Protein 3NZQ (pdb70)

Sequence (1256 aa):
KMLRTYNIAWWGNNYYDVNELGHISVCPDPDVPEARVDLAQLVKTREAQGQRLPALFCFPQILQHRLRSINAAFKRARESYGYNGDYFLVYPIKVNQHRRVIESLIHSGEPLGLEAGSKAELMAVLAHAGMTRSVIVCNGYKDREYIRLALIGEKMGHKVYLVIEKMSEIAIVLDEAERLNVVPRLGVRARLASQGSGKWQSSGGEKSKFGLAATQVLQLVETLREAGRLDSLQLLHFHLGSQMANIRDIATGVRESARFYVELHKLGVNIQCFDVGGGLGVDYEGTRSQSDCSVNYGLNEYANNIIWAIGDACEENGLPHPTVITESGRAVTAHHTVLVSNIIGVERNEYTVPTAPAEDAPRALQSMWETWQEMHEPGTRRSLREWLHDSQMDLHDIHIGYSSGIFSLQERAWAEQLYLSMCHEVQKQLDPQNRAHRPIIDELQERMADKMYVNFSLFQSMPDAWGIDQLFPVLPLEGLDQVPERRAVLLDITCDSDGAIDHYIDGDGIATTMPMPEYDPENPPMLGFFMVGAYQEILGNMHNLFGDTEAVDVFVFPDGSVEVELSDEGDTVADMLQYVQLDPKTLLTQFRDQVKKTDLDAELQQQFLEEFEAGLYGYTYLEDELEHKMLRTYNIAWWGNNYYDVNELGHISVCPDPDVPEARVDLAQLVKTREAQGQRLPALFCFPQILQHRLRSINAAFKRARESYGYNGDYFLVYPIKVNQHRRVIESLIHSGEPLGLEAGSKAELMAVLAHAGMTRSVIVCNGYKDREYIRLALIGEKMGHKVYLVIEKMSEIAIVLDEAERLNVVPRLGVRARLASQGSGKWQSSGGEKSKFGLAATQVLQLVETLREAGRLDSLQLLHFHLGSQMANIRDIATGVRESARFYVELHKLGVNIQCFDVGGGLGVDYEGTRSQSDCSVNYGLNEYANNIIWAIGDACEENGLPHPTVITESGRAVTAHHTVLVSNIIGVERNEYTVPTAPAEDAPRALQSMWETWQEMHEPGTRRSLREWLHDSQMDLHDIHIGYSSGIFSLQERAWAEQLYLSMCHEVQKQLDPQNRAHRPIIDELQERMADKMYVNFSLFQSMPDAWGIDQLFPVLPLEGLDQVPERRAVLLDITCDSDGAIDHYIDGDGIATTMPMPEYDPENPPMLGFFMVGAYQEILGNMHNLFGDTEAVDVFVFPDGSVEVELSDEGDTVADMLQYVQLDPKTLLTQFRDQVKKTDLDAELQQQFLEEFEAGLYGYTYLEDELEH

Structure (mmCIF, N/CA/C/O backbone):
data_3NZQ
#
_entry.id   3NZQ
#
_cell.length_a   192.522
_cell.length_b   192.522
_cell.length_c   119.895
_cell.angle_alpha   90.000
_cell.angle_beta   90.000
_cell.angle_gamma   90.000
#
_symmetry.space_group_name_H-M   'P 41 21 2'
#
loop_
_entity.id
_entity.type
_entity.pdbx_description
1 polymer 'Biosynthetic arginine decarboxylase'
2 non-polymer 'SULFATE ION'
3 water water
#
loop_
_atom_site.group_PDB
_atom_site.id
_atom_site.type_symbol
_atom_site.label_atom_id
_atom_site.label_alt_id
_atom_site.label_comp_id
_atom_site.label_asym_id
_atom_site.label_entity_id
_atom_site.label_seq_id
_atom_site.pdbx_PDB_ins_code
_atom_site.Cartn_x
_atom_site.Cartn_y
_atom_site.Cartn_z
_atom_site.occupancy
_atom_site.B_iso_or_equiv
_atom_site.auth_seq_id
_atom_site.auth_comp_id
_atom_site.auth_asym_id
_atom_site.auth_atom_id
_atom_site.pdbx_PDB_model_num
ATOM 1 N N . LYS A 1 34 ? 16.716 -54.439 -50.905 1.00 96.82 34 LYS A N 1
ATOM 2 C CA . LYS A 1 34 ? 17.870 -54.652 -49.975 1.00 102.15 34 LYS A CA 1
ATOM 3 C C . LYS A 1 34 ? 18.296 -53.335 -49.296 1.00 105.15 34 LYS A C 1
ATOM 4 O O . LYS A 1 34 ? 19.080 -53.360 -48.338 1.00 108.85 34 LYS A O 1
ATOM 10 N N . MET A 1 35 ? 17.777 -52.197 -49.777 1.00 105.96 35 MET A N 1
ATOM 11 C CA . MET A 1 35 ? 18.120 -50.873 -49.216 1.00 104.00 35 MET A CA 1
ATOM 12 C C . MET A 1 35 ? 17.367 -50.527 -47.922 1.00 102.16 35 MET A C 1
ATOM 13 O O . MET A 1 35 ? 17.835 -49.716 -47.109 1.00 97.90 35 MET A O 1
ATOM 18 N N . LEU A 1 36 ? 16.204 -51.147 -47.736 1.00 100.08 36 LEU A N 1
ATOM 19 C CA . LEU A 1 36 ? 15.407 -50.935 -46.535 1.00 95.75 36 LEU A CA 1
ATOM 20 C C . LEU A 1 36 ? 16.000 -51.821 -45.423 1.00 97.66 36 LEU A C 1
ATOM 21 O O . LEU A 1 36 ? 15.732 -51.618 -44.232 1.00 96.13 36 LEU A O 1
ATOM 26 N N . ARG A 1 37 ? 16.826 -52.787 -45.838 1.00 96.01 37 ARG A N 1
ATOM 27 C CA . ARG A 1 37 ? 17.490 -53.721 -44.926 1.00 96.05 37 ARG A CA 1
ATOM 28 C C . ARG A 1 37 ? 18.854 -53.155 -44.511 1.00 92.00 37 ARG A C 1
ATOM 29 O O . ARG A 1 37 ? 19.318 -53.381 -43.391 1.00 93.36 37 ARG A O 1
ATOM 37 N N . THR A 1 38 ? 19.485 -52.405 -45.410 1.00 88.38 38 THR A N 1
ATOM 38 C CA . THR A 1 38 ? 20.798 -51.823 -45.140 1.00 84.11 38 THR A CA 1
ATOM 39 C C . THR A 1 38 ? 20.688 -50.537 -44.346 1.00 79.16 38 THR A C 1
ATOM 40 O O . THR A 1 38 ? 21.690 -50.000 -43.887 1.00 74.28 38 THR A O 1
ATOM 44 N N . TYR A 1 39 ? 19.459 -50.058 -44.191 1.00 79.69 39 TYR A N 1
ATOM 45 C CA . TYR A 1 39 ? 19.181 -48.836 -43.442 1.00 80.03 39 TYR A CA 1
ATOM 46 C C . TYR A 1 39 ? 18.638 -49.171 -42.062 1.00 78.25 39 TYR A C 1
ATOM 47 O O . TYR A 1 39 ? 18.421 -48.289 -41.238 1.00 74.88 39 TYR A O 1
ATOM 56 N N . ASN A 1 40 ? 18.414 -50.460 -41.830 1.00 78.18 40 ASN A N 1
ATOM 57 C CA . ASN A 1 40 ? 17.924 -50.944 -40.547 1.00 75.30 40 ASN A CA 1
ATOM 58 C C . ASN A 1 40 ? 16.613 -50.304 -40.125 1.00 73.88 40 ASN A C 1
ATOM 59 O O . ASN A 1 40 ? 16.277 -50.324 -38.948 1.00 79.45 40 ASN A O 1
ATOM 64 N N . ILE A 1 41 ? 15.859 -49.753 -41.069 1.00 65.74 41 ILE A N 1
ATOM 65 C CA . ILE A 1 41 ? 14.610 -49.111 -40.707 1.00 57.65 41 ILE A CA 1
ATOM 66 C C . ILE A 1 41 ? 13.780 -49.971 -39.785 1.00 56.79 41 ILE A C 1
ATOM 67 O O . ILE A 1 41 ? 13.233 -49.486 -38.798 1.00 53.78 41 ILE A O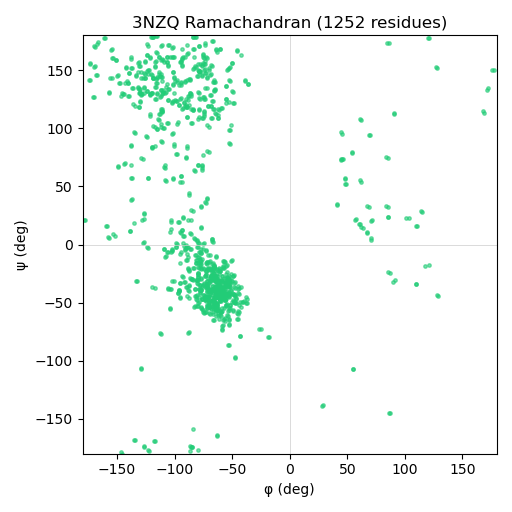 1
ATOM 72 N N . ALA A 1 42 ? 13.702 -51.256 -40.099 1.00 55.11 42 ALA A N 1
ATOM 73 C CA . ALA A 1 42 ? 12.917 -52.166 -39.293 1.00 56.52 42 ALA A CA 1
ATOM 74 C C . ALA A 1 42 ? 13.333 -52.183 -37.826 1.00 59.98 42 ALA A C 1
ATOM 75 O O . ALA A 1 42 ? 12.492 -52.365 -36.948 1.00 58.54 42 ALA A O 1
ATOM 77 N N . TRP A 1 43 ? 14.623 -51.985 -37.560 1.00 67.93 43 TRP A N 1
ATOM 78 C CA . TRP A 1 43 ? 15.142 -52.007 -36.188 1.00 72.53 43 TRP A CA 1
ATOM 79 C C . TRP A 1 43 ? 15.004 -50.726 -35.357 1.00 72.57 43 TRP A C 1
ATOM 80 O O . TRP A 1 43 ? 14.495 -50.771 -34.233 1.00 79.21 43 TRP A O 1
ATOM 91 N N . TRP A 1 44 ? 15.461 -49.591 -35.875 1.00 66.97 44 TRP A N 1
ATOM 92 C CA . TRP A 1 44 ? 15.318 -48.352 -35.120 1.00 64.72 44 TRP A CA 1
ATOM 93 C C . TRP A 1 44 ? 13.973 -47.712 -35.393 1.00 64.48 44 TRP A C 1
ATOM 94 O O . TRP A 1 44 ? 13.642 -46.699 -34.784 1.00 65.06 44 TRP A O 1
ATOM 105 N N . GLY A 1 45 ? 13.204 -48.302 -36.305 1.00 63.29 45 GLY A N 1
ATOM 106 C CA . GLY A 1 45 ? 11.903 -47.754 -36.646 1.00 66.36 45 GLY A CA 1
ATOM 107 C C . GLY A 1 45 ? 10.794 -48.024 -35.648 1.00 68.67 45 GLY A C 1
ATOM 108 O O . GLY A 1 45 ? 9.754 -47.365 -35.681 1.00 64.52 45 GLY A O 1
ATOM 109 N N . ASN A 1 46 ? 11.006 -48.996 -34.767 1.00 71.18 46 ASN A N 1
ATOM 110 C CA . ASN A 1 46 ? 10.017 -49.350 -33.757 1.00 74.91 46 ASN A CA 1
ATOM 111 C C . ASN A 1 46 ? 8.567 -49.360 -34.253 1.00 75.10 46 ASN A C 1
ATOM 112 O O . ASN A 1 46 ? 7.653 -49.021 -33.510 1.00 78.59 46 ASN A O 1
ATOM 117 N N . ASN A 1 47 ? 8.368 -49.756 -35.505 1.00 74.12 47 ASN A N 1
ATOM 118 C CA . ASN A 1 47 ? 7.040 -49.850 -36.108 1.00 72.11 47 ASN A CA 1
ATOM 119 C C . ASN A 1 47 ? 6.372 -48.523 -36.381 1.00 68.75 47 ASN A C 1
ATOM 120 O O . ASN A 1 47 ? 5.215 -48.487 -36.796 1.00 74.04 47 ASN A O 1
ATOM 125 N N . TYR A 1 48 ? 7.079 -47.431 -36.128 1.00 63.98 48 TYR A N 1
ATOM 126 C CA . TYR A 1 48 ? 6.513 -46.127 -36.413 1.00 61.67 48 TYR A CA 1
ATOM 127 C C . TYR A 1 48 ? 6.848 -45.826 -37.862 1.00 60.67 48 TYR A C 1
ATOM 128 O O . TYR A 1 48 ? 5.992 -45.384 -38.625 1.00 54.45 48 TYR A O 1
ATOM 137 N N . TYR A 1 49 ? 8.100 -46.072 -38.244 1.00 61.11 49 TYR A N 1
ATOM 138 C CA . TYR A 1 49 ? 8.501 -45.822 -39.618 1.00 60.19 49 TYR A CA 1
ATOM 139 C C . TYR A 1 49 ? 8.799 -47.116 -40.384 1.00 62.24 49 TYR A C 1
ATOM 140 O O . TYR A 1 49 ? 9.336 -48.089 -39.832 1.00 54.70 49 TYR A O 1
ATOM 149 N N . ASP A 1 50 ? 8.442 -47.114 -41.666 1.00 66.64 50 ASP A N 1
ATOM 150 C CA . ASP A 1 50 ? 8.634 -48.286 -42.511 1.00 73.08 50 ASP A CA 1
ATOM 151 C C . ASP A 1 50 ? 8.387 -47.944 -43.998 1.00 74.12 50 ASP A C 1
ATOM 152 O O . ASP A 1 50 ? 7.649 -47.000 -44.311 1.00 73.27 50 ASP A O 1
ATOM 157 N N . VAL A 1 51 ? 9.013 -48.700 -44.905 1.00 72.05 51 VAL A N 1
ATOM 158 C CA . VAL A 1 51 ? 8.849 -48.469 -46.344 1.00 73.30 51 VAL A CA 1
ATOM 159 C C . VAL A 1 51 ? 7.612 -49.196 -46.846 1.00 77.08 51 VAL A C 1
ATOM 160 O O . VAL A 1 51 ? 7.554 -50.432 -46.818 1.00 78.52 51 VAL A O 1
ATOM 164 N N . ASN A 1 52 ? 6.636 -48.434 -47.331 1.00 77.81 52 ASN A N 1
ATOM 165 C CA . ASN A 1 52 ? 5.408 -49.033 -47.820 1.00 78.30 52 ASN A CA 1
ATOM 166 C C . ASN A 1 52 ? 5.623 -49.858 -49.075 1.00 80.19 52 ASN A C 1
ATOM 167 O O . ASN A 1 52 ? 6.728 -49.933 -49.623 1.00 75.06 52 ASN A O 1
ATOM 172 N N . GLU A 1 53 ? 4.536 -50.495 -49.493 1.00 90.03 53 GLU A N 1
ATOM 173 C CA . GLU A 1 53 ? 4.475 -51.341 -50.679 1.00 93.48 53 GLU A CA 1
ATOM 174 C C . GLU A 1 53 ? 4.543 -50.474 -51.954 1.00 92.30 53 GLU A C 1
ATOM 175 O O . GLU A 1 53 ? 3.853 -50.740 -52.946 1.00 94.60 53 GLU A O 1
ATOM 181 N N . LEU A 1 54 ? 5.386 -49.445 -51.925 1.00 84.07 54 LEU A N 1
ATOM 182 C CA . LEU A 1 54 ? 5.502 -48.541 -53.059 1.00 73.68 54 LEU A CA 1
ATOM 183 C C . LEU A 1 54 ? 6.880 -47.894 -53.115 1.00 76.30 54 LEU A C 1
ATOM 184 O O . LEU A 1 54 ? 7.112 -46.977 -53.908 1.00 73.88 54 LEU A O 1
ATOM 189 N N . GLY A 1 55 ? 7.792 -48.382 -52.274 1.00 79.07 55 GLY A N 1
ATOM 190 C CA . GLY A 1 55 ? 9.144 -47.847 -52.237 1.00 78.49 55 GLY A CA 1
ATOM 191 C C . GLY A 1 55 ? 9.301 -46.623 -51.346 1.00 81.23 55 GLY A C 1
ATOM 192 O O . GLY A 1 55 ? 10.409 -46.330 -50.891 1.00 80.52 55 GLY A O 1
ATOM 193 N N . HIS A 1 56 ? 8.200 -45.902 -51.117 1.00 80.88 56 HIS A N 1
ATOM 194 C CA . HIS A 1 56 ? 8.190 -44.707 -50.275 1.00 73.16 56 HIS A CA 1
ATOM 195 C C . HIS A 1 56 ? 8.185 -45.078 -48.797 1.00 73.54 56 HIS A C 1
ATOM 196 O O . HIS A 1 56 ? 7.757 -46.171 -48.408 1.00 69.13 56 HIS A O 1
ATOM 203 N N . ILE A 1 57 ? 8.679 -44.166 -47.971 1.00 73.98 57 ILE A N 1
ATOM 204 C CA . ILE A 1 57 ? 8.735 -44.402 -46.538 1.00 68.40 57 ILE A CA 1
ATOM 205 C C . ILE A 1 57 ? 7.432 -43.879 -45.922 1.00 63.72 57 ILE A C 1
ATOM 206 O O . ILE A 1 57 ? 7.096 -42.700 -46.048 1.00 59.85 57 ILE A O 1
ATOM 211 N N . SER A 1 58 ? 6.678 -44.779 -45.300 1.00 63.71 58 SER A N 1
ATOM 212 C CA . SER A 1 58 ? 5.422 -44.404 -44.656 1.00 69.83 58 SER A CA 1
ATOM 213 C C . SER A 1 58 ? 5.594 -44.410 -43.135 1.00 71.19 58 SER A C 1
ATOM 214 O O . SER A 1 58 ? 6.481 -45.086 -42.592 1.00 70.00 58 SER A O 1
ATOM 217 N N . VAL A 1 59 ? 4.729 -43.663 -42.457 1.00 69.04 59 VAL A N 1
ATOM 218 C CA . VAL A 1 59 ? 4.761 -43.572 -41.008 1.00 67.43 59 VAL A CA 1
ATOM 219 C C . VAL A 1 59 ? 3.391 -43.899 -40.378 1.00 68.47 59 VAL A C 1
ATOM 220 O O . VAL A 1 59 ? 2.326 -43.452 -40.837 1.00 66.32 59 VAL A O 1
ATOM 224 N N . CYS A 1 60 ? 3.450 -44.718 -39.333 1.00 68.85 60 CYS A N 1
ATOM 225 C CA . CYS A 1 60 ? 2.283 -45.166 -38.583 1.00 63.22 60 CYS A CA 1
ATOM 226 C C . CYS A 1 60 ? 2.459 -44.631 -37.157 1.00 62.11 60 CYS A C 1
ATOM 227 O O . CYS A 1 60 ? 2.958 -45.341 -36.274 1.00 57.97 60 CYS A O 1
ATOM 230 N N . PRO A 1 61 ? 2.047 -43.371 -36.921 1.00 60.13 61 PRO A N 1
ATOM 231 C CA . PRO A 1 61 ? 2.152 -42.703 -35.621 1.00 59.89 61 PRO A CA 1
ATOM 232 C C . PRO A 1 61 ? 1.623 -43.505 -34.453 1.00 64.19 61 PRO A C 1
ATOM 233 O O . PRO A 1 61 ? 2.062 -43.324 -33.318 1.00 71.63 61 PRO A O 1
ATOM 237 N N . ASP A 1 62 ? 0.677 -44.390 -34.722 1.00 63.79 62 ASP A N 1
ATOM 238 C CA . ASP A 1 62 ? 0.139 -45.201 -33.654 1.00 67.08 62 ASP A CA 1
ATOM 239 C C . ASP A 1 62 ? 0.049 -46.625 -34.118 1.00 69.06 62 ASP A C 1
ATOM 240 O O . ASP A 1 62 ? -0.919 -47.011 -34.765 1.00 71.04 62 ASP A O 1
ATOM 245 N N . PRO A 1 63 ? 1.062 -47.431 -33.794 1.00 68.82 63 PRO A N 1
ATOM 246 C CA . PRO A 1 63 ? 1.099 -48.840 -34.186 1.00 70.89 63 PRO A CA 1
ATOM 247 C C . PRO A 1 63 ? 0.038 -49.747 -33.553 1.00 74.65 63 PRO A C 1
ATOM 248 O O . PRO A 1 63 ? 0.026 -50.953 -33.794 1.00 74.43 63 PRO A O 1
ATOM 252 N N . ASP A 1 64 ? -0.852 -49.175 -32.746 1.00 80.36 64 ASP A N 1
ATOM 253 C CA . ASP A 1 64 ? -1.934 -49.949 -32.124 1.00 82.26 64 ASP A CA 1
ATOM 254 C C . ASP A 1 64 ? -2.980 -50.175 -33.217 1.00 79.65 64 ASP A C 1
ATOM 255 O O . ASP A 1 64 ? -3.805 -51.087 -33.134 1.00 79.02 64 ASP A O 1
ATOM 260 N N . VAL A 1 65 ? -2.921 -49.321 -34.238 1.00 76.67 65 VAL A N 1
ATOM 261 C CA . VAL A 1 65 ? -3.814 -49.370 -35.391 1.00 74.58 65 VAL A CA 1
ATOM 262 C C . VAL A 1 65 ? -2.928 -49.376 -36.637 1.00 71.29 65 VAL A C 1
ATOM 263 O O . VAL A 1 65 ? -2.833 -48.377 -37.355 1.00 71.09 65 VAL A O 1
ATOM 267 N N . PRO A 1 66 ? -2.268 -50.518 -36.905 1.00 68.33 66 PRO A N 1
ATOM 268 C CA . PRO A 1 66 ? -1.363 -50.723 -38.043 1.00 69.94 66 PRO A CA 1
ATOM 269 C C . PRO A 1 66 ? -1.859 -50.339 -39.438 1.00 74.11 66 PRO A C 1
ATOM 270 O O . PRO A 1 66 ? -1.066 -50.251 -40.379 1.00 74.18 66 PRO A O 1
ATOM 274 N N . GLU A 1 67 ? -3.159 -50.105 -39.571 1.00 78.40 67 GLU A N 1
ATOM 275 C CA . GLU A 1 67 ? -3.746 -49.742 -40.856 1.00 79.92 67 GLU A CA 1
ATOM 276 C C . GLU A 1 67 ? -3.778 -48.224 -41.031 1.00 76.59 67 GLU A C 1
ATOM 277 O O . GLU A 1 67 ? -4.174 -47.721 -42.083 1.00 73.92 67 GLU A O 1
ATOM 283 N N . ALA A 1 68 ? -3.364 -47.501 -39.994 1.00 73.12 68 ALA A N 1
ATOM 284 C CA . ALA A 1 68 ? -3.344 -46.045 -40.043 1.00 73.25 68 ALA A CA 1
ATOM 285 C C . ALA A 1 68 ? -1.929 -45.574 -40.361 1.00 75.71 68 ALA A C 1
ATOM 286 O O . ALA A 1 68 ? -1.185 -45.144 -39.471 1.00 76.72 68 ALA A O 1
ATOM 288 N N . ARG A 1 69 ? -1.555 -45.670 -41.636 1.00 78.91 69 ARG A N 1
ATOM 289 C CA . ARG A 1 69 ? -0.223 -45.262 -42.082 1.00 75.95 69 ARG A CA 1
ATOM 290 C C . ARG A 1 69 ? -0.339 -44.018 -42.967 1.00 73.22 69 ARG A C 1
ATOM 291 O O . ARG A 1 69 ? -1.446 -43.591 -43.314 1.00 68.80 69 ARG A O 1
ATOM 299 N N . VAL A 1 70 ? 0.808 -43.426 -43.296 1.00 70.97 70 VAL A N 1
ATOM 300 C CA . VAL A 1 70 ? 0.871 -42.252 -44.165 1.00 68.55 70 VAL A CA 1
ATOM 301 C C . VAL A 1 70 ? 2.128 -42.265 -45.021 1.00 73.28 70 VAL A C 1
ATOM 302 O O . VAL A 1 70 ? 3.243 -42.463 -44.523 1.00 70.75 70 VAL A O 1
ATOM 306 N N . ASP A 1 71 ? 1.935 -42.061 -46.319 1.00 74.19 71 ASP A N 1
ATOM 307 C CA . ASP A 1 71 ? 3.050 -42.022 -47.251 1.00 75.13 71 ASP A CA 1
ATOM 308 C C . ASP A 1 71 ? 3.758 -40.703 -46.952 1.00 72.85 71 ASP A C 1
ATOM 309 O O . ASP A 1 71 ? 3.287 -39.637 -47.356 1.00 73.61 71 ASP A O 1
ATOM 314 N N . LEU A 1 72 ? 4.881 -40.767 -46.237 1.00 68.21 72 LEU A N 1
ATOM 315 C CA . LEU A 1 72 ? 5.598 -39.542 -45.874 1.00 65.64 72 LEU A CA 1
ATOM 316 C C . LEU A 1 72 ? 6.063 -38.754 -47.099 1.00 66.02 72 LEU A C 1
ATOM 317 O O . LEU A 1 72 ? 5.973 -37.519 -47.117 1.00 61.63 72 LEU A O 1
ATOM 322 N N . ALA A 1 73 ? 6.542 -39.467 -48.122 1.00 65.06 73 ALA A N 1
ATOM 323 C CA . ALA A 1 73 ? 7.005 -38.833 -49.360 1.00 65.16 73 ALA A CA 1
ATOM 324 C C . ALA A 1 73 ? 5.844 -38.125 -50.072 1.00 66.83 73 ALA A C 1
ATOM 325 O O . ALA A 1 73 ? 5.989 -37.001 -50.556 1.00 65.61 73 ALA A O 1
ATOM 327 N N . GLN A 1 74 ? 4.694 -38.788 -50.135 1.00 67.09 74 GLN A N 1
ATOM 328 C CA . GLN A 1 74 ? 3.530 -38.201 -50.770 1.00 70.82 74 GLN A CA 1
ATOM 329 C C . GLN A 1 74 ? 3.068 -36.951 -50.028 1.00 73.32 74 GLN A C 1
ATOM 330 O O . GLN A 1 74 ? 2.772 -35.919 -50.644 1.00 78.04 74 GLN A O 1
ATOM 336 N N . LEU A 1 75 ? 3.008 -37.047 -48.703 1.00 70.54 75 LEU A N 1
ATOM 337 C CA . LEU A 1 75 ? 2.586 -35.931 -47.865 1.00 66.84 75 LEU A CA 1
ATOM 338 C C . LEU A 1 75 ? 3.486 -34.719 -48.083 1.00 67.09 75 LEU A C 1
ATOM 339 O O . LEU A 1 75 ? 3.005 -33.585 -48.143 1.00 64.97 75 LEU A O 1
ATOM 344 N N . VAL A 1 76 ? 4.791 -34.963 -48.198 1.00 66.69 76 VAL A N 1
ATOM 345 C CA . VAL A 1 76 ? 5.745 -33.880 -48.413 1.00 66.14 76 VAL A CA 1
ATOM 346 C C . VAL A 1 76 ? 5.436 -33.221 -49.762 1.00 70.63 76 VAL A C 1
ATOM 347 O O . VAL A 1 76 ? 5.174 -32.013 -49.806 1.00 72.42 76 VAL A O 1
ATOM 351 N N . LYS A 1 77 ? 5.436 -34.006 -50.848 1.00 72.06 77 LYS A N 1
ATOM 352 C CA . LYS A 1 77 ? 5.156 -33.475 -52.192 1.00 70.71 77 LYS A CA 1
ATOM 353 C C . LYS A 1 77 ? 3.845 -32.693 -52.203 1.00 72.13 77 LYS A C 1
ATOM 354 O O . LYS A 1 77 ? 3.756 -31.591 -52.762 1.00 69.99 77 LYS A O 1
ATOM 360 N N . THR A 1 78 ? 2.831 -33.269 -51.575 1.00 73.08 78 THR A N 1
ATOM 361 C CA . THR A 1 78 ? 1.535 -32.624 -51.480 1.00 79.72 78 THR A CA 1
ATOM 362 C C . THR A 1 78 ? 1.695 -31.209 -50.898 1.00 85.68 78 THR A C 1
ATOM 363 O O . THR A 1 78 ? 1.365 -30.219 -51.565 1.00 87.37 78 THR A O 1
ATOM 367 N N . ARG A 1 79 ? 2.203 -31.122 -49.664 1.00 86.33 79 ARG A N 1
ATOM 368 C CA . ARG A 1 79 ? 2.391 -29.843 -48.988 1.00 83.98 79 ARG A CA 1
ATOM 369 C C . ARG A 1 79 ? 3.380 -28.969 -49.733 1.00 85.79 79 ARG A C 1
ATOM 370 O O . ARG A 1 79 ? 3.277 -27.740 -49.717 1.00 85.19 79 ARG A O 1
ATOM 378 N N . GLU A 1 80 ? 4.339 -29.618 -50.383 1.00 86.65 80 GLU A N 1
ATOM 379 C CA . GLU A 1 80 ? 5.365 -28.925 -51.147 1.00 91.03 80 GLU A CA 1
ATOM 380 C C . GLU A 1 80 ? 4.691 -28.056 -52.219 1.00 93.38 80 GLU A C 1
ATOM 381 O O . GLU A 1 80 ? 4.758 -26.818 -52.172 1.00 96.44 80 GLU A O 1
ATOM 387 N N . ALA A 1 81 ? 4.024 -28.707 -53.172 1.00 89.54 81 ALA A N 1
ATOM 388 C CA . ALA A 1 81 ? 3.336 -27.997 -54.248 1.00 85.46 81 ALA A CA 1
ATOM 389 C C . ALA A 1 81 ? 2.189 -27.111 -53.756 1.00 83.09 81 ALA A C 1
ATOM 390 O O . ALA A 1 81 ? 1.650 -26.304 -54.509 1.00 82.94 81 ALA A O 1
ATOM 392 N N . GLN A 1 82 ? 1.824 -27.255 -52.490 1.00 83.61 82 GLN A N 1
ATOM 393 C CA . GLN A 1 82 ? 0.736 -26.472 -51.925 1.00 85.70 82 GLN A CA 1
ATOM 394 C C . GLN A 1 82 ? 1.266 -25.181 -51.282 1.00 87.17 82 GLN A C 1
ATOM 395 O O . GLN A 1 82 ? 0.495 -24.357 -50.765 1.00 82.37 82 GLN A O 1
ATOM 401 N N . GLY A 1 83 ? 2.592 -25.016 -51.328 1.00 88.56 83 GLY A N 1
ATOM 402 C CA . GLY A 1 83 ? 3.245 -23.837 -50.769 1.00 88.66 83 GLY A CA 1
ATOM 403 C C . GLY A 1 83 ? 3.960 -23.974 -49.422 1.00 88.25 83 GLY A C 1
ATOM 404 O O . GLY A 1 83 ? 4.143 -22.975 -48.726 1.00 89.14 83 GLY A O 1
ATOM 405 N N . GLN A 1 84 ? 4.368 -25.189 -49.049 1.00 86.73 84 GLN A N 1
ATOM 406 C CA . GLN A 1 84 ? 5.059 -25.420 -47.778 1.00 88.41 84 GLN A CA 1
ATOM 407 C C . GLN A 1 84 ? 6.515 -24.971 -47.842 1.00 87.62 84 GLN A C 1
ATOM 408 O O . GLN A 1 84 ? 7.160 -25.101 -48.886 1.00 88.22 84 GLN A O 1
ATOM 414 N N . ARG A 1 85 ? 7.033 -24.453 -46.726 1.00 84.95 85 ARG A N 1
ATOM 415 C CA . ARG A 1 85 ? 8.416 -23.974 -46.679 1.00 82.87 85 ARG A CA 1
ATOM 416 C C . ARG A 1 85 ? 9.422 -25.128 -46.793 1.00 81.81 85 ARG A C 1
ATOM 417 O O . ARG A 1 85 ? 9.180 -26.237 -46.313 1.00 79.05 85 ARG A O 1
ATOM 425 N N . LEU A 1 86 ? 10.554 -24.846 -47.433 1.00 82.35 86 LEU A N 1
ATOM 426 C CA . LEU A 1 86 ? 11.590 -25.839 -47.679 1.00 76.43 86 LEU A CA 1
ATOM 427 C C . LEU A 1 86 ? 11.990 -26.698 -46.465 1.00 69.68 86 LEU A C 1
ATOM 428 O O . LEU A 1 86 ? 11.305 -27.684 -46.200 1.00 69.98 86 LEU A O 1
ATOM 433 N N . PRO A 1 87 ? 13.078 -26.356 -45.714 1.00 64.52 87 PRO A N 1
ATOM 434 C CA . PRO A 1 87 ? 13.401 -27.232 -44.568 1.00 63.04 87 PRO A CA 1
ATOM 435 C C . PRO A 1 87 ? 12.298 -27.215 -43.505 1.00 62.84 87 PRO A C 1
ATOM 436 O O . PRO A 1 87 ? 12.069 -26.207 -42.830 1.00 65.05 87 PRO A O 1
ATOM 440 N N . ALA A 1 88 ? 11.624 -28.352 -43.375 1.00 58.57 88 ALA A N 1
ATOM 441 C CA . ALA A 1 88 ? 10.516 -28.504 -42.453 1.00 56.28 88 ALA A CA 1
ATOM 442 C C . ALA A 1 88 ? 10.685 -29.625 -41.442 1.00 57.97 88 ALA A C 1
ATOM 443 O O . ALA A 1 88 ? 11.310 -30.665 -41.698 1.00 60.11 88 ALA A O 1
ATOM 445 N N . LEU A 1 89 ? 10.076 -29.408 -40.287 1.00 55.19 89 LEU A N 1
ATOM 446 C CA . LEU A 1 89 ? 10.136 -30.365 -39.206 1.00 53.06 89 LEU A CA 1
ATOM 447 C C . LEU A 1 89 ? 8.760 -30.996 -38.981 1.00 52.73 89 LEU A C 1
ATOM 448 O O . LEU A 1 89 ? 7.883 -30.359 -38.409 1.00 50.91 89 LEU A O 1
ATOM 453 N N . PHE A 1 90 ? 8.577 -32.238 -39.439 1.00 54.01 90 PHE A N 1
ATOM 454 C CA . PHE A 1 90 ? 7.304 -32.956 -39.268 1.00 53.93 90 PHE A CA 1
ATOM 455 C C . PHE A 1 90 ? 7.282 -33.740 -37.980 1.00 58.81 90 PHE A C 1
ATOM 456 O O . PHE A 1 90 ? 8.096 -34.649 -37.796 1.00 60.67 90 PHE A O 1
ATOM 464 N N . CYS A 1 91 ? 6.327 -33.418 -37.110 1.00 58.71 91 CYS A N 1
ATOM 465 C CA . CYS A 1 91 ? 6.194 -34.097 -35.824 1.00 59.06 91 CYS A CA 1
ATOM 466 C C . CYS A 1 91 ? 4.884 -34.855 -35.685 1.00 60.50 91 CYS A C 1
ATOM 467 O O . CYS A 1 91 ? 3.822 -34.331 -36.017 1.00 65.33 91 CYS A O 1
ATOM 470 N N . PHE A 1 92 ? 4.949 -36.081 -35.177 1.00 59.20 92 PHE A N 1
ATOM 471 C CA . PHE A 1 92 ? 3.734 -36.873 -34.980 1.00 60.55 92 PHE A CA 1
ATOM 472 C C . PHE A 1 92 ? 3.521 -37.010 -33.489 1.00 59.83 92 PHE A C 1
ATOM 473 O O . PHE A 1 92 ? 4.009 -37.957 -32.867 1.00 57.20 92 PHE A O 1
ATOM 481 N N . PRO A 1 93 ? 2.790 -36.054 -32.890 1.00 60.24 93 PRO A N 1
ATOM 482 C CA . PRO A 1 93 ? 2.558 -36.127 -31.448 1.00 61.39 93 PRO A CA 1
ATOM 483 C C . PRO A 1 93 ? 1.936 -37.439 -30.981 1.00 62.74 93 PRO A C 1
ATOM 484 O O . PRO A 1 93 ? 2.032 -37.795 -29.801 1.00 63.78 93 PRO A O 1
ATOM 488 N N . GLN A 1 94 ? 1.332 -38.174 -31.910 1.00 59.87 94 GLN A N 1
ATOM 489 C CA . GLN A 1 94 ? 0.729 -39.449 -31.567 1.00 59.18 94 GLN A CA 1
ATOM 490 C C . GLN A 1 94 ? 1.791 -40.444 -31.147 1.00 57.90 94 GLN A C 1
ATOM 491 O O . GLN A 1 94 ? 1.534 -41.358 -30.365 1.00 59.54 94 GLN A O 1
ATOM 497 N N . ILE A 1 95 ? 2.992 -40.262 -31.678 1.00 55.72 95 ILE A N 1
ATOM 498 C CA . ILE A 1 95 ? 4.098 -41.142 -31.347 1.00 52.66 95 ILE A CA 1
ATOM 499 C C . ILE A 1 95 ? 4.525 -40.889 -29.908 1.00 55.45 95 ILE A C 1
ATOM 500 O O . ILE A 1 95 ? 4.878 -41.824 -29.192 1.00 56.37 95 ILE A O 1
ATOM 505 N N . LEU A 1 96 ? 4.508 -39.625 -29.486 1.00 53.99 96 LEU A N 1
ATOM 506 C CA . LEU A 1 96 ? 4.891 -39.291 -28.119 1.00 52.03 96 LEU A CA 1
ATOM 507 C C . LEU A 1 96 ? 4.004 -40.061 -27.157 1.00 54.00 96 LEU A C 1
ATOM 508 O O . LEU A 1 96 ? 4.484 -40.671 -26.193 1.00 52.48 96 LEU A O 1
ATOM 513 N N . GLN A 1 97 ? 2.703 -40.035 -27.424 1.00 49.95 97 GLN A N 1
ATOM 514 C CA . GLN A 1 97 ? 1.760 -40.712 -26.566 1.00 44.81 97 GLN A CA 1
ATOM 515 C C . GLN A 1 97 ? 1.935 -42.224 -26.606 1.00 48.03 97 GLN A C 1
ATOM 516 O O . GLN A 1 97 ? 2.009 -42.869 -25.563 1.00 51.31 97 GLN A O 1
ATOM 522 N N . HIS A 1 98 ? 2.035 -42.793 -27.798 1.00 49.21 98 HIS A N 1
ATOM 523 C CA . HIS A 1 98 ? 2.195 -44.221 -27.890 1.00 47.29 98 HIS A CA 1
ATOM 524 C C . HIS A 1 98 ? 3.464 -44.669 -27.176 1.00 48.02 98 HIS A C 1
ATOM 525 O O . HIS A 1 98 ? 3.452 -45.659 -26.452 1.00 50.46 98 HIS A O 1
ATOM 532 N N . ARG A 1 99 ? 4.550 -43.926 -27.365 1.00 47.90 99 ARG A N 1
ATOM 533 C CA . ARG A 1 99 ? 5.832 -44.248 -26.750 1.00 47.89 99 ARG A CA 1
ATOM 534 C C . ARG A 1 99 ? 5.713 -44.261 -25.233 1.00 49.62 99 ARG A C 1
ATOM 535 O O . ARG A 1 99 ? 6.221 -45.158 -24.560 1.00 47.38 99 ARG A O 1
ATOM 543 N N . LEU A 1 100 ? 5.028 -43.259 -24.702 1.00 49.74 100 LEU A N 1
ATOM 544 C CA . LEU A 1 100 ? 4.816 -43.162 -23.268 1.00 52.58 100 LEU A CA 1
ATOM 545 C C . LEU A 1 100 ? 4.025 -44.388 -22.799 1.00 50.22 100 LEU A C 1
ATOM 546 O O . LEU A 1 100 ? 4.386 -45.038 -21.824 1.00 49.51 100 LEU A O 1
ATOM 551 N N . ARG A 1 101 ? 2.944 -44.695 -23.507 1.00 49.74 101 ARG A N 1
ATOM 552 C CA . ARG A 1 101 ? 2.100 -45.834 -23.164 1.00 53.19 101 ARG A CA 1
ATOM 553 C C . ARG A 1 101 ? 2.867 -47.148 -23.193 1.00 53.94 101 ARG A C 1
ATOM 554 O O . ARG A 1 101 ? 2.583 -48.066 -22.422 1.00 51.98 101 ARG A O 1
ATOM 562 N N . SER A 1 102 ? 3.865 -47.208 -24.064 1.00 53.14 102 SER A N 1
ATOM 563 C CA . SER A 1 102 ? 4.688 -48.392 -24.229 1.00 53.55 102 SER A CA 1
ATOM 564 C C . SER A 1 102 ? 5.629 -48.678 -23.080 1.00 54.07 102 SER A C 1
ATOM 565 O O . SER A 1 102 ? 5.766 -49.833 -22.664 1.00 51.07 102 SER A O 1
ATOM 568 N N . ILE A 1 103 ? 6.293 -47.637 -22.577 1.00 53.65 103 ILE A N 1
ATOM 569 C CA . ILE A 1 103 ? 7.221 -47.831 -21.465 1.00 57.22 103 ILE A CA 1
ATOM 570 C C . ILE A 1 103 ? 6.415 -48.130 -20.204 1.00 57.72 103 ILE A C 1
ATOM 571 O O . ILE A 1 103 ? 6.825 -48.943 -19.385 1.00 58.72 103 ILE A O 1
ATOM 576 N N . ASN A 1 104 ? 5.264 -47.480 -20.053 1.00 56.28 104 ASN A N 1
ATOM 577 C CA . ASN A 1 104 ? 4.430 -47.720 -18.881 1.00 56.22 104 ASN A CA 1
ATOM 578 C C . ASN A 1 104 ? 3.993 -49.179 -18.899 1.00 57.51 104 ASN A C 1
ATOM 579 O O . ASN A 1 104 ? 3.966 -49.848 -17.859 1.00 57.36 104 ASN A O 1
ATOM 584 N N . ALA A 1 105 ? 3.674 -49.667 -20.097 1.00 57.49 105 ALA A N 1
ATOM 585 C CA . ALA A 1 105 ? 3.243 -51.049 -20.308 1.00 55.02 105 ALA A CA 1
ATOM 586 C C . ALA A 1 105 ? 4.394 -51.992 -19.998 1.00 58.19 105 ALA A C 1
ATOM 587 O O . ALA A 1 105 ? 4.196 -53.074 -19.440 1.00 60.89 105 ALA A O 1
ATOM 589 N N . ALA A 1 106 ? 5.600 -51.579 -20.374 1.00 56.53 106 ALA A N 1
ATOM 590 C CA . ALA A 1 106 ? 6.774 -52.392 -20.132 1.00 57.65 106 ALA A CA 1
ATOM 591 C C . ALA A 1 106 ? 6.999 -52.537 -18.631 1.00 61.13 106 ALA A C 1
ATOM 592 O O . ALA A 1 106 ? 7.349 -53.619 -18.153 1.00 66.39 106 ALA A O 1
ATOM 594 N N . PHE A 1 107 ? 6.802 -51.453 -17.885 1.00 57.76 107 PHE A N 1
ATOM 595 C CA . PHE A 1 107 ? 6.980 -51.506 -16.440 1.00 56.58 107 PHE A CA 1
ATOM 596 C C . PHE A 1 107 ? 5.835 -52.223 -15.783 1.00 59.73 107 PHE A C 1
ATOM 597 O O . PHE A 1 107 ? 5.954 -52.697 -14.657 1.00 62.32 107 PHE A O 1
ATOM 605 N N . LYS A 1 108 ? 4.707 -52.286 -16.478 1.00 67.07 108 LYS A N 1
ATOM 606 C CA . LYS A 1 108 ? 3.558 -52.994 -15.940 1.00 68.87 108 LYS A CA 1
ATOM 607 C C . LYS A 1 108 ? 3.812 -54.479 -16.179 1.00 71.89 108 LYS A C 1
ATOM 608 O O . LYS A 1 108 ? 3.618 -55.298 -15.283 1.00 70.52 108 LYS A O 1
ATOM 614 N N . ARG A 1 109 ? 4.269 -54.818 -17.384 1.00 75.42 109 ARG A N 1
ATOM 615 C CA . ARG A 1 109 ? 4.551 -56.203 -17.731 1.00 74.44 109 ARG A CA 1
ATOM 616 C C . ARG A 1 109 ? 5.557 -56.810 -16.763 1.00 73.17 109 ARG A C 1
ATOM 617 O O . ARG A 1 109 ? 5.640 -58.028 -16.635 1.00 79.51 109 ARG A O 1
ATOM 625 N N . ALA A 1 110 ? 6.305 -55.955 -16.071 1.00 71.18 110 ALA A N 1
ATOM 626 C CA . ALA A 1 110 ? 7.313 -56.403 -15.120 1.00 69.98 110 ALA A CA 1
ATOM 627 C C . ALA A 1 110 ? 6.848 -56.337 -13.669 1.00 69.21 110 ALA A C 1
ATOM 628 O O . ALA A 1 110 ? 7.280 -57.144 -12.855 1.00 72.35 110 ALA A O 1
ATOM 630 N N . ARG A 1 111 ? 5.987 -55.378 -13.336 1.00 67.02 111 ARG A N 1
ATOM 631 C CA . ARG A 1 111 ? 5.500 -55.267 -11.963 1.00 63.59 111 ARG A CA 1
ATOM 632 C C . ARG A 1 111 ? 4.718 -56.496 -11.559 1.00 65.77 111 ARG A C 1
ATOM 633 O O . ARG A 1 111 ? 4.861 -57.001 -10.454 1.00 67.14 111 ARG A O 1
ATOM 641 N N . GLU A 1 112 ? 3.878 -56.970 -12.464 1.00 68.57 112 GLU A N 1
ATOM 642 C CA . GLU A 1 112 ? 3.061 -58.135 -12.193 1.00 73.00 112 GLU A CA 1
ATOM 643 C C . GLU A 1 112 ? 3.898 -59.382 -12.228 1.00 73.95 112 GLU A C 1
ATOM 644 O O . GLU A 1 112 ? 3.834 -60.208 -11.329 1.00 77.54 112 GLU A O 1
ATOM 650 N N . SER A 1 113 ? 4.696 -59.504 -13.276 1.00 74.36 113 SER A N 1
ATOM 651 C CA . SER A 1 113 ? 5.555 -60.660 -13.444 1.00 72.47 113 SER A CA 1
ATOM 652 C C . SER A 1 113 ? 6.417 -60.922 -12.203 1.00 70.45 113 SER A C 1
ATOM 653 O O . SER A 1 113 ? 6.784 -62.059 -11.921 1.00 67.60 113 SER A O 1
ATOM 656 N N . TYR A 1 114 ? 6.734 -59.878 -11.452 1.00 67.59 114 TYR A N 1
ATOM 657 C CA . TYR A 1 114 ? 7.552 -60.054 -10.256 1.00 69.20 114 TYR A CA 1
ATOM 658 C C . TYR A 1 114 ? 6.681 -60.184 -9.030 1.00 67.89 114 TYR A C 1
ATOM 659 O O . TYR A 1 114 ? 6.903 -61.047 -8.181 1.00 66.33 114 TYR A O 1
ATOM 668 N N . GLY A 1 115 ? 5.693 -59.300 -8.948 1.00 69.43 115 GLY A N 1
ATOM 669 C CA . GLY A 1 115 ? 4.787 -59.273 -7.818 1.00 68.89 115 GLY A CA 1
ATOM 670 C C . GLY A 1 115 ? 4.996 -57.974 -7.061 1.00 70.48 115 GLY A C 1
ATOM 671 O O . GLY A 1 115 ? 4.785 -57.916 -5.847 1.00 70.35 115 GLY A O 1
ATOM 672 N N . TYR A 1 116 ? 5.411 -56.931 -7.783 1.00 67.83 116 TYR A N 1
ATOM 673 C CA . TYR A 1 116 ? 5.677 -55.621 -7.195 1.00 64.11 116 TYR A CA 1
ATOM 674 C C . TYR A 1 116 ? 4.355 -54.895 -6.862 1.00 67.05 116 TYR A C 1
ATOM 675 O O . TYR A 1 116 ? 3.488 -54.733 -7.721 1.00 64.91 116 TYR A O 1
ATOM 684 N N . ASN A 1 117 ? 4.207 -54.483 -5.602 1.00 69.88 117 ASN A N 1
ATOM 685 C CA . ASN A 1 117 ? 3.001 -53.801 -5.122 1.00 71.79 117 ASN A CA 1
ATOM 686 C C . ASN A 1 117 ? 3.072 -52.273 -5.178 1.00 72.13 117 ASN A C 1
ATOM 687 O O . ASN A 1 117 ? 2.234 -51.583 -4.594 1.00 74.41 117 ASN A O 1
ATOM 692 N N . GLY A 1 118 ? 4.071 -51.745 -5.871 1.00 73.15 118 GLY A N 1
ATOM 693 C CA . GLY A 1 118 ? 4.213 -50.305 -5.966 1.00 71.12 118 GLY A CA 1
ATOM 694 C C . GLY A 1 118 ? 3.732 -49.765 -7.293 1.00 71.94 118 GLY A C 1
ATOM 695 O O . GLY A 1 118 ? 3.602 -50.500 -8.267 1.00 72.97 118 GLY A O 1
ATOM 696 N N . ASP A 1 119 ? 3.464 -48.469 -7.333 1.00 73.63 119 ASP A N 1
ATOM 697 C CA . ASP A 1 119 ? 2.990 -47.831 -8.552 1.00 76.94 119 ASP A CA 1
ATOM 698 C C . ASP A 1 119 ? 4.192 -47.384 -9.355 1.00 76.31 119 ASP A C 1
ATOM 699 O O . ASP A 1 119 ? 5.306 -47.315 -8.839 1.00 75.01 119 ASP A O 1
ATOM 704 N N . TYR A 1 120 ? 3.968 -47.078 -10.621 1.00 73.89 120 TYR A N 1
ATOM 705 C CA . TYR A 1 120 ? 5.049 -46.602 -11.460 1.00 69.94 120 TYR A CA 1
ATOM 706 C C . TYR A 1 120 ? 4.591 -45.559 -12.457 1.00 72.56 120 TYR A C 1
ATOM 707 O O . TYR A 1 120 ? 3.615 -45.770 -13.181 1.00 75.64 120 TYR A O 1
ATOM 716 N N . PHE A 1 121 ? 5.303 -44.440 -12.506 1.00 69.37 121 PHE A N 1
ATOM 717 C CA . PHE A 1 121 ? 4.981 -43.413 -13.482 1.00 67.50 121 PHE A CA 1
ATOM 718 C C . PHE A 1 121 ? 6.216 -42.633 -13.897 1.00 62.54 121 PHE A C 1
ATOM 719 O O . PHE A 1 121 ? 7.138 -42.409 -13.113 1.00 54.11 121 PHE A O 1
ATOM 727 N N . LEU A 1 122 ? 6.218 -42.246 -15.165 1.00 62.56 122 LEU A N 1
ATOM 728 C CA . LEU A 1 122 ? 7.319 -41.517 -15.769 1.00 59.75 122 LEU A CA 1
ATOM 729 C C . LEU A 1 122 ? 7.280 -40.038 -15.426 1.00 57.27 122 LEU A C 1
ATOM 730 O O . LEU A 1 122 ? 6.212 -39.442 -15.300 1.00 58.00 122 LEU A O 1
ATOM 735 N N . VAL A 1 123 ? 8.447 -39.439 -15.261 1.00 54.60 123 VAL A N 1
ATOM 736 C CA . VAL A 1 123 ? 8.494 -38.016 -14.963 1.00 57.48 123 VAL A CA 1
ATOM 737 C C . VAL A 1 123 ? 9.368 -37.343 -16.014 1.00 60.16 123 VAL A C 1
ATOM 738 O O . VAL A 1 123 ? 10.582 -37.271 -15.869 1.00 66.57 123 VAL A O 1
ATOM 742 N N . TYR A 1 124 ? 8.737 -36.845 -17.067 1.00 59.43 124 TYR A N 1
ATOM 743 C CA . TYR A 1 124 ? 9.443 -36.215 -18.168 1.00 54.27 124 TYR A CA 1
ATOM 744 C C . TYR A 1 124 ? 10.223 -34.966 -17.810 1.00 55.42 124 TYR A C 1
ATOM 745 O O . TYR A 1 124 ? 9.635 -33.968 -17.405 1.00 56.65 124 TYR A O 1
ATOM 754 N N . PRO A 1 125 ? 11.564 -35.008 -17.962 1.00 57.26 125 PRO A N 1
ATOM 755 C CA . PRO A 1 125 ? 12.450 -33.879 -17.668 1.00 55.21 125 PRO A CA 1
ATOM 756 C C . PRO A 1 125 ? 12.423 -32.894 -18.829 1.00 57.82 125 PRO A C 1
ATOM 757 O O . PRO A 1 125 ? 12.952 -33.174 -19.901 1.00 55.91 125 PRO A O 1
ATOM 761 N N . ILE A 1 126 ? 11.793 -31.750 -18.597 1.00 58.09 126 ILE A N 1
ATOM 762 C CA . ILE A 1 126 ? 11.670 -30.708 -19.596 1.00 56.45 126 ILE A CA 1
ATOM 763 C C . ILE A 1 126 ? 12.979 -30.508 -20.345 1.00 59.17 126 ILE A C 1
ATOM 764 O O . ILE A 1 126 ? 12.967 -30.254 -21.544 1.00 57.17 126 ILE A O 1
ATOM 769 N N . LYS A 1 127 ? 14.103 -30.630 -19.639 1.00 57.58 127 LYS A N 1
ATOM 770 C CA . LYS A 1 127 ? 15.418 -30.431 -20.249 1.00 50.96 127 LYS A CA 1
ATOM 771 C C . LYS A 1 127 ? 15.548 -30.954 -21.687 1.00 48.56 127 LYS A C 1
ATOM 772 O O . LYS A 1 127 ? 16.044 -30.234 -22.543 1.00 45.79 127 LYS A O 1
ATOM 778 N N . VAL A 1 128 ? 15.092 -32.181 -21.959 1.00 48.71 128 VAL A N 1
ATOM 779 C CA . VAL A 1 128 ? 15.227 -32.780 -23.300 1.00 49.93 128 VAL A CA 1
ATOM 780 C C . VAL A 1 128 ? 14.400 -32.176 -24.426 1.00 49.00 128 VAL A C 1
ATOM 781 O O . VAL A 1 128 ? 14.571 -32.537 -25.588 1.00 46.97 128 VAL A O 1
ATOM 785 N N . ASN A 1 129 ? 13.490 -31.282 -24.079 1.00 50.38 129 ASN A N 1
ATOM 786 C CA . ASN A 1 129 ? 12.637 -30.622 -25.059 1.00 48.89 129 ASN A CA 1
ATOM 787 C C . ASN A 1 129 ? 11.557 -29.921 -24.257 1.00 50.01 129 ASN A C 1
ATOM 788 O O . ASN A 1 129 ? 10.741 -30.559 -23.600 1.00 54.01 129 ASN A O 1
ATOM 793 N N . GLN A 1 130 ? 11.566 -28.602 -24.316 1.00 46.23 130 GLN A N 1
ATOM 794 C CA . GLN A 1 130 ? 10.624 -27.806 -23.581 1.00 47.08 130 GLN A CA 1
ATOM 795 C C . GLN A 1 130 ? 9.420 -27.428 -24.435 1.00 53.39 130 GLN A C 1
ATOM 796 O O . GLN A 1 130 ? 8.431 -26.881 -23.940 1.00 59.74 130 GLN A O 1
ATOM 802 N N . HIS A 1 131 ? 9.492 -27.731 -25.724 1.00 55.72 131 HIS A N 1
ATOM 803 C CA . HIS A 1 131 ? 8.413 -27.367 -26.649 1.00 57.54 131 HIS A CA 1
ATOM 804 C C . HIS A 1 131 ? 6.997 -27.721 -26.232 1.00 58.64 131 HIS A C 1
ATOM 805 O O . HIS A 1 131 ? 6.703 -28.856 -25.847 1.00 58.14 131 HIS A O 1
ATOM 812 N N . ARG A 1 132 ? 6.119 -26.732 -26.340 1.00 56.69 132 ARG A N 1
ATOM 813 C CA . ARG A 1 132 ? 4.725 -26.922 -25.991 1.00 57.65 132 ARG A CA 1
ATOM 814 C C . ARG A 1 132 ? 4.188 -28.267 -26.485 1.00 59.39 132 ARG A C 1
ATOM 815 O O . ARG A 1 132 ? 3.574 -29.005 -25.713 1.00 61.06 132 ARG A O 1
ATOM 823 N N . ARG A 1 133 ? 4.420 -28.595 -27.757 1.00 57.94 133 ARG A N 1
ATOM 824 C CA . ARG A 1 133 ? 3.927 -29.854 -28.324 1.00 55.84 133 ARG A CA 1
ATOM 825 C C . ARG A 1 133 ? 4.221 -31.083 -27.472 1.00 55.14 133 ARG A C 1
ATOM 826 O O . ARG A 1 133 ? 3.324 -31.889 -27.212 1.00 49.62 133 ARG A O 1
ATOM 834 N N . VAL A 1 134 ? 5.471 -31.232 -27.047 1.00 50.49 134 VAL A N 1
ATOM 835 C CA . VAL A 1 134 ? 5.846 -32.373 -26.234 1.00 52.91 134 VAL A CA 1
ATOM 836 C C . VAL A 1 134 ? 5.184 -32.331 -24.863 1.00 54.68 134 VAL A C 1
ATOM 837 O O . VAL A 1 134 ? 4.468 -33.260 -24.493 1.00 55.57 134 VAL A O 1
ATOM 841 N N . ILE A 1 135 ? 5.427 -31.258 -24.111 1.00 53.90 135 ILE A N 1
ATOM 842 C CA . ILE A 1 135 ? 4.848 -31.131 -22.779 1.00 50.87 135 ILE A CA 1
ATOM 843 C C . ILE A 1 135 ? 3.359 -31.410 -22.857 1.00 59.10 135 ILE A C 1
ATOM 844 O O . ILE A 1 135 ? 2.834 -32.183 -22.064 1.00 67.04 135 ILE A O 1
ATOM 849 N N . GLU A 1 136 ? 2.668 -30.776 -23.801 1.00 59.00 136 GLU A N 1
ATOM 850 C 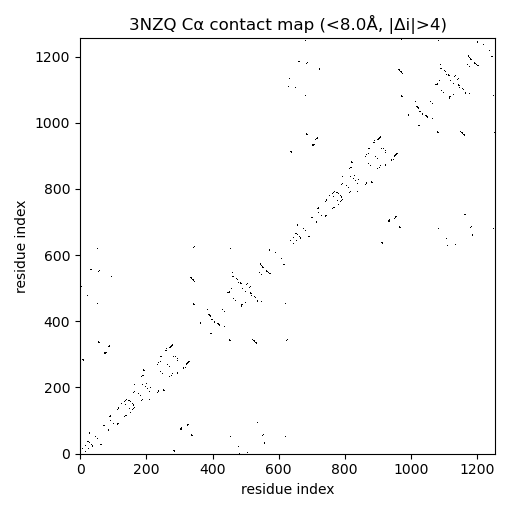CA . GLU A 1 136 ? 1.231 -30.987 -23.924 1.00 60.16 136 GLU A CA 1
ATOM 851 C C . GLU A 1 136 ? 0.835 -32.415 -24.303 1.00 59.84 136 GLU A C 1
ATOM 852 O O . GLU A 1 136 ? 0.055 -33.040 -23.588 1.00 62.32 136 GLU A O 1
ATOM 858 N N . SER A 1 137 ? 1.357 -32.935 -25.414 1.00 56.70 137 SER A N 1
ATOM 859 C CA . SER A 1 137 ? 1.001 -34.289 -25.841 1.00 52.90 137 SER A CA 1
ATOM 860 C C . SER A 1 137 ? 1.087 -35.322 -24.730 1.00 49.84 137 SER A C 1
ATOM 861 O O . SER A 1 137 ? 0.277 -36.243 -24.675 1.00 49.49 137 SER A O 1
ATOM 864 N N . LEU A 1 138 ? 2.074 -35.165 -23.856 1.00 46.59 138 LEU A N 1
ATOM 865 C CA . LEU A 1 138 ? 2.274 -36.080 -22.743 1.00 48.75 138 LEU A CA 1
ATOM 866 C C . LEU A 1 138 ? 1.185 -35.884 -21.687 1.00 55.69 138 LEU A C 1
ATOM 867 O O . LEU A 1 138 ? 0.502 -36.847 -21.309 1.00 53.81 138 LEU A O 1
ATOM 872 N N . ILE A 1 139 ? 1.034 -34.639 -21.221 1.00 56.42 139 ILE A N 1
ATOM 873 C CA . ILE A 1 139 ? 0.022 -34.279 -20.230 1.00 55.76 139 ILE A CA 1
ATOM 874 C C . ILE A 1 139 ? -1.343 -34.765 -20.704 1.00 57.26 139 ILE A C 1
ATOM 875 O O . ILE A 1 139 ? -2.017 -35.497 -19.991 1.00 59.10 139 ILE A O 1
ATOM 880 N N . HIS A 1 140 ? -1.726 -34.356 -21.916 1.00 62.93 140 HIS A N 1
ATOM 881 C CA . HIS A 1 140 ? -3.009 -34.720 -22.518 1.00 65.30 140 HIS A CA 1
ATOM 882 C C . HIS A 1 140 ? -3.091 -36.162 -22.984 1.00 63.84 140 HIS A C 1
ATOM 883 O O . HIS A 1 140 ? -3.703 -36.473 -24.003 1.00 62.23 140 HIS A O 1
ATOM 890 N N . SER A 1 141 ? -2.459 -37.051 -22.238 1.00 66.76 141 SER A N 1
ATOM 891 C CA . SER A 1 141 ? -2.526 -38.455 -22.572 1.00 67.29 141 SER A CA 1
ATOM 892 C C . SER A 1 141 ? -3.253 -39.176 -21.448 1.00 70.83 141 SER A C 1
ATOM 893 O O . SER A 1 141 ? -3.655 -38.566 -20.453 1.00 75.41 141 SER A O 1
ATOM 896 N N . GLY A 1 142 ? -3.409 -40.480 -21.594 1.00 67.54 142 GLY A N 1
ATOM 897 C CA . GLY A 1 142 ? -4.107 -41.224 -20.567 1.00 76.04 142 GLY A CA 1
ATOM 898 C C . GLY A 1 142 ? -3.225 -41.725 -19.440 1.00 80.34 142 GLY A C 1
ATOM 899 O O . GLY A 1 142 ? -3.714 -42.034 -18.344 1.00 78.46 142 GLY A O 1
ATOM 900 N N . GLU A 1 143 ? -1.921 -41.802 -19.712 1.00 81.93 143 GLU A N 1
ATOM 901 C CA . GLU A 1 143 ? -0.944 -42.296 -18.741 1.00 77.39 143 GLU A CA 1
ATOM 902 C C . GLU A 1 143 ? -0.568 -41.248 -17.691 1.00 72.70 143 GLU A C 1
ATOM 903 O O . GLU A 1 143 ? -0.566 -40.042 -17.965 1.00 67.86 143 GLU A O 1
ATOM 909 N N . PRO A 1 144 ? -0.242 -41.702 -16.467 1.00 68.41 144 PRO A N 1
ATOM 910 C CA . PRO A 1 144 ? 0.129 -40.805 -15.374 1.00 65.23 144 PRO A CA 1
ATOM 911 C C . PRO A 1 144 ? 1.559 -40.370 -15.535 1.00 63.27 144 PRO A C 1
ATOM 912 O O . PRO A 1 144 ? 2.420 -41.216 -15.757 1.00 70.83 144 PRO A O 1
ATOM 916 N N . LEU A 1 145 ? 1.824 -39.067 -15.433 1.00 59.00 145 LEU A N 1
ATOM 917 C CA . LEU A 1 145 ? 3.200 -38.573 -15.563 1.00 59.67 145 LEU A CA 1
ATOM 918 C C . LEU A 1 145 ? 3.511 -37.298 -14.786 1.00 57.32 145 LEU A C 1
ATOM 919 O O . LEU A 1 145 ? 2.619 -36.547 -14.409 1.00 54.45 145 LEU A O 1
ATOM 924 N N . GLY A 1 146 ? 4.796 -37.084 -14.534 1.00 55.16 146 GLY A N 1
ATOM 925 C CA . GLY A 1 146 ? 5.224 -35.909 -13.809 1.00 57.52 146 GLY A CA 1
ATOM 926 C C . GLY A 1 146 ? 6.148 -35.050 -14.651 1.00 60.28 146 GLY A C 1
ATOM 927 O O . GLY A 1 146 ? 6.473 -35.401 -15.780 1.00 64.56 146 GLY A O 1
ATOM 928 N N . LEU A 1 147 ? 6.593 -33.926 -14.106 1.00 58.80 147 LEU A N 1
ATOM 929 C CA . LEU A 1 147 ? 7.473 -33.042 -14.853 1.00 57.43 147 LEU A CA 1
ATOM 930 C C . LEU A 1 147 ? 8.691 -32.656 -14.025 1.00 57.28 147 LEU A C 1
ATOM 931 O O . LEU A 1 147 ? 8.563 -32.312 -12.860 1.00 57.70 147 LEU A O 1
ATOM 936 N N . GLU A 1 148 ? 9.875 -32.721 -14.620 1.00 58.09 148 GLU A N 1
ATOM 937 C CA . GLU A 1 148 ? 11.085 -32.366 -13.899 1.00 59.29 148 GLU A CA 1
ATOM 938 C C . GLU A 1 148 ? 11.711 -31.099 -14.445 1.00 59.73 148 GLU A C 1
ATOM 939 O O . GLU A 1 148 ? 11.877 -30.945 -15.656 1.00 62.38 148 GLU A O 1
ATOM 945 N N . ALA A 1 149 ? 12.069 -30.195 -13.540 1.00 56.48 149 ALA A N 1
ATOM 946 C CA . ALA A 1 149 ? 12.675 -28.930 -13.930 1.00 59.21 149 ALA A CA 1
ATOM 947 C C . ALA A 1 149 ? 14.126 -28.865 -13.481 1.00 63.57 149 ALA A C 1
ATOM 948 O O . ALA A 1 149 ? 14.433 -29.081 -12.311 1.00 67.05 149 ALA A O 1
ATOM 950 N N . GLY A 1 150 ? 15.018 -28.559 -14.416 1.00 65.54 150 GLY A N 1
ATOM 951 C CA . GLY A 1 150 ? 16.427 -28.472 -14.083 1.00 63.82 150 GLY A CA 1
ATOM 952 C C . GLY A 1 150 ? 16.918 -27.067 -13.776 1.00 65.05 150 GLY A C 1
ATOM 953 O O . GLY A 1 150 ? 18.123 -26.847 -13.675 1.00 64.97 150 GLY A O 1
ATOM 954 N N . SER A 1 151 ? 16.006 -26.112 -13.625 1.00 62.67 151 SER A N 1
ATOM 955 C CA . SER A 1 151 ? 16.402 -24.738 -13.334 1.00 62.67 151 SER A CA 1
ATOM 956 C C . SER A 1 151 ? 15.170 -23.948 -12.969 1.00 62.07 151 SER A C 1
ATOM 957 O O . SER A 1 151 ? 14.057 -24.437 -13.125 1.00 61.10 151 SER A O 1
ATOM 960 N N . LYS A 1 152 ? 15.352 -22.722 -12.495 1.00 62.43 152 LYS A N 1
ATOM 961 C CA . LYS A 1 152 ? 14.198 -21.926 -12.121 1.00 59.30 152 LYS A CA 1
ATOM 962 C C . LYS A 1 152 ? 13.350 -21.631 -13.346 1.00 61.29 152 LYS A C 1
ATOM 963 O O . LYS A 1 152 ? 12.122 -21.714 -13.289 1.00 65.89 152 LYS A O 1
ATOM 969 N N . ALA A 1 153 ? 14.004 -21.301 -14.458 1.00 60.42 153 ALA A N 1
ATOM 970 C CA . ALA A 1 153 ? 13.300 -21.002 -15.705 1.00 55.46 153 ALA A CA 1
ATOM 971 C C . ALA A 1 153 ? 12.397 -22.161 -16.125 1.00 56.25 153 ALA A C 1
ATOM 972 O O . ALA A 1 153 ? 11.234 -21.945 -16.463 1.00 55.62 153 ALA A O 1
ATOM 974 N N . GLU A 1 154 ? 12.928 -23.382 -16.110 1.00 53.15 154 GLU A N 1
ATOM 975 C CA . GLU A 1 154 ? 12.124 -24.530 -16.485 1.00 51.97 154 GLU A CA 1
ATOM 976 C C . GLU A 1 154 ? 10.965 -24.709 -15.503 1.00 56.92 154 GLU A C 1
ATOM 977 O O . GLU A 1 154 ? 9.854 -25.007 -15.927 1.00 60.58 154 GLU A O 1
ATOM 983 N N . LEU A 1 155 ? 11.208 -24.532 -14.200 1.00 58.98 155 LEU A N 1
ATOM 984 C CA . LEU A 1 155 ? 10.137 -24.685 -13.198 1.00 57.00 155 LEU A CA 1
ATOM 985 C C . LEU A 1 155 ? 8.966 -23.778 -13.556 1.00 57.61 155 LEU A C 1
ATOM 986 O O . LEU A 1 155 ? 7.797 -24.159 -13.422 1.00 55.60 155 LEU A O 1
ATOM 991 N N . MET A 1 156 ? 9.300 -22.577 -14.017 1.00 54.84 156 MET A N 1
ATOM 992 C CA . MET A 1 156 ? 8.318 -21.591 -14.425 1.00 55.31 156 MET A CA 1
ATOM 993 C C . MET A 1 156 ? 7.467 -22.203 -15.548 1.00 59.04 156 MET A C 1
ATOM 994 O O . MET A 1 156 ? 6.242 -22.262 -15.448 1.00 58.07 156 MET A O 1
ATOM 999 N N . ALA A 1 157 ? 8.121 -22.681 -16.604 1.00 61.67 157 ALA A N 1
ATOM 1000 C CA . ALA A 1 157 ? 7.416 -23.299 -17.735 1.00 61.55 157 ALA A CA 1
ATOM 1001 C C . ALA A 1 157 ? 6.572 -24.503 -17.313 1.00 59.23 157 ALA A C 1
ATOM 1002 O O . ALA A 1 157 ? 5.486 -24.724 -17.852 1.00 60.26 157 ALA A O 1
ATOM 1004 N N . VAL A 1 158 ? 7.080 -25.287 -16.361 1.00 56.84 158 VAL A N 1
ATOM 1005 C CA . VAL A 1 158 ? 6.360 -26.460 -15.883 1.00 56.08 158 VAL A CA 1
ATOM 1006 C C . VAL A 1 158 ? 5.093 -25.984 -15.197 1.00 57.84 158 VAL A C 1
ATOM 1007 O O . VAL A 1 158 ? 3.997 -26.439 -15.524 1.00 55.56 158 VAL A O 1
ATOM 1011 N N . LEU A 1 159 ? 5.244 -25.051 -14.262 1.00 58.68 159 LEU A N 1
ATOM 1012 C CA . LEU A 1 159 ? 4.095 -24.519 -13.545 1.00 59.82 159 LEU A CA 1
ATOM 1013 C C . LEU A 1 159 ? 3.093 -23.970 -14.531 1.00 60.51 159 LEU A C 1
ATOM 1014 O O . LEU A 1 159 ? 1.887 -24.047 -14.308 1.00 64.41 159 LEU A O 1
ATOM 1019 N N . ALA A 1 160 ? 3.600 -23.427 -15.630 1.00 61.78 160 ALA A N 1
ATOM 1020 C CA . ALA A 1 160 ? 2.736 -22.875 -16.664 1.00 63.83 160 ALA A CA 1
ATOM 1021 C C . ALA A 1 160 ? 1.888 -23.979 -17.286 1.00 63.45 160 ALA A C 1
ATOM 1022 O O . ALA A 1 160 ? 0.659 -23.942 -17.213 1.00 66.79 160 ALA A O 1
ATOM 1024 N N . HIS A 1 161 ? 2.548 -24.955 -17.900 1.00 59.72 161 HIS A N 1
ATOM 1025 C CA . HIS A 1 161 ? 1.853 -26.065 -18.536 1.00 59.94 161 HIS A CA 1
ATOM 1026 C C . HIS A 1 161 ? 0.937 -26.793 -17.568 1.00 58.92 161 HIS A C 1
ATOM 1027 O O . HIS A 1 161 ? -0.135 -27.257 -17.947 1.00 57.65 161 HIS A O 1
ATOM 1034 N N . ALA A 1 162 ? 1.369 -26.884 -16.315 1.00 65.40 162 ALA A N 1
ATOM 1035 C CA . ALA A 1 162 ? 0.601 -27.556 -15.271 1.00 73.41 162 ALA A CA 1
ATOM 1036 C C . ALA A 1 162 ? -0.820 -27.008 -15.205 1.00 81.86 162 ALA A C 1
ATOM 1037 O O . ALA A 1 162 ? -1.778 -27.720 -15.499 1.00 87.73 162 ALA A O 1
ATOM 1039 N N . GLY A 1 163 ? -0.955 -25.737 -14.837 1.00 88.05 163 GLY A N 1
ATOM 1040 C CA . GLY A 1 163 ? -2.274 -25.133 -14.744 1.00 91.91 163 GLY A CA 1
ATOM 1041 C C . GLY A 1 163 ? -2.909 -25.361 -13.382 1.00 95.07 163 GLY A C 1
ATOM 1042 O O . GLY A 1 163 ? -2.207 -25.374 -12.364 1.00 94.24 163 GLY A O 1
ATOM 1043 N N . MET A 1 164 ? -4.233 -25.535 -13.358 1.00 97.25 164 MET A N 1
ATOM 1044 C CA . MET A 1 164 ? -4.961 -25.769 -12.104 1.00 97.22 164 MET A CA 1
ATOM 1045 C C . MET A 1 164 ? -5.115 -27.260 -11.803 1.00 96.57 164 MET A C 1
ATOM 1046 O O . MET A 1 164 ? -5.810 -27.636 -10.861 1.00 93.22 164 MET A O 1
ATOM 1051 N N . THR A 1 165 ? -4.460 -28.096 -12.608 1.00 97.96 165 THR A N 1
ATOM 1052 C CA . THR A 1 165 ? -4.503 -29.557 -12.456 1.00 96.90 165 THR A CA 1
ATOM 1053 C C . THR A 1 165 ? -3.384 -29.990 -11.506 1.00 94.66 165 THR A C 1
ATOM 1054 O O . THR A 1 165 ? -2.210 -29.928 -11.857 1.00 102.20 165 THR A O 1
ATOM 1058 N N . ARG A 1 166 ? -3.736 -30.435 -10.309 1.00 88.07 166 ARG A N 1
ATOM 1059 C CA . ARG A 1 166 ? -2.724 -30.864 -9.354 1.00 87.70 166 ARG A CA 1
ATOM 1060 C C . ARG A 1 166 ? -1.786 -31.890 -9.993 1.00 86.29 166 ARG A C 1
ATOM 1061 O O . ARG A 1 166 ? -2.133 -33.073 -10.070 1.00 88.43 166 ARG A O 1
ATOM 1069 N N . SER A 1 167 ? -0.610 -31.442 -10.449 1.00 79.02 167 SER A N 1
ATOM 1070 C CA . SER A 1 167 ? 0.373 -32.334 -11.090 1.00 78.54 167 SER A CA 1
ATOM 1071 C C . SER A 1 167 ? 1.626 -32.510 -10.217 1.00 73.10 167 SER A C 1
ATOM 1072 O O . SER A 1 167 ? 1.896 -31.693 -9.337 1.00 66.54 167 SER A O 1
ATOM 1075 N N . VAL A 1 168 ? 2.369 -33.594 -10.453 1.00 70.44 168 VAL A N 1
ATOM 1076 C CA . VAL A 1 168 ? 3.594 -33.904 -9.706 1.00 66.21 168 VAL A CA 1
ATOM 1077 C C . VAL A 1 168 ? 4.791 -33.250 -10.386 1.00 65.30 168 VAL A C 1
ATOM 1078 O O . VAL A 1 168 ? 5.042 -33.475 -11.570 1.00 66.07 168 VAL A O 1
ATOM 1082 N N . ILE A 1 169 ? 5.531 -32.450 -9.628 1.00 60.78 169 ILE A N 1
ATOM 1083 C CA . ILE A 1 169 ? 6.694 -31.746 -10.152 1.00 59.05 169 ILE A CA 1
ATOM 1084 C C . ILE A 1 169 ? 7.934 -32.044 -9.307 1.00 58.84 169 ILE A C 1
ATOM 1085 O O . ILE A 1 169 ? 7.838 -32.173 -8.094 1.00 64.81 169 ILE A O 1
ATOM 1090 N N . VAL A 1 170 ? 9.093 -32.163 -9.946 1.00 57.11 170 VAL A N 1
ATOM 1091 C CA . VAL A 1 170 ? 10.327 -32.428 -9.217 1.00 58.33 170 VAL A CA 1
ATOM 1092 C C . VAL A 1 170 ? 11.401 -31.446 -9.673 1.00 59.10 170 VAL A C 1
ATOM 1093 O O . VAL A 1 170 ? 11.633 -31.263 -10.866 1.00 55.26 170 VAL A O 1
ATOM 1097 N N . CYS A 1 171 ? 12.044 -30.814 -8.698 1.00 58.73 171 CYS A N 1
ATOM 1098 C CA . CYS A 1 171 ? 13.063 -29.822 -8.974 1.00 63.52 171 CYS A CA 1
ATOM 1099 C C . CYS A 1 171 ? 14.495 -30.252 -8.743 1.00 66.44 171 CYS A C 1
ATOM 1100 O O . CYS A 1 171 ? 14.864 -30.678 -7.647 1.00 63.78 171 CYS A O 1
ATOM 1103 N N . ASN A 1 172 ? 15.294 -30.105 -9.799 1.00 68.93 172 ASN A N 1
ATOM 1104 C CA . ASN A 1 172 ? 16.705 -30.450 -9.797 1.00 67.77 172 ASN A CA 1
ATOM 1105 C C . ASN A 1 172 ? 17.536 -29.258 -10.178 1.00 69.02 172 ASN A C 1
ATOM 1106 O O . ASN A 1 172 ? 17.009 -28.169 -10.393 1.00 70.75 172 ASN A O 1
ATOM 1111 N N . GLY A 1 173 ? 18.845 -29.478 -10.266 1.00 68.32 173 GLY A N 1
ATOM 1112 C CA . GLY A 1 173 ? 19.762 -28.411 -10.627 1.00 65.28 173 GLY A CA 1
ATOM 1113 C C . GLY A 1 173 ? 20.197 -27.550 -9.456 1.00 62.77 173 GLY A C 1
ATOM 1114 O O . GLY A 1 173 ? 19.687 -27.694 -8.350 1.00 62.44 173 GLY A O 1
ATOM 1115 N N . TYR A 1 174 ? 21.141 -26.648 -9.699 1.00 61.53 174 TYR A N 1
ATOM 1116 C CA . TYR A 1 174 ? 21.635 -25.772 -8.650 1.00 60.86 174 TYR A CA 1
ATOM 1117 C C . TYR A 1 174 ? 20.492 -24.870 -8.204 1.00 62.77 174 TYR A C 1
ATOM 1118 O O . TYR A 1 174 ? 19.777 -24.312 -9.037 1.00 63.09 174 TYR A O 1
ATOM 1127 N N . LYS A 1 175 ? 20.315 -24.734 -6.891 1.00 62.89 175 LYS A N 1
ATOM 1128 C CA . LYS A 1 175 ? 19.228 -23.919 -6.351 1.00 61.48 175 LYS A CA 1
ATOM 1129 C C . LYS A 1 175 ? 19.677 -22.731 -5.494 1.00 67.68 175 LYS A C 1
ATOM 1130 O O . LYS A 1 175 ? 20.661 -22.827 -4.754 1.00 72.47 175 LYS A O 1
ATOM 1136 N N . ASP A 1 176 ? 18.948 -21.615 -5.612 1.00 68.96 176 ASP A N 1
ATOM 1137 C CA . ASP A 1 176 ? 19.201 -20.388 -4.841 1.00 70.50 176 ASP A CA 1
ATOM 1138 C C . ASP A 1 176 ? 17.896 -19.996 -4.146 1.00 70.49 176 ASP A C 1
ATOM 1139 O O . ASP A 1 176 ? 16.926 -20.751 -4.185 1.00 70.35 176 ASP A O 1
ATOM 1144 N N . ARG A 1 177 ? 17.866 -18.844 -3.490 1.00 70.86 177 ARG A N 1
ATOM 1145 C CA . ARG A 1 177 ? 16.646 -18.419 -2.813 1.00 77.04 177 ARG A CA 1
ATOM 1146 C C . ARG A 1 177 ? 15.446 -18.452 -3.758 1.00 79.89 177 ARG A C 1
ATOM 1147 O O . ARG A 1 177 ? 14.546 -19.277 -3.601 1.00 79.59 177 ARG A O 1
ATOM 1155 N N . GLU A 1 178 ? 15.449 -17.555 -4.741 1.00 80.14 178 GLU A N 1
ATOM 1156 C CA . GLU A 1 178 ? 14.370 -17.449 -5.719 1.00 80.53 178 GLU A CA 1
ATOM 1157 C C . GLU A 1 178 ? 13.783 -18.797 -6.165 1.00 76.35 178 GLU A C 1
ATOM 1158 O O . GLU A 1 178 ? 12.566 -18.979 -6.152 1.00 81.33 178 GLU A O 1
ATOM 1164 N N . TYR A 1 179 ? 14.641 -19.734 -6.557 1.00 68.43 179 TYR A N 1
ATOM 1165 C CA . TYR A 1 179 ? 14.197 -21.048 -7.013 1.00 62.98 179 TYR A CA 1
ATOM 1166 C C . TYR A 1 179 ? 13.541 -21.867 -5.896 1.00 63.67 179 TYR A C 1
ATOM 1167 O O . TYR A 1 179 ? 12.421 -22.356 -6.072 1.00 63.06 179 TYR A O 1
ATOM 1176 N N . ILE A 1 180 ? 14.226 -22.009 -4.756 1.00 62.79 180 ILE A N 1
ATOM 1177 C CA . ILE A 1 180 ? 13.688 -22.758 -3.612 1.00 60.70 180 ILE A CA 1
ATOM 1178 C C . ILE A 1 180 ? 12.313 -22.196 -3.243 1.00 63.90 180 ILE A C 1
ATOM 1179 O O . ILE A 1 180 ? 11.377 -22.951 -2.974 1.00 62.23 180 ILE A O 1
ATOM 1184 N N . ARG A 1 181 ? 12.205 -20.865 -3.226 1.00 64.60 181 ARG A N 1
ATOM 1185 C CA . ARG A 1 181 ? 10.953 -20.180 -2.895 1.00 65.69 181 ARG A CA 1
ATOM 1186 C C . ARG A 1 181 ? 9.842 -20.637 -3.824 1.00 65.00 181 ARG A C 1
ATOM 1187 O O . ARG A 1 181 ? 8.856 -21.225 -3.380 1.00 60.57 181 ARG A O 1
ATOM 1195 N N . LEU A 1 182 ? 10.016 -20.350 -5.114 1.00 63.86 182 LEU A N 1
ATOM 1196 C CA . LEU A 1 182 ? 9.041 -20.717 -6.135 1.00 65.97 182 LEU A CA 1
ATOM 1197 C C . LEU A 1 182 ? 8.616 -22.163 -5.944 1.00 68.02 182 LEU A C 1
ATOM 1198 O O . LEU A 1 182 ? 7.423 -22.485 -5.982 1.00 65.57 182 LEU A O 1
ATOM 1203 N N . ALA A 1 183 ? 9.598 -23.036 -5.743 1.00 63.30 183 ALA A N 1
ATOM 1204 C CA . ALA A 1 183 ? 9.318 -24.448 -5.534 1.00 60.53 183 ALA A CA 1
ATOM 1205 C C . ALA A 1 183 ? 8.358 -24.630 -4.368 1.00 61.04 183 ALA A C 1
ATOM 1206 O O . ALA A 1 183 ? 7.337 -25.299 -4.495 1.00 60.07 183 ALA A O 1
ATOM 1208 N N . LEU A 1 184 ? 8.693 -24.033 -3.231 1.00 60.26 184 LEU A N 1
ATOM 1209 C CA . LEU A 1 184 ? 7.860 -24.131 -2.040 1.00 58.35 184 LEU A CA 1
ATOM 1210 C C . LEU A 1 184 ? 6.476 -23.526 -2.268 1.00 59.73 184 LEU A C 1
ATOM 1211 O O . LEU A 1 184 ? 5.465 -24.044 -1.784 1.00 54.02 184 LEU A O 1
ATOM 1216 N N . ILE A 1 185 ? 6.439 -22.426 -3.011 1.00 61.27 185 ILE A N 1
ATOM 1217 C CA . ILE A 1 185 ? 5.186 -21.749 -3.316 1.00 61.75 185 ILE A CA 1
ATOM 1218 C C . ILE A 1 185 ? 4.324 -22.637 -4.200 1.00 65.30 185 ILE A C 1
ATOM 1219 O O . ILE A 1 185 ? 3.110 -22.496 -4.223 1.00 66.25 185 ILE A O 1
ATOM 1224 N N . GLY A 1 186 ? 4.954 -23.546 -4.937 1.00 65.45 186 GLY A N 1
ATOM 1225 C CA . GLY A 1 186 ? 4.197 -24.435 -5.793 1.00 60.60 186 GLY A CA 1
ATOM 1226 C C . GLY A 1 186 ? 3.557 -25.524 -4.962 1.00 63.42 186 GLY A C 1
ATOM 1227 O O . GLY A 1 186 ? 2.509 -26.044 -5.322 1.00 64.49 186 GLY A O 1
ATOM 1228 N N . GLU A 1 187 ? 4.191 -25.866 -3.842 1.00 67.82 187 GLU A N 1
ATOM 1229 C CA . GLU A 1 187 ? 3.684 -26.910 -2.948 1.00 70.03 187 GLU A CA 1
ATOM 1230 C C . GLU A 1 187 ? 2.461 -26.391 -2.207 1.00 69.54 187 GLU A C 1
ATOM 1231 O O . GLU A 1 187 ? 1.437 -27.068 -2.129 1.00 68.15 187 GLU A O 1
ATOM 1237 N N . LYS A 1 188 ? 2.580 -25.181 -1.670 1.00 70.84 188 LYS A N 1
ATOM 1238 C CA . LYS A 1 188 ? 1.495 -24.539 -0.938 1.00 72.58 188 LYS A CA 1
ATOM 1239 C C . LYS A 1 188 ? 0.314 -24.309 -1.889 1.00 73.31 188 LYS A C 1
ATOM 1240 O O . LYS A 1 188 ? -0.841 -24.271 -1.471 1.00 75.74 188 LYS A O 1
ATOM 1246 N N . MET A 1 189 ? 0.631 -24.176 -3.175 1.00 77.72 189 MET A N 1
ATOM 1247 C CA . MET A 1 189 ? -0.345 -23.960 -4.255 1.00 79.18 189 MET A CA 1
ATOM 1248 C C . MET A 1 189 ? -1.253 -25.181 -4.470 1.00 76.59 189 MET A C 1
ATOM 1249 O O . MET A 1 189 ? -2.343 -25.072 -5.036 1.00 71.92 189 MET A O 1
ATOM 1254 N N . GLY A 1 190 ? -0.783 -26.346 -4.042 1.00 74.36 190 GLY A N 1
ATOM 1255 C CA . GLY A 1 190 ? -1.559 -27.558 -4.213 1.00 75.39 190 GLY A CA 1
ATOM 1256 C C . GLY A 1 190 ? -0.718 -28.637 -4.856 1.00 76.12 190 GLY A C 1
ATOM 1257 O O . GLY A 1 190 ? -0.739 -29.785 -4.425 1.00 80.23 190 GLY A O 1
ATOM 1258 N N . HIS A 1 191 ? 0.034 -28.264 -5.885 1.00 75.35 191 HIS A N 1
ATOM 1259 C CA . HIS A 1 191 ? 0.897 -29.202 -6.592 1.00 71.94 191 HIS A CA 1
ATOM 1260 C C . HIS A 1 191 ? 1.813 -29.970 -5.658 1.00 71.21 191 HIS A C 1
ATOM 1261 O O . HIS A 1 191 ? 2.335 -29.412 -4.697 1.00 71.17 191 HIS A O 1
ATOM 1268 N N . LYS A 1 192 ? 2.006 -31.252 -5.952 1.00 69.75 192 LYS A N 1
ATOM 1269 C CA . LYS A 1 192 ? 2.871 -32.109 -5.151 1.00 64.31 192 LYS A CA 1
ATOM 1270 C C . LYS A 1 192 ? 4.269 -31.984 -5.745 1.00 63.14 192 LYS A C 1
ATOM 1271 O O . LYS A 1 192 ? 4.683 -32.786 -6.577 1.00 64.25 192 LYS A O 1
ATOM 1277 N N . VAL A 1 193 ? 4.988 -30.955 -5.313 1.00 58.81 193 VAL A N 1
ATOM 1278 C CA . VAL A 1 193 ? 6.322 -30.686 -5.819 1.00 56.40 193 VAL A CA 1
ATOM 1279 C C . VAL A 1 193 ? 7.447 -31.126 -4.890 1.00 56.96 193 VAL A C 1
ATOM 1280 O O . VAL A 1 193 ? 7.521 -30.698 -3.741 1.00 56.78 193 VAL A O 1
ATOM 1284 N N . TYR A 1 194 ? 8.325 -31.973 -5.425 1.00 57.49 194 TYR A N 1
ATOM 1285 C CA . TYR A 1 194 ? 9.476 -32.507 -4.706 1.00 57.47 194 TYR A CA 1
ATOM 1286 C C . TYR A 1 194 ? 10.725 -31.683 -4.957 1.00 59.28 194 TYR A C 1
ATOM 1287 O O . TYR A 1 194 ? 11.125 -31.482 -6.101 1.00 65.34 194 TYR A O 1
ATOM 1296 N N . LEU A 1 195 ? 11.362 -31.237 -3.880 1.00 59.62 195 LEU A N 1
ATOM 1297 C CA . LEU A 1 195 ? 12.575 -30.427 -3.982 1.00 59.27 195 LEU A CA 1
ATOM 1298 C C . LEU A 1 195 ? 13.790 -31.303 -3.693 1.00 59.71 195 LEU A C 1
ATOM 1299 O O . LEU A 1 195 ? 14.150 -31.483 -2.537 1.00 63.65 195 LEU A O 1
ATOM 1304 N N . VAL A 1 196 ? 14.425 -31.837 -4.733 1.00 58.18 196 VAL A N 1
ATOM 1305 C CA . VAL A 1 196 ? 15.583 -32.714 -4.535 1.00 56.86 196 VAL A CA 1
ATOM 1306 C C . VAL A 1 196 ? 16.848 -32.044 -3.981 1.00 57.82 196 VAL A C 1
ATOM 1307 O O . VAL A 1 196 ? 17.407 -31.134 -4.582 1.00 53.10 196 VAL A O 1
ATOM 1311 N N . ILE A 1 197 ? 17.281 -32.514 -2.815 1.00 63.25 197 ILE A N 1
ATOM 1312 C CA . ILE A 1 197 ? 18.481 -32.016 -2.154 1.00 65.31 197 ILE A CA 1
ATOM 1313 C C . ILE A 1 197 ? 19.681 -32.651 -2.840 1.00 71.57 197 ILE A C 1
ATOM 1314 O O . ILE A 1 197 ? 19.861 -33.870 -2.781 1.00 73.76 197 ILE A O 1
ATOM 1319 N N . GLU A 1 198 ? 20.507 -31.832 -3.484 1.00 73.87 198 GLU A N 1
ATOM 1320 C CA . GLU A 1 198 ? 21.679 -32.350 -4.188 1.00 74.11 198 GLU A CA 1
ATOM 1321 C C . GLU A 1 198 ? 22.954 -31.646 -3.760 1.00 71.88 198 GLU A C 1
ATOM 1322 O O . GLU A 1 198 ? 23.950 -31.646 -4.475 1.00 68.07 198 GLU A O 1
ATOM 1328 N N . LYS A 1 199 ? 22.915 -31.058 -2.576 1.00 69.76 199 LYS A N 1
ATOM 1329 C CA . LYS A 1 199 ? 24.061 -30.347 -2.055 1.00 67.94 199 LYS A CA 1
ATOM 1330 C C . LYS A 1 199 ? 23.755 -30.006 -0.592 1.00 70.81 199 LYS A C 1
ATOM 1331 O O . LYS A 1 199 ? 22.707 -29.434 -0.313 1.00 73.33 199 LYS A O 1
ATOM 1337 N N . MET A 1 200 ? 24.639 -30.367 0.340 1.00 68.14 200 MET A N 1
ATOM 1338 C CA . MET A 1 200 ? 24.382 -30.087 1.753 1.00 67.99 200 MET A CA 1
ATOM 1339 C C . MET A 1 200 ? 23.916 -28.674 2.054 1.00 73.06 200 MET A C 1
ATOM 1340 O O . MET A 1 200 ? 22.921 -28.481 2.752 1.00 77.89 200 MET A O 1
ATOM 1345 N N . SER A 1 201 ? 24.628 -27.682 1.533 1.00 78.81 201 SER A N 1
ATOM 1346 C CA . SER A 1 201 ? 24.267 -26.284 1.776 1.00 79.99 201 SER A CA 1
ATOM 1347 C C . SER A 1 201 ? 22.832 -25.904 1.382 1.00 78.83 201 SER A C 1
ATOM 1348 O O . SER A 1 201 ? 22.334 -24.863 1.805 1.00 79.09 201 SER A O 1
ATOM 1351 N N . GLU A 1 202 ? 22.174 -26.753 0.590 1.00 79.30 202 GLU A N 1
ATOM 1352 C CA . GLU A 1 202 ? 20.802 -26.504 0.132 1.00 75.10 202 GLU A CA 1
ATOM 1353 C C . GLU A 1 202 ? 19.770 -26.733 1.220 1.00 71.70 202 GLU A C 1
ATOM 1354 O O . GLU A 1 202 ? 18.843 -25.940 1.381 1.00 68.05 202 GLU A O 1
ATOM 1360 N N . ILE A 1 203 ? 19.934 -27.813 1.975 1.00 74.55 203 ILE A N 1
ATOM 1361 C CA . ILE A 1 203 ? 18.986 -28.139 3.040 1.00 74.06 203 ILE A CA 1
ATOM 1362 C C . ILE A 1 203 ? 18.801 -27.010 4.061 1.00 69.28 203 ILE A C 1
ATOM 1363 O O . ILE A 1 203 ? 17.736 -26.867 4.662 1.00 62.47 203 ILE A O 1
ATOM 1368 N N . ALA A 1 204 ? 19.840 -26.204 4.245 1.00 67.33 204 ALA A N 1
ATOM 1369 C CA . ALA A 1 204 ? 19.770 -25.091 5.176 1.00 66.37 204 ALA A CA 1
ATOM 1370 C C . ALA A 1 204 ? 18.743 -24.076 4.683 1.00 69.17 204 ALA A C 1
ATOM 1371 O O . ALA A 1 204 ? 17.874 -23.638 5.435 1.00 70.24 204 ALA A O 1
ATOM 1373 N N . ILE A 1 205 ? 18.853 -23.715 3.409 1.00 70.51 205 ILE A N 1
ATOM 1374 C CA . ILE A 1 205 ? 17.959 -22.750 2.788 1.00 67.63 205 ILE A CA 1
ATOM 1375 C C . ILE A 1 205 ? 16.509 -23.209 2.711 1.00 69.15 205 ILE A C 1
ATOM 1376 O O . ILE A 1 205 ? 15.619 -22.512 3.195 1.00 69.55 205 ILE A O 1
ATOM 1381 N N . VAL A 1 206 ? 16.263 -24.374 2.116 1.00 70.93 206 VAL A N 1
ATOM 1382 C CA . VAL A 1 206 ? 14.890 -24.864 1.972 1.00 72.04 206 VAL A CA 1
ATOM 1383 C C . VAL A 1 206 ? 14.139 -24.844 3.275 1.00 71.34 206 VAL A C 1
ATOM 1384 O O . VAL A 1 206 ? 12.956 -24.509 3.305 1.00 75.47 206 VAL A O 1
ATOM 1388 N N . LEU A 1 207 ? 14.833 -25.204 4.349 1.00 71.95 207 LEU A N 1
ATOM 1389 C CA . LEU A 1 207 ? 14.237 -25.239 5.677 1.00 70.28 207 LEU A CA 1
ATOM 1390 C C . LEU A 1 207 ? 13.836 -23.854 6.160 1.00 72.89 207 LEU A C 1
ATOM 1391 O O . LEU A 1 207 ? 12.700 -23.633 6.600 1.00 70.88 207 LEU A O 1
ATOM 1396 N N . ASP A 1 208 ? 14.779 -22.924 6.074 1.00 72.49 208 ASP A N 1
ATOM 1397 C CA . ASP A 1 208 ? 14.525 -21.559 6.480 1.00 76.50 208 ASP A CA 1
ATOM 1398 C C . ASP A 1 208 ? 13.398 -20.939 5.655 1.00 76.85 208 ASP A C 1
ATOM 1399 O O . ASP A 1 208 ? 12.498 -20.309 6.207 1.00 80.39 208 ASP A O 1
ATOM 1404 N N . GLU A 1 209 ? 13.442 -21.111 4.338 1.00 75.20 209 GLU A N 1
ATOM 1405 C CA . GLU A 1 209 ? 12.408 -20.549 3.471 1.00 74.07 209 GLU A CA 1
ATOM 1406 C C . GLU A 1 209 ? 11.059 -21.232 3.658 1.00 69.09 209 GLU A C 1
ATOM 1407 O O . GLU A 1 209 ? 10.020 -20.671 3.314 1.00 61.34 209 GLU A O 1
ATOM 1413 N N . ALA A 1 210 ? 11.093 -22.446 4.202 1.00 68.82 210 ALA A N 1
ATOM 1414 C CA . ALA A 1 210 ? 9.887 -23.217 4.458 1.00 69.44 210 ALA A CA 1
ATOM 1415 C C . ALA A 1 210 ? 9.149 -22.585 5.623 1.00 73.65 210 ALA A C 1
ATOM 1416 O O . ALA A 1 210 ? 7.925 -22.564 5.646 1.00 75.86 210 ALA A O 1
ATOM 1418 N N . GLU A 1 211 ? 9.896 -22.067 6.592 1.00 76.92 211 GLU A N 1
ATOM 1419 C CA . GLU A 1 211 ? 9.277 -21.433 7.744 1.00 78.72 211 GLU A CA 1
ATOM 1420 C C . GLU A 1 211 ? 8.801 -20.049 7.367 1.00 75.73 211 GLU A C 1
ATOM 1421 O O . GLU A 1 211 ? 7.742 -19.615 7.803 1.00 73.60 211 GLU A O 1
ATOM 1427 N N . ARG A 1 212 ? 9.593 -19.356 6.557 1.00 77.01 212 ARG A N 1
ATOM 1428 C CA . ARG A 1 212 ? 9.231 -18.016 6.122 1.00 76.74 212 ARG A CA 1
ATOM 1429 C C . ARG A 1 212 ? 7.916 -18.062 5.341 1.00 76.19 212 ARG A C 1
ATOM 1430 O O . ARG A 1 212 ? 7.052 -17.218 5.538 1.00 80.44 212 ARG A O 1
ATOM 1438 N N . LEU A 1 213 ? 7.759 -19.043 4.456 1.00 74.15 213 LEU A N 1
ATOM 1439 C CA . LEU A 1 213 ? 6.522 -19.164 3.676 1.00 76.23 213 LEU A CA 1
ATOM 1440 C C . LEU A 1 213 ? 5.508 -20.003 4.416 1.00 77.72 213 LEU A C 1
ATOM 1441 O O . LEU A 1 213 ? 4.380 -20.216 3.960 1.00 76.19 213 LEU A O 1
ATOM 1446 N N . ASN A 1 214 ? 5.936 -20.483 5.572 1.00 81.93 214 ASN A N 1
ATOM 1447 C CA . ASN A 1 214 ? 5.105 -21.327 6.405 1.00 85.19 214 ASN A CA 1
ATOM 1448 C C . ASN A 1 214 ? 4.427 -22.414 5.577 1.00 79.89 214 ASN A C 1
ATOM 1449 O O . ASN A 1 214 ? 3.226 -22.364 5.308 1.00 73.08 214 ASN A O 1
ATOM 1454 N N . VAL A 1 215 ? 5.233 -23.390 5.173 1.00 76.87 215 VAL A N 1
ATOM 1455 C CA . VAL A 1 215 ? 4.773 -24.516 4.384 1.00 75.00 215 VAL A CA 1
ATOM 1456 C C . VAL A 1 215 ? 5.596 -25.741 4.741 1.00 73.62 215 VAL A C 1
ATOM 1457 O O . VAL A 1 215 ? 6.806 -25.655 4.947 1.00 71.78 215 VAL A O 1
ATOM 1461 N N . VAL A 1 216 ? 4.915 -26.876 4.842 1.00 76.28 216 VAL A N 1
ATOM 1462 C CA . VAL A 1 216 ? 5.545 -28.148 5.166 1.00 77.92 216 VAL A CA 1
ATOM 1463 C C . VAL A 1 216 ? 6.257 -28.653 3.912 1.00 74.92 216 VAL A C 1
ATOM 1464 O O . VAL A 1 216 ? 5.620 -29.059 2.944 1.00 76.41 216 VAL A O 1
ATOM 1468 N N . PRO A 1 217 ? 7.599 -28.624 3.917 1.00 72.25 217 PRO A N 1
ATOM 1469 C CA . PRO A 1 217 ? 8.411 -29.072 2.781 1.00 69.33 217 PRO A CA 1
ATOM 1470 C C . PRO A 1 217 ? 8.360 -30.565 2.430 1.00 67.75 217 PRO A C 1
ATOM 1471 O O . PRO A 1 217 ? 8.480 -31.436 3.293 1.00 65.49 217 PRO A O 1
ATOM 1475 N N . ARG A 1 218 ? 8.179 -30.831 1.139 1.00 64.74 218 ARG A N 1
ATOM 1476 C CA . ARG A 1 218 ? 8.120 -32.179 0.585 1.00 64.17 218 ARG A CA 1
ATOM 1477 C C . ARG A 1 218 ? 9.356 -32.208 -0.277 1.00 64.83 218 ARG A C 1
ATOM 1478 O O . ARG A 1 218 ? 9.402 -31.559 -1.323 1.00 65.58 218 ARG A O 1
ATOM 1486 N N . LEU A 1 219 ? 10.366 -32.945 0.167 1.00 62.24 219 LEU A N 1
ATOM 1487 C CA . LEU A 1 219 ? 11.613 -33.003 -0.568 1.00 59.25 219 LEU A CA 1
ATOM 1488 C C . LEU A 1 219 ? 12.218 -34.393 -0.655 1.00 59.71 219 LEU A C 1
ATOM 1489 O O . LEU A 1 219 ? 11.869 -35.283 0.117 1.00 61.37 219 LEU A O 1
ATOM 1494 N N . GLY A 1 220 ? 13.119 -34.559 -1.621 1.00 61.75 220 GLY A N 1
ATOM 1495 C CA . GLY A 1 220 ? 13.806 -35.822 -1.832 1.00 63.65 220 GLY A CA 1
ATOM 1496 C C . GLY A 1 220 ? 15.313 -35.611 -1.788 1.00 64.01 220 GLY A C 1
ATOM 1497 O O . GLY A 1 220 ? 15.774 -34.470 -1.730 1.00 55.69 220 GLY A O 1
ATOM 1498 N N . VAL A 1 221 ? 16.089 -36.694 -1.819 1.00 64.13 221 VAL A N 1
ATOM 1499 C CA . VAL A 1 221 ? 17.544 -36.579 -1.760 1.00 60.14 221 VAL A CA 1
ATOM 1500 C C . VAL A 1 221 ? 18.233 -37.357 -2.875 1.00 61.62 221 VAL A C 1
ATOM 1501 O O . VAL A 1 221 ? 17.790 -38.441 -3.248 1.00 59.81 221 VAL A O 1
ATOM 1505 N N . ARG A 1 222 ? 19.320 -36.797 -3.400 1.00 61.47 222 ARG A N 1
ATOM 1506 C CA . ARG A 1 222 ? 20.077 -37.439 -4.472 1.00 61.96 222 ARG A CA 1
ATOM 1507 C C . ARG A 1 222 ? 21.451 -37.843 -3.933 1.00 58.13 222 ARG A C 1
ATOM 1508 O O . ARG A 1 222 ? 22.282 -36.989 -3.625 1.00 57.24 222 ARG A O 1
ATOM 1516 N N . ALA A 1 223 ? 21.683 -39.150 -3.824 1.00 58.74 223 ALA A N 1
ATOM 1517 C CA . ALA A 1 223 ? 22.939 -39.674 -3.281 1.00 59.21 223 ALA A CA 1
ATOM 1518 C C . ALA A 1 223 ? 23.977 -40.098 -4.301 1.00 55.92 223 ALA A C 1
ATOM 1519 O O . ALA A 1 223 ? 23.666 -40.709 -5.316 1.00 55.91 223 ALA A O 1
ATOM 1521 N N . ARG A 1 224 ? 25.227 -39.791 -4.005 1.00 52.35 224 ARG A N 1
ATOM 1522 C CA . ARG A 1 224 ? 26.294 -40.171 -4.893 1.00 54.37 224 ARG A CA 1
ATOM 1523 C C . ARG A 1 224 ? 26.502 -41.671 -4.819 1.00 55.37 224 ARG A C 1
ATOM 1524 O O . ARG A 1 224 ? 26.372 -42.282 -3.762 1.00 53.71 224 ARG A O 1
ATOM 1532 N N . LEU A 1 225 ? 26.826 -42.262 -5.958 1.00 59.38 225 LEU A N 1
ATOM 1533 C CA . LEU A 1 225 ? 27.040 -43.695 -6.025 1.00 60.30 225 LEU A CA 1
ATOM 1534 C C . LEU A 1 225 ? 28.514 -44.009 -6.304 1.00 63.08 225 LEU A C 1
ATOM 1535 O O . LEU A 1 225 ? 29.190 -43.259 -7.012 1.00 66.45 225 LEU A O 1
ATOM 1540 N N . ALA A 1 226 ? 29.009 -45.115 -5.747 1.00 65.92 226 ALA A N 1
ATOM 1541 C CA . ALA A 1 226 ? 30.395 -45.534 -5.962 1.00 67.85 226 ALA A CA 1
ATOM 1542 C C . ALA A 1 226 ? 30.467 -46.613 -7.047 1.00 70.73 226 ALA A C 1
ATOM 1543 O O . ALA A 1 226 ? 31.542 -47.119 -7.361 1.00 74.32 226 ALA A O 1
ATOM 1545 N N . SER A 1 227 ? 29.309 -46.956 -7.609 1.00 73.32 227 SER A N 1
ATOM 1546 C CA . SER A 1 227 ? 29.191 -47.955 -8.665 1.00 72.97 227 SER A CA 1
ATOM 1547 C C . SER A 1 227 ? 29.978 -47.595 -9.924 1.00 80.69 227 SER A C 1
ATOM 1548 O O . SER A 1 227 ? 30.688 -48.442 -10.460 1.00 78.48 227 SER A O 1
ATOM 1551 N N . GLN A 1 228 ? 29.833 -46.355 -10.402 1.00 87.95 228 GLN A N 1
ATOM 1552 C CA . GLN A 1 228 ? 30.549 -45.895 -11.592 1.00 96.47 228 GLN A CA 1
ATOM 1553 C C . GLN A 1 228 ? 32.034 -46.251 -11.485 1.00 104.48 228 GLN A C 1
ATOM 1554 O O . GLN A 1 228 ? 32.605 -46.800 -12.426 1.00 106.33 228 GLN A O 1
ATOM 1560 N N . GLY A 1 229 ? 32.655 -45.930 -10.348 1.00 110.08 229 GLY A N 1
ATOM 1561 C CA . GLY A 1 229 ? 34.059 -46.270 -10.118 1.00 111.61 229 GLY A CA 1
ATOM 1562 C C . GLY A 1 229 ? 35.133 -45.327 -10.630 1.00 108.89 229 GLY A C 1
ATOM 1563 O O . GLY A 1 229 ? 35.838 -45.629 -11.602 1.00 109.23 229 GLY A O 1
ATOM 1564 N N . SER A 1 230 ? 35.297 -44.203 -9.944 1.00 101.88 230 SER A N 1
ATOM 1565 C CA . SER A 1 230 ? 36.273 -43.218 -10.362 1.00 92.32 230 SER A CA 1
ATOM 1566 C C . SER A 1 230 ? 36.297 -42.038 -9.402 1.00 87.95 230 SER A C 1
ATOM 1567 O O . SER A 1 230 ? 36.744 -40.948 -9.755 1.00 89.66 230 SER A O 1
ATOM 1570 N N . GLY A 1 231 ? 35.818 -42.258 -8.185 1.00 81.86 231 GLY A N 1
ATOM 1571 C CA . GLY A 1 231 ? 35.790 -41.184 -7.210 1.00 77.33 231 GLY A CA 1
ATOM 1572 C C . GLY A 1 231 ? 34.546 -40.330 -7.348 1.00 72.94 231 GLY A C 1
ATOM 1573 O O . GLY A 1 231 ? 34.528 -39.177 -6.937 1.00 70.51 231 GLY A O 1
ATOM 1574 N N . LYS A 1 232 ? 33.504 -40.908 -7.930 1.00 70.38 232 LYS A N 1
ATOM 1575 C CA . LYS A 1 232 ? 32.245 -40.211 -8.130 1.00 69.38 232 LYS A CA 1
ATOM 1576 C C . LYS A 1 232 ? 31.516 -40.192 -6.787 1.00 72.80 232 LYS A C 1
ATOM 1577 O O . LYS A 1 232 ? 30.565 -39.435 -6.593 1.00 72.42 232 LYS A O 1
ATOM 1583 N N . TRP A 1 233 ? 31.983 -41.020 -5.854 1.00 75.32 233 TRP A N 1
ATOM 1584 C CA . TRP A 1 233 ? 31.386 -41.120 -4.516 1.00 73.54 233 TRP A CA 1
ATOM 1585 C C . TRP A 1 233 ? 31.698 -39.907 -3.661 1.00 71.31 233 TRP A C 1
ATOM 1586 O O . TRP A 1 233 ? 30.963 -39.588 -2.731 1.00 72.91 233 TRP A O 1
ATOM 1597 N N . GLN A 1 234 ? 32.807 -39.253 -3.974 1.00 68.67 234 GLN A N 1
ATOM 1598 C CA . GLN A 1 234 ? 33.232 -38.077 -3.243 1.00 70.17 234 GLN A CA 1
ATOM 1599 C C . GLN A 1 234 ? 32.386 -36.890 -3.659 1.00 72.04 234 GLN A C 1
ATOM 1600 O O . GLN A 1 234 ? 31.868 -36.852 -4.767 1.00 75.31 234 GLN A O 1
ATOM 1606 N N . SER A 1 235 ? 32.263 -35.906 -2.783 1.00 73.03 235 SER A N 1
ATOM 1607 C CA . SER A 1 235 ? 31.436 -34.744 -3.081 1.00 72.74 235 SER A CA 1
ATOM 1608 C C . SER A 1 235 ? 32.245 -33.494 -3.344 1.00 72.85 235 SER A C 1
ATOM 1609 O O . SER A 1 235 ? 31.724 -32.478 -3.808 1.00 72.18 235 SER A O 1
ATOM 1612 N N . SER A 1 236 ? 33.529 -33.585 -3.051 1.00 72.96 236 SER A N 1
ATOM 1613 C CA . SER A 1 236 ? 34.406 -32.454 -3.217 1.00 76.21 236 SER A CA 1
ATOM 1614 C C . SER A 1 236 ? 35.624 -32.785 -4.057 1.00 76.49 236 SER A C 1
ATOM 1615 O O . SER A 1 236 ? 36.488 -31.938 -4.259 1.00 81.68 236 SER A O 1
ATOM 1618 N N . GLY A 1 237 ? 35.709 -34.012 -4.549 1.00 75.47 237 GLY A N 1
ATOM 1619 C CA . GLY A 1 237 ? 36.865 -34.367 -5.353 1.00 75.44 237 GLY A CA 1
ATOM 1620 C C . GLY A 1 237 ? 37.020 -33.529 -6.612 1.00 73.26 237 GLY A C 1
ATOM 1621 O O . GLY A 1 237 ? 36.125 -32.775 -6.990 1.00 73.82 237 GLY A O 1
ATOM 1622 N N . GLY A 1 238 ? 38.175 -33.643 -7.256 1.00 69.66 238 GLY A N 1
ATOM 1623 C CA . GLY A 1 238 ? 38.395 -32.924 -8.496 1.00 68.13 238 GLY A CA 1
ATOM 1624 C C . GLY A 1 238 ? 37.641 -33.586 -9.649 1.00 68.74 238 GLY A C 1
ATOM 1625 O O . GLY A 1 238 ? 37.722 -33.148 -10.797 1.00 61.79 238 GLY A O 1
ATOM 1626 N N . GLU A 1 239 ? 36.923 -34.664 -9.339 1.00 72.40 239 GLU A N 1
ATOM 1627 C CA . GLU A 1 239 ? 36.116 -35.383 -10.321 1.00 74.93 239 GLU A CA 1
ATOM 1628 C C . GLU A 1 239 ? 34.983 -34.452 -10.772 1.00 76.76 239 GLU A C 1
ATOM 1629 O O . GLU A 1 239 ? 34.405 -33.752 -9.936 1.00 80.69 239 GLU A O 1
ATOM 1635 N N . LYS A 1 240 ? 34.649 -34.440 -12.065 1.00 74.53 240 LYS A N 1
ATOM 1636 C CA . LYS A 1 240 ? 33.581 -33.555 -12.564 1.00 73.15 240 LYS A CA 1
ATOM 1637 C C . LYS A 1 240 ? 32.164 -34.120 -12.372 1.00 73.03 240 LYS A C 1
ATOM 1638 O O . LYS A 1 240 ? 31.447 -34.361 -13.343 1.00 72.81 240 LYS A O 1
ATOM 1644 N N . SER A 1 241 ? 31.758 -34.305 -11.118 1.00 71.10 241 SER A N 1
ATOM 1645 C CA . SER A 1 241 ? 30.433 -34.830 -10.806 1.00 70.82 241 SER A CA 1
ATOM 1646 C C . SER A 1 241 ? 29.573 -33.709 -10.292 1.00 70.46 241 SER A C 1
ATOM 1647 O O . SER A 1 241 ? 29.712 -33.284 -9.146 1.00 69.97 241 SER A O 1
ATOM 1650 N N . LYS A 1 242 ? 28.671 -33.243 -11.141 1.00 72.85 242 LYS A N 1
ATOM 1651 C CA . LYS A 1 242 ? 27.796 -32.143 -10.797 1.00 75.16 242 LYS A CA 1
ATOM 1652 C C . LYS A 1 242 ? 27.166 -32.137 -9.403 1.00 72.63 242 LYS A C 1
ATOM 1653 O O . LYS A 1 242 ? 27.632 -31.411 -8.527 1.00 67.91 242 LYS A O 1
ATOM 1659 N N . PHE A 1 243 ? 26.111 -32.920 -9.194 1.00 73.44 243 PHE A N 1
ATOM 1660 C CA . PHE A 1 243 ? 25.453 -32.933 -7.895 1.00 71.90 243 PHE A CA 1
ATOM 1661 C C . PHE A 1 243 ? 25.449 -34.292 -7.226 1.00 70.87 243 PHE A C 1
ATOM 1662 O O . PHE A 1 243 ? 25.910 -35.290 -7.781 1.00 68.31 243 PHE A O 1
ATOM 1670 N N . GLY A 1 244 ? 24.887 -34.316 -6.024 1.00 68.31 244 GLY A N 1
ATOM 1671 C CA . GLY A 1 244 ? 24.816 -35.543 -5.267 1.00 63.54 244 GLY A CA 1
ATOM 1672 C C . GLY A 1 244 ? 25.375 -35.359 -3.877 1.00 58.97 244 GLY A C 1
ATOM 1673 O O . GLY A 1 244 ? 26.236 -34.512 -3.656 1.00 58.81 244 GLY A O 1
ATOM 1674 N N . LEU A 1 245 ? 24.871 -36.151 -2.937 1.00 58.39 245 LEU A N 1
ATOM 1675 C CA . LEU A 1 245 ? 25.318 -36.105 -1.552 1.00 55.29 245 LEU A CA 1
ATOM 1676 C C . LEU A 1 245 ? 26.219 -37.306 -1.244 1.00 57.52 245 LEU A C 1
ATOM 1677 O O . LEU A 1 245 ? 25.911 -38.440 -1.618 1.00 59.65 245 LEU A O 1
ATOM 1682 N N . ALA A 1 246 ? 27.342 -37.043 -0.582 1.00 58.08 246 ALA A N 1
ATOM 1683 C CA . ALA A 1 246 ? 28.284 -38.093 -0.211 1.00 57.80 246 ALA A CA 1
ATOM 1684 C C . ALA A 1 246 ? 27.688 -38.872 0.953 1.00 60.72 246 ALA A C 1
ATOM 1685 O O . ALA A 1 246 ? 26.861 -38.339 1.696 1.00 57.84 246 ALA A O 1
ATOM 1687 N N . ALA A 1 247 ? 28.108 -40.126 1.115 1.00 64.23 247 ALA A N 1
ATOM 1688 C CA . ALA A 1 247 ? 27.603 -40.983 2.192 1.00 63.43 247 ALA A CA 1
ATOM 1689 C C . ALA A 1 247 ? 27.432 -40.243 3.521 1.00 61.62 247 ALA A C 1
ATOM 1690 O O . ALA A 1 247 ? 26.381 -40.315 4.154 1.00 61.59 247 ALA A O 1
ATOM 1692 N N . THR A 1 248 ? 28.463 -39.516 3.930 1.00 62.22 248 THR A N 1
ATOM 1693 C CA . THR A 1 248 ? 28.429 -38.775 5.183 1.00 60.55 248 THR A CA 1
ATOM 1694 C C . THR A 1 248 ? 27.384 -37.669 5.200 1.00 61.58 248 THR A C 1
ATOM 1695 O O . THR A 1 248 ? 26.775 -37.412 6.236 1.00 64.19 248 THR A O 1
ATOM 1699 N N . GLN A 1 249 ? 27.189 -37.011 4.058 1.00 62.21 249 GLN A N 1
ATOM 1700 C CA . GLN A 1 249 ? 26.234 -35.903 3.946 1.00 61.98 249 GLN A CA 1
ATOM 1701 C C . GLN A 1 249 ? 24.788 -36.371 3.948 1.00 59.75 249 GLN A C 1
ATOM 1702 O O . GLN A 1 249 ? 23.887 -35.631 4.345 1.00 57.93 249 GLN A O 1
ATOM 1708 N N . VAL A 1 250 ? 24.566 -37.596 3.492 1.00 57.59 250 VAL A N 1
ATOM 1709 C CA . VAL A 1 250 ? 23.221 -38.140 3.475 1.00 57.81 250 VAL A CA 1
ATOM 1710 C C . VAL A 1 250 ? 22.823 -38.360 4.932 1.00 62.82 250 VAL A C 1
ATOM 1711 O O . VAL A 1 250 ? 21.684 -38.104 5.312 1.00 66.48 250 VAL A O 1
ATOM 1715 N N . LEU A 1 251 ? 23.763 -38.827 5.752 1.00 64.50 251 LEU A N 1
ATOM 1716 C CA . LEU A 1 251 ? 23.495 -39.058 7.173 1.00 64.65 251 LEU A CA 1
ATOM 1717 C C . LEU A 1 251 ? 23.244 -37.735 7.904 1.00 69.23 251 LEU A C 1
ATOM 1718 O O . LEU A 1 251 ? 22.384 -37.654 8.786 1.00 64.31 251 LEU A O 1
ATOM 1723 N N . GLN A 1 252 ? 23.999 -36.705 7.530 1.00 71.37 252 GLN A N 1
ATOM 1724 C CA . GLN A 1 252 ? 23.850 -35.390 8.124 1.00 74.98 252 GLN A CA 1
ATOM 1725 C C . GLN A 1 252 ? 22.507 -34.776 7.773 1.00 76.87 252 GLN A C 1
ATOM 1726 O O . GLN A 1 252 ? 21.973 -33.976 8.546 1.00 80.54 252 GLN A O 1
ATOM 1732 N N . LEU A 1 253 ? 21.968 -35.130 6.605 1.00 72.88 253 LEU A N 1
ATOM 1733 C CA . LEU A 1 253 ? 20.676 -34.598 6.180 1.00 65.25 253 LEU A CA 1
ATOM 1734 C C . LEU A 1 253 ? 19.621 -35.283 7.020 1.00 65.17 253 LEU A C 1
ATOM 1735 O O . LEU A 1 253 ? 18.726 -34.634 7.542 1.00 67.04 253 LEU A O 1
ATOM 1740 N N . VAL A 1 254 ? 19.736 -36.597 7.166 1.00 64.98 254 VAL A N 1
ATOM 1741 C CA . VAL A 1 254 ? 18.764 -37.340 7.947 1.00 65.20 254 VAL A CA 1
ATOM 1742 C C . VAL A 1 254 ? 18.795 -36.842 9.384 1.00 72.45 254 VAL A C 1
ATOM 1743 O O . VAL A 1 254 ? 17.757 -36.749 10.042 1.00 75.25 254 VAL A O 1
ATOM 1747 N N . GLU A 1 255 ? 19.990 -36.502 9.860 1.00 76.01 255 GLU A N 1
ATOM 1748 C CA . GLU A 1 255 ? 20.166 -36.011 11.227 1.00 78.51 255 GLU A CA 1
ATOM 1749 C C . GLU A 1 255 ? 19.585 -34.604 11.435 1.00 74.18 255 GLU A C 1
ATOM 1750 O O . GLU A 1 255 ? 18.974 -34.318 12.466 1.00 74.93 255 GLU A O 1
ATOM 1756 N N . THR A 1 256 ? 19.783 -33.729 10.458 1.00 68.03 256 THR A N 1
ATOM 1757 C CA . THR A 1 256 ? 19.259 -32.378 10.538 1.00 62.89 256 THR A CA 1
ATOM 1758 C C . THR A 1 256 ? 17.739 -32.400 10.526 1.00 63.95 256 THR A C 1
ATOM 1759 O O . THR A 1 256 ? 17.102 -31.616 11.214 1.00 69.67 256 THR A O 1
ATOM 1763 N N . LEU A 1 257 ? 17.164 -33.294 9.731 1.00 63.63 257 LEU A N 1
ATOM 1764 C CA . LEU A 1 257 ? 15.720 -33.402 9.642 1.00 65.38 257 LEU A CA 1
ATOM 1765 C C . LEU A 1 257 ? 15.168 -34.022 10.915 1.00 72.35 257 LEU A C 1
ATOM 1766 O O . LEU A 1 257 ? 13.976 -33.931 11.184 1.00 78.08 257 LEU A O 1
ATOM 1771 N N . ARG A 1 258 ? 16.035 -34.655 11.697 1.00 75.01 258 ARG A N 1
ATOM 1772 C CA . ARG A 1 258 ? 15.623 -35.277 12.949 1.00 75.37 258 ARG A CA 1
ATOM 1773 C C . ARG A 1 258 ? 15.450 -34.189 14.010 1.00 78.69 258 ARG A C 1
ATOM 1774 O O . ARG A 1 258 ? 14.526 -34.246 14.820 1.00 75.41 258 ARG A O 1
ATOM 1782 N N . GLU A 1 259 ? 16.351 -33.205 13.983 1.00 80.74 259 GLU A N 1
ATOM 1783 C CA . GLU A 1 259 ? 16.340 -32.075 14.911 1.00 85.78 259 GLU A CA 1
ATOM 1784 C C . GLU A 1 259 ? 15.097 -31.226 14.705 1.00 86.90 259 GLU A C 1
ATOM 1785 O O . GLU A 1 259 ? 14.456 -30.816 15.667 1.00 92.75 259 GLU A O 1
ATOM 1791 N N . ALA A 1 260 ? 14.770 -30.939 13.451 1.00 82.95 260 ALA A N 1
ATOM 1792 C CA . ALA A 1 260 ? 13.597 -30.136 13.168 1.00 78.53 260 ALA A CA 1
ATOM 1793 C C . ALA A 1 260 ? 12.380 -31.041 13.084 1.00 77.06 260 ALA A C 1
ATOM 1794 O O . ALA A 1 260 ? 11.310 -30.604 12.685 1.00 77.14 260 ALA A O 1
ATOM 1796 N N . GLY A 1 261 ? 12.554 -32.303 13.466 1.00 76.53 261 GLY A N 1
ATOM 1797 C CA . GLY A 1 261 ? 11.453 -33.253 13.439 1.00 79.20 261 GLY A CA 1
ATOM 1798 C C . GLY A 1 261 ? 10.675 -33.256 12.136 1.00 79.72 261 GLY A C 1
ATOM 1799 O O . GLY A 1 261 ? 9.462 -33.070 12.134 1.00 80.43 261 GLY A O 1
ATOM 1800 N N . ARG A 1 262 ? 11.367 -33.475 11.022 1.00 80.91 262 ARG A N 1
ATOM 1801 C CA . ARG A 1 262 ? 10.717 -33.494 9.719 1.00 74.39 262 ARG A CA 1
ATOM 1802 C C . ARG A 1 262 ? 11.179 -34.613 8.800 1.00 72.04 262 ARG A C 1
ATOM 1803 O O . ARG A 1 262 ? 11.321 -34.409 7.600 1.00 68.96 262 ARG A O 1
ATOM 1811 N N . LEU A 1 263 ? 11.407 -35.794 9.362 1.00 69.78 263 LEU A N 1
ATOM 1812 C CA . LEU A 1 263 ? 11.834 -36.924 8.557 1.00 70.65 263 LEU A CA 1
ATOM 1813 C C . LEU A 1 263 ? 10.725 -37.327 7.595 1.00 73.59 263 LEU A C 1
ATOM 1814 O O . LEU A 1 263 ? 10.956 -38.005 6.595 1.00 71.66 263 LEU A O 1
ATOM 1819 N N . ASP A 1 264 ? 9.510 -36.903 7.907 1.00 77.64 264 ASP A N 1
ATOM 1820 C CA . ASP A 1 264 ? 8.363 -37.232 7.078 1.00 80.43 264 ASP A CA 1
ATOM 1821 C C . ASP A 1 264 ? 8.435 -36.444 5.781 1.00 77.78 264 ASP A C 1
ATOM 1822 O O . ASP A 1 264 ? 7.839 -36.825 4.781 1.00 77.62 264 ASP A O 1
ATOM 1827 N N . SER A 1 265 ? 9.185 -35.351 5.805 1.00 74.87 265 SER A N 1
ATOM 1828 C CA . SER A 1 265 ? 9.344 -34.519 4.629 1.00 72.05 265 SER A CA 1
ATOM 1829 C C . SER A 1 265 ? 10.176 -35.218 3.572 1.00 70.84 265 SER A C 1
ATOM 1830 O O . SER A 1 265 ? 9.796 -35.281 2.408 1.00 74.27 265 SER A O 1
ATOM 1833 N N . LEU A 1 266 ? 11.319 -35.748 3.973 1.00 67.05 266 LEU A N 1
ATOM 1834 C CA . LEU A 1 266 ? 12.171 -36.447 3.025 1.00 64.88 266 LEU A CA 1
ATOM 1835 C C . LEU A 1 266 ? 11.466 -37.732 2.609 1.00 62.35 266 LEU A C 1
ATOM 1836 O O . LEU A 1 266 ? 11.345 -38.673 3.396 1.00 64.02 266 LEU A O 1
ATOM 1841 N N . GLN A 1 267 ? 10.997 -37.770 1.372 1.00 55.21 267 GLN A N 1
ATOM 1842 C CA . GLN A 1 267 ? 10.300 -38.946 0.927 1.00 60.62 267 GLN A CA 1
ATOM 1843 C C . GLN A 1 267 ? 10.633 -39.393 -0.494 1.00 62.96 267 GLN A C 1
ATOM 1844 O O . GLN A 1 267 ? 9.962 -40.262 -1.052 1.00 64.19 267 GLN A O 1
ATOM 1850 N N . LEU A 1 268 ? 11.680 -38.829 -1.084 1.00 61.67 268 LEU A N 1
ATOM 1851 C CA . LEU A 1 268 ? 12.066 -39.238 -2.429 1.00 57.18 268 LEU A CA 1
ATOM 1852 C C . LEU A 1 268 ? 13.564 -39.532 -2.530 1.00 60.56 268 LEU A C 1
ATOM 1853 O O . LEU A 1 268 ? 14.388 -38.774 -2.023 1.00 58.36 268 LEU A O 1
ATOM 1858 N N . LEU A 1 269 ? 13.904 -40.648 -3.177 1.00 59.07 269 LEU A N 1
ATOM 1859 C CA . LEU A 1 269 ? 15.299 -41.046 -3.376 1.00 57.13 269 LEU A CA 1
ATOM 1860 C C . LEU A 1 269 ? 15.622 -40.892 -4.863 1.00 58.13 269 LEU A C 1
ATOM 1861 O O . LEU A 1 269 ? 14.891 -41.381 -5.718 1.00 56.74 269 LEU A O 1
ATOM 1866 N N . HIS A 1 270 ? 16.727 -40.226 -5.172 1.00 61.52 270 HIS A N 1
ATOM 1867 C CA . HIS A 1 270 ? 17.084 -39.971 -6.561 1.00 65.50 270 HIS A CA 1
ATOM 1868 C C . HIS A 1 270 ? 18.537 -40.273 -6.913 1.00 68.32 270 HIS A C 1
ATOM 1869 O O . HIS A 1 270 ? 19.440 -40.099 -6.097 1.00 71.29 270 HIS A O 1
ATOM 1876 N N . PHE A 1 271 ? 18.751 -40.742 -8.135 1.00 68.48 271 PHE A N 1
ATOM 1877 C CA . PHE A 1 271 ? 20.097 -41.003 -8.621 1.00 69.48 271 PHE A CA 1
ATOM 1878 C C . PHE A 1 271 ? 20.065 -40.941 -10.150 1.00 69.82 271 PHE A C 1
ATOM 1879 O O . PHE A 1 271 ? 19.083 -41.334 -10.771 1.00 68.03 271 PHE A O 1
ATOM 1887 N N . HIS A 1 272 ? 21.118 -40.411 -10.755 1.00 71.56 272 HIS A N 1
ATOM 1888 C CA . HIS A 1 272 ? 21.171 -40.308 -12.205 1.00 73.27 272 HIS A CA 1
ATOM 1889 C C . HIS A 1 272 ? 22.500 -40.888 -12.675 1.00 74.50 272 HIS A C 1
ATOM 1890 O O . HIS A 1 272 ? 23.569 -40.459 -12.218 1.00 71.97 272 HIS A O 1
ATOM 1897 N N . LEU A 1 273 ? 22.441 -41.880 -13.563 1.00 72.42 273 LEU A N 1
ATOM 1898 C CA . LEU A 1 273 ? 23.661 -42.497 -14.093 1.00 69.90 273 LEU A CA 1
ATOM 1899 C C . LEU A 1 273 ? 24.127 -41.768 -15.360 1.00 71.64 273 LEU A C 1
ATOM 1900 O O . LEU A 1 273 ? 25.249 -41.987 -15.814 1.00 72.89 273 LEU A O 1
ATOM 1905 N N . GLY A 1 274 ? 23.255 -40.922 -15.926 1.00 68.02 274 GLY A N 1
ATOM 1906 C CA . GLY A 1 274 ? 23.579 -40.159 -17.130 1.00 69.00 274 GLY A CA 1
ATOM 1907 C C . GLY A 1 274 ? 22.629 -40.435 -18.285 1.00 68.39 274 GLY A C 1
ATOM 1908 O O . GLY A 1 274 ? 21.741 -41.261 -18.142 1.00 73.23 274 GLY A O 1
ATOM 1909 N N . SER A 1 275 ? 22.787 -39.760 -19.423 1.00 66.86 275 SER A N 1
ATOM 1910 C CA . SER A 1 275 ? 21.899 -40.024 -20.557 1.00 65.06 275 SER A CA 1
ATOM 1911 C C . SER A 1 275 ? 22.487 -41.102 -21.443 1.00 65.46 275 SER A C 1
ATOM 1912 O O . SER A 1 275 ? 23.679 -41.386 -21.372 1.00 71.63 275 SER A O 1
ATOM 1915 N N . GLN A 1 276 ? 21.649 -41.708 -22.277 1.00 64.67 276 GLN A N 1
ATOM 1916 C CA . GLN A 1 276 ? 22.109 -42.753 -23.187 1.00 63.33 276 GLN A CA 1
ATOM 1917 C C . GLN A 1 276 ? 23.047 -43.772 -22.552 1.00 61.58 276 GLN A C 1
ATOM 1918 O O . GLN A 1 276 ? 24.247 -43.769 -22.817 1.00 56.34 276 GLN A O 1
ATOM 1924 N N . MET A 1 277 ? 22.500 -44.645 -21.717 1.00 61.92 277 MET A N 1
ATOM 1925 C CA . MET A 1 277 ? 23.299 -45.675 -21.072 1.00 60.39 277 MET A CA 1
ATOM 1926 C C . MET A 1 277 ? 23.373 -46.850 -22.050 1.00 61.42 277 MET A C 1
ATOM 1927 O O . MET A 1 277 ? 22.407 -47.597 -22.231 1.00 52.94 277 MET A O 1
ATOM 1932 N N . ALA A 1 278 ? 24.528 -46.987 -22.692 1.00 67.15 278 ALA A N 1
ATOM 1933 C CA . ALA A 1 278 ? 24.770 -48.034 -23.683 1.00 65.07 278 ALA A CA 1
ATOM 1934 C C . ALA A 1 278 ? 24.617 -49.452 -23.151 1.00 61.95 278 ALA A C 1
ATOM 1935 O O . ALA A 1 278 ? 23.828 -50.234 -23.668 1.00 52.96 278 ALA A O 1
ATOM 1937 N N . ASN A 1 279 ? 25.397 -49.766 -22.119 1.00 66.22 279 ASN A N 1
ATOM 1938 C CA . ASN A 1 279 ? 25.414 -51.083 -21.498 1.00 64.64 279 ASN A CA 1
ATOM 1939 C C . ASN A 1 279 ? 24.385 -51.268 -20.385 1.00 59.97 279 ASN A C 1
ATOM 1940 O O . ASN A 1 279 ? 24.312 -50.471 -19.449 1.00 57.02 279 ASN A O 1
ATOM 1945 N N . ILE A 1 280 ? 23.600 -52.334 -20.490 1.00 54.84 280 ILE A N 1
ATOM 1946 C CA . ILE A 1 280 ? 22.574 -52.620 -19.500 1.00 58.63 280 ILE A CA 1
ATOM 1947 C C . ILE A 1 280 ? 23.131 -52.906 -18.110 1.00 60.37 280 ILE A C 1
ATOM 1948 O O . ILE A 1 280 ? 22.471 -52.624 -17.115 1.00 61.56 280 ILE A O 1
ATOM 1953 N N . ARG A 1 281 ? 24.336 -53.459 -18.037 1.00 62.97 281 ARG A N 1
ATOM 1954 C CA . ARG A 1 281 ? 24.948 -53.778 -16.751 1.00 67.01 281 ARG A CA 1
ATOM 1955 C C . ARG A 1 281 ? 25.241 -52.553 -15.902 1.00 68.01 281 ARG A C 1
ATOM 1956 O O . ARG A 1 281 ? 25.222 -52.614 -14.673 1.00 69.93 281 ARG A O 1
ATOM 1964 N N . ASP A 1 282 ? 25.538 -51.447 -16.569 1.00 68.70 282 ASP A N 1
ATOM 1965 C CA . ASP A 1 282 ? 25.851 -50.196 -15.894 1.00 68.74 282 ASP A CA 1
ATOM 1966 C C . ASP A 1 282 ? 24.651 -49.758 -15.065 1.00 63.40 282 ASP A C 1
ATOM 1967 O O . ASP A 1 282 ? 24.795 -49.190 -13.986 1.00 63.06 282 ASP A O 1
ATOM 1972 N N . ILE A 1 283 ? 23.470 -50.040 -15.598 1.00 56.40 283 ILE A N 1
ATOM 1973 C CA . ILE A 1 283 ? 22.202 -49.693 -14.977 1.00 54.62 283 ILE A CA 1
ATOM 1974 C C . ILE A 1 283 ? 21.920 -50.595 -13.789 1.00 54.86 283 ILE A C 1
ATOM 1975 O O . ILE A 1 283 ? 21.521 -50.138 -12.719 1.00 51.17 283 ILE A O 1
ATOM 1980 N N . ALA A 1 284 ? 22.113 -51.892 -14.003 1.00 56.58 284 ALA A N 1
ATOM 1981 C CA . ALA A 1 284 ? 21.862 -52.895 -12.972 1.00 59.44 284 ALA A CA 1
ATOM 1982 C C . ALA A 1 284 ? 22.726 -52.587 -11.763 1.00 62.48 284 ALA A C 1
ATOM 1983 O O . ALA A 1 284 ? 22.285 -52.651 -10.615 1.00 62.63 284 ALA A O 1
ATOM 1985 N N . THR A 1 285 ? 23.969 -52.239 -12.048 1.00 66.16 285 THR A N 1
ATOM 1986 C CA . THR A 1 285 ? 24.928 -51.921 -11.021 1.00 66.63 285 THR A CA 1
ATOM 1987 C C . THR A 1 285 ? 24.568 -50.576 -10.360 1.00 64.18 285 THR A C 1
ATOM 1988 O O . THR A 1 285 ? 24.970 -50.295 -9.230 1.00 63.97 285 THR A O 1
ATOM 1992 N N . GLY A 1 286 ? 23.782 -49.768 -11.064 1.00 64.66 286 GLY A N 1
ATOM 1993 C CA . GLY A 1 286 ? 23.379 -48.474 -10.543 1.00 62.72 286 GLY A CA 1
ATOM 1994 C C . GLY A 1 286 ? 22.195 -48.548 -9.591 1.00 60.92 286 GLY A C 1
ATOM 1995 O O . GLY A 1 286 ? 22.194 -47.882 -8.553 1.00 55.81 286 GLY A O 1
ATOM 1996 N N . VAL A 1 287 ? 21.175 -49.332 -9.947 1.00 61.32 287 VAL A N 1
ATOM 1997 C CA . VAL A 1 287 ? 20.002 -49.501 -9.087 1.00 61.71 287 VAL A CA 1
ATOM 1998 C C . VAL A 1 287 ? 20.378 -50.385 -7.908 1.00 63.38 287 VAL A C 1
ATOM 1999 O O . VAL A 1 287 ? 20.029 -50.093 -6.771 1.00 64.39 287 VAL A O 1
ATOM 2003 N N . ARG A 1 288 ? 21.090 -51.471 -8.185 1.00 63.92 288 ARG A N 1
ATOM 2004 C CA . ARG A 1 288 ? 21.506 -52.367 -7.125 1.00 67.62 288 ARG A CA 1
ATOM 2005 C C . ARG A 1 288 ? 22.025 -51.548 -5.948 1.00 69.59 288 ARG A C 1
ATOM 2006 O O . ARG A 1 288 ? 21.562 -51.728 -4.824 1.00 73.04 288 ARG A O 1
ATOM 2014 N N . GLU A 1 289 ? 22.964 -50.639 -6.208 1.00 69.98 289 GLU A N 1
ATOM 2015 C CA . GLU A 1 289 ? 23.541 -49.817 -5.152 1.00 67.24 289 GLU A CA 1
ATOM 2016 C C . GLU A 1 289 ? 22.571 -48.786 -4.587 1.00 65.22 289 GLU A C 1
ATOM 2017 O O . GLU A 1 289 ? 22.294 -48.768 -3.392 1.00 67.08 289 GLU A O 1
ATOM 2023 N N . SER A 1 290 ? 22.071 -47.912 -5.438 1.00 66.30 290 SER A N 1
ATOM 2024 C CA . SER A 1 290 ? 21.119 -46.898 -5.005 1.00 69.53 290 SER A CA 1
ATOM 2025 C C . SER A 1 290 ? 19.968 -47.526 -4.224 1.00 65.60 290 SER A C 1
ATOM 2026 O O . SER A 1 290 ? 19.286 -46.840 -3.491 1.00 62.33 290 SER A O 1
ATOM 2029 N N . ALA A 1 291 ? 19.680 -48.790 -4.469 1.00 67.50 291 ALA A N 1
ATOM 2030 C CA . ALA A 1 291 ? 18.570 -49.478 -3.791 1.00 65.09 291 ALA A CA 1
ATOM 2031 C C . ALA A 1 291 ? 18.869 -49.727 -2.334 1.00 63.79 291 ALA A C 1
ATOM 2032 O O . ALA A 1 291 ? 17.966 -49.795 -1.508 1.00 64.55 291 ALA A O 1
ATOM 2034 N N . ARG A 1 292 ? 20.147 -49.880 -2.025 1.00 64.80 292 ARG A N 1
ATOM 2035 C CA . ARG A 1 292 ? 20.548 -50.091 -0.660 1.00 63.53 292 ARG A CA 1
ATOM 2036 C C . ARG A 1 292 ? 20.405 -48.800 0.126 1.00 64.43 292 ARG A C 1
ATOM 2037 O O . ARG A 1 292 ? 20.284 -48.819 1.349 1.00 68.47 292 ARG A O 1
ATOM 2045 N N . PHE A 1 293 ? 20.426 -47.674 -0.571 1.00 64.56 293 PHE A N 1
ATOM 2046 C CA . PHE A 1 293 ? 20.252 -46.402 0.112 1.00 66.45 293 PHE A CA 1
ATOM 2047 C C . PHE A 1 293 ? 18.809 -46.359 0.600 1.00 67.13 293 PHE A C 1
ATOM 2048 O O . PHE A 1 293 ? 18.501 -45.752 1.618 1.00 69.90 293 PHE A O 1
ATOM 2056 N N . TYR A 1 294 ? 17.921 -47.007 -0.141 1.00 67.44 294 TYR A N 1
ATOM 2057 C CA . TYR A 1 294 ? 16.520 -47.049 0.240 1.00 67.84 294 TYR A CA 1
ATOM 2058 C C . TYR A 1 294 ? 16.407 -47.786 1.574 1.00 69.59 294 TYR A C 1
ATOM 2059 O O . TYR A 1 294 ? 15.900 -47.240 2.551 1.00 71.78 294 TYR A O 1
ATOM 2068 N N . VAL A 1 295 ? 16.902 -49.018 1.625 1.00 67.44 295 VAL A N 1
ATOM 2069 C CA . VAL A 1 295 ? 16.844 -49.793 2.860 1.00 65.92 295 VAL A CA 1
ATOM 2070 C C . VAL A 1 295 ? 17.655 -49.169 3.999 1.00 65.33 295 VAL A C 1
ATOM 2071 O O . VAL A 1 295 ? 17.176 -49.073 5.123 1.00 67.90 295 VAL A O 1
ATOM 2075 N N . GLU A 1 296 ? 18.872 -48.735 3.710 1.00 64.10 296 GLU A N 1
ATOM 2076 C CA . GLU A 1 296 ? 19.710 -48.130 4.732 1.00 63.43 296 GLU A CA 1
ATOM 2077 C C . GLU A 1 296 ? 19.101 -46.867 5.303 1.00 58.51 296 GLU A C 1
ATOM 2078 O O . GLU A 1 296 ? 19.324 -46.520 6.457 1.00 60.37 296 GLU A O 1
ATOM 2084 N N . LEU A 1 297 ? 18.328 -46.180 4.484 1.00 55.79 297 LEU A N 1
ATOM 2085 C CA . LEU A 1 297 ? 17.712 -44.939 4.907 1.00 60.20 297 LEU A CA 1
ATOM 2086 C C . LEU A 1 297 ? 16.485 -45.248 5.723 1.00 66.48 297 LEU A C 1
ATOM 2087 O O . LEU A 1 297 ? 16.120 -44.495 6.616 1.00 72.33 297 LEU A O 1
ATOM 2092 N N . HIS A 1 298 ? 15.839 -46.362 5.417 1.00 71.70 298 HIS A N 1
ATOM 2093 C CA . HIS A 1 298 ? 14.650 -46.753 6.163 1.00 75.61 298 HIS A CA 1
ATOM 2094 C C . HIS A 1 298 ? 15.062 -47.108 7.590 1.00 75.89 298 HIS A C 1
ATOM 2095 O O . HIS A 1 298 ? 14.405 -46.706 8.555 1.00 76.17 298 HIS A O 1
ATOM 2102 N N . LYS A 1 299 ? 16.160 -47.855 7.705 1.00 72.66 299 LYS A N 1
ATOM 2103 C CA . LYS A 1 299 ? 16.693 -48.258 8.998 1.00 69.82 299 LYS A CA 1
ATOM 2104 C C . LYS A 1 299 ? 16.936 -47.046 9.891 1.00 67.58 299 LYS A C 1
ATOM 2105 O O . LYS A 1 299 ? 16.975 -47.169 11.112 1.00 72.10 299 LYS A O 1
ATOM 2111 N N . LEU A 1 300 ? 17.117 -45.877 9.295 1.00 63.34 300 LEU A N 1
ATOM 2112 C CA . LEU A 1 300 ? 17.343 -44.688 10.101 1.00 66.55 300 LEU A CA 1
ATOM 2113 C C . LEU A 1 300 ? 16.030 -44.019 10.421 1.00 70.38 300 LEU A C 1
ATOM 2114 O O . LEU A 1 300 ? 16.004 -43.006 11.112 1.00 71.58 300 LEU A O 1
ATOM 2119 N N . GLY A 1 301 ? 14.941 -44.566 9.895 1.00 70.29 301 GLY A N 1
ATOM 2120 C CA . GLY A 1 301 ? 13.645 -43.986 10.176 1.00 71.15 301 GLY A CA 1
ATOM 2121 C C . GLY A 1 301 ? 12.937 -43.282 9.042 1.00 71.93 301 GLY A C 1
ATOM 2122 O O . GLY A 1 301 ? 11.717 -43.321 8.983 1.00 76.94 301 GLY A O 1
ATOM 2123 N N . VAL A 1 302 ? 13.673 -42.638 8.146 1.00 72.49 302 VAL A N 1
ATOM 2124 C CA . VAL A 1 302 ? 13.043 -41.941 7.028 1.00 71.82 302 VAL A CA 1
ATOM 2125 C C . VAL A 1 302 ? 12.120 -42.898 6.264 1.00 70.33 302 VAL A C 1
ATOM 2126 O O . VAL A 1 302 ? 12.364 -44.103 6.245 1.00 67.50 302 VAL A O 1
ATOM 2130 N N . ASN A 1 303 ? 11.066 -42.364 5.643 1.00 69.24 303 ASN A N 1
ATOM 2131 C CA . ASN A 1 303 ? 10.119 -43.200 4.896 1.00 75.76 303 ASN A CA 1
ATOM 2132 C C . ASN A 1 303 ? 10.509 -43.425 3.428 1.00 80.26 303 ASN A C 1
ATOM 2133 O O . ASN A 1 303 ? 10.963 -44.515 3.056 1.00 89.16 303 ASN A O 1
ATOM 2138 N N . ILE A 1 304 ? 10.310 -42.416 2.586 1.00 74.78 304 ILE A N 1
ATOM 2139 C CA . ILE A 1 304 ? 10.681 -42.532 1.177 1.00 73.22 304 ILE A CA 1
ATOM 2140 C C . ILE A 1 304 ? 9.785 -43.493 0.407 1.00 71.01 304 ILE A C 1
ATOM 2141 O O . ILE A 1 304 ? 10.032 -44.702 0.369 1.00 71.36 304 ILE A O 1
ATOM 2146 N N . GLN A 1 305 ? 8.753 -42.941 -0.220 1.00 68.16 305 GLN A N 1
ATOM 2147 C CA . GLN A 1 305 ? 7.819 -43.731 -1.014 1.00 73.08 305 GLN A CA 1
ATOM 2148 C C . GLN A 1 305 ? 8.174 -43.643 -2.491 1.00 72.90 305 GLN A C 1
ATOM 2149 O O . GLN A 1 305 ? 7.529 -44.257 -3.341 1.00 73.74 305 GLN A O 1
ATOM 2155 N N . CYS A 1 306 ? 9.197 -42.858 -2.793 1.00 70.02 306 CYS A N 1
ATOM 2156 C CA . CYS A 1 306 ? 9.611 -42.696 -4.166 1.00 65.61 306 CYS A CA 1
ATOM 2157 C C . CYS A 1 306 ? 11.032 -43.107 -4.437 1.00 62.12 306 CYS A C 1
ATOM 2158 O O . CYS A 1 306 ? 11.958 -42.702 -3.737 1.00 60.50 306 CYS A O 1
ATOM 2161 N N . PHE A 1 307 ? 11.181 -43.921 -5.474 1.00 58.18 307 PHE A N 1
ATOM 2162 C CA . PHE A 1 307 ? 12.466 -44.415 -5.925 1.00 54.59 307 PHE A CA 1
ATOM 2163 C C . PHE A 1 307 ? 12.596 -43.875 -7.353 1.00 55.87 307 PHE A C 1
ATOM 2164 O O . PHE A 1 307 ? 11.984 -44.393 -8.276 1.00 58.99 307 PHE A O 1
ATOM 2172 N N . ASP A 1 308 ? 13.377 -42.816 -7.522 1.00 56.26 308 ASP A N 1
ATOM 2173 C CA . ASP A 1 308 ? 13.577 -42.194 -8.827 1.00 57.43 308 ASP A CA 1
ATOM 2174 C C . ASP A 1 308 ? 14.881 -42.679 -9.461 1.00 56.69 308 ASP A C 1
ATOM 2175 O O . ASP A 1 308 ? 15.954 -42.240 -9.056 1.00 58.06 308 ASP A O 1
ATOM 2180 N N . VAL A 1 309 ? 14.790 -43.577 -10.446 1.00 58.75 309 VAL A N 1
ATOM 2181 C CA . VAL A 1 309 ? 15.983 -44.111 -11.140 1.00 61.62 309 VAL A CA 1
ATOM 2182 C C . VAL A 1 309 ? 16.578 -43.108 -12.132 1.00 65.61 309 VAL A C 1
ATOM 2183 O O . VAL A 1 309 ? 17.614 -43.365 -12.755 1.00 64.12 309 VAL A O 1
ATOM 2187 N N . GLY A 1 310 ? 15.891 -41.975 -12.271 1.00 69.68 310 GLY A N 1
ATOM 2188 C CA . GLY A 1 310 ? 16.306 -40.894 -13.149 1.00 76.92 310 GLY A CA 1
ATOM 2189 C C . GLY A 1 310 ? 16.796 -41.214 -14.551 1.00 81.31 310 GLY A C 1
ATOM 2190 O O . GLY A 1 310 ? 17.972 -41.536 -14.762 1.00 85.94 310 GLY A O 1
ATOM 2191 N N . GLY A 1 311 ? 15.895 -41.103 -15.522 1.00 80.54 311 GLY A N 1
ATOM 2192 C CA . GLY A 1 311 ? 16.263 -41.360 -16.906 1.00 80.65 311 GLY A CA 1
ATOM 2193 C C . GLY A 1 311 ? 17.405 -42.338 -17.134 1.00 76.98 311 GLY A C 1
ATOM 2194 O O . GLY A 1 311 ? 17.504 -43.362 -16.460 1.00 80.58 311 GLY A O 1
ATOM 2195 N N . GLY A 1 312 ? 18.279 -42.011 -18.080 1.00 66.68 312 GLY A N 1
ATOM 2196 C CA . GLY A 1 312 ? 19.384 -42.895 -18.394 1.00 63.05 312 GLY A CA 1
ATOM 2197 C C . GLY A 1 312 ? 19.048 -43.892 -19.499 1.00 62.53 312 GLY A C 1
ATOM 2198 O O . GLY A 1 312 ? 19.924 -44.294 -20.268 1.00 60.46 312 GLY A O 1
ATOM 2199 N N . LEU A 1 313 ? 17.779 -44.288 -19.588 1.00 62.47 313 LEU A N 1
ATOM 2200 C CA . LEU A 1 313 ? 17.334 -45.254 -20.593 1.00 53.71 313 LEU A CA 1
ATOM 2201 C C . LEU A 1 313 ? 17.694 -44.797 -21.993 1.00 53.66 313 LEU A C 1
ATOM 2202 O O . LEU A 1 313 ? 17.279 -43.728 -22.448 1.00 52.84 313 LEU A O 1
ATOM 2207 N N . GLY A 1 314 ? 18.462 -45.637 -22.671 1.00 51.66 314 GLY A N 1
ATOM 2208 C CA . GLY A 1 314 ? 18.918 -45.319 -24.007 1.00 52.31 314 GLY A CA 1
ATOM 2209 C C . GLY A 1 314 ? 17.979 -45.614 -25.154 1.00 48.95 314 GLY A C 1
ATOM 2210 O O . GLY A 1 314 ? 16.975 -46.301 -25.013 1.00 55.70 314 GLY A O 1
ATOM 2211 N N . VAL A 1 315 ? 18.346 -45.092 -26.313 1.00 51.04 315 VAL A N 1
ATOM 2212 C CA . VAL A 1 315 ? 17.575 -45.240 -27.534 1.00 50.59 315 VAL A CA 1
ATOM 2213 C C . VAL A 1 315 ? 18.513 -45.723 -28.630 1.00 54.68 315 VAL A C 1
ATOM 2214 O O . VAL A 1 315 ? 19.571 -45.137 -28.853 1.00 60.93 315 VAL A O 1
ATOM 2218 N N . ASP A 1 316 ? 18.130 -46.782 -29.321 1.00 56.33 316 ASP A N 1
ATOM 2219 C CA . ASP A 1 316 ? 18.962 -47.284 -30.394 1.00 59.30 316 ASP A CA 1
ATOM 2220 C C . ASP A 1 316 ? 18.853 -46.349 -31.599 1.00 60.11 316 ASP A C 1
ATOM 2221 O O . ASP A 1 316 ? 17.787 -46.211 -32.201 1.00 58.17 316 ASP A O 1
ATOM 2226 N N . TYR A 1 317 ? 19.960 -45.691 -31.934 1.00 62.35 317 TYR A N 1
ATOM 2227 C CA . TYR A 1 317 ? 19.984 -44.769 -33.063 1.00 64.57 317 TYR A CA 1
ATOM 2228 C C . TYR A 1 317 ? 20.521 -45.418 -34.331 1.00 71.50 317 TYR A C 1
ATOM 2229 O O . TYR A 1 317 ? 19.987 -45.186 -35.416 1.00 74.54 317 TYR A O 1
ATOM 2238 N N . GLU A 1 318 ? 21.586 -46.210 -34.201 1.00 77.17 318 GLU A N 1
ATOM 2239 C CA . GLU A 1 318 ? 22.194 -46.865 -35.357 1.00 79.09 318 GLU A CA 1
ATOM 2240 C C . GLU A 1 318 ? 21.240 -47.869 -35.972 1.00 80.15 318 GLU A C 1
ATOM 2241 O O . GLU A 1 318 ? 21.002 -47.851 -37.176 1.00 82.42 318 GLU A O 1
ATOM 2247 N N . GLY A 1 319 ? 20.689 -48.742 -35.141 1.00 80.20 319 GLY A N 1
ATOM 2248 C CA . GLY A 1 319 ? 19.773 -49.742 -35.648 1.00 83.76 319 GLY A CA 1
ATOM 2249 C C . GLY A 1 319 ? 20.384 -51.128 -35.590 1.00 86.81 319 GLY A C 1
ATOM 2250 O O . GLY A 1 319 ? 19.887 -52.053 -36.221 1.00 90.24 319 GLY A O 1
ATOM 2251 N N . THR A 1 320 ? 21.460 -51.281 -34.828 1.00 88.34 320 THR A N 1
ATOM 2252 C CA . THR A 1 320 ? 22.104 -52.576 -34.702 1.00 86.40 320 THR A CA 1
ATOM 2253 C C . THR A 1 320 ? 21.889 -53.185 -33.313 1.00 88.80 320 THR A C 1
ATOM 2254 O O . THR A 1 320 ? 22.301 -54.312 -33.057 1.00 86.26 320 THR A O 1
ATOM 2258 N N . ARG A 1 321 ? 21.231 -52.430 -32.433 1.00 92.95 321 ARG A N 1
ATOM 2259 C CA . ARG A 1 321 ? 20.926 -52.846 -31.055 1.00 100.47 321 ARG A CA 1
ATOM 2260 C C . ARG A 1 321 ? 22.140 -53.429 -30.310 1.00 102.29 321 ARG A C 1
ATOM 2261 O O . ARG A 1 321 ? 22.068 -54.516 -29.731 1.00 99.81 321 ARG A O 1
ATOM 2269 N N . SER A 1 322 ? 23.248 -52.691 -30.315 1.00 104.93 322 SER A N 1
ATOM 2270 C CA . SER A 1 322 ? 24.470 -53.131 -29.645 1.00 105.25 322 SER A CA 1
ATOM 2271 C C . SER A 1 322 ? 24.897 -52.207 -28.503 1.00 106.27 322 SER A C 1
ATOM 2272 O O . SER A 1 322 ? 24.150 -51.319 -28.085 1.00 103.55 322 SER A O 1
ATOM 2275 N N . GLN A 1 323 ? 26.112 -52.418 -28.008 1.00 108.20 323 GLN A N 1
ATOM 2276 C CA . GLN A 1 323 ? 26.636 -51.618 -26.907 1.00 109.07 323 GLN A CA 1
ATOM 2277 C C . GLN A 1 323 ? 27.515 -50.463 -27.392 1.00 109.94 323 GLN A C 1
ATOM 2278 O O . GLN A 1 323 ? 28.313 -49.916 -26.626 1.00 111.16 323 GLN A O 1
ATOM 2284 N N . SER A 1 324 ? 27.363 -50.091 -28.661 1.00 108.84 324 SER A N 1
ATOM 2285 C CA . SER A 1 324 ? 28.149 -49.002 -29.233 1.00 106.42 324 SER A CA 1
ATOM 2286 C C . SER A 1 324 ? 27.861 -47.673 -28.555 1.00 109.24 324 SER A C 1
ATOM 2287 O O . SER A 1 324 ? 27.273 -47.629 -27.476 1.00 112.04 324 SER A O 1
ATOM 2290 N N . ASP A 1 325 ? 28.275 -46.588 -29.203 1.00 112.87 325 ASP A N 1
ATOM 2291 C CA . ASP A 1 325 ? 28.096 -45.239 -28.669 1.00 111.20 325 ASP A CA 1
ATOM 2292 C C . ASP A 1 325 ? 26.641 -44.767 -28.747 1.00 108.18 325 ASP A C 1
ATOM 2293 O O . ASP A 1 325 ? 26.037 -44.428 -27.725 1.00 107.51 325 ASP A O 1
ATOM 2298 N N . CYS A 1 326 ? 26.089 -44.754 -29.960 1.00 105.81 326 CYS A N 1
ATOM 2299 C CA . CYS A 1 326 ? 24.709 -44.325 -30.202 1.00 100.52 326 CYS A CA 1
ATOM 2300 C C . CYS A 1 326 ? 23.800 -45.539 -30.378 1.00 96.10 326 CYS A C 1
ATOM 2301 O O . CYS A 1 326 ? 23.106 -45.675 -31.388 1.00 89.73 326 CYS A O 1
ATOM 2304 N N . SER A 1 327 ? 23.797 -46.407 -29.374 1.00 93.75 327 SER A N 1
ATOM 2305 C CA . SER A 1 327 ? 23.006 -47.618 -29.422 1.00 89.87 327 SER A CA 1
ATOM 2306 C C . SER A 1 327 ? 23.057 -48.352 -28.092 1.00 90.11 327 SER A C 1
ATOM 2307 O O . SER A 1 327 ? 24.102 -48.413 -27.444 1.00 91.80 327 SER A O 1
ATOM 2310 N N . VAL A 1 328 ? 21.928 -48.927 -27.695 1.00 85.87 328 VAL A N 1
ATOM 2311 C CA . VAL A 1 328 ? 21.858 -49.666 -26.446 1.00 79.95 328 VAL A CA 1
ATOM 2312 C C . VAL A 1 328 ? 21.819 -51.174 -26.691 1.00 77.44 328 VAL A C 1
ATOM 2313 O O . VAL A 1 328 ? 21.394 -51.625 -27.753 1.00 78.77 328 VAL A O 1
ATOM 2317 N N . ASN A 1 329 ? 22.280 -51.947 -25.712 1.00 74.10 329 ASN A N 1
ATOM 2318 C CA . ASN A 1 329 ? 22.280 -53.401 -25.820 1.00 67.78 329 ASN A CA 1
ATOM 2319 C C . ASN A 1 329 ? 21.145 -54.010 -24.988 1.00 70.08 329 ASN A C 1
ATOM 2320 O O . ASN A 1 329 ? 21.186 -55.190 -24.634 1.00 70.87 329 ASN A O 1
ATOM 2325 N N . TYR A 1 330 ? 20.128 -53.209 -24.685 1.00 67.78 330 TYR A N 1
ATOM 2326 C CA . TYR A 1 330 ? 19.007 -53.683 -23.888 1.00 63.44 330 TYR A CA 1
ATOM 2327 C C . TYR A 1 330 ? 17.676 -53.094 -24.343 1.00 66.02 330 TYR A C 1
ATOM 2328 O O . TYR A 1 330 ? 17.581 -51.909 -24.671 1.00 62.31 330 TYR A O 1
ATOM 2337 N N . GLY A 1 331 ? 16.649 -53.945 -24.358 1.00 70.10 331 GLY A N 1
ATOM 2338 C CA . GLY A 1 331 ? 15.320 -53.524 -24.766 1.00 68.43 331 GLY A CA 1
ATOM 2339 C C . GLY A 1 331 ? 14.533 -52.814 -23.678 1.00 66.90 331 GLY A C 1
ATOM 2340 O O . GLY A 1 331 ? 15.014 -52.634 -22.558 1.00 65.71 331 GLY A O 1
ATOM 2341 N N . LEU A 1 332 ? 13.321 -52.388 -24.020 1.00 66.97 332 LEU A N 1
ATOM 2342 C CA . LEU A 1 332 ? 12.437 -51.702 -23.084 1.00 61.28 332 LEU A CA 1
ATOM 2343 C C . LEU A 1 332 ? 12.089 -52.543 -21.877 1.00 63.77 332 LEU A C 1
ATOM 2344 O O . LEU A 1 332 ? 12.107 -52.065 -20.746 1.00 61.31 332 LEU A O 1
ATOM 2349 N N . ASN A 1 333 ? 11.745 -53.798 -22.118 1.00 64.50 333 ASN A N 1
ATOM 2350 C CA . ASN A 1 333 ? 11.371 -54.649 -21.021 1.00 61.18 333 ASN A CA 1
ATOM 2351 C C . ASN A 1 333 ? 12.556 -54.953 -20.168 1.00 60.66 333 ASN A C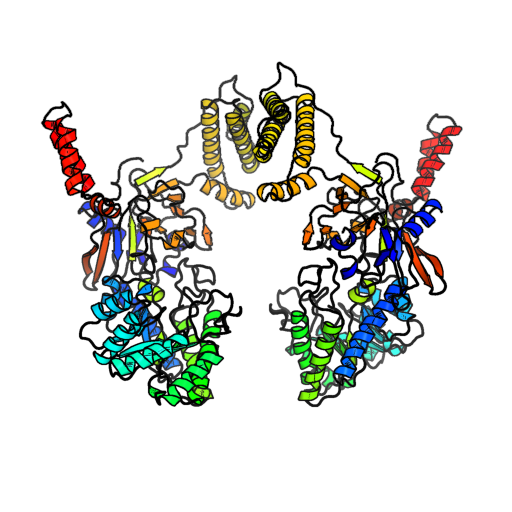 1
ATOM 2352 O O . ASN A 1 333 ? 12.479 -54.834 -18.949 1.00 58.60 333 ASN A O 1
ATOM 2357 N N . GLU A 1 334 ? 13.660 -55.333 -20.804 1.00 61.48 334 GLU A N 1
ATOM 2358 C CA . GLU A 1 334 ? 14.859 -55.662 -20.052 1.00 60.86 334 GLU A CA 1
ATOM 2359 C C . GLU A 1 334 ? 15.193 -54.575 -19.041 1.00 61.64 334 GLU A C 1
ATOM 2360 O O . GLU A 1 334 ? 15.556 -54.870 -17.901 1.00 63.61 334 GLU A O 1
ATOM 2366 N N . TYR A 1 335 ? 15.067 -53.321 -19.460 1.00 59.69 335 TYR A N 1
ATOM 2367 C CA . TYR A 1 335 ? 15.336 -52.202 -18.579 1.00 57.44 335 TYR A CA 1
ATOM 2368 C C . TYR A 1 335 ? 14.344 -52.227 -17.415 1.00 58.53 335 TYR A C 1
ATOM 2369 O O . TYR A 1 335 ? 14.734 -52.197 -16.248 1.00 59.87 335 TYR A O 1
ATOM 2378 N N . ALA A 1 336 ? 13.061 -52.317 -17.737 1.00 58.10 336 ALA A N 1
ATOM 2379 C CA . ALA A 1 336 ? 12.028 -52.346 -16.708 1.00 60.24 336 ALA A CA 1
ATOM 2380 C C . ALA A 1 336 ? 12.297 -53.450 -15.697 1.00 57.49 336 ALA A C 1
ATOM 2381 O O . ALA A 1 336 ? 12.304 -53.212 -14.489 1.00 56.00 336 ALA A O 1
ATOM 2383 N N . ASN A 1 337 ? 12.525 -54.660 -16.194 1.00 57.73 337 ASN A N 1
ATOM 2384 C CA . ASN A 1 337 ? 12.783 -55.784 -15.306 1.00 59.08 337 ASN A CA 1
ATOM 2385 C C . ASN A 1 337 ? 13.918 -55.469 -14.364 1.00 59.67 337 ASN A C 1
ATOM 2386 O O . ASN A 1 337 ? 13.765 -55.524 -13.143 1.00 59.57 337 ASN A O 1
ATOM 2391 N N . ASN A 1 338 ? 15.062 -55.131 -14.939 1.00 55.22 338 ASN A N 1
ATOM 2392 C CA . ASN A 1 338 ? 16.225 -54.817 -14.139 1.00 55.89 338 ASN A CA 1
ATOM 2393 C C . ASN A 1 338 ? 15.919 -53.846 -13.015 1.00 54.72 338 ASN A C 1
ATOM 2394 O O . ASN A 1 338 ? 16.385 -54.031 -11.895 1.00 51.97 338 ASN A O 1
ATOM 2399 N N . ILE A 1 339 ? 15.127 -52.821 -13.313 1.00 53.40 339 ILE A N 1
ATOM 2400 C CA . ILE A 1 339 ? 14.785 -51.807 -12.322 1.00 51.68 339 ILE A CA 1
ATOM 2401 C C . ILE A 1 339 ? 13.938 -52.396 -11.215 1.00 52.05 339 ILE A C 1
ATOM 2402 O O . ILE A 1 339 ? 14.354 -52.454 -10.065 1.00 52.97 339 ILE A O 1
ATOM 2407 N N . ILE A 1 340 ? 12.741 -52.838 -11.568 1.00 55.13 340 ILE A N 1
ATOM 2408 C CA . ILE A 1 340 ? 11.831 -53.408 -10.587 1.00 59.73 340 ILE A CA 1
ATOM 2409 C C . ILE A 1 340 ? 12.462 -54.515 -9.749 1.00 60.59 340 ILE A C 1
ATOM 2410 O O . ILE A 1 340 ? 12.418 -54.474 -8.518 1.00 62.34 340 ILE A O 1
ATOM 2415 N N . TRP A 1 341 ? 13.064 -55.495 -10.402 1.00 56.47 341 TRP A N 1
ATOM 2416 C CA . TRP A 1 341 ? 13.689 -56.581 -9.668 1.00 57.95 341 TRP A CA 1
ATOM 2417 C C . TRP A 1 341 ? 14.675 -56.097 -8.612 1.00 59.21 341 TRP A C 1
ATOM 2418 O O . TRP A 1 341 ? 14.715 -56.633 -7.509 1.00 59.71 341 TRP A O 1
ATOM 2429 N N . ALA A 1 342 ? 15.467 -55.082 -8.951 1.00 60.11 342 ALA A N 1
ATOM 2430 C CA . ALA A 1 342 ? 16.463 -54.544 -8.029 1.00 57.63 342 ALA A CA 1
ATOM 2431 C C . ALA A 1 342 ? 15.799 -54.018 -6.772 1.00 58.08 342 ALA A C 1
ATOM 2432 O O . ALA A 1 342 ? 16.074 -54.486 -5.664 1.00 60.64 342 ALA A O 1
ATOM 2434 N N . ILE A 1 343 ? 14.924 -53.037 -6.946 1.00 54.01 343 ILE A N 1
ATOM 2435 C CA . ILE A 1 343 ? 14.236 -52.465 -5.809 1.00 54.35 343 ILE A CA 1
ATOM 2436 C C . ILE A 1 343 ? 13.363 -53.555 -5.209 1.00 57.57 343 ILE A C 1
ATOM 2437 O O . ILE A 1 343 ? 13.144 -53.590 -4.005 1.00 61.72 343 ILE A O 1
ATOM 2442 N N . GLY A 1 344 ? 12.885 -54.458 -6.052 1.00 56.27 344 GLY A N 1
ATOM 2443 C CA . GLY A 1 344 ? 12.056 -55.536 -5.559 1.00 59.14 344 GLY A CA 1
ATOM 2444 C C . GLY A 1 344 ? 12.769 -56.383 -4.520 1.00 62.78 344 GLY A C 1
ATOM 2445 O O . GLY A 1 344 ? 12.468 -56.301 -3.329 1.00 62.14 344 GLY A O 1
ATOM 2446 N N . ASP A 1 345 ? 13.721 -57.198 -4.962 1.00 63.16 345 ASP A N 1
ATOM 2447 C CA . ASP A 1 345 ? 14.456 -58.049 -4.043 1.00 65.80 345 ASP A CA 1
ATOM 2448 C C . ASP A 1 345 ? 15.029 -57.247 -2.889 1.00 65.69 345 ASP A C 1
ATOM 2449 O O . ASP A 1 345 ? 15.156 -57.755 -1.777 1.00 62.46 345 ASP A O 1
ATOM 2454 N N . ALA A 1 346 ? 15.386 -55.996 -3.147 1.00 66.47 346 ALA A N 1
ATOM 2455 C CA . ALA A 1 346 ? 15.946 -55.168 -2.093 1.00 65.44 346 ALA A CA 1
ATOM 2456 C C . ALA A 1 346 ? 14.959 -55.081 -0.936 1.00 67.38 346 ALA A C 1
ATOM 2457 O O . ALA A 1 346 ? 15.344 -55.230 0.217 1.00 67.43 346 ALA A O 1
ATOM 2459 N N . CYS A 1 347 ? 13.685 -54.861 -1.246 1.00 68.76 347 CYS A N 1
ATOM 2460 C CA . CYS A 1 347 ? 12.674 -54.750 -0.211 1.00 71.36 347 CYS A CA 1
ATOM 2461 C C . CYS A 1 347 ? 12.388 -56.061 0.476 1.00 73.91 347 CYS A C 1
ATOM 2462 O O . CYS A 1 347 ? 12.424 -56.143 1.699 1.00 74.81 347 CYS A O 1
ATOM 2465 N N . GLU A 1 348 ? 12.099 -57.087 -0.313 1.00 79.29 348 GLU A N 1
ATOM 2466 C CA . GLU A 1 348 ? 11.790 -58.402 0.234 1.00 86.41 348 GLU A CA 1
ATOM 2467 C C . GLU A 1 348 ? 12.765 -58.793 1.332 1.00 88.52 348 GLU A C 1
ATOM 2468 O O . GLU A 1 348 ? 12.358 -59.064 2.457 1.00 90.53 348 GLU A O 1
ATOM 2474 N N . GLU A 1 349 ? 14.051 -58.810 1.001 1.00 90.99 349 GLU A N 1
ATOM 2475 C CA . GLU A 1 349 ? 15.082 -59.184 1.956 1.00 92.56 349 GLU A CA 1
ATOM 2476 C C . GLU A 1 349 ? 14.917 -58.529 3.321 1.00 92.75 349 GLU A C 1
ATOM 2477 O O . GLU A 1 349 ? 14.783 -59.226 4.330 1.00 94.14 349 GLU A O 1
ATOM 2483 N N . ASN A 1 350 ? 14.920 -57.195 3.352 1.00 90.57 350 ASN A N 1
ATOM 2484 C CA . ASN A 1 350 ? 14.800 -56.452 4.611 1.00 84.97 350 ASN A CA 1
ATOM 2485 C C . ASN A 1 350 ? 13.368 -56.266 5.100 1.00 83.38 350 ASN A C 1
ATOM 2486 O O . ASN A 1 350 ? 13.140 -55.585 6.100 1.00 80.20 350 ASN A O 1
ATOM 2491 N N . GLY A 1 351 ? 12.412 -56.881 4.408 1.00 83.54 351 GLY A N 1
ATOM 2492 C CA . GLY A 1 351 ? 11.016 -56.767 4.799 1.00 81.92 351 GLY A CA 1
ATOM 2493 C C . GLY A 1 351 ? 10.481 -55.345 4.762 1.00 81.13 351 GLY A C 1
ATOM 2494 O O . GLY A 1 351 ? 9.943 -54.843 5.752 1.00 79.20 351 GLY A O 1
ATOM 2495 N N . LEU A 1 352 ? 10.629 -54.688 3.617 1.00 77.78 352 LEU A N 1
ATOM 2496 C CA . LEU A 1 352 ? 10.141 -53.329 3.463 1.00 72.30 352 LEU A CA 1
ATOM 2497 C C . LEU A 1 352 ? 9.046 -53.260 2.414 1.00 74.59 352 LEU A C 1
ATOM 2498 O O . LEU A 1 352 ? 8.926 -54.132 1.547 1.00 74.10 352 LEU A O 1
ATOM 2503 N N . PRO A 1 353 ? 8.213 -52.217 2.493 1.00 72.88 353 PRO A N 1
ATOM 2504 C CA . PRO A 1 353 ? 7.113 -52.022 1.543 1.00 73.44 353 PRO A CA 1
ATOM 2505 C C . PRO A 1 353 ? 7.648 -51.555 0.179 1.00 75.17 353 PRO A C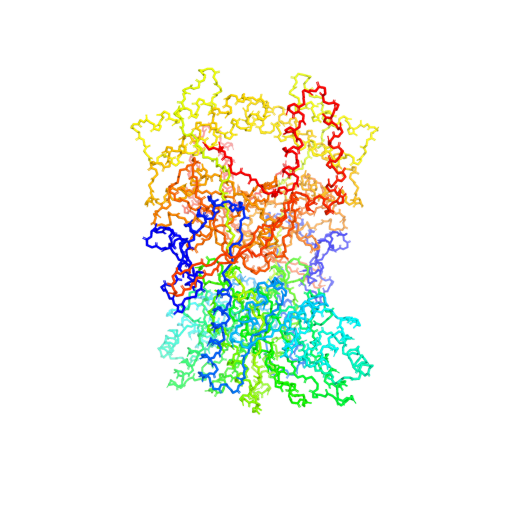 1
ATOM 2506 O O . PRO A 1 353 ? 8.658 -50.850 0.119 1.00 77.86 353 PRO A O 1
ATOM 2510 N N . HIS A 1 354 ? 6.979 -51.952 -0.904 1.00 73.41 354 HIS A N 1
ATOM 2511 C CA . HIS A 1 354 ? 7.395 -51.580 -2.261 1.00 68.15 354 HIS A CA 1
ATOM 2512 C C . HIS A 1 354 ? 7.064 -50.122 -2.583 1.00 66.29 354 HIS A C 1
ATOM 2513 O O . HIS A 1 354 ? 5.892 -49.762 -2.712 1.00 69.20 354 HIS A O 1
ATOM 2520 N N . PRO A 1 355 ? 8.098 -49.269 -2.737 1.00 64.17 355 PRO A N 1
ATOM 2521 C CA . PRO A 1 355 ? 7.927 -47.846 -3.041 1.00 58.40 355 PRO A CA 1
ATOM 2522 C C . PRO A 1 355 ? 7.538 -47.563 -4.477 1.00 56.45 355 PRO A C 1
ATOM 2523 O O . PRO A 1 355 ? 7.721 -48.393 -5.361 1.00 53.42 355 PRO A O 1
ATOM 2527 N N . THR A 1 356 ? 7.001 -46.374 -4.698 1.00 55.74 356 THR A N 1
ATOM 2528 C CA . THR A 1 356 ? 6.587 -45.976 -6.027 1.00 57.07 356 THR A CA 1
ATOM 2529 C C . THR A 1 356 ? 7.828 -45.787 -6.874 1.00 57.90 356 THR A C 1
ATOM 2530 O O . THR A 1 356 ? 8.743 -45.075 -6.477 1.00 59.05 356 THR A O 1
ATOM 2534 N N . VAL A 1 357 ? 7.861 -46.424 -8.039 1.00 56.33 357 VAL A N 1
ATOM 2535 C CA . VAL A 1 357 ? 9.015 -46.316 -8.921 1.00 51.94 357 VAL A CA 1
ATOM 2536 C C . VAL A 1 357 ? 8.826 -45.245 -9.990 1.00 53.00 357 VAL A C 1
ATOM 2537 O O . VAL A 1 357 ? 7.894 -45.308 -10.799 1.00 50.67 357 VAL A O 1
ATOM 2541 N N . ILE A 1 358 ? 9.729 -44.263 -9.973 1.00 55.87 358 ILE A N 1
ATOM 2542 C CA . ILE A 1 358 ? 9.720 -43.132 -10.903 1.00 58.08 358 ILE A CA 1
ATOM 2543 C C . ILE A 1 358 ? 10.929 -43.162 -11.832 1.00 58.91 358 ILE A C 1
ATOM 2544 O O . ILE A 1 358 ? 12.021 -43.573 -11.448 1.00 50.63 358 ILE A O 1
ATOM 2549 N N . THR A 1 359 ? 10.734 -42.695 -13.053 1.00 63.50 359 THR A N 1
ATOM 2550 C CA . THR A 1 359 ? 11.825 -42.649 -13.994 1.00 66.49 359 THR A CA 1
ATOM 2551 C C . THR A 1 359 ? 11.714 -41.372 -14.821 1.00 67.32 359 THR A C 1
ATOM 2552 O O . THR A 1 359 ? 10.619 -40.839 -15.005 1.00 70.32 359 THR A O 1
ATOM 2556 N N . GLU A 1 360 ? 12.844 -40.868 -15.306 1.00 62.93 360 GLU A N 1
ATOM 2557 C CA . GLU A 1 360 ? 12.832 -39.646 -16.094 1.00 63.77 360 GLU A CA 1
ATOM 2558 C C . GLU A 1 360 ? 13.461 -39.884 -17.455 1.00 65.25 360 GLU A C 1
ATOM 2559 O O . GLU A 1 360 ? 14.424 -39.210 -17.836 1.00 66.73 360 GLU A O 1
ATOM 2565 N N . SER A 1 361 ? 12.902 -40.843 -18.188 1.00 63.05 361 SER A N 1
ATOM 2566 C CA . SER A 1 361 ? 13.398 -41.201 -19.511 1.00 61.54 361 SER A CA 1
ATOM 2567 C C . SER A 1 361 ? 12.920 -40.248 -20.585 1.00 58.30 361 SER A C 1
ATOM 2568 O O . SER A 1 361 ? 12.131 -40.627 -21.445 1.00 58.23 361 SER A O 1
ATOM 2571 N N . GLY A 1 362 ? 13.408 -39.014 -20.533 1.00 54.39 362 GLY A N 1
ATOM 2572 C CA . GLY A 1 362 ? 13.011 -38.021 -21.512 1.00 56.04 362 GLY A CA 1
ATOM 2573 C C . GLY A 1 362 ? 13.323 -38.450 -22.932 1.00 61.65 362 GLY A C 1
ATOM 2574 O O . GLY A 1 362 ? 12.412 -38.719 -23.719 1.00 64.08 362 GLY A O 1
ATOM 2575 N N . ARG A 1 363 ? 14.609 -38.510 -23.264 1.00 59.63 363 ARG A N 1
ATOM 2576 C CA . ARG A 1 363 ? 15.022 -38.917 -24.596 1.00 55.42 363 ARG A CA 1
ATOM 2577 C C . ARG A 1 363 ? 14.231 -40.137 -25.038 1.00 54.24 363 ARG A C 1
ATOM 2578 O O . ARG A 1 363 ? 13.845 -40.242 -26.190 1.00 57.62 363 ARG A O 1
ATOM 2586 N N . ALA A 1 364 ? 13.978 -41.052 -24.114 1.00 54.04 364 ALA A N 1
ATOM 2587 C CA . ALA A 1 364 ? 13.257 -42.266 -24.448 1.00 52.41 364 ALA A CA 1
ATOM 2588 C C . ALA A 1 364 ? 11.904 -42.038 -25.121 1.00 53.16 364 ALA A C 1
ATOM 2589 O O . ALA A 1 364 ? 11.572 -42.726 -26.091 1.00 60.23 364 ALA A O 1
ATOM 2591 N N . VAL A 1 365 ? 11.128 -41.072 -24.641 1.00 49.21 365 VAL A N 1
ATOM 2592 C CA . VAL A 1 365 ? 9.807 -40.812 -25.218 1.00 52.73 365 VAL A CA 1
ATOM 2593 C C . VAL A 1 365 ? 9.762 -39.843 -26.408 1.00 56.82 365 VAL A C 1
ATOM 2594 O O . VAL A 1 365 ? 8.962 -40.011 -27.325 1.00 54.95 365 VAL A O 1
ATOM 2598 N N . THR A 1 366 ? 10.637 -38.842 -26.383 1.00 60.89 366 THR A N 1
ATOM 2599 C CA . THR A 1 366 ? 10.695 -37.824 -27.425 1.00 63.44 366 THR A CA 1
ATOM 2600 C C . THR A 1 366 ? 11.474 -38.267 -28.657 1.00 67.24 366 THR A C 1
ATOM 2601 O O . THR A 1 366 ? 11.194 -37.830 -29.777 1.00 71.59 366 THR A O 1
ATOM 2605 N N . ALA A 1 367 ? 12.463 -39.119 -28.425 1.00 67.05 367 ALA A N 1
ATOM 2606 C CA . ALA A 1 367 ? 13.336 -39.657 -29.463 1.00 65.59 367 ALA A CA 1
ATOM 2607 C C . ALA A 1 367 ? 12.842 -39.555 -30.897 1.00 65.70 367 ALA A C 1
ATOM 2608 O O . ALA A 1 367 ? 13.257 -38.674 -31.653 1.00 63.09 367 ALA A O 1
ATOM 2610 N N . HIS A 1 368 ? 11.950 -40.471 -31.265 1.00 66.66 368 HIS A N 1
ATOM 2611 C CA . HIS A 1 368 ? 11.427 -40.519 -32.629 1.00 66.96 368 HIS A CA 1
ATOM 2612 C C . HIS A 1 368 ? 10.003 -40.099 -32.859 1.00 63.22 368 HIS A C 1
ATOM 2613 O O . HIS A 1 368 ? 9.178 -40.912 -33.244 1.00 64.60 368 HIS A O 1
ATOM 2620 N N . HIS A 1 369 ? 9.720 -38.826 -32.645 1.00 61.37 369 HIS A N 1
ATOM 2621 C CA . HIS A 1 369 ? 8.382 -38.334 -32.877 1.00 63.63 369 HIS A CA 1
ATOM 2622 C C . HIS A 1 369 ? 8.470 -37.181 -33.893 1.00 65.00 369 HIS A C 1
ATOM 2623 O O . HIS A 1 369 ? 7.456 -36.613 -34.325 1.00 66.74 369 HIS A O 1
ATOM 2630 N N . THR A 1 370 ? 9.696 -36.851 -34.281 1.00 61.40 370 THR A N 1
ATOM 2631 C CA . THR A 1 370 ? 9.932 -35.772 -35.230 1.00 57.40 370 THR A CA 1
ATOM 2632 C C . THR A 1 370 ? 10.979 -36.115 -36.302 1.00 57.43 370 THR A C 1
ATOM 2633 O O . THR A 1 370 ? 12.037 -36.690 -36.017 1.00 57.15 370 THR A O 1
ATOM 2637 N N . VAL A 1 371 ? 10.651 -35.778 -37.548 1.00 56.69 371 VAL A N 1
ATOM 2638 C CA . VAL A 1 371 ? 11.528 -36.047 -38.684 1.00 54.01 371 VAL A CA 1
ATOM 2639 C C . VAL A 1 371 ? 11.860 -34.744 -39.380 1.00 54.05 371 VAL A C 1
ATOM 2640 O O . VAL A 1 371 ? 10.965 -33.944 -39.690 1.00 51.02 371 VAL A O 1
ATOM 2644 N N . LEU A 1 372 ? 13.150 -34.522 -39.609 1.00 53.28 372 LEU A N 1
ATOM 2645 C CA . LEU A 1 372 ? 13.582 -33.321 -40.303 1.00 53.02 372 LEU A CA 1
ATOM 2646 C C . LEU A 1 372 ? 13.500 -33.675 -41.788 1.00 54.96 372 LEU A C 1
ATOM 2647 O O . LEU A 1 372 ? 13.988 -34.726 -42.213 1.00 55.65 372 LEU A O 1
ATOM 2652 N N . VAL A 1 373 ? 12.860 -32.826 -42.579 1.00 51.09 373 VAL A N 1
ATOM 2653 C CA . VAL A 1 373 ? 12.754 -33.125 -43.994 1.00 48.52 373 VAL A CA 1
ATOM 2654 C C . VAL A 1 373 ? 13.179 -31.943 -44.818 1.00 52.67 373 VAL A C 1
ATOM 2655 O O . VAL A 1 373 ? 12.755 -30.824 -44.553 1.00 57.43 373 VAL A O 1
ATOM 2659 N N . SER A 1 374 ? 14.048 -32.174 -45.795 1.00 58.50 374 SER A N 1
ATOM 2660 C CA . SER A 1 374 ? 14.457 -31.097 -46.695 1.00 60.09 374 SER A CA 1
ATOM 2661 C C . SER A 1 374 ? 14.721 -31.615 -48.106 1.00 60.62 374 SER A C 1
ATOM 2662 O O . SER A 1 374 ? 14.537 -32.805 -48.386 1.00 63.67 374 SER A O 1
ATOM 2665 N N . ASN A 1 375 ? 15.128 -30.717 -48.996 1.00 58.36 375 ASN A N 1
ATOM 2666 C CA . ASN A 1 375 ? 15.392 -31.059 -50.387 1.00 58.12 375 ASN A CA 1
ATOM 2667 C C . ASN A 1 375 ? 16.855 -30.884 -50.804 1.00 57.38 375 ASN A C 1
ATOM 2668 O O . ASN A 1 375 ? 17.652 -30.258 -50.097 1.00 57.28 375 ASN A O 1
ATOM 2673 N N . ILE A 1 376 ? 17.211 -31.462 -51.949 1.00 57.24 376 ILE A N 1
ATOM 2674 C CA . ILE A 1 376 ? 18.576 -31.355 -52.472 1.00 57.32 376 ILE A CA 1
ATOM 2675 C C . ILE A 1 376 ? 18.615 -30.102 -53.352 1.00 58.78 376 ILE A C 1
ATOM 2676 O O . ILE A 1 376 ? 17.902 -30.008 -54.359 1.00 51.45 376 ILE A O 1
ATOM 2681 N N . ILE A 1 377 ? 19.452 -29.144 -52.977 1.00 58.34 377 ILE A N 1
ATOM 2682 C CA . ILE A 1 377 ? 19.527 -27.911 -53.734 1.00 61.88 377 ILE A CA 1
ATOM 2683 C C . ILE A 1 377 ? 20.519 -27.959 -54.883 1.00 63.14 377 ILE A C 1
ATOM 2684 O O . ILE A 1 377 ? 20.540 -27.071 -55.736 1.00 68.81 377 ILE A O 1
ATOM 2689 N N . GLY A 1 378 ? 21.335 -29.001 -54.917 1.00 58.60 378 GLY A N 1
ATOM 2690 C CA . GLY A 1 378 ? 22.294 -29.121 -55.989 1.00 57.00 378 GLY A CA 1
ATOM 2691 C C . GLY A 1 378 ? 23.110 -30.349 -55.729 1.00 61.01 378 GLY A C 1
ATOM 2692 O O . GLY A 1 378 ? 23.269 -30.732 -54.572 1.00 59.09 378 GLY A O 1
ATOM 2693 N N . VAL A 1 379 ? 23.596 -30.986 -56.791 1.00 68.28 379 VAL A N 1
ATOM 2694 C CA . VAL A 1 379 ? 24.440 -32.182 -56.652 1.00 70.24 379 VAL A CA 1
ATOM 2695 C C . VAL A 1 379 ? 25.727 -32.058 -57.485 1.00 70.86 379 VAL A C 1
ATOM 2696 O O . VAL A 1 379 ? 25.773 -31.344 -58.485 1.00 70.93 379 VAL A O 1
ATOM 2700 N N . GLU A 1 380 ? 26.773 -32.757 -57.064 1.00 70.26 380 GLU A N 1
ATOM 2701 C CA . GLU A 1 380 ? 28.022 -32.750 -57.808 1.00 71.74 380 GLU A CA 1
ATOM 2702 C C . GLU A 1 380 ? 28.397 -34.162 -58.262 1.00 77.74 380 GLU A C 1
ATOM 2703 O O . GLU A 1 380 ? 29.169 -34.862 -57.607 1.00 75.00 380 GLU A O 1
ATOM 2709 N N . ARG A 1 381 ? 27.822 -34.570 -59.389 1.00 84.96 381 ARG A N 1
ATOM 2710 C CA . ARG A 1 381 ? 28.053 -35.880 -59.992 1.00 90.35 381 ARG A CA 1
ATOM 2711 C C . ARG A 1 381 ? 29.236 -35.714 -60.967 1.00 89.95 381 ARG A C 1
ATOM 2712 O O . ARG A 1 381 ? 29.341 -34.673 -61.623 1.00 87.87 381 ARG A O 1
ATOM 2720 N N . ASN A 1 382 ? 30.145 -36.696 -61.031 1.00 90.13 382 ASN A N 1
ATOM 2721 C CA . ASN A 1 382 ? 31.288 -36.607 -61.957 1.00 94.08 382 ASN A CA 1
ATOM 2722 C C . ASN A 1 382 ? 30.804 -36.841 -63.386 1.00 96.48 382 ASN A C 1
ATOM 2723 O O . ASN A 1 382 ? 29.823 -37.550 -63.618 1.00 94.12 382 ASN A O 1
ATOM 2728 N N . GLU A 1 383 ? 31.501 -36.242 -64.343 1.00 100.69 383 GLU A N 1
ATOM 2729 C CA . GLU A 1 383 ? 31.143 -36.374 -65.749 1.00 105.03 383 GLU A CA 1
ATOM 2730 C C . GLU A 1 383 ? 32.156 -37.205 -66.536 1.00 105.06 383 GLU A C 1
ATOM 2731 O O . GLU A 1 383 ? 33.219 -36.708 -66.917 1.00 106.74 383 GLU A O 1
ATOM 2737 N N . TYR A 1 384 ? 31.821 -38.473 -66.777 1.00 99.78 384 TYR A N 1
ATOM 2738 C CA . TYR A 1 384 ? 32.705 -39.365 -67.519 1.00 97.48 384 TYR A CA 1
ATOM 2739 C C . TYR A 1 384 ? 32.829 -38.939 -68.980 1.00 95.21 384 TYR A C 1
ATOM 2740 O O . TYR A 1 384 ? 31.830 -38.830 -69.691 1.00 90.25 384 TYR A O 1
ATOM 2749 N N . THR A 1 385 ? 34.062 -38.701 -69.418 1.00 93.53 385 THR A N 1
ATOM 2750 C CA . THR A 1 385 ? 34.335 -38.292 -70.789 1.00 90.91 385 THR A CA 1
ATOM 2751 C C . THR A 1 385 ? 35.577 -38.979 -71.302 1.00 90.85 385 THR A C 1
ATOM 2752 O O . THR A 1 385 ? 36.629 -38.929 -70.670 1.00 91.60 385 THR A O 1
ATOM 2756 N N . VAL A 1 386 ? 35.444 -39.616 -72.457 1.00 91.21 386 VAL A N 1
ATOM 2757 C CA . VAL A 1 386 ? 36.555 -40.307 -73.076 1.00 90.91 386 VAL A CA 1
ATOM 2758 C C . VAL A 1 386 ? 37.677 -39.325 -73.343 1.00 87.33 386 VAL A C 1
ATOM 2759 O O . VAL A 1 386 ? 37.525 -38.374 -74.107 1.00 83.24 386 VAL A O 1
ATOM 2763 N N . PRO A 1 387 ? 38.828 -39.549 -72.695 1.00 88.35 387 PRO A N 1
ATOM 2764 C CA . PRO A 1 387 ? 40.009 -38.696 -72.833 1.00 88.00 387 PRO A CA 1
ATOM 2765 C C . PRO A 1 387 ? 40.642 -38.752 -74.225 1.00 87.74 387 PRO A C 1
ATOM 2766 O O . PRO A 1 387 ? 40.506 -39.740 -74.952 1.00 88.40 387 PRO A O 1
ATOM 2770 N N . THR A 1 388 ? 41.324 -37.675 -74.592 1.00 88.60 388 THR A N 1
ATOM 2771 C CA . THR A 1 388 ? 41.982 -37.576 -75.888 1.00 87.51 388 THR A CA 1
ATOM 2772 C C . THR A 1 388 ? 43.484 -37.479 -75.677 1.00 85.40 388 THR A C 1
ATOM 2773 O O . THR A 1 388 ? 43.943 -36.782 -74.775 1.00 83.99 388 THR A O 1
ATOM 2777 N N . ALA A 1 389 ? 44.249 -38.177 -76.509 1.00 85.37 389 ALA A N 1
ATOM 2778 C CA . ALA A 1 389 ? 45.704 -38.159 -76.402 1.00 81.79 389 ALA A CA 1
ATOM 2779 C C . ALA A 1 389 ? 46.210 -36.756 -76.054 1.00 80.25 389 ALA A C 1
ATOM 2780 O O . ALA A 1 389 ? 45.680 -35.749 -76.531 1.00 78.23 389 ALA A O 1
ATOM 2782 N N . PRO A 1 390 ? 47.235 -36.676 -75.195 1.00 79.21 390 PRO A N 1
ATOM 2783 C CA . PRO A 1 390 ? 47.837 -35.413 -74.760 1.00 82.40 390 PRO A CA 1
ATOM 2784 C C . PRO A 1 390 ? 48.800 -34.847 -75.810 1.00 89.26 390 PRO A C 1
ATOM 2785 O O . PRO A 1 390 ? 49.123 -35.524 -76.791 1.00 91.12 390 PRO A O 1
ATOM 2789 N N . ALA A 1 391 ? 49.255 -33.611 -75.606 1.00 92.01 391 ALA A N 1
ATOM 2790 C CA . ALA A 1 391 ? 50.191 -32.967 -76.534 1.00 96.66 391 ALA A CA 1
ATOM 2791 C C . ALA A 1 391 ? 51.439 -33.825 -76.741 1.00 100.76 391 ALA A C 1
ATOM 2792 O O . ALA A 1 391 ? 52.110 -34.187 -75.774 1.00 101.59 391 ALA A O 1
ATOM 2794 N N . GLU A 1 392 ? 51.755 -34.146 -77.995 1.00 105.68 392 GLU A N 1
ATOM 2795 C CA . GLU A 1 392 ? 52.929 -34.971 -78.295 1.00 110.52 392 GLU A CA 1
ATOM 2796 C C . GLU A 1 392 ? 54.183 -34.485 -77.560 1.00 110.86 392 GLU A C 1
ATOM 2797 O O . GLU A 1 392 ? 55.056 -35.278 -77.199 1.00 108.85 392 GLU A O 1
ATOM 2803 N N . ASP A 1 393 ? 54.263 -33.174 -77.350 1.00 111.98 393 ASP A N 1
ATOM 2804 C CA . ASP A 1 393 ? 55.393 -32.585 -76.643 1.00 114.54 393 ASP A CA 1
ATOM 2805 C C . ASP A 1 393 ? 54.944 -32.118 -75.250 1.00 111.58 393 ASP A C 1
ATOM 2806 O O . ASP A 1 393 ? 55.103 -30.949 -74.880 1.00 112.04 393 ASP A O 1
ATOM 2811 N N . ALA A 1 394 ? 54.368 -33.048 -74.489 1.00 105.31 394 ALA A N 1
ATOM 2812 C CA . ALA A 1 394 ? 53.907 -32.781 -73.131 1.00 94.98 394 ALA A CA 1
ATOM 2813 C C . ALA A 1 394 ? 54.782 -33.609 -72.219 1.00 89.01 394 ALA A C 1
ATOM 2814 O O . ALA A 1 394 ? 55.414 -34.565 -72.661 1.00 86.80 394 ALA A O 1
ATOM 2816 N N . PRO A 1 395 ? 54.826 -33.259 -70.929 1.00 87.01 395 PRO A N 1
ATOM 2817 C CA . PRO A 1 395 ? 55.643 -33.980 -69.947 1.00 87.50 395 PRO A CA 1
ATOM 2818 C C . PRO A 1 395 ? 55.446 -35.500 -69.975 1.00 87.85 395 PRO A C 1
ATOM 2819 O O . PRO A 1 395 ? 54.408 -35.989 -70.427 1.00 85.48 395 PRO A O 1
ATOM 2823 N N . ARG A 1 396 ? 56.453 -36.240 -69.508 1.00 85.76 396 ARG A N 1
ATOM 2824 C CA . ARG A 1 396 ? 56.394 -37.698 -69.501 1.00 83.45 396 ARG A CA 1
ATOM 2825 C C . ARG A 1 396 ? 55.296 -38.208 -68.576 1.00 82.20 396 ARG A C 1
ATOM 2826 O O . ARG A 1 396 ? 54.633 -39.196 -68.880 1.00 84.23 396 ARG A O 1
ATOM 2834 N N . ALA A 1 397 ? 55.089 -37.521 -67.457 1.00 81.86 397 ALA A N 1
ATOM 2835 C CA . ALA A 1 397 ? 54.067 -37.925 -66.499 1.00 76.83 397 ALA A CA 1
ATOM 2836 C C . ALA A 1 397 ? 52.701 -38.103 -67.162 1.00 76.40 397 ALA A C 1
ATOM 2837 O O . ALA A 1 397 ? 52.002 -39.077 -66.872 1.00 77.31 397 ALA A O 1
ATOM 2839 N N . LEU A 1 398 ? 52.328 -37.177 -68.054 1.00 76.24 398 LEU A N 1
ATOM 2840 C CA . LEU A 1 398 ? 51.032 -37.237 -68.762 1.00 74.26 398 LEU A CA 1
ATOM 2841 C C . LEU A 1 398 ? 51.037 -38.307 -69.852 1.00 73.88 398 LEU A C 1
ATOM 2842 O O . LEU A 1 398 ? 50.008 -38.930 -70.138 1.00 68.92 398 LEU A O 1
ATOM 2847 N N . GLN A 1 399 ? 52.205 -38.501 -70.458 1.00 75.36 399 GLN A N 1
ATOM 2848 C CA . GLN A 1 399 ? 52.376 -39.504 -71.497 1.00 77.80 399 GLN A CA 1
ATOM 2849 C C . GLN A 1 399 ? 52.177 -40.857 -70.823 1.00 78.77 399 GLN A C 1
ATOM 2850 O O . GLN A 1 399 ? 51.584 -41.776 -71.390 1.00 78.66 399 GLN A O 1
ATOM 2856 N N . SER A 1 400 ? 52.686 -40.950 -69.598 1.00 78.33 400 SER A N 1
ATOM 2857 C CA . SER A 1 400 ? 52.596 -42.154 -68.786 1.00 76.28 400 SER A CA 1
ATOM 2858 C C . SER A 1 400 ? 51.135 -42.490 -68.457 1.00 77.32 400 SER A C 1
ATOM 2859 O O . SER A 1 400 ? 50.718 -43.647 -68.555 1.00 78.27 400 SER A O 1
ATOM 2862 N N . MET A 1 401 ? 50.348 -41.490 -68.070 1.00 77.98 401 MET A N 1
ATOM 2863 C CA . MET A 1 401 ? 48.937 -41.740 -67.764 1.00 77.37 401 MET A CA 1
ATOM 2864 C C . MET A 1 401 ? 48.165 -42.204 -69.004 1.00 78.37 401 MET A C 1
ATOM 2865 O O . MET A 1 401 ? 47.282 -43.062 -68.903 1.00 74.33 401 MET A O 1
ATOM 2870 N N . TRP A 1 402 ? 48.489 -41.625 -70.163 1.00 78.65 402 TRP A N 1
ATOM 2871 C CA . TRP A 1 402 ? 47.821 -41.990 -71.412 1.00 79.93 402 TRP A CA 1
ATOM 2872 C C . TRP A 1 402 ? 48.292 -43.372 -71.847 1.00 80.33 402 TRP A C 1
ATOM 2873 O O . TRP A 1 402 ? 47.509 -44.178 -72.353 1.00 82.51 402 TRP A O 1
ATOM 2884 N N . GLU A 1 403 ? 49.569 -43.657 -71.621 1.00 79.42 403 GLU A N 1
ATOM 2885 C CA . GLU A 1 403 ? 50.127 -44.948 -71.987 1.00 80.89 403 GLU A CA 1
ATOM 2886 C C . GLU A 1 403 ? 49.345 -46.056 -71.283 1.00 77.69 403 GLU A C 1
ATOM 2887 O O . GLU A 1 403 ? 49.039 -47.085 -71.881 1.00 75.42 403 GLU A O 1
ATOM 2893 N N . THR A 1 404 ? 49.003 -45.813 -70.017 1.00 78.61 404 THR A N 1
ATOM 2894 C CA . THR A 1 404 ? 48.249 -46.761 -69.190 1.00 79.72 404 THR A CA 1
ATOM 2895 C C . THR A 1 404 ? 46.800 -46.900 -69.643 1.00 82.49 404 THR A C 1
ATOM 2896 O O . THR A 1 404 ? 46.200 -47.962 -69.498 1.00 82.80 404 THR A O 1
ATOM 2900 N N . TRP A 1 405 ? 46.236 -45.816 -70.167 1.00 86.57 405 TRP A N 1
ATOM 2901 C CA . TRP A 1 405 ? 44.852 -45.809 -70.634 1.00 86.04 405 TRP A CA 1
ATOM 2902 C C . TRP A 1 405 ? 44.688 -46.686 -71.859 1.00 85.62 405 TRP A C 1
ATOM 2903 O O . TRP A 1 405 ? 43.769 -47.503 -71.938 1.00 86.23 405 TRP A O 1
ATOM 2914 N N . GLN A 1 406 ? 45.584 -46.502 -72.819 1.00 84.99 406 GLN A N 1
ATOM 2915 C CA . GLN A 1 406 ? 45.531 -47.269 -74.047 1.00 86.43 406 GLN A CA 1
ATOM 2916 C C . GLN A 1 406 ? 45.713 -48.743 -73.744 1.00 84.81 406 GLN A C 1
ATOM 2917 O O . GLN A 1 406 ? 45.093 -49.606 -74.370 1.00 85.60 406 GLN A O 1
ATOM 2923 N N . GLU A 1 407 ? 46.552 -49.020 -72.757 1.00 82.32 407 GLU A N 1
ATOM 2924 C CA . GLU A 1 407 ? 46.815 -50.386 -72.341 1.00 83.47 407 GLU A CA 1
ATOM 2925 C C . GLU A 1 407 ? 45.582 -51.074 -71.740 1.00 83.37 407 GLU A C 1
ATOM 2926 O O . GLU A 1 407 ? 45.465 -52.296 -71.799 1.00 81.19 407 GLU A O 1
ATOM 2932 N N . MET A 1 408 ? 44.666 -50.300 -71.163 1.00 85.67 408 MET A N 1
ATOM 2933 C CA . MET A 1 408 ? 43.452 -50.880 -70.591 1.00 88.26 408 MET A CA 1
ATOM 2934 C C . MET A 1 408 ? 42.532 -51.347 -71.703 1.00 91.39 408 MET A C 1
ATOM 2935 O O . MET A 1 408 ? 41.913 -52.400 -71.593 1.00 91.35 408 MET A O 1
ATOM 2940 N N . HIS A 1 409 ? 42.443 -50.547 -72.765 1.00 96.56 409 HIS A N 1
ATOM 2941 C CA . HIS A 1 409 ? 41.585 -50.838 -73.915 1.00 101.19 409 HIS A CA 1
ATOM 2942 C C . HIS A 1 409 ? 42.291 -51.637 -74.996 1.00 104.56 409 HIS A C 1
ATOM 2943 O O . HIS A 1 409 ? 42.640 -51.103 -76.050 1.00 103.04 409 HIS A O 1
ATOM 2950 N N . GLU A 1 410 ? 42.471 -52.925 -74.726 1.00 111.37 410 GLU A N 1
ATOM 2951 C CA . GLU A 1 410 ? 43.147 -53.827 -75.642 1.00 118.14 410 GLU A CA 1
ATOM 2952 C C . GLU A 1 410 ? 43.391 -55.173 -74.958 1.00 124.82 410 GLU A C 1
ATOM 2953 O O . GLU A 1 410 ? 43.871 -55.220 -73.819 1.00 130.33 410 GLU A O 1
ATOM 2959 N N . PRO A 1 411 ? 43.078 -56.284 -75.651 1.00 127.10 411 PRO A N 1
ATOM 2960 C CA . PRO A 1 411 ? 43.263 -57.638 -75.103 1.00 128.49 411 PRO A CA 1
ATOM 2961 C C . PRO A 1 411 ? 44.660 -57.979 -74.528 1.00 130.21 411 PRO A C 1
ATOM 2962 O O . PRO A 1 411 ? 45.523 -58.522 -75.229 1.00 130.03 411 PRO A O 1
ATOM 2966 N N . GLY A 1 412 ? 44.863 -57.661 -73.248 1.00 127.95 412 GLY A N 1
ATOM 2967 C CA . GLY A 1 412 ? 46.124 -57.941 -72.577 1.00 123.55 412 GLY A CA 1
ATOM 2968 C C . GLY A 1 412 ? 45.828 -58.669 -71.275 1.00 123.92 412 GLY A C 1
ATOM 2969 O O . GLY A 1 412 ? 45.453 -59.842 -71.292 1.00 121.08 412 GLY A O 1
ATOM 2970 N N . THR A 1 413 ? 45.987 -57.979 -70.146 1.00 124.77 413 THR A N 1
ATOM 2971 C CA . THR A 1 413 ? 45.715 -58.569 -68.829 1.00 124.87 413 THR A CA 1
ATOM 2972 C C . THR A 1 413 ? 44.625 -57.793 -68.099 1.00 125.90 413 THR A C 1
ATOM 2973 O O . THR A 1 413 ? 44.702 -56.576 -67.973 1.00 124.58 413 THR A O 1
ATOM 2977 N N . ARG A 1 414 ? 43.627 -58.503 -67.585 1.00 130.05 414 ARG A N 1
ATOM 2978 C CA . ARG A 1 414 ? 42.524 -57.851 -66.888 1.00 134.52 414 ARG A CA 1
ATOM 2979 C C . ARG A 1 414 ? 42.668 -57.723 -65.352 1.00 136.08 414 ARG A C 1
ATOM 2980 O O . ARG A 1 414 ? 42.103 -56.797 -64.766 1.00 140.43 414 ARG A O 1
ATOM 2988 N N . ARG A 1 415 ? 43.424 -58.620 -64.704 1.00 135.55 415 ARG A N 1
ATOM 2989 C CA . ARG A 1 415 ? 43.619 -58.592 -63.228 1.00 129.29 415 ARG A CA 1
ATOM 2990 C C . ARG A 1 415 ? 44.698 -57.574 -62.810 1.00 121.46 415 ARG A C 1
ATOM 2991 O O . ARG A 1 415 ? 44.844 -57.220 -61.620 1.00 110.53 415 ARG A O 1
ATOM 2999 N N . SER A 1 416 ? 45.436 -57.128 -63.831 1.00 113.67 416 SER A N 1
ATOM 3000 C CA . SER A 1 416 ? 46.522 -56.154 -63.733 1.00 100.92 416 SER A CA 1
ATOM 3001 C C . SER A 1 416 ? 45.932 -54.756 -63.581 1.00 94.07 416 SER A C 1
ATOM 3002 O O . SER A 1 416 ? 46.622 -53.753 -63.763 1.00 90.67 416 SER A O 1
ATOM 3005 N N . LEU A 1 417 ? 44.644 -54.707 -63.255 1.00 85.89 417 LEU A N 1
ATOM 3006 C CA . LEU A 1 417 ? 43.952 -53.448 -63.066 1.00 74.52 417 LEU A CA 1
ATOM 3007 C C . LEU A 1 417 ? 44.357 -52.876 -61.707 1.00 76.70 417 LEU A C 1
ATOM 3008 O O . LEU A 1 417 ? 44.503 -51.659 -61.550 1.00 73.22 417 LEU A O 1
ATOM 3013 N N . ARG A 1 418 ? 44.557 -53.750 -60.725 1.00 80.59 418 ARG A N 1
ATOM 3014 C CA . ARG A 1 418 ? 44.976 -53.293 -59.405 1.00 80.97 418 ARG A CA 1
ATOM 3015 C C . ARG A 1 418 ? 46.246 -52.457 -59.572 1.00 80.35 418 ARG A C 1
ATOM 3016 O O . ARG A 1 418 ? 46.441 -51.482 -58.854 1.00 78.18 418 ARG A O 1
ATOM 3024 N N . GLU A 1 419 ? 47.091 -52.848 -60.532 1.00 81.48 419 GLU A N 1
ATOM 3025 C CA . GLU A 1 419 ? 48.349 -52.160 -60.834 1.00 78.18 419 GLU A CA 1
ATOM 3026 C C . GLU A 1 419 ? 48.118 -50.856 -61.608 1.00 79.75 419 GLU A C 1
ATOM 3027 O O . GLU A 1 419 ? 48.700 -49.821 -61.275 1.00 83.47 419 GLU A O 1
ATOM 3033 N N . TRP A 1 420 ? 47.283 -50.911 -62.647 1.00 77.62 420 TRP A N 1
ATOM 3034 C CA . TRP A 1 420 ? 46.982 -49.731 -63.451 1.00 71.67 420 TRP A CA 1
ATOM 3035 C C . TRP A 1 420 ? 46.494 -48.607 -62.569 1.00 68.45 420 TRP A C 1
ATOM 3036 O O . TRP A 1 420 ? 46.749 -47.436 -62.842 1.00 67.25 420 TRP A O 1
ATOM 3047 N N . LEU A 1 421 ? 45.772 -48.973 -61.518 1.00 67.38 421 LEU A N 1
ATOM 3048 C CA . LEU A 1 421 ? 45.228 -47.992 -60.591 1.00 68.45 421 LEU A CA 1
ATOM 3049 C C . LEU A 1 421 ? 46.383 -47.291 -59.886 1.00 68.36 421 LEU A C 1
ATOM 3050 O O . LEU A 1 421 ? 46.485 -46.070 -59.911 1.00 70.89 421 LEU A O 1
ATOM 3055 N N . HIS A 1 422 ? 47.258 -48.077 -59.273 1.00 65.76 422 HIS A N 1
ATOM 3056 C CA . HIS A 1 422 ? 48.412 -47.541 -58.583 1.00 67.35 422 HIS A CA 1
ATOM 3057 C C . HIS A 1 422 ? 49.234 -46.658 -59.504 1.00 71.82 422 HIS A C 1
ATOM 3058 O O . HIS A 1 422 ? 49.878 -45.703 -59.059 1.00 75.26 422 HIS A O 1
ATOM 3065 N N . ASP A 1 423 ? 49.220 -46.978 -60.794 1.00 75.88 423 ASP A N 1
ATOM 3066 C CA . ASP A 1 423 ? 49.981 -46.204 -61.775 1.00 76.10 423 ASP A CA 1
ATOM 3067 C C . ASP A 1 423 ? 49.384 -44.816 -61.966 1.00 73.14 423 ASP A C 1
ATOM 3068 O O . ASP A 1 423 ? 50.093 -43.822 -61.848 1.00 71.63 423 ASP A O 1
ATOM 3073 N N . SER A 1 424 ? 48.088 -44.756 -62.271 1.00 69.95 424 SER A N 1
ATOM 3074 C CA . SER A 1 424 ? 47.417 -43.482 -62.481 1.00 70.58 424 SER A CA 1
ATOM 3075 C C . SER A 1 424 ? 47.458 -42.611 -61.229 1.00 70.46 424 SER A C 1
ATOM 3076 O O . SER A 1 424 ? 47.610 -41.388 -61.319 1.00 69.33 424 SER A O 1
ATOM 3079 N N . GLN A 1 425 ? 47.330 -43.238 -60.063 1.00 65.86 425 GLN A N 1
ATOM 3080 C CA . GLN A 1 425 ? 47.362 -42.511 -58.803 1.00 62.04 425 GLN A CA 1
ATOM 3081 C C . GLN A 1 425 ? 48.665 -41.771 -58.616 1.00 62.49 425 GLN A C 1
ATOM 3082 O O . GLN A 1 425 ? 48.671 -40.599 -58.255 1.00 65.35 425 GLN A O 1
ATOM 3088 N N . MET A 1 426 ? 49.771 -42.461 -58.865 1.00 65.55 426 MET A N 1
ATOM 3089 C CA . MET A 1 426 ? 51.093 -41.864 -58.700 1.00 70.21 426 MET A CA 1
ATOM 3090 C C . MET A 1 426 ? 51.406 -40.800 -59.760 1.00 69.79 426 MET A C 1
ATOM 3091 O O . MET A 1 426 ? 52.003 -39.775 -59.450 1.00 69.45 426 MET A O 1
ATOM 3096 N N . ASP A 1 427 ? 51.004 -41.033 -61.004 1.00 69.87 427 ASP A N 1
ATOM 3097 C CA . ASP A 1 427 ? 51.264 -40.041 -62.029 1.00 69.98 427 ASP A CA 1
ATOM 3098 C C . ASP A 1 427 ? 50.465 -38.790 -61.687 1.00 70.83 427 ASP A C 1
ATOM 3099 O O . ASP A 1 427 ? 50.985 -37.674 -61.743 1.00 73.03 427 ASP A O 1
ATOM 3104 N N . LEU A 1 428 ? 49.201 -38.967 -61.319 1.00 66.72 428 LEU A N 1
ATOM 3105 C CA . LEU A 1 428 ? 48.368 -37.811 -60.983 1.00 66.22 428 LEU A CA 1
ATOM 3106 C C . LEU A 1 428 ? 48.966 -37.011 -59.823 1.00 67.35 428 LEU A C 1
ATOM 3107 O O . LEU A 1 428 ? 48.888 -35.780 -59.796 1.00 66.71 428 LEU A O 1
ATOM 3112 N N . HIS A 1 429 ? 49.570 -37.722 -58.877 1.00 66.37 429 HIS A N 1
ATOM 3113 C CA . HIS A 1 429 ? 50.192 -37.100 -57.722 1.00 67.45 429 HIS A CA 1
ATOM 3114 C C . HIS A 1 429 ? 51.424 -36.289 -58.126 1.00 66.86 429 HIS A C 1
ATOM 3115 O O . HIS A 1 429 ? 51.685 -35.220 -57.577 1.00 69.19 429 HIS A O 1
ATOM 3122 N N . ASP A 1 430 ? 52.183 -36.813 -59.082 1.00 68.00 430 ASP A N 1
ATOM 3123 C CA . ASP A 1 430 ? 53.389 -36.148 -59.582 1.00 68.31 430 ASP A CA 1
ATOM 3124 C C . ASP A 1 430 ? 53.040 -34.846 -60.292 1.00 64.38 430 ASP A C 1
ATOM 3125 O O . ASP A 1 430 ? 53.647 -33.800 -60.043 1.00 63.89 430 ASP A O 1
ATOM 3130 N N . ILE A 1 431 ? 52.068 -34.910 -61.193 1.00 60.31 431 ILE A N 1
ATOM 3131 C CA . ILE A 1 431 ? 51.710 -33.713 -61.911 1.00 59.70 431 ILE A CA 1
ATOM 3132 C C . ILE A 1 431 ? 51.064 -32.735 -60.922 1.00 58.83 431 ILE A C 1
ATOM 3133 O O . ILE A 1 431 ? 51.143 -31.527 -61.110 1.00 62.19 431 ILE A O 1
ATOM 3138 N N . HIS A 1 432 ? 50.461 -33.252 -59.850 1.00 60.73 432 HIS A N 1
ATOM 3139 C CA . HIS A 1 432 ? 49.812 -32.404 -58.828 1.00 61.33 432 HIS A CA 1
ATOM 3140 C C . HIS A 1 432 ? 50.807 -31.586 -58.015 1.00 59.34 432 HIS A C 1
ATOM 3141 O O . HIS A 1 432 ? 50.683 -30.366 -57.893 1.00 58.21 432 HIS A O 1
ATOM 3148 N N . ILE A 1 433 ? 51.769 -32.293 -57.431 1.00 58.50 433 ILE A N 1
ATOM 3149 C CA . ILE A 1 433 ? 52.810 -31.683 -56.625 1.00 61.42 433 ILE A CA 1
ATOM 3150 C C . ILE A 1 433 ? 53.656 -30.856 -57.594 1.00 58.87 433 ILE A C 1
ATOM 3151 O O . ILE A 1 433 ? 54.122 -29.762 -57.258 1.00 51.64 433 ILE A O 1
ATOM 3156 N N . GLY A 1 434 ? 53.806 -31.374 -58.812 1.00 56.70 434 GLY A N 1
ATOM 3157 C CA . GLY A 1 434 ? 54.581 -30.695 -59.831 1.00 58.09 434 GLY A CA 1
ATOM 3158 C C . GLY A 1 434 ? 53.930 -29.414 -60.301 1.00 58.57 434 GLY A C 1
ATOM 3159 O O . GLY A 1 434 ? 54.608 -28.490 -60.753 1.00 54.06 434 GLY A O 1
ATOM 3160 N N . TYR A 1 435 ? 52.609 -29.366 -60.197 1.00 60.38 435 TYR A N 1
ATOM 3161 C CA . TYR A 1 435 ? 51.850 -28.196 -60.602 1.00 55.97 435 TYR A CA 1
ATOM 3162 C C . TYR A 1 435 ? 52.152 -27.039 -59.671 1.00 59.26 435 TYR A C 1
ATOM 3163 O O . TYR A 1 435 ? 52.263 -25.896 -60.106 1.00 59.63 435 TYR A O 1
ATOM 3172 N N . SER A 1 436 ? 52.278 -27.341 -58.383 1.00 63.18 436 SER A N 1
ATOM 3173 C CA . SER A 1 436 ? 52.572 -26.317 -57.400 1.00 66.57 436 SER A CA 1
ATOM 3174 C C . SER A 1 436 ? 54.004 -25.855 -57.556 1.00 69.72 436 SER A C 1
ATOM 3175 O O . SER A 1 436 ? 54.327 -24.697 -57.293 1.00 74.32 436 SER A O 1
ATOM 3178 N N . SER A 1 437 ? 54.864 -26.762 -57.993 1.00 72.59 437 SER A N 1
ATOM 3179 C CA . SER A 1 437 ? 56.270 -26.422 -58.191 1.00 74.81 437 SER A CA 1
ATOM 3180 C C . SER A 1 437 ? 56.434 -25.484 -59.383 1.00 75.15 437 SER A C 1
ATOM 3181 O O . SER A 1 437 ? 57.487 -24.862 -59.564 1.00 74.54 437 SER A O 1
ATOM 3184 N N . GLY A 1 438 ? 55.384 -25.387 -60.194 1.00 75.41 438 GLY A N 1
ATOM 3185 C CA . GLY A 1 438 ? 55.426 -24.531 -61.365 1.00 73.72 438 GLY A CA 1
ATOM 3186 C C . GLY A 1 438 ? 56.045 -25.212 -62.574 1.00 73.14 438 GLY A C 1
ATOM 3187 O O . GLY A 1 438 ? 56.688 -24.544 -63.382 1.00 74.91 438 GLY A O 1
ATOM 3188 N N . ILE A 1 439 ? 55.872 -26.528 -62.700 1.00 68.41 439 ILE A N 1
ATOM 3189 C CA . ILE A 1 439 ? 56.428 -27.250 -63.838 1.00 66.92 439 ILE A CA 1
ATOM 3190 C C . ILE A 1 439 ? 55.340 -28.054 -64.543 1.00 70.29 439 ILE A C 1
ATOM 3191 O O . ILE A 1 439 ? 55.623 -29.076 -65.177 1.00 70.52 439 ILE A O 1
ATOM 3196 N N . PHE A 1 440 ? 54.096 -27.574 -64.420 1.00 69.69 440 PHE A N 1
ATOM 3197 C CA . PHE A 1 440 ? 52.896 -28.190 -65.016 1.00 66.03 440 PHE A CA 1
ATOM 3198 C C . PHE A 1 440 ? 51.802 -27.131 -65.170 1.00 67.78 440 PHE A C 1
ATOM 3199 O O . PHE A 1 440 ? 51.490 -26.409 -64.224 1.00 71.57 440 PHE A O 1
ATOM 3207 N N . SER A 1 441 ? 51.204 -27.046 -66.352 1.00 66.95 441 SER A N 1
ATOM 3208 C CA . SER A 1 441 ? 50.159 -26.055 -66.585 1.00 64.86 441 SER A CA 1
ATOM 3209 C C . SER A 1 441 ? 48.796 -26.517 -66.104 1.00 62.55 441 SER A C 1
ATOM 3210 O O . SER A 1 441 ? 48.500 -27.709 -66.069 1.00 60.74 441 SER A O 1
ATOM 3213 N N . LEU A 1 442 ? 47.967 -25.553 -65.735 1.00 60.38 442 LEU A N 1
ATOM 3214 C CA . LEU A 1 442 ? 46.628 -25.838 -65.278 1.00 60.64 442 LEU A CA 1
ATOM 3215 C C . LEU A 1 442 ? 45.906 -26.711 -66.298 1.00 66.14 442 LEU A C 1
ATOM 3216 O O . LEU A 1 442 ? 45.120 -27.571 -65.915 1.00 67.25 442 LEU A O 1
ATOM 3221 N N . GLN A 1 443 ? 46.160 -26.487 -67.591 1.00 72.01 443 GLN A N 1
ATOM 3222 C CA . GLN A 1 443 ? 45.523 -27.284 -68.648 1.00 73.65 443 GLN A CA 1
ATOM 3223 C C . GLN A 1 443 ? 45.944 -28.739 -68.507 1.00 72.93 443 GLN A C 1
ATOM 3224 O O . GLN A 1 443 ? 45.162 -29.662 -68.737 1.00 70.03 443 GLN A O 1
ATOM 3230 N N . GLU A 1 444 ? 47.203 -28.931 -68.140 1.00 70.92 444 GLU A N 1
ATOM 3231 C CA . GLU A 1 444 ? 47.749 -30.262 -67.965 1.00 68.89 444 GLU A CA 1
ATOM 3232 C C . GLU A 1 444 ? 47.156 -30.910 -66.723 1.00 68.64 444 GLU A C 1
ATOM 3233 O O . GLU A 1 444 ? 46.761 -32.072 -66.763 1.00 72.67 444 GLU A O 1
ATOM 3239 N N . ARG A 1 445 ? 47.084 -30.160 -65.626 1.00 66.32 445 ARG A N 1
ATOM 3240 C CA . ARG A 1 445 ? 46.518 -30.685 -64.391 1.00 60.22 445 ARG A CA 1
ATOM 3241 C C . ARG A 1 445 ? 45.060 -31.064 -64.592 1.00 59.27 445 ARG A C 1
ATOM 3242 O O . ARG A 1 445 ? 44.623 -32.121 -64.151 1.00 62.28 445 ARG A O 1
ATOM 3250 N N . ALA A 1 446 ? 44.309 -30.198 -65.262 1.00 58.74 446 ALA A N 1
ATOM 3251 C CA . ALA A 1 446 ? 42.898 -30.459 -65.513 1.00 61.91 446 ALA A CA 1
ATOM 3252 C C . ALA A 1 446 ? 42.743 -31.692 -66.374 1.00 61.75 446 ALA A C 1
ATOM 3253 O O . ALA A 1 446 ? 41.772 -32.433 -66.246 1.00 60.70 446 ALA A O 1
ATOM 3255 N N . TRP A 1 447 ? 43.706 -31.902 -67.261 1.00 63.52 447 TRP A N 1
ATOM 3256 C CA . TRP A 1 447 ? 43.661 -33.046 -68.152 1.00 63.92 447 TRP A CA 1
ATOM 3257 C C . TRP A 1 447 ? 43.892 -34.328 -67.373 1.00 60.38 447 TRP A C 1
ATOM 3258 O O . TRP A 1 447 ? 43.092 -35.257 -67.441 1.00 61.72 447 TRP A O 1
ATOM 3269 N N . ALA A 1 448 ? 44.991 -34.363 -66.627 1.00 61.99 448 ALA A N 1
ATOM 3270 C CA . ALA A 1 448 ? 45.352 -35.530 -65.829 1.00 62.67 448 ALA A CA 1
ATOM 3271 C C . ALA A 1 448 ? 44.229 -35.910 -64.871 1.00 64.99 448 ALA A C 1
ATOM 3272 O O . ALA A 1 448 ? 43.851 -37.083 -64.776 1.00 65.16 448 ALA A O 1
ATOM 3274 N N . GLU A 1 449 ? 43.694 -34.919 -64.163 1.00 61.80 449 GLU A N 1
ATOM 3275 C CA . GLU A 1 449 ? 42.612 -35.172 -63.228 1.00 58.88 449 GLU A CA 1
ATOM 3276 C C . GLU A 1 449 ? 41.461 -35.890 -63.911 1.00 60.58 449 GLU A C 1
ATOM 3277 O O . GLU A 1 449 ? 40.908 -36.839 -63.357 1.00 62.02 449 GLU A O 1
ATOM 3283 N N . GLN A 1 450 ? 41.101 -35.453 -65.115 1.00 64.05 450 GLN A N 1
ATOM 3284 C CA . GLN A 1 450 ? 39.994 -36.090 -65.824 1.00 67.72 450 GLN A CA 1
ATOM 3285 C C . GLN A 1 450 ? 40.315 -37.488 -66.321 1.00 68.23 450 GLN A C 1
ATOM 3286 O O . GLN A 1 450 ? 39.473 -38.392 -66.263 1.00 67.20 450 GLN A O 1
ATOM 3292 N N . LEU A 1 451 ? 41.529 -37.679 -66.811 1.00 68.39 451 LEU A N 1
ATOM 3293 C CA . LEU A 1 451 ? 41.907 -38.999 -67.276 1.00 66.98 451 LEU A CA 1
ATOM 3294 C C . LEU A 1 451 ? 41.829 -39.964 -66.096 1.00 66.50 451 LEU A C 1
ATOM 3295 O O . LEU A 1 451 ? 41.362 -41.089 -66.251 1.00 63.53 451 LEU A O 1
ATOM 3300 N N . TYR A 1 452 ? 42.278 -39.521 -64.920 1.00 66.11 452 TYR A N 1
ATOM 3301 C CA . TYR A 1 452 ? 42.232 -40.371 -63.736 1.00 64.16 452 TYR A CA 1
ATOM 3302 C C . TYR A 1 452 ? 40.803 -40.698 -63.357 1.00 62.74 452 TYR A C 1
ATOM 3303 O O . TYR A 1 452 ? 40.510 -41.823 -62.976 1.00 63.73 452 TYR A O 1
ATOM 3312 N N . LEU A 1 453 ? 39.918 -39.710 -63.428 1.00 63.88 453 LEU A N 1
ATOM 3313 C CA . LEU A 1 453 ? 38.519 -39.949 -63.094 1.00 69.57 453 LEU A CA 1
ATOM 3314 C C . LEU A 1 453 ? 37.872 -40.904 -64.099 1.00 72.53 453 LEU A C 1
ATOM 3315 O O . LEU A 1 453 ? 36.927 -41.627 -63.770 1.00 74.01 453 LEU A O 1
ATOM 3320 N N . SER A 1 454 ? 38.380 -40.904 -65.327 1.00 73.28 454 SER A N 1
ATOM 3321 C CA . SER A 1 454 ? 37.869 -41.804 -66.350 1.00 70.65 454 SER A CA 1
ATOM 3322 C C . SER A 1 454 ? 38.442 -43.200 -66.063 1.00 69.22 454 SER A C 1
ATOM 3323 O O . SER A 1 454 ? 37.755 -44.210 -66.227 1.00 68.00 454 SER A O 1
ATOM 3326 N N . MET A 1 455 ? 39.703 -43.235 -65.630 1.00 67.25 455 MET A N 1
ATOM 3327 C CA . MET A 1 455 ? 40.392 -44.476 -65.289 1.00 66.93 455 MET A CA 1
ATOM 3328 C C . MET A 1 455 ? 39.615 -45.224 -64.226 1.00 68.49 455 MET A C 1
ATOM 3329 O O . MET A 1 455 ? 39.548 -46.446 -64.242 1.00 74.98 455 MET A O 1
ATOM 3334 N N . CYS A 1 456 ? 39.042 -44.481 -63.289 1.00 69.17 456 CYS A N 1
ATOM 3335 C CA . CYS A 1 456 ? 38.275 -45.082 -62.213 1.00 69.18 456 CYS A CA 1
ATOM 3336 C C . CYS A 1 456 ? 36.971 -45.625 -62.752 1.00 73.11 456 CYS A C 1
ATOM 3337 O O . CYS A 1 456 ? 36.649 -46.796 -62.548 1.00 75.37 456 CYS A O 1
ATOM 3340 N N . HIS A 1 457 ? 36.225 -44.770 -63.445 1.00 75.18 457 HIS A N 1
ATOM 3341 C CA . HIS A 1 457 ? 34.954 -45.177 -64.006 1.00 76.51 457 HIS A CA 1
ATOM 3342 C C . HIS A 1 457 ? 35.104 -46.470 -64.799 1.00 76.66 457 HIS A C 1
ATOM 3343 O O . HIS A 1 457 ? 34.177 -47.272 -64.859 1.00 77.22 457 HIS A O 1
ATOM 3350 N N . GLU A 1 458 ? 36.275 -46.674 -65.395 1.00 75.64 458 GLU A N 1
ATOM 3351 C CA . GLU A 1 458 ? 36.529 -47.870 -66.187 1.00 76.01 458 GLU A CA 1
ATOM 3352 C C . GLU A 1 458 ? 36.871 -49.070 -65.333 1.00 76.39 458 GLU A C 1
ATOM 3353 O O . GLU A 1 458 ? 36.333 -50.159 -65.528 1.00 79.51 458 GLU A O 1
ATOM 3359 N N . VAL A 1 459 ? 37.780 -48.866 -64.392 1.00 77.61 459 VAL A N 1
ATOM 3360 C CA . VAL A 1 459 ? 38.212 -49.932 -63.503 1.00 76.02 459 VAL A CA 1
ATOM 3361 C C . VAL A 1 459 ? 37.060 -50.369 -62.597 1.00 78.97 459 VAL A C 1
ATOM 3362 O O . VAL A 1 459 ? 36.968 -51.534 -62.207 1.00 74.87 459 VAL A O 1
ATOM 3366 N N . GLN A 1 460 ? 36.163 -49.439 -62.286 1.00 83.48 460 GLN A N 1
ATOM 3367 C CA . GLN A 1 460 ? 35.018 -49.746 -61.436 1.00 87.90 460 GLN A CA 1
ATOM 3368 C C . GLN A 1 460 ? 34.060 -50.746 -62.118 1.00 89.95 460 GLN A C 1
ATOM 3369 O O . GLN A 1 460 ? 33.325 -51.464 -61.432 1.00 90.60 460 GLN A O 1
ATOM 3375 N N . LYS A 1 461 ? 34.086 -50.799 -63.455 1.00 89.65 461 LYS A N 1
ATOM 3376 C CA . LYS A 1 461 ? 33.239 -51.710 -64.236 1.00 84.47 461 LYS A CA 1
ATOM 3377 C C . LYS A 1 461 ? 33.821 -53.111 -64.266 1.00 86.56 461 LYS A C 1
ATOM 3378 O O . LYS A 1 461 ? 33.144 -54.083 -63.948 1.00 85.67 461 LYS A O 1
ATOM 3384 N N . GLN A 1 462 ? 35.084 -53.203 -64.667 1.00 90.13 462 GLN A N 1
ATOM 3385 C CA . GLN A 1 462 ? 35.777 -54.483 -64.761 1.00 92.87 462 GLN A CA 1
ATOM 3386 C C . GLN A 1 462 ? 35.866 -55.205 -63.420 1.00 98.05 462 GLN A C 1
ATOM 3387 O O . GLN A 1 462 ? 35.768 -56.431 -63.360 1.00 100.31 462 GLN A O 1
ATOM 3393 N N . LEU A 1 463 ? 36.049 -54.436 -62.352 1.00 102.93 463 LEU A N 1
ATOM 3394 C CA . LEU A 1 463 ? 36.154 -54.963 -60.990 1.00 103.39 463 LEU A CA 1
ATOM 3395 C C . LEU A 1 463 ? 35.243 -56.167 -60.723 1.00 106.91 463 LEU A C 1
ATOM 3396 O O . LEU A 1 463 ? 34.086 -56.180 -61.143 1.00 107.91 463 LEU A O 1
ATOM 3401 N N . ASP A 1 464 ? 35.766 -57.172 -60.020 1.00 108.98 464 ASP A N 1
ATOM 3402 C CA . ASP A 1 464 ? 34.984 -58.375 -59.693 1.00 111.92 464 ASP A CA 1
ATOM 3403 C C . ASP A 1 464 ? 34.672 -58.444 -58.185 1.00 109.79 464 ASP A C 1
ATOM 3404 O O . ASP A 1 464 ? 35.588 -58.598 -57.374 1.00 108.76 464 ASP A O 1
ATOM 3409 N N . PRO A 1 465 ? 33.374 -58.357 -57.800 1.00 106.74 465 PRO A N 1
ATOM 3410 C CA . PRO A 1 465 ? 32.949 -58.397 -56.389 1.00 105.25 465 PRO A CA 1
ATOM 3411 C C . PRO A 1 465 ? 33.282 -59.666 -55.591 1.00 107.10 465 PRO A C 1
ATOM 3412 O O . PRO A 1 465 ? 33.352 -59.639 -54.354 1.00 103.29 465 PRO A O 1
ATOM 3416 N N . GLN A 1 466 ? 33.488 -60.768 -56.308 1.00 111.71 466 GLN A N 1
ATOM 3417 C CA . GLN A 1 466 ? 33.811 -62.060 -55.701 1.00 114.77 466 GLN A CA 1
ATOM 3418 C C . GLN A 1 466 ? 35.320 -62.236 -55.482 1.00 113.96 466 GLN A C 1
ATOM 3419 O O . GLN A 1 466 ? 35.747 -63.041 -54.654 1.00 115.04 466 GLN A O 1
ATOM 3425 N N . ASN A 1 467 ? 36.124 -61.492 -56.231 1.00 111.54 467 ASN A N 1
ATOM 3426 C CA . ASN A 1 467 ? 37.572 -61.581 -56.095 1.00 108.43 467 ASN A CA 1
ATOM 3427 C C . ASN A 1 467 ? 37.981 -60.850 -54.811 1.00 110.12 467 ASN A C 1
ATOM 3428 O O . ASN A 1 467 ? 37.611 -59.694 -54.603 1.00 111.89 467 ASN A O 1
ATOM 3433 N N . ARG A 1 468 ? 38.732 -61.534 -53.947 1.00 111.61 468 ARG A N 1
ATOM 3434 C CA . ARG A 1 468 ? 39.175 -60.961 -52.669 1.00 111.89 468 ARG A CA 1
ATOM 3435 C C . ARG A 1 468 ? 40.054 -59.718 -52.818 1.00 111.90 468 ARG A C 1
ATOM 3436 O O . ARG A 1 468 ? 39.973 -58.784 -52.012 1.00 113.22 468 ARG A O 1
ATOM 3444 N N . ALA A 1 469 ? 40.885 -59.705 -53.854 1.00 108.98 469 ALA A N 1
ATOM 3445 C CA . ALA A 1 469 ? 41.768 -58.576 -54.096 1.00 105.58 469 ALA A CA 1
ATOM 3446 C C . ALA A 1 469 ? 41.051 -57.406 -54.780 1.00 103.33 469 ALA A C 1
ATOM 3447 O O . ALA A 1 469 ? 41.654 -56.364 -55.005 1.00 103.82 469 ALA A O 1
ATOM 3449 N N . HIS A 1 470 ? 39.766 -57.576 -55.090 1.00 101.26 470 HIS A N 1
ATOM 3450 C CA . HIS A 1 470 ? 38.985 -56.536 -55.764 1.00 99.93 470 HIS A CA 1
ATOM 3451 C C . HIS A 1 470 ? 37.984 -55.824 -54.849 1.00 103.07 470 HIS A C 1
ATOM 3452 O O . HIS A 1 470 ? 37.336 -54.848 -55.254 1.00 102.74 470 HIS A O 1
ATOM 3459 N N . ARG A 1 471 ? 37.854 -56.318 -53.619 1.00 105.15 471 ARG A N 1
ATOM 3460 C CA . ARG A 1 471 ? 36.934 -55.736 -52.639 1.00 106.40 471 ARG A CA 1
ATOM 3461 C C . ARG A 1 471 ? 37.523 -54.518 -51.904 1.00 104.84 471 ARG A C 1
ATOM 3462 O O . ARG A 1 471 ? 36.822 -53.544 -51.646 1.00 106.25 471 ARG A O 1
ATOM 3470 N N . PRO A 1 472 ? 38.823 -54.550 -51.570 1.00 102.45 472 PRO A N 1
ATOM 3471 C CA . PRO A 1 472 ? 39.410 -53.398 -50.879 1.00 99.99 472 PRO A CA 1
ATOM 3472 C C . PRO A 1 472 ? 39.425 -52.160 -51.786 1.00 99.07 472 PRO A C 1
ATOM 3473 O O . PRO A 1 472 ? 39.559 -51.029 -51.315 1.00 102.94 472 PRO A O 1
ATOM 3477 N N . ILE A 1 473 ? 39.284 -52.387 -53.089 1.00 95.02 473 ILE A N 1
ATOM 3478 C CA . ILE A 1 473 ? 39.275 -51.305 -54.067 1.00 87.06 473 ILE A CA 1
ATOM 3479 C C . ILE A 1 473 ? 37.865 -50.891 -54.422 1.00 85.39 473 ILE A C 1
ATOM 3480 O O . ILE A 1 473 ? 37.576 -49.709 -54.573 1.00 81.71 473 ILE A O 1
ATOM 3485 N N . ILE A 1 474 ? 36.991 -51.875 -54.560 1.00 86.46 474 ILE A N 1
ATOM 3486 C CA . ILE A 1 474 ? 35.610 -51.591 -54.895 1.00 94.05 474 ILE A CA 1
ATOM 3487 C C . ILE A 1 474 ? 35.054 -50.573 -53.887 1.00 95.29 474 ILE A C 1
ATOM 3488 O O . ILE A 1 474 ? 34.164 -49.779 -54.218 1.00 92.77 474 ILE A O 1
ATOM 3493 N N . ASP A 1 475 ? 35.596 -50.586 -52.665 1.00 96.90 475 ASP A N 1
ATOM 3494 C CA . ASP A 1 475 ? 35.160 -49.660 -51.612 1.00 97.49 475 ASP A CA 1
ATOM 3495 C C . ASP A 1 475 ? 35.878 -48.326 -51.725 1.00 92.17 475 ASP A C 1
ATOM 3496 O O . ASP A 1 475 ? 35.339 -47.275 -51.372 1.00 86.44 475 ASP A O 1
ATOM 3501 N N . GLU A 1 476 ? 37.098 -48.381 -52.233 1.00 90.96 476 GLU A N 1
ATOM 3502 C CA . GLU A 1 476 ? 37.879 -47.181 -52.431 1.00 91.97 476 GLU A CA 1
ATOM 3503 C C . GLU A 1 476 ? 37.295 -46.376 -53.601 1.00 86.68 476 GLU A C 1
ATOM 3504 O O . GLU A 1 476 ? 37.309 -45.147 -53.595 1.00 87.30 476 GLU A O 1
ATOM 3510 N N . LEU A 1 477 ? 36.765 -47.062 -54.603 1.00 81.84 477 LEU A N 1
ATOM 3511 C CA . LEU A 1 477 ? 36.194 -46.354 -55.738 1.00 76.80 477 LEU A CA 1
ATOM 3512 C C . LEU A 1 477 ? 34.818 -45.793 -55.453 1.00 78.27 477 LEU A C 1
ATOM 3513 O O . LEU A 1 477 ? 34.464 -44.730 -55.955 1.00 75.61 477 LEU A O 1
ATOM 3518 N N . GLN A 1 478 ? 34.029 -46.500 -54.655 1.00 82.15 478 GLN A N 1
ATOM 3519 C CA . GLN A 1 478 ? 32.698 -46.003 -54.345 1.00 83.79 478 GLN A CA 1
ATOM 3520 C C . GLN A 1 478 ? 32.801 -44.636 -53.684 1.00 83.90 478 GLN A C 1
ATOM 3521 O O . GLN A 1 478 ? 31.888 -43.824 -53.787 1.00 86.32 478 GLN A O 1
ATOM 3527 N N . GLU A 1 479 ? 33.922 -44.389 -53.014 1.00 84.07 479 GLU A N 1
ATOM 3528 C CA . GLU A 1 479 ? 34.173 -43.120 -52.338 1.00 81.09 479 GLU A CA 1
ATOM 3529 C C . GLU A 1 479 ? 34.493 -42.048 -53.368 1.00 79.98 479 GLU A C 1
ATOM 3530 O O . GLU A 1 479 ? 33.816 -41.024 -53.468 1.00 81.11 479 GLU A O 1
ATOM 3536 N N . ARG A 1 480 ? 35.542 -42.304 -54.135 1.00 79.00 480 ARG A N 1
ATOM 3537 C CA . ARG A 1 480 ? 36.004 -41.383 -55.157 1.00 76.70 480 ARG A CA 1
ATOM 3538 C C . ARG A 1 480 ? 35.127 -41.436 -56.412 1.00 70.25 480 ARG A C 1
ATOM 3539 O O . ARG A 1 480 ? 35.607 -41.247 -57.526 1.00 69.44 480 ARG A O 1
ATOM 3547 N N . MET A 1 481 ? 33.838 -41.690 -56.232 1.00 64.52 481 MET A N 1
ATOM 3548 C CA . MET A 1 481 ? 32.925 -41.757 -57.368 1.00 68.18 481 MET A CA 1
ATOM 3549 C C . MET A 1 481 ? 31.497 -41.507 -56.882 1.00 69.21 481 MET A C 1
ATOM 3550 O O . MET A 1 481 ? 30.521 -41.639 -57.634 1.00 69.65 481 MET A O 1
ATOM 3555 N N . ALA A 1 482 ? 31.386 -41.148 -55.610 1.00 66.58 482 ALA A N 1
ATOM 3556 C CA . ALA A 1 482 ? 30.094 -40.884 -54.996 1.00 66.59 482 ALA A CA 1
ATOM 3557 C C . ALA A 1 482 ? 29.643 -39.469 -55.312 1.00 66.35 482 ALA A C 1
ATOM 3558 O O . ALA A 1 482 ? 30.470 -38.597 -55.552 1.00 66.67 482 ALA A O 1
ATOM 3560 N N . ASP A 1 483 ? 28.331 -39.251 -55.312 1.00 67.45 483 ASP A N 1
ATOM 3561 C CA . ASP A 1 483 ? 27.766 -37.939 -55.582 1.00 65.68 483 ASP A CA 1
ATOM 3562 C C . ASP A 1 483 ? 27.899 -37.082 -54.334 1.00 64.03 483 ASP A C 1
ATOM 3563 O O . ASP A 1 483 ? 27.872 -37.586 -53.216 1.00 68.25 483 ASP A O 1
ATOM 3568 N N . LYS A 1 484 ? 28.059 -35.784 -54.526 1.00 62.40 484 LYS A N 1
ATOM 3569 C CA . LYS A 1 484 ? 28.171 -34.866 -53.404 1.00 59.93 484 LYS A CA 1
ATOM 3570 C C . LYS A 1 484 ? 26.938 -33.975 -53.489 1.00 61.21 484 LYS A C 1
ATOM 3571 O O . LYS A 1 484 ? 26.899 -33.032 -54.276 1.00 61.60 484 LYS A O 1
ATOM 3577 N N . MET A 1 485 ? 25.921 -34.289 -52.695 1.00 60.89 485 MET A N 1
ATOM 3578 C CA . MET A 1 485 ? 24.699 -33.502 -52.732 1.00 62.89 485 MET A CA 1
ATOM 3579 C C . MET A 1 485 ? 24.597 -32.510 -51.582 1.00 60.57 485 MET A C 1
ATOM 3580 O O . MET A 1 485 ? 25.124 -32.757 -50.496 1.00 56.39 485 MET A O 1
ATOM 3585 N N . TYR A 1 486 ? 23.936 -31.378 -51.843 1.00 58.90 486 TYR A N 1
ATOM 3586 C CA . TYR A 1 486 ? 23.763 -30.318 -50.849 1.00 55.52 486 TYR A CA 1
ATOM 3587 C C . TYR A 1 486 ? 22.314 -30.186 -50.416 1.00 54.56 486 TYR A C 1
ATOM 3588 O O . TYR A 1 486 ? 21.443 -29.809 -51.217 1.00 51.58 486 TYR A O 1
ATOM 3597 N N . VAL A 1 487 ? 22.076 -30.474 -49.138 1.00 51.66 487 VAL A N 1
ATOM 3598 C CA . VAL A 1 487 ? 20.739 -30.422 -48.570 1.00 55.28 487 VAL A CA 1
ATOM 3599 C C . VAL A 1 487 ? 20.445 -29.038 -48.037 1.00 53.97 487 VAL A C 1
ATOM 3600 O O . VAL A 1 487 ? 21.316 -28.392 -47.463 1.00 51.90 487 VAL A O 1
ATOM 3604 N N . ASN A 1 488 ? 19.205 -28.607 -48.241 1.00 52.02 488 ASN A N 1
ATOM 3605 C CA . ASN A 1 488 ? 18.729 -27.295 -47.840 1.00 54.14 488 ASN A CA 1
ATOM 3606 C C . ASN A 1 488 ? 18.449 -27.161 -46.341 1.00 56.96 488 ASN A C 1
ATOM 3607 O O . ASN A 1 488 ? 17.296 -27.029 -45.929 1.00 56.68 488 ASN A O 1
ATOM 3612 N N . PHE A 1 489 ? 19.493 -27.202 -45.519 1.00 59.37 489 PHE A N 1
ATOM 3613 C CA . PHE A 1 489 ? 19.306 -27.063 -44.076 1.00 57.72 489 PHE A CA 1
ATOM 3614 C C . PHE A 1 489 ? 20.609 -26.679 -43.385 1.00 56.80 489 PHE A C 1
ATOM 3615 O O . PHE A 1 489 ? 21.643 -26.538 -44.034 1.00 48.50 489 PHE A O 1
ATOM 3623 N N . SER A 1 490 ? 20.538 -26.484 -42.070 1.00 59.48 490 SER A N 1
ATOM 3624 C CA . SER A 1 490 ? 21.712 -26.139 -41.275 1.00 60.86 490 SER A CA 1
ATOM 3625 C C . SER A 1 490 ? 21.924 -27.169 -40.196 1.00 61.53 490 SER A C 1
ATOM 3626 O O . SER A 1 490 ? 21.135 -27.266 -39.263 1.00 63.69 490 SER A O 1
ATOM 3629 N N . LEU A 1 491 ? 23.002 -27.923 -40.306 1.00 61.77 491 LEU A N 1
ATOM 3630 C CA . LEU A 1 491 ? 23.295 -28.947 -39.324 1.00 62.45 491 LEU A CA 1
ATOM 3631 C C . LEU A 1 491 ? 23.346 -28.379 -37.899 1.00 62.87 491 LEU A C 1
ATOM 3632 O O . LEU A 1 491 ? 22.922 -29.037 -36.948 1.00 59.21 491 LEU A O 1
ATOM 3637 N N . PHE A 1 492 ? 23.843 -27.151 -37.761 1.00 64.58 492 PHE A N 1
ATOM 3638 C CA . PHE A 1 492 ? 23.974 -26.519 -36.453 1.00 62.59 492 PHE A CA 1
ATOM 3639 C C . PHE A 1 492 ? 22.680 -26.009 -35.875 1.00 62.44 492 PHE A C 1
ATOM 3640 O O . PHE A 1 492 ? 22.610 -25.661 -34.700 1.00 65.73 492 PHE A O 1
ATOM 3648 N N . GLN A 1 493 ? 21.657 -25.955 -36.705 1.00 61.70 493 GLN A N 1
ATOM 3649 C CA . GLN A 1 493 ? 20.376 -25.452 -36.276 1.00 58.38 493 GLN A CA 1
ATOM 3650 C C . GLN A 1 493 ? 19.383 -26.562 -36.028 1.00 60.05 493 GLN A C 1
ATOM 3651 O O . GLN A 1 493 ? 18.601 -26.517 -35.081 1.00 63.93 493 GLN A O 1
ATOM 3657 N N . SER A 1 494 ? 19.434 -27.574 -36.881 1.00 59.51 494 SER A N 1
ATOM 3658 C CA . SER A 1 494 ? 18.497 -28.680 -36.815 1.00 56.23 494 SER A CA 1
ATOM 3659 C C . SER A 1 494 ? 19.000 -29.899 -36.046 1.00 56.82 494 SER A C 1
ATOM 3660 O O . SER A 1 494 ? 18.206 -30.577 -35.408 1.00 58.46 494 SER A O 1
ATOM 3663 N N . MET A 1 495 ? 20.304 -30.179 -36.089 1.00 56.91 495 MET A N 1
ATOM 3664 C CA . MET A 1 495 ? 20.867 -31.342 -35.377 1.00 55.13 495 MET A CA 1
ATOM 3665 C C . MET A 1 495 ? 22.178 -31.003 -34.668 1.00 54.70 495 MET A C 1
ATOM 3666 O O . MET A 1 495 ? 23.196 -31.663 -34.881 1.00 50.56 495 MET A O 1
ATOM 3671 N N . PRO A 1 496 ? 22.155 -29.997 -33.780 1.00 54.85 496 PRO A N 1
ATOM 3672 C CA . PRO A 1 496 ? 23.362 -29.594 -33.068 1.00 53.37 496 PRO A CA 1
ATOM 3673 C C . PRO A 1 496 ? 24.048 -30.738 -32.356 1.00 55.11 496 PRO A C 1
ATOM 3674 O O . PRO A 1 496 ? 25.273 -30.782 -32.296 1.00 58.36 496 PRO A O 1
ATOM 3678 N N . ASP A 1 497 ? 23.284 -31.675 -31.819 1.00 54.29 497 ASP A N 1
ATOM 3679 C CA . ASP A 1 497 ? 23.939 -32.765 -31.129 1.00 57.92 497 ASP A CA 1
ATOM 3680 C C . ASP A 1 497 ? 24.912 -33.509 -32.039 1.00 60.45 497 ASP A C 1
ATOM 3681 O O . ASP A 1 497 ? 25.813 -34.183 -31.552 1.00 62.25 497 ASP A O 1
ATOM 3686 N N . ALA A 1 498 ? 24.743 -33.369 -33.355 1.00 63.43 498 ALA A N 1
ATOM 3687 C CA . ALA A 1 498 ? 25.604 -34.041 -34.343 1.00 62.05 498 ALA A CA 1
ATOM 3688 C C . ALA A 1 498 ? 26.956 -33.351 -34.511 1.00 63.49 498 ALA A C 1
ATOM 3689 O O . ALA A 1 498 ? 27.850 -33.855 -35.202 1.00 62.57 498 ALA A O 1
ATOM 3691 N N . TRP A 1 499 ? 27.088 -32.200 -33.864 1.00 64.44 499 TRP A N 1
ATOM 3692 C CA . TRP A 1 499 ? 28.290 -31.392 -33.909 1.00 63.27 499 TRP A CA 1
ATOM 3693 C C . TRP A 1 499 ? 29.094 -31.526 -32.619 1.00 66.81 499 TRP A C 1
ATOM 3694 O O . TRP A 1 499 ? 30.283 -31.839 -32.661 1.00 68.29 499 TRP A O 1
ATOM 3705 N N . GLY A 1 500 ? 28.438 -31.266 -31.484 1.00 70.57 500 GLY A N 1
ATOM 3706 C CA . GLY A 1 500 ? 29.078 -31.348 -30.175 1.00 70.53 500 GLY A CA 1
ATOM 3707 C C . GLY A 1 500 ? 29.478 -32.766 -29.811 1.00 72.06 500 GLY A C 1
ATOM 3708 O O . GLY A 1 500 ? 30.430 -32.999 -29.050 1.00 74.70 500 GLY A O 1
ATOM 3709 N N . ILE A 1 501 ? 28.718 -33.717 -30.345 1.00 68.17 501 ILE A N 1
ATOM 3710 C CA . ILE A 1 501 ? 28.967 -35.144 -30.147 1.00 69.71 501 ILE A CA 1
ATOM 3711 C C . ILE A 1 501 ? 28.758 -35.767 -31.519 1.00 76.10 501 ILE A C 1
ATOM 3712 O O . ILE A 1 501 ? 27.979 -35.254 -32.319 1.00 82.48 501 ILE A O 1
ATOM 3717 N N . ASP A 1 502 ? 29.423 -36.871 -31.813 1.00 77.46 502 ASP A N 1
ATOM 3718 C CA . ASP A 1 502 ? 29.184 -37.482 -33.110 1.00 81.11 502 ASP A CA 1
ATOM 3719 C C . ASP A 1 502 ? 27.842 -38.212 -33.063 1.00 75.62 502 ASP A C 1
ATOM 3720 O O . ASP A 1 502 ? 27.785 -39.437 -33.176 1.00 78.92 502 ASP A O 1
ATOM 3725 N N . GLN A 1 503 ? 26.763 -37.455 -32.887 1.00 69.63 503 GLN A N 1
ATOM 3726 C CA . GLN A 1 503 ? 25.434 -38.048 -32.821 1.00 66.39 503 GLN A CA 1
ATOM 3727 C C . GLN A 1 503 ? 25.007 -38.556 -34.183 1.00 66.24 503 GLN A C 1
ATOM 3728 O O . GLN A 1 503 ? 24.894 -37.798 -35.152 1.00 63.70 503 GLN A O 1
ATOM 3734 N N . LEU A 1 504 ? 24.767 -39.856 -34.240 1.00 66.04 504 LEU A N 1
ATOM 3735 C CA . LEU A 1 504 ? 24.365 -40.506 -35.467 1.00 65.56 504 LEU A CA 1
ATOM 3736 C C . LEU A 1 504 ? 22.867 -40.396 -35.624 1.00 64.32 504 LEU A C 1
ATOM 3737 O O . LEU A 1 504 ? 22.108 -40.702 -34.711 1.00 71.33 504 LEU A O 1
ATOM 3742 N N . PHE A 1 505 ? 22.441 -39.950 -36.789 1.00 64.14 505 PHE A N 1
ATOM 3743 C CA . PHE A 1 505 ? 21.027 -39.829 -37.069 1.00 62.18 505 PHE A CA 1
ATOM 3744 C C . PHE A 1 505 ? 20.770 -40.554 -38.376 1.00 64.75 505 PHE A C 1
ATOM 3745 O O . PHE A 1 505 ? 21.485 -40.346 -39.362 1.00 72.35 505 PHE A O 1
ATOM 3753 N N . PRO A 1 506 ? 19.769 -41.443 -38.397 1.00 63.23 506 PRO A N 1
ATOM 3754 C CA . PRO A 1 506 ? 19.479 -42.160 -39.643 1.00 62.54 506 PRO A CA 1
ATOM 3755 C C . PRO A 1 506 ? 18.968 -41.194 -40.727 1.00 61.23 506 PRO A C 1
ATOM 3756 O O . PRO A 1 506 ? 17.922 -40.563 -40.565 1.00 60.45 506 PRO A O 1
ATOM 3760 N N . VAL A 1 507 ? 19.726 -41.070 -41.817 1.00 61.19 507 VAL A N 1
ATOM 3761 C CA . VAL A 1 507 ? 19.376 -40.185 -42.928 1.00 61.96 507 VAL A CA 1
ATOM 3762 C C . VAL A 1 507 ? 19.147 -41.021 -44.180 1.00 62.03 507 VAL A C 1
ATOM 3763 O O . VAL A 1 507 ? 20.013 -41.793 -44.579 1.00 65.64 507 VAL A O 1
ATOM 3767 N N . LEU A 1 508 ? 17.984 -40.874 -44.801 1.00 61.35 508 LEU A N 1
ATOM 3768 C CA . LEU A 1 508 ? 17.697 -41.632 -46.010 1.00 62.07 508 LEU A CA 1
ATOM 3769 C C . LEU A 1 508 ? 16.687 -40.941 -46.908 1.00 64.02 508 LEU A C 1
ATOM 3770 O O . LEU A 1 508 ? 15.962 -40.051 -46.468 1.00 68.26 508 LEU A O 1
ATOM 3775 N N . PRO A 1 509 ? 16.644 -41.325 -48.196 1.00 65.34 509 PRO A N 1
ATOM 3776 C CA . PRO A 1 509 ? 15.684 -40.702 -49.111 1.00 63.90 509 PRO A CA 1
ATOM 3777 C C . PRO A 1 509 ? 14.267 -41.154 -48.766 1.00 64.65 509 PRO A C 1
ATOM 3778 O O . PRO A 1 509 ? 14.063 -42.261 -48.264 1.00 62.82 509 PRO A O 1
ATOM 3782 N N . LEU A 1 510 ? 13.290 -40.296 -49.037 1.00 66.96 510 LEU A N 1
ATOM 3783 C CA . LEU A 1 510 ? 11.912 -40.628 -48.740 1.00 67.13 510 LEU A CA 1
ATOM 3784 C C . LEU A 1 510 ? 11.270 -41.559 -49.770 1.00 74.04 510 LEU A C 1
ATOM 3785 O O . LEU A 1 510 ? 10.093 -41.906 -49.639 1.00 78.26 510 LEU A O 1
ATOM 3790 N N . GLU A 1 511 ? 12.032 -41.979 -50.780 1.00 75.82 511 GLU A N 1
ATOM 3791 C CA . GLU A 1 511 ? 11.497 -42.879 -51.805 1.00 77.90 511 GLU A CA 1
ATOM 3792 C C . GLU A 1 511 ? 12.581 -43.696 -52.496 1.00 77.04 511 GLU A C 1
ATOM 3793 O O . GLU A 1 511 ? 13.765 -43.409 -52.348 1.00 79.58 511 GLU A O 1
ATOM 3799 N N . GLY A 1 512 ? 12.169 -44.715 -53.245 1.00 75.27 512 GLY A N 1
ATOM 3800 C CA . GLY A 1 512 ? 13.124 -45.552 -53.944 1.00 72.52 512 GLY A CA 1
ATOM 3801 C C . GLY A 1 512 ? 13.895 -46.438 -52.991 1.00 72.99 512 GLY A C 1
ATOM 3802 O O . GLY A 1 512 ? 14.972 -46.917 -53.315 1.00 73.68 512 GLY A O 1
ATOM 3803 N N . LEU A 1 513 ? 13.334 -46.658 -51.810 1.00 76.90 513 LEU A N 1
ATOM 3804 C CA . LEU A 1 513 ? 13.973 -47.482 -50.784 1.00 82.11 513 LEU A CA 1
ATOM 3805 C C . LEU A 1 513 ? 13.823 -48.976 -51.092 1.00 83.54 513 LEU A C 1
ATOM 3806 O O . LEU A 1 513 ? 14.412 -49.829 -50.419 1.00 79.98 513 LEU A O 1
ATOM 3811 N N . ASP A 1 514 ? 13.024 -49.269 -52.115 1.00 87.02 514 ASP A N 1
ATOM 3812 C CA . ASP A 1 514 ? 12.731 -50.634 -52.553 1.00 88.97 514 ASP A CA 1
ATOM 3813 C C . ASP A 1 514 ? 13.828 -51.269 -53.403 1.00 90.97 514 ASP A C 1
ATOM 3814 O O . ASP A 1 514 ? 14.050 -52.481 -53.348 1.00 90.85 514 ASP A O 1
ATOM 3819 N N . GLN A 1 515 ? 14.499 -50.441 -54.197 1.00 94.81 515 GLN A N 1
ATOM 3820 C CA . GLN A 1 515 ? 15.575 -50.891 -55.080 1.00 94.99 515 GLN A CA 1
ATOM 3821 C C . GLN A 1 515 ? 16.926 -50.985 -54.370 1.00 95.22 515 GLN A C 1
ATOM 3822 O O . GLN A 1 515 ? 17.047 -50.665 -53.185 1.00 92.76 515 GLN A O 1
ATOM 3828 N N . VAL A 1 516 ? 17.937 -51.426 -55.115 1.00 96.76 516 VAL A N 1
ATOM 3829 C CA . VAL A 1 516 ? 19.293 -51.605 -54.597 1.00 99.22 516 VAL A CA 1
ATOM 3830 C C . VAL A 1 516 ? 20.178 -50.374 -54.854 1.00 101.41 516 VAL A C 1
ATOM 3831 O O . VAL A 1 516 ? 20.109 -49.768 -55.930 1.00 100.91 516 VAL A O 1
ATOM 3835 N N . PRO A 1 517 ? 21.018 -49.988 -53.866 1.00 102.34 517 PRO A N 1
ATOM 3836 C CA . PRO A 1 517 ? 21.886 -48.821 -54.062 1.00 101.31 517 PRO A CA 1
ATOM 3837 C C . PRO A 1 517 ? 22.660 -48.860 -55.381 1.00 99.32 517 PRO A C 1
ATOM 3838 O O . PRO A 1 517 ? 23.407 -49.804 -55.655 1.00 95.64 517 PRO A O 1
ATOM 3842 N N . GLU A 1 518 ? 22.460 -47.828 -56.197 1.00 100.92 518 GLU A N 1
ATOM 3843 C CA . GLU A 1 518 ? 23.126 -47.729 -57.489 1.00 102.26 518 GLU A CA 1
ATOM 3844 C C . GLU A 1 518 ? 24.294 -46.758 -57.436 1.00 97.05 518 GLU A C 1
ATOM 3845 O O . GLU A 1 518 ? 25.029 -46.613 -58.412 1.00 96.70 518 GLU A O 1
ATOM 3851 N N . ARG A 1 519 ? 24.471 -46.098 -56.296 1.00 91.89 519 ARG A N 1
ATOM 3852 C CA . ARG A 1 519 ? 25.557 -45.137 -56.144 1.00 85.20 519 ARG A CA 1
ATOM 3853 C C . ARG A 1 519 ? 25.639 -44.647 -54.705 1.00 78.80 519 ARG A C 1
ATOM 3854 O O . ARG A 1 519 ? 24.657 -44.693 -53.969 1.00 77.18 519 ARG A O 1
ATOM 3862 N N . ARG A 1 520 ? 26.817 -44.190 -54.301 1.00 75.61 520 ARG A N 1
ATOM 3863 C CA . ARG A 1 520 ? 26.996 -43.680 -52.947 1.00 71.90 520 ARG A CA 1
ATOM 3864 C C . ARG A 1 520 ? 26.971 -42.151 -53.042 1.00 68.48 520 ARG A C 1
ATOM 3865 O O . ARG A 1 520 ? 26.979 -41.604 -54.147 1.00 66.82 520 ARG A O 1
ATOM 3873 N N . ALA A 1 521 ? 26.920 -41.467 -51.898 1.00 64.38 521 ALA A N 1
ATOM 3874 C CA . ALA A 1 521 ? 26.908 -40.001 -51.864 1.00 60.08 521 ALA A CA 1
ATOM 3875 C C . ALA A 1 521 ? 27.140 -39.466 -50.456 1.00 57.30 521 ALA A C 1
ATOM 3876 O O . ALA A 1 521 ? 26.734 -40.077 -49.470 1.00 57.10 521 ALA A O 1
ATOM 3878 N N . VAL A 1 522 ? 27.813 -38.325 -50.379 1.00 57.14 522 VAL A N 1
ATOM 3879 C CA . VAL A 1 522 ? 28.096 -37.662 -49.112 1.00 55.99 522 VAL A CA 1
ATOM 3880 C C . VAL A 1 522 ? 27.226 -36.409 -49.114 1.00 57.20 522 VAL A C 1
ATOM 3881 O O . VAL A 1 522 ? 27.195 -35.671 -50.103 1.00 61.47 522 VAL A O 1
ATOM 3885 N N . LEU A 1 523 ? 26.502 -36.161 -48.030 1.00 53.61 523 LEU A N 1
ATOM 3886 C CA . LEU A 1 523 ? 25.639 -34.989 -48.028 1.00 59.16 523 LEU A CA 1
ATOM 3887 C C . LEU A 1 523 ? 26.033 -33.923 -47.010 1.00 57.18 523 LEU A C 1
ATOM 3888 O O . LEU A 1 523 ? 26.277 -34.224 -45.846 1.00 57.98 523 LEU A O 1
ATOM 3893 N N . LEU A 1 524 ? 26.118 -32.676 -47.472 1.00 52.16 524 LEU A N 1
ATOM 3894 C CA . LEU A 1 524 ? 26.489 -31.547 -46.622 1.00 49.15 524 LEU A CA 1
ATOM 3895 C C . LEU A 1 524 ? 25.468 -30.398 -46.697 1.00 53.10 524 LEU A C 1
ATOM 3896 O O . LEU A 1 524 ? 24.835 -30.193 -47.731 1.00 52.40 524 LEU A O 1
ATOM 3901 N N . ASP A 1 525 ? 25.296 -29.675 -45.586 1.00 57.75 525 ASP A N 1
ATOM 3902 C CA . ASP A 1 525 ? 24.336 -28.559 -45.496 1.00 63.57 525 ASP A CA 1
ATOM 3903 C C . ASP A 1 525 ? 24.802 -27.312 -46.249 1.00 61.54 525 ASP A C 1
ATOM 3904 O O . ASP A 1 525 ? 25.929 -27.267 -46.726 1.00 63.06 525 ASP A O 1
ATOM 3909 N N . ILE A 1 526 ? 23.938 -26.303 -46.342 1.00 54.22 526 ILE A N 1
ATOM 3910 C CA . ILE A 1 526 ? 24.264 -25.067 -47.053 1.00 53.67 526 ILE A CA 1
ATOM 3911 C C . ILE A 1 526 ? 25.008 -24.004 -46.227 1.00 56.68 526 ILE A C 1
ATOM 3912 O O . ILE A 1 526 ? 24.879 -22.797 -46.459 1.00 56.89 526 ILE A O 1
ATOM 3917 N N . THR A 1 527 ? 25.787 -24.469 -45.264 1.00 54.77 527 THR A N 1
ATOM 3918 C CA . THR A 1 527 ? 26.558 -23.587 -44.411 1.00 58.52 527 THR A CA 1
ATOM 3919 C C . THR A 1 527 ? 27.851 -23.381 -45.147 1.00 67.10 527 THR A C 1
ATOM 3920 O O . THR A 1 527 ? 28.347 -24.322 -45.761 1.00 71.28 527 THR A O 1
ATOM 3924 N N . CYS A 1 528 ? 28.412 -22.175 -45.095 1.00 72.78 528 CYS A N 1
ATOM 3925 C CA . CYS A 1 528 ? 29.672 -21.914 -45.796 1.00 78.36 528 CYS A CA 1
ATOM 3926 C C . CYS A 1 528 ? 30.862 -22.581 -45.110 1.00 79.50 528 CYS A C 1
ATOM 3927 O O . CYS A 1 528 ? 31.983 -22.564 -45.615 1.00 76.31 528 CYS A O 1
ATOM 3930 N N . ASP A 1 529 ? 30.591 -23.179 -43.957 1.00 87.98 529 ASP A N 1
ATOM 3931 C CA . ASP A 1 529 ? 31.603 -23.877 -43.181 1.00 96.26 529 ASP A CA 1
ATOM 3932 C C . ASP A 1 529 ? 31.646 -25.355 -43.565 1.00 96.33 529 ASP A C 1
ATOM 3933 O O . ASP A 1 529 ? 30.638 -26.064 -43.468 1.00 94.95 529 ASP A O 1
ATOM 3938 N N . SER A 1 530 ? 32.820 -25.808 -44.004 1.00 96.90 530 SER A N 1
ATOM 3939 C CA . SER A 1 530 ? 33.026 -27.193 -44.413 1.00 91.46 530 SER A CA 1
ATOM 3940 C C . SER A 1 530 ? 32.691 -28.199 -43.307 1.00 86.95 530 SER A C 1
ATOM 3941 O O . SER A 1 530 ? 32.544 -29.383 -43.579 1.00 83.91 530 SER A O 1
ATOM 3944 N N . ASP A 1 531 ? 32.546 -27.720 -42.072 1.00 84.59 531 ASP A N 1
ATOM 3945 C CA . ASP A 1 531 ? 32.221 -28.589 -40.933 1.00 82.14 531 ASP A CA 1
ATOM 3946 C C . ASP A 1 531 ? 30.725 -28.887 -40.899 1.00 74.97 531 ASP A C 1
ATOM 3947 O O . ASP A 1 531 ? 30.234 -29.532 -39.972 1.00 70.00 531 ASP A O 1
ATOM 3952 N N . GLY A 1 532 ? 30.001 -28.398 -41.899 1.00 73.79 532 GLY A N 1
ATOM 3953 C CA . GLY A 1 532 ? 28.569 -28.636 -41.960 1.00 65.77 532 GLY A CA 1
ATOM 3954 C C . GLY A 1 532 ? 28.228 -29.752 -42.934 1.00 61.94 532 GLY A C 1
ATOM 3955 O O . GLY A 1 532 ? 27.913 -29.505 -44.099 1.00 58.61 532 GLY A O 1
ATOM 3956 N N . ALA A 1 533 ? 28.288 -30.986 -42.457 1.00 57.76 533 ALA A N 1
ATOM 3957 C CA . ALA A 1 533 ? 27.987 -32.128 -43.293 1.00 55.86 533 ALA A CA 1
ATOM 3958 C C . ALA A 1 533 ? 27.811 -33.327 -42.377 1.00 60.63 533 ALA A C 1
ATOM 3959 O O . ALA A 1 533 ? 28.023 -33.224 -41.166 1.00 68.02 533 ALA A O 1
ATOM 3961 N N . ILE A 1 534 ? 27.408 -34.460 -42.943 1.00 61.87 534 ILE A N 1
ATOM 3962 C CA . ILE A 1 534 ? 27.232 -35.672 -42.156 1.00 62.92 534 ILE A CA 1
ATOM 3963 C C . ILE A 1 534 ? 28.482 -36.543 -42.319 1.00 68.27 534 ILE A C 1
ATOM 3964 O O . ILE A 1 534 ? 28.881 -36.898 -43.431 1.00 68.52 534 ILE A O 1
ATOM 3969 N N . ASP A 1 535 ? 29.100 -36.880 -41.195 1.00 73.82 535 ASP A N 1
ATOM 3970 C CA . ASP A 1 535 ? 30.317 -37.675 -41.206 1.00 79.41 535 ASP A CA 1
ATOM 3971 C C . ASP A 1 535 ? 30.065 -39.168 -41.460 1.00 78.41 535 ASP A C 1
ATOM 3972 O O . ASP A 1 535 ? 30.644 -39.753 -42.380 1.00 75.11 535 ASP A O 1
ATOM 3977 N N . HIS A 1 536 ? 29.199 -39.779 -40.654 1.00 75.79 536 HIS A N 1
ATOM 3978 C CA . HIS A 1 536 ? 28.901 -41.196 -40.802 1.00 69.99 536 HIS A CA 1
ATOM 3979 C C . HIS A 1 536 ? 27.449 -41.450 -41.149 1.00 68.65 536 HIS A C 1
ATOM 3980 O O . HIS A 1 536 ? 26.568 -40.664 -40.798 1.00 67.08 536 HIS A O 1
ATOM 3987 N N . TYR A 1 537 ? 27.207 -42.565 -41.834 1.00 65.63 537 TYR A N 1
ATOM 3988 C CA . TYR A 1 537 ? 25.855 -42.952 -42.228 1.00 63.91 537 TYR A CA 1
ATOM 3989 C C . TYR A 1 537 ? 25.584 -44.405 -41.858 1.00 63.79 537 TYR A C 1
ATOM 3990 O O . TYR A 1 537 ? 26.517 -45.182 -41.699 1.00 62.22 537 TYR A O 1
ATOM 3999 N N . ILE A 1 538 ? 24.306 -44.764 -41.719 1.00 69.15 538 ILE A N 1
ATOM 4000 C CA . ILE A 1 538 ? 23.906 -46.130 -41.356 1.00 68.66 538 ILE A CA 1
ATOM 4001 C C . ILE A 1 538 ? 24.125 -47.042 -42.571 1.00 72.36 538 ILE A C 1
ATOM 4002 O O . ILE A 1 538 ? 23.754 -46.688 -43.694 1.00 70.43 538 ILE A O 1
ATOM 4007 N N . ASP A 1 539 ? 24.723 -48.211 -42.347 1.00 76.35 539 ASP A N 1
ATOM 4008 C CA . ASP A 1 539 ? 24.967 -49.163 -43.434 1.00 82.07 539 ASP A CA 1
ATOM 4009 C C . ASP A 1 539 ? 24.922 -50.601 -42.915 1.00 82.57 539 ASP A C 1
ATOM 4010 O O . ASP A 1 539 ? 25.940 -51.300 -42.904 1.00 79.72 539 ASP A O 1
ATOM 4015 N N . GLY A 1 540 ? 23.731 -51.028 -42.493 1.00 83.83 540 GLY A N 1
ATOM 4016 C CA . GLY A 1 540 ? 23.547 -52.372 -41.970 1.00 86.83 540 GLY A CA 1
ATOM 4017 C C . GLY A 1 540 ? 24.477 -52.727 -40.818 1.00 88.81 540 GLY A C 1
ATOM 4018 O O . GLY A 1 540 ? 24.306 -52.244 -39.695 1.00 86.58 540 GLY A O 1
ATOM 4019 N N . ASP A 1 541 ? 25.455 -53.585 -41.113 1.00 92.35 541 ASP A N 1
ATOM 4020 C CA . ASP A 1 541 ? 26.457 -54.051 -40.148 1.00 96.11 541 ASP A CA 1
ATOM 4021 C C . ASP A 1 541 ? 27.002 -52.883 -39.311 1.00 94.45 541 ASP A C 1
ATOM 4022 O O . ASP A 1 541 ? 26.821 -52.839 -38.090 1.00 91.87 541 ASP A O 1
ATOM 4027 N N . GLY A 1 542 ? 27.674 -51.948 -39.983 1.00 94.96 542 GLY A N 1
ATOM 4028 C CA . GLY A 1 542 ? 28.248 -50.795 -39.310 1.00 89.70 542 GLY A CA 1
ATOM 4029 C C . GLY A 1 542 ? 27.994 -49.485 -40.038 1.00 86.80 542 GLY A C 1
ATOM 4030 O O . GLY A 1 542 ? 27.182 -49.422 -40.967 1.00 85.90 542 GLY A O 1
ATOM 4031 N N . ILE A 1 543 ? 28.695 -48.437 -39.611 1.00 83.17 543 ILE A N 1
ATOM 4032 C CA . ILE A 1 543 ? 28.557 -47.112 -40.204 1.00 79.21 543 ILE A CA 1
ATOM 4033 C C . ILE A 1 543 ? 29.642 -46.863 -41.273 1.00 80.33 543 ILE A C 1
ATOM 4034 O O . ILE A 1 543 ? 30.811 -47.222 -41.087 1.00 78.21 543 ILE A O 1
ATOM 4039 N N . ALA A 1 544 ? 29.220 -46.275 -42.399 1.00 77.30 544 ALA A N 1
ATOM 4040 C CA . ALA A 1 544 ? 30.087 -45.957 -43.534 1.00 71.89 544 ALA A CA 1
ATOM 4041 C C . ALA A 1 544 ? 30.261 -44.453 -43.617 1.00 73.63 544 ALA A C 1
ATOM 4042 O O . ALA A 1 544 ? 29.436 -43.688 -43.107 1.00 72.08 544 ALA A O 1
ATOM 4044 N N . THR A 1 545 ? 31.348 -44.036 -44.254 1.00 75.59 545 THR A N 1
ATOM 4045 C CA . THR A 1 545 ? 31.651 -42.622 -44.428 1.00 72.43 545 THR A CA 1
ATOM 4046 C C . THR A 1 545 ? 30.823 -42.038 -45.576 1.00 73.12 545 THR A C 1
ATOM 4047 O O . THR A 1 545 ? 30.763 -40.821 -45.764 1.00 74.80 545 THR A O 1
ATOM 4051 N N . THR A 1 546 ? 30.176 -42.916 -46.335 1.00 71.95 546 THR A N 1
ATOM 4052 C CA . THR A 1 546 ? 29.352 -42.495 -47.451 1.00 67.26 546 THR A CA 1
ATOM 4053 C C . THR A 1 546 ? 27.946 -43.075 -47.294 1.00 65.69 546 THR A C 1
ATOM 4054 O O . THR A 1 546 ? 27.757 -44.081 -46.616 1.00 64.23 546 THR A O 1
ATOM 4058 N N . MET A 1 547 ? 26.972 -42.431 -47.927 1.00 64.26 547 MET A N 1
ATOM 4059 C CA . MET A 1 547 ? 25.577 -42.849 -47.863 1.00 62.10 547 MET A CA 1
ATOM 4060 C C . MET A 1 547 ? 25.117 -43.477 -49.182 1.00 66.21 547 MET A C 1
ATOM 4061 O O . MET A 1 547 ? 25.349 -42.923 -50.247 1.00 71.55 547 MET A O 1
ATOM 4066 N N . PRO A 1 548 ? 24.467 -44.652 -49.126 1.00 68.66 548 PRO A N 1
ATOM 4067 C CA . PRO A 1 548 ? 23.987 -45.322 -50.343 1.00 66.63 548 PRO A CA 1
ATOM 4068 C C . PRO A 1 548 ? 22.695 -44.698 -50.871 1.00 67.23 548 PRO A C 1
ATOM 4069 O O . PRO A 1 548 ? 21.724 -44.582 -50.130 1.00 71.36 548 PRO A O 1
ATOM 4073 N N . MET A 1 549 ? 22.671 -44.298 -52.138 1.00 66.23 549 MET A N 1
ATOM 4074 C CA . MET A 1 549 ? 21.458 -43.699 -52.697 1.00 71.37 549 MET A CA 1
ATOM 4075 C C . MET A 1 549 ? 20.899 -44.479 -53.891 1.00 77.06 549 MET A C 1
ATOM 4076 O O . MET A 1 549 ? 21.642 -45.094 -54.655 1.00 78.63 549 MET A O 1
ATOM 4081 N N . PRO A 1 550 ? 19.567 -44.486 -54.047 1.00 81.51 550 PRO A N 1
ATOM 4082 C CA . PRO A 1 550 ? 18.910 -45.186 -55.153 1.00 85.71 550 PRO A CA 1
ATOM 4083 C C . PRO A 1 550 ? 19.146 -44.424 -56.457 1.00 87.46 550 PRO A C 1
ATOM 4084 O O . PRO A 1 550 ? 19.497 -43.247 -56.430 1.00 85.53 550 PRO A O 1
ATOM 4088 N N . GLU A 1 551 ? 18.951 -45.092 -57.593 1.00 90.76 551 GLU A N 1
ATOM 4089 C CA . GLU A 1 551 ? 19.131 -44.449 -58.893 1.00 92.85 551 GLU A CA 1
ATOM 4090 C C . GLU A 1 551 ? 18.119 -43.314 -58.999 1.00 90.01 551 GLU A C 1
ATOM 4091 O O . GLU A 1 551 ? 16.918 -43.551 -59.133 1.00 89.78 551 GLU A O 1
ATOM 4097 N N . TYR A 1 552 ? 18.603 -42.079 -58.929 1.00 86.87 552 TYR A N 1
ATOM 4098 C CA . TYR A 1 552 ? 17.718 -40.928 -59.002 1.00 87.48 552 TYR A CA 1
ATOM 4099 C C . TYR A 1 552 ? 18.122 -39.991 -60.124 1.00 87.57 552 TYR A C 1
ATOM 4100 O O . TYR A 1 552 ? 19.235 -40.067 -60.632 1.00 82.96 552 TYR A O 1
ATOM 4109 N N . ASP A 1 553 ? 17.204 -39.112 -60.504 1.00 89.85 553 ASP A N 1
ATOM 4110 C CA . ASP A 1 553 ? 17.450 -38.141 -61.559 1.00 97.66 553 ASP A CA 1
ATOM 4111 C C . ASP A 1 553 ? 18.161 -36.938 -60.934 1.00 104.34 553 ASP A C 1
ATOM 4112 O O . ASP A 1 553 ? 17.591 -36.258 -60.084 1.00 105.75 553 ASP A O 1
ATOM 4117 N N . PRO A 1 554 ? 19.420 -36.664 -61.335 1.00 110.17 554 PRO A N 1
ATOM 4118 C CA . PRO A 1 554 ? 20.138 -35.517 -60.757 1.00 110.88 554 PRO A CA 1
ATOM 4119 C C . PRO A 1 554 ? 19.452 -34.173 -61.025 1.00 111.87 554 PRO A C 1
ATOM 4120 O O . PRO A 1 554 ? 19.688 -33.193 -60.319 1.00 111.02 554 PRO A O 1
ATOM 4124 N N . GLU A 1 555 ? 18.594 -34.145 -62.041 1.00 113.43 555 GLU A N 1
ATOM 4125 C CA . GLU A 1 555 ? 17.858 -32.939 -62.425 1.00 113.36 555 GLU A CA 1
ATOM 4126 C C . GLU A 1 555 ? 16.656 -32.737 -61.505 1.00 106.96 555 GLU A C 1
ATOM 4127 O O . GLU A 1 555 ? 16.183 -31.614 -61.299 1.00 106.87 555 GLU A O 1
ATOM 4133 N N . ASN A 1 556 ? 16.173 -33.839 -60.943 1.00 99.69 556 ASN A N 1
ATOM 4134 C CA . ASN A 1 556 ? 15.017 -33.802 -60.055 1.00 92.28 556 ASN A CA 1
ATOM 4135 C C . ASN A 1 556 ? 15.123 -34.795 -58.888 1.00 87.87 556 ASN A C 1
ATOM 4136 O O . ASN A 1 556 ? 14.375 -35.771 -58.816 1.00 82.36 556 ASN A O 1
ATOM 4141 N N . PRO A 1 557 ? 16.034 -34.529 -57.933 1.00 85.19 557 PRO A N 1
ATOM 4142 C CA . PRO A 1 557 ? 16.234 -35.411 -56.779 1.00 79.39 557 PRO A CA 1
ATOM 4143 C C . PRO A 1 557 ? 15.036 -35.534 -55.828 1.00 74.50 557 PRO A C 1
ATOM 4144 O O . PRO A 1 557 ? 14.045 -34.783 -55.932 1.00 66.98 557 PRO A O 1
ATOM 4148 N N . PRO A 1 558 ? 15.099 -36.525 -54.916 1.00 70.18 558 PRO A N 1
ATOM 4149 C CA . PRO A 1 558 ? 14.039 -36.759 -53.935 1.00 65.95 558 PRO A CA 1
ATOM 4150 C C . PRO A 1 558 ? 14.204 -35.893 -52.674 1.00 66.40 558 PRO A C 1
ATOM 4151 O O . PRO A 1 558 ? 15.073 -35.014 -52.605 1.00 63.56 558 PRO A O 1
ATOM 4155 N N . MET A 1 559 ? 13.344 -36.136 -51.687 1.00 67.23 559 MET A N 1
ATOM 4156 C CA . MET A 1 559 ? 13.410 -35.419 -50.423 1.00 64.03 559 MET A CA 1
ATOM 4157 C C . MET A 1 559 ? 14.232 -36.260 -49.457 1.00 63.24 559 MET A C 1
ATOM 4158 O O . MET A 1 559 ? 14.351 -37.478 -49.613 1.00 62.79 559 MET A O 1
ATOM 4163 N N . LEU A 1 560 ? 14.799 -35.609 -48.457 1.00 59.40 560 LEU A N 1
ATOM 4164 C CA . LEU A 1 560 ? 15.614 -36.310 -47.493 1.00 59.65 560 LEU A CA 1
ATOM 4165 C C . LEU A 1 560 ? 14.957 -36.253 -46.124 1.00 64.12 560 LEU A C 1
ATOM 4166 O O . LEU A 1 560 ? 14.331 -35.254 -45.759 1.00 65.18 560 LEU A O 1
ATOM 4171 N N . GLY A 1 561 ? 15.088 -37.342 -45.377 1.00 64.29 561 GLY A N 1
ATOM 4172 C CA . GLY A 1 561 ? 14.507 -37.403 -44.053 1.00 61.61 561 GLY A CA 1
ATOM 4173 C C . GLY A 1 561 ? 15.533 -37.719 -42.979 1.00 63.74 561 GLY A C 1
ATOM 4174 O O . GLY A 1 561 ? 16.331 -38.646 -43.119 1.00 65.70 561 GLY A O 1
ATOM 4175 N N . PHE A 1 562 ? 15.510 -36.942 -41.902 1.00 63.16 562 PHE A N 1
ATOM 4176 C CA . PHE A 1 562 ? 16.418 -37.130 -40.780 1.00 59.50 562 PHE A CA 1
ATOM 4177 C C . PHE A 1 562 ? 15.534 -37.610 -39.635 1.00 54.46 562 PHE A C 1
ATOM 4178 O O . PHE A 1 562 ? 14.648 -36.883 -39.203 1.00 51.18 562 PHE A O 1
ATOM 4186 N N . PHE A 1 563 ? 15.766 -38.828 -39.150 1.00 55.36 563 PHE A N 1
ATOM 4187 C CA . PHE A 1 563 ? 14.933 -39.389 -38.082 1.00 61.42 563 PHE A CA 1
ATOM 4188 C C . PHE A 1 563 ? 15.580 -39.423 -36.697 1.00 61.14 563 PHE A C 1
ATOM 4189 O O . PHE A 1 563 ? 16.762 -39.134 -36.564 1.00 63.49 563 PHE A O 1
ATOM 4197 N N . MET A 1 564 ? 14.801 -39.773 -35.671 1.00 58.98 564 MET A N 1
ATOM 4198 C CA . MET A 1 564 ? 15.336 -39.862 -34.314 1.00 58.64 564 MET A CA 1
ATOM 4199 C C . MET A 1 564 ? 15.845 -38.509 -33.839 1.00 58.20 564 MET A C 1
ATOM 4200 O O . MET A 1 564 ? 16.576 -38.395 -32.845 1.00 55.18 564 MET A O 1
ATOM 4205 N N . VAL A 1 565 ? 15.453 -37.473 -34.552 1.00 53.82 565 VAL A N 1
ATOM 4206 C CA . VAL A 1 565 ? 15.898 -36.148 -34.211 1.00 54.05 565 VAL A CA 1
ATOM 4207 C C . VAL A 1 565 ? 14.865 -35.439 -33.339 1.00 51.79 565 VAL A C 1
ATOM 4208 O O . VAL A 1 565 ? 14.436 -34.327 -33.632 1.00 54.00 565 VAL A O 1
ATOM 4212 N N . GLY A 1 566 ? 14.496 -36.084 -32.243 1.00 49.93 566 GLY A N 1
ATOM 4213 C CA . GLY A 1 566 ? 13.498 -35.518 -31.363 1.00 53.15 566 GLY A CA 1
ATOM 4214 C C . GLY A 1 566 ? 13.965 -34.925 -30.053 1.00 55.24 566 GLY A C 1
ATOM 4215 O O . GLY A 1 566 ? 13.439 -33.905 -29.628 1.00 59.93 566 GLY A O 1
ATOM 4216 N N . ALA A 1 567 ? 14.943 -35.546 -29.404 1.00 58.56 567 ALA A N 1
ATOM 4217 C CA . ALA A 1 567 ? 15.426 -35.046 -28.120 1.00 59.35 567 ALA A CA 1
ATOM 4218 C C . ALA A 1 567 ? 16.724 -34.240 -28.212 1.00 59.69 567 ALA A C 1
ATOM 4219 O O . ALA A 1 567 ? 17.613 -34.547 -29.005 1.00 51.16 567 ALA A O 1
ATOM 4221 N N . TYR A 1 568 ? 16.817 -33.199 -27.390 1.00 63.46 568 TYR A N 1
ATOM 4222 C CA . TYR A 1 568 ? 17.998 -32.348 -27.346 1.00 64.10 568 TYR A CA 1
ATOM 4223 C C . TYR A 1 568 ? 18.268 -31.657 -28.675 1.00 63.76 568 TYR A C 1
ATOM 4224 O O . TYR A 1 568 ? 19.365 -31.160 -28.893 1.00 65.38 568 TYR A O 1
ATOM 4233 N N . GLN A 1 569 ? 17.269 -31.601 -29.552 1.00 66.16 569 GLN A N 1
ATOM 4234 C CA . GLN A 1 569 ? 17.465 -30.979 -30.859 1.00 63.32 569 GLN A CA 1
ATOM 4235 C C . GLN A 1 569 ? 16.717 -29.676 -31.111 1.00 64.08 569 GLN A C 1
ATOM 4236 O O . GLN A 1 569 ? 17.314 -28.605 -31.056 1.00 66.67 569 GLN A O 1
ATOM 4242 N N . GLU A 1 570 ? 15.420 -29.767 -31.391 1.00 62.38 570 GLU A N 1
ATOM 4243 C CA . GLU A 1 570 ? 14.609 -28.588 -31.675 1.00 60.38 570 GLU A CA 1
ATOM 4244 C C . GLU A 1 570 ? 15.062 -27.271 -31.104 1.00 60.10 570 GLU A C 1
ATOM 4245 O O . GLU A 1 570 ? 15.516 -26.398 -31.828 1.00 64.37 570 GLU A O 1
ATOM 4251 N N . ILE A 1 571 ? 14.912 -27.116 -29.801 1.00 62.15 571 ILE A N 1
ATOM 4252 C CA . ILE A 1 571 ? 15.297 -25.872 -29.177 1.00 68.52 571 ILE A CA 1
ATOM 4253 C C . ILE A 1 571 ? 16.715 -25.881 -28.596 1.00 68.96 571 ILE A C 1
ATOM 4254 O O . ILE A 1 571 ? 16.909 -25.662 -27.408 1.00 75.78 571 ILE A O 1
ATOM 4259 N N . LEU A 1 572 ? 17.715 -26.128 -29.432 1.00 65.29 572 LEU A N 1
ATOM 4260 C CA . LEU A 1 572 ? 19.092 -26.157 -28.943 1.00 62.92 572 LEU A CA 1
ATOM 4261 C C . LEU A 1 572 ? 20.100 -25.948 -30.058 1.00 63.39 572 LEU A C 1
ATOM 4262 O O . LEU A 1 572 ? 21.290 -26.240 -29.910 1.00 61.25 572 LEU A O 1
ATOM 4267 N N . GLY A 1 573 ? 19.609 -25.451 -31.184 1.00 64.79 573 GLY A N 1
ATOM 4268 C CA . GLY A 1 573 ? 20.484 -25.177 -32.302 1.00 67.80 573 GLY A CA 1
ATOM 4269 C C . GLY A 1 573 ? 20.896 -23.715 -32.239 1.00 69.07 573 GLY A C 1
ATOM 4270 O O . GLY A 1 573 ? 20.225 -22.905 -31.595 1.00 66.35 573 GLY A O 1
ATOM 4271 N N . ASN A 1 574 ? 22.011 -23.380 -32.883 1.00 71.84 574 ASN A N 1
ATOM 4272 C CA . ASN A 1 574 ? 22.492 -22.006 -32.915 1.00 72.13 574 ASN A CA 1
ATOM 4273 C C . ASN A 1 574 ? 22.471 -21.492 -34.345 1.00 74.16 574 ASN A C 1
ATOM 4274 O O . ASN A 1 574 ? 22.751 -22.238 -35.286 1.00 76.13 574 ASN A O 1
ATOM 4279 N N . MET A 1 575 ? 22.118 -20.219 -34.508 1.00 74.27 575 MET A N 1
ATOM 4280 C CA . MET A 1 575 ? 22.047 -19.595 -35.833 1.00 73.06 575 MET A CA 1
ATOM 4281 C C . MET A 1 575 ? 23.447 -19.390 -36.456 1.00 69.20 575 MET A C 1
ATOM 4282 O O . MET A 1 575 ? 23.973 -18.288 -36.422 1.00 65.19 575 MET A O 1
ATOM 4287 N N . HIS A 1 576 ? 24.039 -20.441 -37.033 1.00 66.59 576 HIS A N 1
ATOM 4288 C CA . HIS A 1 576 ? 25.376 -20.317 -37.613 1.00 66.00 576 HIS A CA 1
ATOM 4289 C C . HIS A 1 576 ? 25.475 -19.160 -38.590 1.00 68.14 576 HIS A C 1
ATOM 4290 O O . HIS A 1 576 ? 25.864 -18.075 -38.204 1.00 76.64 576 HIS A O 1
ATOM 4297 N N . ASN A 1 577 ? 25.137 -19.358 -39.855 1.00 63.76 577 ASN A N 1
ATOM 4298 C CA . ASN A 1 577 ? 25.240 -18.228 -40.757 1.00 60.04 577 ASN A CA 1
ATOM 4299 C C . ASN A 1 577 ? 23.967 -17.414 -40.744 1.00 61.86 577 ASN A C 1
ATOM 4300 O O . ASN A 1 577 ? 23.489 -16.973 -41.783 1.00 70.48 577 ASN A O 1
ATOM 4305 N N . LEU A 1 578 ? 23.431 -17.200 -39.549 1.00 58.68 578 LEU A N 1
ATOM 4306 C CA . LEU A 1 578 ? 22.189 -16.453 -39.369 1.00 60.05 578 LEU A CA 1
ATOM 4307 C C . LEU A 1 578 ? 20.999 -17.218 -39.921 1.00 62.65 578 LEU A C 1
ATOM 4308 O O . LEU A 1 578 ? 20.046 -16.611 -40.412 1.00 59.09 578 LEU A O 1
ATOM 4313 N N . PHE A 1 579 ? 21.071 -18.549 -39.845 1.00 61.58 579 PHE A N 1
ATOM 4314 C CA . PHE A 1 579 ? 19.985 -19.408 -40.291 1.00 60.22 579 PHE A CA 1
ATOM 4315 C C . PHE A 1 579 ? 19.111 -19.674 -39.075 1.00 60.27 579 PHE A C 1
ATOM 4316 O O . PHE A 1 579 ? 19.563 -20.248 -38.089 1.00 57.01 579 PHE A O 1
ATOM 4324 N N . GLY A 1 580 ? 17.860 -19.237 -39.148 1.00 66.54 580 GLY A N 1
ATOM 4325 C CA . GLY A 1 580 ? 16.952 -19.411 -38.031 1.00 68.55 580 GLY A CA 1
ATOM 4326 C C . GLY A 1 580 ? 16.235 -20.741 -37.944 1.00 67.63 580 GLY A C 1
ATOM 4327 O O . GLY A 1 580 ? 16.485 -21.665 -38.715 1.00 63.83 580 GLY A O 1
ATOM 4328 N N . ASP A 1 581 ? 15.324 -20.821 -36.982 1.00 70.56 581 ASP A N 1
ATOM 4329 C CA . ASP A 1 581 ? 14.546 -22.025 -36.760 1.00 75.03 581 ASP A CA 1
ATOM 4330 C C . ASP A 1 581 ? 13.803 -22.475 -37.993 1.00 72.74 581 ASP A C 1
ATOM 4331 O O . ASP A 1 581 ? 13.198 -21.672 -38.706 1.00 73.38 581 ASP A O 1
ATOM 4336 N N . THR A 1 582 ? 13.845 -23.776 -38.233 1.00 70.52 582 THR A N 1
ATOM 4337 C CA . THR A 1 582 ? 13.130 -24.338 -39.356 1.00 68.55 582 THR A CA 1
ATOM 4338 C C . THR A 1 582 ? 11.665 -24.344 -38.964 1.00 67.10 582 THR A C 1
ATOM 4339 O O . THR A 1 582 ? 11.320 -24.200 -37.790 1.00 65.70 582 THR A O 1
ATOM 4343 N N . GLU A 1 583 ? 10.804 -24.499 -39.954 1.00 67.50 583 GLU A N 1
ATOM 4344 C CA . GLU A 1 583 ? 9.377 -24.534 -39.703 1.00 65.49 583 GLU A CA 1
ATOM 4345 C C . GLU A 1 583 ? 9.024 -25.923 -39.195 1.00 63.94 583 GLU A C 1
ATOM 4346 O O . GLU A 1 583 ? 9.690 -26.905 -39.526 1.00 63.61 583 GLU A O 1
ATOM 4352 N N . ALA A 1 584 ? 7.988 -26.006 -38.375 1.00 62.86 584 ALA A N 1
ATOM 4353 C CA . ALA A 1 584 ? 7.570 -27.291 -37.845 1.00 61.56 584 ALA A CA 1
ATOM 4354 C C . ALA A 1 584 ? 6.066 -27.452 -38.016 1.00 61.93 584 ALA A C 1
ATOM 4355 O O . ALA A 1 584 ? 5.318 -26.470 -37.994 1.00 64.60 584 ALA A O 1
ATOM 4357 N N . VAL A 1 585 ? 5.634 -28.695 -38.213 1.00 58.76 585 VAL A N 1
ATOM 4358 C CA . VAL A 1 585 ? 4.222 -29.011 -38.380 1.00 51.99 585 VAL A CA 1
ATOM 4359 C C . VAL A 1 585 ? 3.913 -30.286 -37.625 1.00 56.75 585 VAL A C 1
ATOM 4360 O O . VAL A 1 585 ? 4.759 -31.178 -37.500 1.00 52.75 585 VAL A O 1
ATOM 4364 N N . ASP A 1 586 ? 2.692 -30.358 -37.111 1.00 63.14 586 ASP A N 1
ATOM 4365 C CA . ASP A 1 586 ? 2.236 -31.527 -36.374 1.00 66.05 586 ASP A CA 1
ATOM 4366 C C . ASP A 1 586 ? 1.345 -32.313 -37.313 1.00 61.32 586 ASP A C 1
ATOM 4367 O O . ASP A 1 586 ? 0.360 -31.795 -37.830 1.00 62.43 586 ASP A O 1
ATOM 4372 N N . VAL A 1 587 ? 1.700 -33.567 -37.534 1.00 58.51 587 VAL A N 1
ATOM 4373 C CA . VAL A 1 587 ? 0.927 -34.409 -38.421 1.00 57.15 587 VAL A CA 1
ATOM 4374 C C . VAL A 1 587 ? 0.162 -35.442 -37.621 1.00 58.45 587 VAL A C 1
ATOM 4375 O O . VAL A 1 587 ? 0.715 -36.052 -36.694 1.00 58.42 587 VAL A O 1
ATOM 4379 N N . PHE A 1 588 ? -1.110 -35.630 -37.977 1.00 58.66 588 PHE A N 1
ATOM 4380 C CA . PHE A 1 588 ? -1.969 -36.611 -37.307 1.00 59.71 588 PHE A CA 1
ATOM 4381 C C . PHE A 1 588 ? -2.530 -37.612 -38.289 1.00 58.53 588 PHE A C 1
ATOM 4382 O O . PHE A 1 588 ? -2.805 -37.284 -39.434 1.00 62.70 588 PHE A O 1
ATOM 4390 N N . VAL A 1 589 ? -2.714 -38.838 -37.831 1.00 55.74 589 VAL A N 1
ATOM 4391 C CA . VAL A 1 589 ? -3.239 -39.888 -38.685 1.00 56.16 589 VAL A CA 1
ATOM 4392 C C . VAL A 1 589 ? -4.302 -40.623 -37.892 1.00 60.40 589 VAL A C 1
ATOM 4393 O O . VAL A 1 589 ? -4.010 -41.178 -36.837 1.00 62.35 589 VAL A O 1
ATOM 4397 N N . PHE A 1 590 ? -5.538 -40.623 -38.379 1.00 62.79 590 PHE A N 1
ATOM 4398 C CA . PHE A 1 590 ? -6.603 -41.311 -37.657 1.00 64.42 590 PHE A CA 1
ATOM 4399 C C . PHE A 1 590 ? -6.925 -42.671 -38.252 1.00 68.65 590 PHE A C 1
ATOM 4400 O O . PHE A 1 590 ? -6.562 -42.954 -39.401 1.00 70.29 590 PHE A O 1
ATOM 4408 N N . PRO A 1 591 ? -7.589 -43.546 -37.464 1.00 71.23 591 PRO A N 1
ATOM 4409 C CA . PRO A 1 591 ? -7.948 -44.886 -37.959 1.00 71.10 591 PRO A CA 1
ATOM 4410 C C . PRO A 1 591 ? -8.953 -44.689 -39.090 1.00 74.81 591 PRO A C 1
ATOM 4411 O O . PRO A 1 591 ? -9.161 -45.555 -39.939 1.00 66.71 591 PRO A O 1
ATOM 4415 N N . ASP A 1 592 ? -9.546 -43.497 -39.073 1.00 81.00 592 ASP A N 1
ATOM 4416 C CA . ASP A 1 592 ? -10.518 -43.036 -40.046 1.00 84.55 592 ASP A CA 1
ATOM 4417 C C . ASP A 1 592 ? -9.898 -43.117 -41.450 1.00 86.22 592 ASP A C 1
ATOM 4418 O O . ASP A 1 592 ? -10.543 -43.544 -42.414 1.00 86.16 592 ASP A O 1
ATOM 4423 N N . GLY A 1 593 ? -8.632 -42.719 -41.547 1.00 85.37 593 GLY A N 1
ATOM 4424 C CA . GLY A 1 593 ? -7.943 -42.716 -42.822 1.00 79.40 593 GLY A CA 1
ATOM 4425 C C . GLY A 1 593 ? -7.553 -41.285 -43.154 1.00 80.31 593 GLY A C 1
ATOM 4426 O O . GLY A 1 593 ? -6.692 -41.054 -43.998 1.00 78.83 593 GLY A O 1
ATOM 4427 N N . SER A 1 594 ? -8.193 -40.321 -42.492 1.00 77.67 594 SER A N 1
ATOM 4428 C CA . SER A 1 594 ? -7.906 -38.908 -42.718 1.00 74.34 594 SER A CA 1
ATOM 4429 C C . SER A 1 594 ? -6.562 -38.526 -42.087 1.00 71.49 594 SER A C 1
ATOM 4430 O O . SER A 1 594 ? -6.068 -39.207 -41.184 1.00 68.83 594 SER A O 1
ATOM 4433 N N . VAL A 1 595 ? -5.972 -37.443 -42.587 1.00 70.77 595 VAL A N 1
ATOM 4434 C CA . VAL A 1 595 ? -4.688 -36.934 -42.098 1.00 67.34 595 VAL A CA 1
ATOM 4435 C C . VAL A 1 595 ? -4.756 -35.418 -41.818 1.00 69.07 595 VAL A C 1
ATOM 4436 O O . VAL A 1 595 ? -5.019 -34.621 -42.719 1.00 70.21 595 VAL A O 1
ATOM 4440 N N . GLU A 1 596 ? -4.544 -35.028 -40.565 1.00 71.79 596 GLU A N 1
ATOM 4441 C CA . GLU A 1 596 ? -4.549 -33.616 -40.208 1.00 71.92 596 GLU A CA 1
ATOM 4442 C C . GLU A 1 596 ? -3.103 -33.180 -40.081 1.00 67.29 596 GLU A C 1
ATOM 4443 O O . GLU A 1 596 ? -2.263 -33.906 -39.537 1.00 60.73 596 GLU A O 1
ATOM 4449 N N . VAL A 1 597 ? -2.822 -31.995 -40.602 1.00 63.57 597 VAL A N 1
ATOM 4450 C CA . VAL A 1 597 ? -1.481 -31.443 -40.561 1.00 67.70 597 VAL A CA 1
ATOM 4451 C C . VAL A 1 597 ? -1.563 -29.970 -40.209 1.00 68.29 597 VAL A C 1
ATOM 4452 O O . VAL A 1 597 ? -1.595 -29.135 -41.103 1.00 72.28 597 VAL A O 1
ATOM 4456 N N . GLU A 1 598 ? -1.602 -29.645 -38.922 1.00 68.59 598 GLU A N 1
ATOM 4457 C CA . GLU A 1 598 ? -1.668 -28.248 -38.529 1.00 73.60 598 GLU A CA 1
ATOM 4458 C C . GLU A 1 598 ? -0.276 -27.669 -38.256 1.00 73.11 598 GLU A C 1
ATOM 4459 O O . GLU A 1 598 ? 0.665 -28.403 -37.943 1.00 73.82 598 GLU A O 1
ATOM 4465 N N . LEU A 1 599 ? -0.152 -26.350 -38.414 1.00 71.25 599 LEU A N 1
ATOM 4466 C CA . LEU A 1 599 ? 1.108 -25.642 -38.191 1.00 68.98 599 LEU A CA 1
ATOM 4467 C C . LEU A 1 599 ? 1.529 -25.725 -36.720 1.00 69.24 599 LEU A C 1
ATOM 4468 O O . LEU A 1 599 ? 0.695 -25.626 -35.810 1.00 66.99 599 LEU A O 1
ATOM 4473 N N . SER A 1 600 ? 2.823 -25.911 -36.486 1.00 68.84 600 SER A N 1
ATOM 4474 C CA . SER A 1 600 ? 3.325 -26.003 -35.126 1.00 64.38 600 SER A CA 1
ATOM 4475 C C . SER A 1 600 ? 4.296 -24.876 -34.794 1.00 66.66 600 SER A C 1
ATOM 4476 O O . SER A 1 600 ? 4.289 -24.359 -33.676 1.00 68.52 600 SER A O 1
ATOM 4479 N N . ASP A 1 601 ? 5.123 -24.497 -35.768 1.00 69.41 601 ASP A N 1
ATOM 4480 C CA . ASP A 1 601 ? 6.100 -23.434 -35.574 1.00 71.37 601 ASP A CA 1
ATOM 4481 C C . ASP A 1 601 ? 6.235 -22.540 -36.784 1.00 71.38 601 ASP A C 1
ATOM 4482 O O . ASP A 1 601 ? 6.256 -23.013 -37.917 1.00 73.17 601 ASP A O 1
ATOM 4487 N N . GLU A 1 602 ? 6.340 -21.243 -36.513 1.00 75.01 602 GLU A N 1
ATOM 4488 C CA . GLU A 1 602 ? 6.459 -20.206 -37.531 1.00 77.33 602 GLU A CA 1
ATOM 4489 C C . GLU A 1 602 ? 7.713 -20.273 -38.393 1.00 73.33 602 GLU A C 1
ATOM 4490 O O . GLU A 1 602 ? 7.633 -20.241 -39.618 1.00 75.53 602 GLU A O 1
ATOM 4496 N N . GLY A 1 603 ? 8.878 -20.351 -37.771 1.00 67.91 603 GLY A N 1
ATOM 4497 C CA . GLY A 1 603 ? 10.087 -20.393 -38.573 1.00 73.47 603 GLY A CA 1
ATOM 4498 C C . GLY A 1 603 ? 10.625 -18.992 -38.830 1.00 72.77 603 GLY A C 1
ATOM 4499 O O . GLY A 1 603 ? 10.006 -18.189 -39.534 1.00 71.90 603 GLY A O 1
ATOM 4500 N N . ASP A 1 604 ? 11.791 -18.710 -38.256 1.00 72.12 604 ASP A N 1
ATOM 4501 C CA . ASP A 1 604 ? 12.447 -17.416 -38.369 1.00 67.75 604 ASP A CA 1
ATOM 4502 C C . ASP A 1 604 ? 12.627 -16.948 -39.791 1.00 61.93 604 ASP A C 1
ATOM 4503 O O . ASP A 1 604 ? 12.747 -17.756 -40.710 1.00 59.86 604 ASP A O 1
ATOM 4508 N N . THR A 1 605 ? 12.660 -15.626 -39.943 1.00 58.10 605 THR A N 1
ATOM 4509 C CA . THR A 1 605 ? 12.858 -14.965 -41.226 1.00 56.87 605 THR A CA 1
ATOM 4510 C C . THR A 1 605 ? 14.102 -14.086 -41.103 1.00 58.33 605 THR A C 1
ATOM 4511 O O . THR A 1 605 ? 14.531 -13.747 -39.998 1.00 59.52 605 THR A O 1
ATOM 4515 N N . VAL A 1 606 ? 14.680 -13.727 -42.241 1.00 58.78 606 VAL A N 1
ATOM 4516 C CA . VAL A 1 606 ? 15.863 -12.883 -42.271 1.00 57.36 606 VAL A CA 1
ATOM 4517 C C . VAL A 1 606 ? 15.688 -11.734 -41.294 1.00 56.86 606 VAL A C 1
ATOM 4518 O O . VAL A 1 606 ? 16.610 -11.376 -40.568 1.00 52.51 606 VAL A O 1
ATOM 4522 N N . ALA A 1 607 ? 14.494 -11.154 -41.290 1.00 57.89 607 ALA A N 1
ATOM 4523 C CA . ALA A 1 607 ? 14.199 -10.021 -40.424 1.00 59.20 607 ALA A CA 1
ATOM 4524 C C . ALA A 1 607 ? 14.402 -10.363 -38.946 1.00 61.87 607 ALA A C 1
ATOM 4525 O O . ALA A 1 607 ? 14.990 -9.579 -38.195 1.00 59.41 607 ALA A O 1
ATOM 4527 N N . ASP A 1 608 ? 13.925 -11.538 -38.536 1.00 67.22 608 ASP A N 1
ATOM 4528 C CA . ASP A 1 608 ? 14.048 -12.002 -37.144 1.00 69.81 608 ASP A CA 1
ATOM 4529 C C . ASP A 1 608 ? 15.510 -12.074 -36.736 1.00 69.12 608 ASP A C 1
ATOM 4530 O O . ASP A 1 608 ? 15.896 -11.628 -35.649 1.00 65.05 608 ASP A O 1
ATOM 4535 N N . MET A 1 609 ? 16.312 -12.655 -37.622 1.00 66.45 609 MET A N 1
ATOM 4536 C CA . MET A 1 609 ? 17.728 -12.800 -37.382 1.00 61.67 609 MET A CA 1
ATOM 4537 C C . MET A 1 609 ? 18.407 -11.430 -37.226 1.00 61.93 609 MET A C 1
ATOM 4538 O O . MET A 1 609 ? 19.180 -11.224 -36.291 1.00 61.55 609 MET A O 1
ATOM 4543 N N . LEU A 1 610 ? 18.107 -10.486 -38.116 1.00 64.68 610 LEU A N 1
ATOM 4544 C CA . LEU A 1 610 ? 18.734 -9.160 -38.055 1.00 64.49 610 LEU A CA 1
ATOM 4545 C C . LEU A 1 610 ? 18.399 -8.421 -36.752 1.00 68.13 610 LEU A C 1
ATOM 4546 O O . LEU A 1 610 ? 19.141 -7.529 -36.318 1.00 68.93 610 LEU A O 1
ATOM 4551 N N . GLN A 1 611 ? 17.290 -8.815 -36.126 1.00 72.67 611 GLN A N 1
ATOM 4552 C CA . GLN A 1 611 ? 16.837 -8.228 -34.861 1.00 74.24 611 GLN A CA 1
ATOM 4553 C C . GLN A 1 611 ? 17.787 -8.648 -33.743 1.00 71.61 611 GLN A C 1
ATOM 4554 O O . GLN A 1 611 ? 18.118 -7.863 -32.859 1.00 67.73 611 GLN A O 1
ATOM 4560 N N . TYR A 1 612 ? 18.210 -9.904 -33.809 1.00 70.78 612 TYR A N 1
ATOM 4561 C CA . TYR A 1 612 ? 19.110 -10.483 -32.831 1.00 70.52 612 TYR A CA 1
ATOM 4562 C C . TYR A 1 612 ? 20.454 -9.759 -32.810 1.00 70.80 612 TYR A C 1
ATOM 4563 O O . TYR A 1 612 ? 21.009 -9.469 -31.751 1.00 71.15 612 TYR A O 1
ATOM 4572 N N . VAL A 1 613 ? 20.992 -9.473 -33.983 1.00 72.60 613 VAL A N 1
ATOM 4573 C CA . VAL A 1 613 ? 22.271 -8.778 -34.049 1.00 76.62 613 VAL A CA 1
ATOM 4574 C C . VAL A 1 613 ? 22.066 -7.259 -33.984 1.00 81.25 613 VAL A C 1
ATOM 4575 O O . VAL A 1 613 ? 22.922 -6.470 -34.415 1.00 84.50 613 VAL A O 1
ATOM 4579 N N . GLN A 1 614 ? 20.905 -6.880 -33.454 1.00 79.68 614 GLN A N 1
ATOM 4580 C CA . GLN A 1 614 ? 20.486 -5.492 -33.276 1.00 76.24 614 GLN A CA 1
ATOM 4581 C C . GLN A 1 614 ? 20.544 -4.659 -34.537 1.00 75.77 614 GLN A C 1
ATOM 4582 O O . GLN A 1 614 ? 21.473 -3.886 -34.735 1.00 79.27 614 GLN A O 1
ATOM 4588 N N . LEU A 1 615 ? 19.546 -4.802 -35.394 1.00 73.02 615 LEU A N 1
ATOM 4589 C CA . LEU A 1 615 ? 19.557 -4.022 -36.607 1.00 70.95 615 LEU A CA 1
ATOM 4590 C C . LEU A 1 615 ? 18.220 -3.365 -36.900 1.00 76.58 615 LEU A C 1
ATOM 4591 O O . LEU A 1 615 ? 18.169 -2.271 -37.466 1.00 80.21 615 LEU A O 1
ATOM 4596 N N . ASP A 1 616 ? 17.136 -4.014 -36.490 1.00 81.01 616 ASP A N 1
ATOM 4597 C CA . ASP A 1 616 ? 15.789 -3.483 -36.728 1.00 87.80 616 ASP A CA 1
ATOM 4598 C C . ASP A 1 616 ? 15.523 -3.366 -38.236 1.00 85.83 616 ASP A C 1
ATOM 4599 O O . ASP A 1 616 ? 16.050 -2.474 -38.917 1.00 78.73 616 ASP A O 1
ATOM 4604 N N . PRO A 1 617 ? 14.676 -4.262 -38.769 1.00 86.48 617 PRO A N 1
ATOM 4605 C CA . PRO A 1 617 ? 14.343 -4.268 -40.198 1.00 88.43 617 PRO A CA 1
ATOM 4606 C C . PRO A 1 617 ? 13.649 -3.001 -40.710 1.00 89.09 617 PRO A C 1
ATOM 4607 O O . PRO A 1 617 ? 13.997 -2.499 -41.779 1.00 87.67 617 PRO A O 1
ATOM 4611 N N . LYS A 1 618 ? 12.684 -2.494 -39.940 1.00 88.09 618 LYS A N 1
ATOM 4612 C CA . LYS A 1 618 ? 11.928 -1.293 -40.294 1.00 87.26 618 LYS A CA 1
ATOM 4613 C C . LYS A 1 618 ? 12.848 -0.135 -40.713 1.00 87.30 618 LYS A C 1
ATOM 4614 O O . LYS A 1 618 ? 12.726 0.403 -41.822 1.00 85.01 618 LYS A O 1
ATOM 4620 N N . THR A 1 619 ? 13.772 0.235 -39.829 1.00 86.96 619 THR A N 1
ATOM 4621 C CA . THR A 1 619 ? 14.714 1.322 -40.109 1.00 89.28 619 THR A CA 1
ATOM 4622 C C . THR A 1 619 ? 15.701 0.948 -41.243 1.00 89.14 619 THR A C 1
ATOM 4623 O O . THR A 1 619 ? 16.344 1.818 -41.846 1.00 87.14 619 THR A O 1
ATOM 4627 N N . LEU A 1 620 ? 15.803 -0.344 -41.548 1.00 88.68 620 LEU A N 1
ATOM 4628 C CA . LEU A 1 620 ? 16.704 -0.807 -42.604 1.00 85.38 620 LEU A CA 1
ATOM 4629 C C . LEU A 1 620 ? 16.026 -0.703 -43.976 1.00 83.63 620 LEU A C 1
ATOM 4630 O O . LEU A 1 620 ? 16.678 -0.498 -45.006 1.00 76.85 620 LEU A O 1
ATOM 4635 N N . LEU A 1 621 ? 14.706 -0.863 -43.971 1.00 86.95 621 LEU A N 1
ATOM 4636 C CA . LEU A 1 621 ? 13.882 -0.775 -45.179 1.00 85.60 621 LEU A CA 1
ATOM 4637 C C . LEU A 1 621 ? 13.975 0.633 -45.764 1.00 86.87 621 LEU A C 1
ATOM 4638 O O . LEU A 1 621 ? 14.270 0.809 -46.953 1.00 79.83 621 LEU A O 1
ATOM 4643 N N . THR A 1 622 ? 13.702 1.626 -44.913 1.00 88.97 622 THR A N 1
ATOM 4644 C CA . THR A 1 622 ? 13.754 3.020 -45.311 1.00 89.59 622 THR A CA 1
ATOM 4645 C C . THR A 1 622 ? 15.154 3.404 -45.783 1.00 91.32 622 THR A C 1
ATOM 4646 O O . THR A 1 622 ? 15.287 4.171 -46.727 1.00 93.64 622 THR A O 1
ATOM 4650 N N . GLN A 1 623 ? 16.201 2.868 -45.160 1.00 92.97 623 GLN A N 1
ATOM 4651 C CA . GLN A 1 623 ? 17.555 3.208 -45.606 1.00 95.38 623 GLN A CA 1
ATOM 4652 C C . GLN A 1 623 ? 17.822 2.739 -47.038 1.00 92.68 623 GLN A C 1
ATOM 4653 O O . GLN A 1 623 ? 18.710 3.260 -47.719 1.00 86.78 623 GLN A O 1
ATOM 4659 N N . PHE A 1 624 ? 17.046 1.751 -47.479 1.00 92.11 624 PHE A N 1
ATOM 4660 C CA . PHE A 1 624 ? 17.168 1.196 -48.823 1.00 92.36 624 PHE A CA 1
ATOM 4661 C C . PHE A 1 624 ? 16.302 2.044 -49.734 1.00 94.61 624 PHE A C 1
ATOM 4662 O O . PHE A 1 624 ? 16.665 2.343 -50.870 1.00 94.17 624 PHE A O 1
ATOM 4670 N N . ARG A 1 625 ? 15.140 2.418 -49.217 1.00 102.40 625 ARG A N 1
ATOM 4671 C CA . ARG A 1 625 ? 14.195 3.255 -49.947 1.00 111.00 625 ARG A CA 1
ATOM 4672 C C . ARG A 1 625 ? 14.924 4.517 -50.465 1.00 111.86 625 ARG A C 1
ATOM 4673 O O . ARG A 1 625 ? 14.632 5.006 -51.556 1.00 112.33 625 ARG A O 1
ATOM 4681 N N . ASP A 1 626 ? 15.894 5.016 -49.697 1.00 112.43 626 ASP A N 1
ATOM 4682 C CA . ASP A 1 626 ? 16.649 6.211 -50.084 1.00 112.51 626 ASP A CA 1
ATOM 4683 C C . ASP A 1 626 ? 17.739 5.933 -51.118 1.00 113.06 626 ASP A C 1
ATOM 4684 O O . ASP A 1 626 ? 17.836 6.635 -52.128 1.00 113.37 626 ASP A O 1
ATOM 4689 N N . GLN A 1 627 ? 18.563 4.920 -50.860 1.00 112.27 627 GLN A N 1
ATOM 4690 C CA . GLN A 1 627 ? 19.645 4.567 -51.774 1.00 109.61 627 GLN A CA 1
ATOM 4691 C C . GLN A 1 627 ? 19.087 4.219 -53.148 1.00 105.04 627 GLN A C 1
ATOM 4692 O O . GLN A 1 627 ? 19.746 4.439 -54.158 1.00 103.87 627 GLN A O 1
ATOM 4698 N N . VAL A 1 628 ? 17.870 3.689 -53.193 1.00 103.97 628 VAL A N 1
ATOM 4699 C CA . VAL A 1 628 ? 17.282 3.332 -54.475 1.00 106.28 628 VAL A CA 1
ATOM 4700 C C . VAL A 1 628 ? 16.708 4.528 -55.224 1.00 112.98 628 VAL A C 1
ATOM 4701 O O . VAL A 1 628 ? 16.436 4.433 -56.421 1.00 114.64 628 VAL A O 1
ATOM 4705 N N . LYS A 1 629 ? 16.511 5.649 -54.528 1.00 120.26 629 LYS A N 1
ATOM 4706 C CA . LYS A 1 629 ? 15.988 6.864 -55.173 1.00 125.97 629 LYS A CA 1
ATOM 4707 C C . LYS A 1 629 ? 17.122 7.578 -55.919 1.00 127.30 629 LYS A C 1
ATOM 4708 O O . LYS A 1 629 ? 16.896 8.264 -56.922 1.00 125.83 629 LYS A O 1
ATOM 4714 N N . LYS A 1 630 ? 18.341 7.391 -55.420 1.00 127.52 630 LYS A N 1
ATOM 4715 C CA . LYS A 1 630 ? 19.534 7.979 -56.013 1.00 126.06 630 LYS A CA 1
ATOM 4716 C C . LYS A 1 630 ? 20.141 6.970 -56.997 1.00 128.72 630 LYS A C 1
ATOM 4717 O O . LYS A 1 630 ? 21.341 7.015 -57.280 1.00 129.31 630 LYS A O 1
ATOM 4723 N N . THR A 1 631 ? 19.311 6.056 -57.502 1.00 131.18 631 THR A N 1
ATOM 4724 C CA . THR A 1 631 ? 19.772 5.036 -58.448 1.00 135.52 631 THR A CA 1
ATOM 4725 C C . THR A 1 631 ? 19.893 5.612 -59.850 1.00 140.95 631 THR A C 1
ATOM 4726 O O . THR A 1 631 ? 20.578 5.048 -60.711 1.00 142.98 631 THR A O 1
ATOM 4730 N N . ASP A 1 632 ? 19.216 6.732 -60.088 1.00 143.14 632 ASP A N 1
ATOM 4731 C CA . ASP A 1 632 ? 19.291 7.386 -61.394 1.00 143.91 632 ASP A CA 1
ATOM 4732 C C . ASP A 1 632 ? 18.633 6.500 -62.450 1.00 141.20 632 ASP A C 1
ATOM 4733 O O . ASP A 1 632 ? 18.753 6.757 -63.647 1.00 139.45 632 ASP A O 1
ATOM 4738 N N . LEU A 1 633 ? 17.959 5.445 -62.002 1.00 138.59 633 LEU A N 1
ATOM 4739 C CA . LEU A 1 633 ? 17.302 4.533 -62.923 1.00 135.82 633 LEU A CA 1
ATOM 4740 C C . LEU A 1 633 ? 15.789 4.726 -62.898 1.00 136.18 633 LEU A C 1
ATOM 4741 O O . LEU A 1 633 ? 15.240 5.298 -61.953 1.00 133.27 633 LEU A O 1
ATOM 4746 N N . ASP A 1 634 ? 15.124 4.244 -63.946 1.00 138.36 634 ASP A N 1
ATOM 4747 C CA . ASP A 1 634 ? 13.673 4.360 -64.085 1.00 139.21 634 ASP A CA 1
ATOM 4748 C C . ASP A 1 634 ? 12.895 4.005 -62.819 1.00 138.31 634 ASP A C 1
ATOM 4749 O O . ASP A 1 634 ? 13.454 3.457 -61.873 1.00 141.23 634 ASP A O 1
ATOM 4754 N N . ALA A 1 635 ? 11.605 4.332 -62.804 1.00 135.75 635 ALA A N 1
ATOM 4755 C CA . ALA A 1 635 ? 10.749 4.043 -61.653 1.00 133.02 635 ALA A CA 1
ATOM 4756 C C . ALA A 1 635 ? 10.212 2.608 -61.718 1.00 131.65 635 ALA A C 1
ATOM 4757 O O . ALA A 1 635 ? 9.793 2.040 -60.705 1.00 126.21 635 ALA A O 1
ATOM 4759 N N . GLU A 1 636 ? 10.236 2.036 -62.923 1.00 132.80 636 GLU A N 1
ATOM 4760 C CA . GLU A 1 636 ? 9.776 0.667 -63.184 1.00 132.27 636 GLU A CA 1
ATOM 4761 C C . GLU A 1 636 ? 10.626 -0.331 -62.398 1.00 129.43 636 GLU A C 1
ATOM 4762 O O . GLU A 1 636 ? 10.113 -1.152 -61.632 1.00 125.11 636 GLU A O 1
ATOM 4768 N N . LEU A 1 637 ? 11.935 -0.252 -62.624 1.00 128.74 637 LEU A N 1
ATOM 4769 C CA . LEU A 1 637 ? 12.900 -1.127 -61.976 1.00 125.96 637 LEU A CA 1
ATOM 4770 C C . LEU A 1 637 ? 13.148 -0.662 -60.533 1.00 123.23 637 LEU A C 1
ATOM 4771 O O . LEU A 1 637 ? 13.227 -1.487 -59.628 1.00 124.75 637 LEU A O 1
ATOM 4776 N N . GLN A 1 638 ? 13.245 0.649 -60.311 1.00 119.54 638 GLN A N 1
ATOM 4777 C CA . GLN A 1 638 ? 13.494 1.177 -58.967 1.00 117.24 638 GLN A CA 1
ATOM 4778 C C . GLN A 1 638 ? 12.516 0.667 -57.908 1.00 116.97 638 GLN A C 1
ATOM 4779 O O . GLN A 1 638 ? 12.875 0.536 -56.731 1.00 115.72 638 GLN A O 1
ATOM 4785 N N . GLN A 1 639 ? 11.281 0.380 -58.308 1.00 117.19 639 GLN A N 1
ATOM 4786 C CA . GLN A 1 639 ? 10.297 -0.105 -57.345 1.00 116.48 639 GLN A CA 1
ATOM 4787 C C . GLN A 1 639 ? 10.297 -1.625 -57.226 1.00 114.95 639 GLN A C 1
ATOM 4788 O O . GLN A 1 639 ? 10.107 -2.148 -56.130 1.00 118.79 639 GLN A O 1
ATOM 4794 N N . GLN A 1 640 ? 10.507 -2.337 -58.333 1.00 109.48 640 GLN A N 1
ATOM 4795 C CA . GLN A 1 640 ? 10.543 -3.795 -58.270 1.00 104.96 640 GLN A CA 1
ATOM 4796 C C . GLN A 1 640 ? 11.775 -4.256 -57.474 1.00 101.47 640 GLN A C 1
ATOM 4797 O O . GLN A 1 640 ? 12.046 -5.448 -57.384 1.00 97.19 640 GLN A O 1
ATOM 4803 N N . PHE A 1 641 ? 12.523 -3.304 -56.916 1.00 100.56 641 PHE A N 1
ATOM 4804 C CA . PHE A 1 641 ? 13.717 -3.602 -56.120 1.00 98.17 641 PHE A CA 1
ATOM 4805 C C . PHE A 1 641 ? 13.372 -3.613 -54.639 1.00 96.48 641 PHE A C 1
ATOM 4806 O O . PHE A 1 641 ? 13.888 -4.441 -53.895 1.00 98.21 641 PHE A O 1
ATOM 4814 N N . LEU A 1 642 ? 12.521 -2.686 -54.204 1.00 95.16 642 LEU A N 1
ATOM 4815 C CA . LEU A 1 642 ? 12.114 -2.668 -52.806 1.00 94.76 642 LEU A CA 1
ATOM 4816 C C . LEU A 1 642 ? 11.194 -3.856 -52.608 1.00 95.06 642 LEU A C 1
ATOM 4817 O O . LEU A 1 642 ? 10.903 -4.258 -51.481 1.00 95.14 642 LEU A O 1
ATOM 4822 N N . GLU A 1 643 ? 10.724 -4.410 -53.718 1.00 95.64 643 GLU A N 1
ATOM 4823 C CA . GLU A 1 643 ? 9.853 -5.578 -53.667 1.00 97.22 643 GLU A CA 1
ATOM 4824 C C . GLU A 1 643 ? 10.763 -6.771 -53.366 1.00 95.93 643 GLU A C 1
ATOM 4825 O O . GLU A 1 643 ? 10.556 -7.504 -52.398 1.00 92.44 643 GLU A O 1
ATOM 4831 N N . GLU A 1 644 ? 11.773 -6.941 -54.220 1.00 96.95 644 GLU A N 1
ATOM 4832 C CA . GLU A 1 644 ? 12.764 -8.012 -54.106 1.00 94.36 644 GLU A CA 1
ATOM 4833 C C . GLU A 1 644 ? 13.426 -7.950 -52.740 1.00 89.63 644 GLU A C 1
ATOM 4834 O O . GLU A 1 644 ? 13.578 -8.971 -52.068 1.00 90.05 644 GLU A O 1
ATOM 4840 N N . PHE A 1 645 ? 13.826 -6.744 -52.347 1.00 84.29 645 PHE A N 1
ATOM 4841 C CA . PHE A 1 645 ? 14.491 -6.529 -51.073 1.00 80.89 645 PHE A CA 1
ATOM 4842 C C . PHE A 1 645 ? 13.599 -6.887 -49.902 1.00 80.92 645 PHE A C 1
ATOM 4843 O O . PHE A 1 645 ? 13.952 -7.743 -49.089 1.00 81.55 645 PHE A O 1
ATOM 4851 N N . GLU A 1 646 ? 12.446 -6.227 -49.814 1.00 81.84 646 GLU A N 1
ATOM 4852 C CA . GLU A 1 646 ? 11.510 -6.468 -48.721 1.00 83.60 646 GLU A CA 1
ATOM 4853 C C . GLU A 1 646 ? 11.033 -7.911 -48.690 1.00 82.62 646 GLU A C 1
ATOM 4854 O O . GLU A 1 646 ? 10.763 -8.459 -47.621 1.00 80.67 646 GLU A O 1
ATOM 4860 N N . ALA A 1 647 ? 10.932 -8.520 -49.867 1.00 83.64 647 ALA A N 1
ATOM 4861 C CA . ALA A 1 647 ? 10.510 -9.910 -49.971 1.00 81.34 647 ALA A CA 1
ATOM 4862 C C . ALA A 1 647 ? 11.500 -10.780 -49.190 1.00 85.09 647 ALA A C 1
ATOM 4863 O O . ALA A 1 647 ? 11.114 -11.496 -48.261 1.00 83.53 647 ALA A O 1
ATOM 4865 N N . GLY A 1 648 ? 12.777 -10.700 -49.569 1.00 88.02 648 GLY A N 1
ATOM 4866 C CA . GLY A 1 648 ? 13.815 -11.480 -48.909 1.00 85.93 648 GLY A CA 1
ATOM 4867 C C . GLY A 1 648 ? 14.093 -11.058 -47.475 1.00 83.80 648 GLY A C 1
ATOM 4868 O O . GLY A 1 648 ? 14.615 -11.831 -46.668 1.00 88.69 648 GLY A O 1
ATOM 4869 N N . LEU A 1 649 ? 13.735 -9.822 -47.158 1.00 77.73 649 LEU A N 1
ATOM 4870 C CA . LEU A 1 649 ? 13.932 -9.283 -45.827 1.00 70.70 649 LEU A CA 1
ATOM 4871 C C . LEU A 1 649 ? 12.982 -9.933 -44.824 1.00 68.70 649 LEU A C 1
ATOM 4872 O O . LEU A 1 649 ? 13.391 -10.307 -43.726 1.00 66.79 649 LEU A O 1
ATOM 4877 N N . TYR A 1 650 ? 11.715 -10.068 -45.202 1.00 68.42 650 TYR A N 1
ATOM 4878 C CA . TYR A 1 650 ? 10.731 -10.687 -44.321 1.00 69.16 650 TYR A CA 1
ATOM 4879 C C . TYR A 1 650 ? 10.424 -12.109 -44.736 1.00 68.12 650 TYR A C 1
ATOM 4880 O O . TYR A 1 650 ? 9.458 -12.708 -44.269 1.00 64.64 650 TYR A O 1
ATOM 4889 N N . GLY A 1 651 ? 11.260 -12.649 -45.610 1.00 70.55 651 GLY A N 1
ATOM 4890 C CA . GLY A 1 651 ? 11.055 -14.009 -46.063 1.00 72.97 651 GLY A CA 1
ATOM 4891 C C . GLY A 1 651 ? 11.832 -15.037 -45.264 1.00 72.20 651 GLY A C 1
ATOM 4892 O O . GLY A 1 651 ? 12.716 -14.697 -44.473 1.00 69.04 651 GLY A O 1
ATOM 4893 N N . TYR A 1 652 ? 11.501 -16.305 -45.477 1.00 72.48 652 TYR A N 1
ATOM 4894 C CA . TYR A 1 652 ? 12.165 -17.398 -44.785 1.00 69.24 652 TYR A CA 1
ATOM 4895 C C . TYR A 1 652 ? 13.661 -17.142 -44.744 1.00 68.37 652 TYR A C 1
ATOM 4896 O O . TYR A 1 652 ? 14.181 -16.331 -45.506 1.00 75.15 652 TYR A O 1
ATOM 4905 N N . THR A 1 653 ? 14.352 -17.847 -43.861 1.00 67.64 653 THR A N 1
ATOM 4906 C CA . THR A 1 653 ? 15.785 -17.673 -43.721 1.00 63.64 653 THR A CA 1
ATOM 4907 C C . THR A 1 653 ? 16.569 -18.555 -44.698 1.00 62.44 653 THR A C 1
ATOM 4908 O O . THR A 1 653 ? 17.661 -18.191 -45.124 1.00 63.90 653 THR A O 1
ATOM 4912 N N . TYR A 1 654 ? 15.999 -19.698 -45.075 1.00 65.48 654 TYR A N 1
ATOM 4913 C CA . TYR A 1 654 ? 16.684 -20.613 -45.988 1.00 65.33 654 TYR A CA 1
ATOM 4914 C C . TYR A 1 654 ? 16.616 -20.254 -47.473 1.00 68.26 654 TYR A C 1
ATOM 4915 O O . TYR A 1 654 ? 16.061 -19.214 -47.879 1.00 67.10 654 TYR A O 1
ATOM 4924 N N . LEU A 1 655 ? 17.198 -21.140 -48.276 1.00 68.06 655 LEU A N 1
ATOM 4925 C CA . LEU A 1 655 ? 17.305 -20.945 -49.712 1.00 68.29 655 LEU A CA 1
ATOM 4926 C C . LEU A 1 655 ? 16.178 -21.580 -50.495 1.00 68.87 655 LEU A C 1
ATOM 4927 O O . LEU A 1 655 ? 15.496 -22.480 -50.007 1.00 62.04 655 LEU A O 1
ATOM 4932 N N . GLU A 1 656 ? 16.005 -21.072 -51.715 1.00 75.97 656 GLU A N 1
ATOM 4933 C CA . GLU A 1 656 ? 14.997 -21.511 -52.680 1.00 84.44 656 GLU A CA 1
ATOM 4934 C C . GLU A 1 656 ? 15.606 -22.481 -53.679 1.00 87.62 656 GLU A C 1
ATOM 4935 O O . GLU A 1 656 ? 16.744 -22.284 -54.113 1.00 90.09 656 GLU A O 1
ATOM 4941 N N . ASP A 1 657 ? 14.852 -23.513 -54.063 1.00 93.79 657 ASP A N 1
ATOM 4942 C CA . ASP A 1 657 ? 15.357 -24.521 -55.013 1.00 98.08 657 ASP A CA 1
ATOM 4943 C C . ASP A 1 657 ? 15.638 -23.975 -56.405 1.00 100.68 657 ASP A C 1
ATOM 4944 O O . ASP A 1 657 ? 14.727 -23.597 -57.144 1.00 95.94 657 ASP A O 1
ATOM 4949 N N . GLU A 1 658 ? 16.920 -23.973 -56.756 1.00 109.27 658 GLU A N 1
ATOM 4950 C CA . GLU A 1 658 ? 17.393 -23.480 -58.050 1.00 115.06 658 GLU A CA 1
ATOM 4951 C C . GLU A 1 658 ? 17.904 -24.616 -58.925 1.00 114.38 658 GLU A C 1
ATOM 4952 O O . GLU A 1 658 ? 18.582 -25.517 -58.427 1.00 117.12 658 GLU A O 1
ATOM 4958 N N . LEU A 1 659 ? 17.611 -24.553 -60.226 1.00 110.00 659 LEU A N 1
ATOM 4959 C CA . LEU A 1 659 ? 18.054 -25.594 -61.156 1.00 108.00 659 LEU A CA 1
ATOM 4960 C C . LEU A 1 659 ? 19.553 -25.526 -61.524 1.00 109.01 659 LEU A C 1
ATOM 4961 O O . LEU A 1 659 ? 19.944 -25.082 -62.613 1.00 109.04 659 LEU A O 1
ATOM 4966 N N . GLU A 1 660 ? 20.373 -25.990 -60.572 1.00 109.56 660 GLU A N 1
ATOM 4967 C CA . GLU A 1 660 ? 21.847 -26.052 -60.648 1.00 104.11 660 GLU A CA 1
ATOM 4968 C C . GLU A 1 660 ? 22.343 -27.415 -60.144 1.00 101.91 660 GLU A C 1
ATOM 4969 O O . GLU A 1 660 ? 23.518 -27.592 -59.782 1.00 102.42 660 GLU A O 1
ATOM 4975 N N . HIS A 1 661 ? 21.427 -28.379 -60.106 1.00 99.16 661 HIS A N 1
ATOM 4976 C CA . HIS A 1 661 ? 21.743 -29.736 -59.647 1.00 97.43 661 HIS A CA 1
ATOM 4977 C C . HIS A 1 661 ? 22.725 -30.411 -60.624 1.00 98.71 661 HIS A C 1
ATOM 4978 O O . HIS A 1 661 ? 23.959 -30.450 -60.401 1.00 98.17 661 HIS A O 1
ATOM 4985 N N . LYS B 1 34 ? 74.677 -34.012 -12.037 1.00 94.56 34 LYS B N 1
ATOM 4986 C CA . LYS B 1 34 ? 73.214 -34.090 -12.333 1.00 97.11 34 LYS B CA 1
ATOM 4987 C C . LYS B 1 34 ? 72.901 -35.281 -13.251 1.00 96.90 34 LYS B C 1
ATOM 4988 O O . LYS B 1 34 ? 71.736 -35.643 -13.417 1.00 98.10 34 LYS B O 1
ATOM 4994 N N . MET B 1 35 ? 73.937 -35.891 -13.835 1.00 97.35 35 MET B N 1
ATOM 4995 C CA . MET B 1 35 ? 73.764 -37.037 -14.750 1.00 94.75 35 MET B CA 1
ATOM 4996 C C . MET B 1 35 ? 73.527 -38.371 -14.037 1.00 93.53 35 MET B C 1
ATOM 4997 O O . MET B 1 35 ? 72.949 -39.302 -14.611 1.00 88.94 35 MET B O 1
ATOM 5002 N N . LEU B 1 36 ? 73.982 -38.462 -12.791 1.00 92.81 36 LEU B N 1
ATOM 5003 C CA . LEU B 1 36 ? 73.788 -39.663 -11.986 1.00 89.21 36 LEU B CA 1
ATOM 5004 C C . LEU B 1 36 ? 72.364 -39.606 -11.402 1.00 92.04 36 LEU B C 1
ATOM 5005 O O . LEU B 1 36 ? 71.826 -40.613 -10.942 1.00 93.62 36 LEU B O 1
ATOM 5010 N N . ARG B 1 37 ? 71.761 -38.415 -11.454 1.00 92.79 37 ARG B N 1
ATOM 5011 C CA . ARG B 1 37 ? 70.409 -38.178 -10.947 1.00 94.18 37 ARG B CA 1
ATOM 5012 C C . ARG B 1 37 ? 69.409 -38.374 -12.082 1.00 94.42 37 ARG B C 1
ATOM 5013 O O . ARG B 1 37 ? 68.284 -38.814 -11.855 1.00 96.55 37 ARG B O 1
ATOM 5021 N N . THR B 1 38 ? 69.827 -38.058 -13.307 1.00 94.54 38 THR B N 1
ATOM 5022 C CA . THR B 1 38 ? 68.960 -38.198 -14.485 1.00 91.00 38 THR B CA 1
ATOM 5023 C C . THR B 1 38 ? 68.918 -39.632 -15.009 1.00 87.83 38 THR B C 1
ATOM 5024 O O . THR B 1 38 ? 68.117 -39.958 -15.889 1.00 83.57 38 THR B O 1
ATOM 5028 N N . TYR B 1 39 ? 69.788 -40.473 -14.454 1.00 86.09 39 TYR B N 1
ATOM 5029 C CA . TYR B 1 39 ? 69.878 -41.881 -14.824 1.00 80.58 39 TYR B CA 1
ATOM 5030 C C . TYR B 1 39 ? 69.214 -42.747 -13.769 1.00 77.13 39 TYR B C 1
ATOM 5031 O O . TYR B 1 39 ? 69.090 -43.956 -13.936 1.00 73.98 39 TYR B O 1
ATOM 5040 N N . ASN B 1 40 ? 68.801 -42.113 -12.676 1.00 75.64 40 ASN B N 1
ATOM 5041 C CA . ASN B 1 40 ? 68.120 -42.806 -11.589 1.00 74.75 40 ASN B CA 1
ATOM 5042 C C . ASN B 1 40 ? 68.923 -43.952 -11.007 1.00 71.11 40 ASN B C 1
ATOM 5043 O O . ASN B 1 40 ? 68.347 -44.839 -10.384 1.00 69.50 40 ASN B O 1
ATOM 5048 N N . ILE B 1 41 ? 70.238 -43.938 -11.186 1.00 62.73 41 ILE B N 1
ATOM 5049 C CA . ILE B 1 41 ? 71.052 -45.019 -10.666 1.00 57.47 41 ILE B CA 1
ATOM 5050 C C . ILE B 1 41 ? 70.726 -45.325 -9.232 1.00 58.90 41 ILE B C 1
ATOM 5051 O O . ILE B 1 41 ? 70.607 -46.486 -8.856 1.00 59.31 41 ILE B O 1
ATOM 5056 N N . ALA B 1 42 ? 70.566 -44.282 -8.431 1.00 59.21 42 ALA B N 1
ATOM 5057 C CA . ALA B 1 42 ? 70.247 -44.460 -7.021 1.00 60.40 42 ALA B CA 1
ATOM 5058 C C . ALA B 1 42 ? 68.974 -45.282 -6.771 1.00 63.99 42 ALA B C 1
ATOM 5059 O O . ALA B 1 42 ? 68.884 -46.001 -5.775 1.00 60.61 42 ALA B O 1
ATOM 5061 N N . TRP B 1 43 ? 68.000 -45.185 -7.675 1.00 72.05 43 TRP B N 1
ATOM 5062 C CA . TRP B 1 43 ? 66.728 -45.900 -7.528 1.00 74.07 43 TRP B CA 1
ATOM 5063 C C . TRP B 1 43 ? 66.693 -47.351 -7.997 1.00 73.59 43 TRP B C 1
ATOM 5064 O O . TRP B 1 43 ? 66.287 -48.228 -7.234 1.00 74.52 43 TRP B O 1
ATOM 5075 N N . TRP B 1 44 ? 67.087 -47.616 -9.242 1.00 71.68 44 TRP B N 1
ATOM 5076 C CA . TRP B 1 44 ? 67.095 -48.996 -9.725 1.00 65.97 44 TRP B CA 1
ATOM 5077 C C . TRP B 1 44 ? 68.393 -49.690 -9.360 1.00 64.67 44 TRP B C 1
ATOM 5078 O O . TRP B 1 44 ? 68.552 -50.880 -9.618 1.00 66.42 44 TRP B O 1
ATOM 5089 N N . GLY B 1 45 ? 69.316 -48.944 -8.762 1.00 64.92 45 GLY B N 1
ATOM 5090 C CA . GLY B 1 45 ? 70.597 -49.509 -8.384 1.00 67.69 45 GLY B CA 1
ATOM 5091 C C . GLY B 1 45 ? 70.581 -50.358 -7.127 1.00 70.71 45 GLY B C 1
ATOM 5092 O O . GLY B 1 45 ? 71.514 -51.123 -6.888 1.00 74.22 45 GLY B O 1
ATOM 5093 N N . ASN B 1 46 ? 69.537 -50.220 -6.317 1.00 70.02 46 ASN B N 1
ATOM 5094 C CA . ASN B 1 46 ? 69.416 -50.991 -5.086 1.00 72.25 46 ASN B CA 1
ATOM 5095 C C . ASN B 1 46 ? 70.711 -51.138 -4.292 1.00 75.94 46 ASN B C 1
ATOM 5096 O O . ASN B 1 46 ? 70.936 -52.167 -3.649 1.00 75.23 46 ASN B O 1
ATOM 5101 N N . ASN B 1 47 ? 71.555 -50.107 -4.335 1.00 76.90 47 ASN B N 1
ATOM 5102 C CA . ASN B 1 47 ? 72.831 -50.089 -3.604 1.00 76.54 47 ASN B CA 1
ATOM 5103 C C . ASN B 1 47 ? 73.899 -51.026 -4.136 1.00 71.60 47 ASN B C 1
ATOM 5104 O O . ASN B 1 47 ? 74.953 -51.173 -3.515 1.00 69.61 47 ASN B O 1
ATOM 5109 N N . TYR B 1 48 ? 73.618 -51.676 -5.261 1.00 67.63 48 TYR B N 1
ATOM 5110 C CA . TYR B 1 48 ? 74.595 -52.559 -5.862 1.00 60.63 48 TYR B CA 1
ATOM 5111 C C . TYR B 1 48 ? 75.418 -51.708 -6.793 1.00 55.90 48 TYR B C 1
ATOM 5112 O O . TYR B 1 48 ? 76.639 -51.811 -6.820 1.00 51.79 48 TYR B O 1
ATOM 5121 N N . TYR B 1 49 ? 74.756 -50.855 -7.560 1.00 53.36 49 TYR B N 1
ATOM 5122 C CA . TYR B 1 49 ? 75.497 -49.984 -8.461 1.00 57.10 49 TYR B CA 1
ATOM 5123 C C . TYR B 1 49 ? 75.393 -48.504 -8.044 1.00 59.37 49 TYR B C 1
ATOM 5124 O O . TYR B 1 49 ? 74.367 -48.041 -7.540 1.00 57.38 49 TYR B O 1
ATOM 5133 N N . ASP B 1 50 ? 76.476 -47.768 -8.258 1.00 64.77 50 ASP B N 1
ATOM 5134 C CA . ASP B 1 50 ? 76.522 -46.366 -7.889 1.00 68.20 50 ASP B CA 1
ATOM 5135 C C . ASP B 1 50 ? 77.781 -45.693 -8.460 1.00 68.89 50 ASP B C 1
ATOM 5136 O O . ASP B 1 50 ? 78.793 -46.359 -8.688 1.00 71.71 50 ASP B O 1
ATOM 5141 N N . VAL B 1 51 ? 77.711 -44.383 -8.699 1.00 63.72 51 VAL B N 1
ATOM 5142 C CA . VAL B 1 51 ? 78.857 -43.64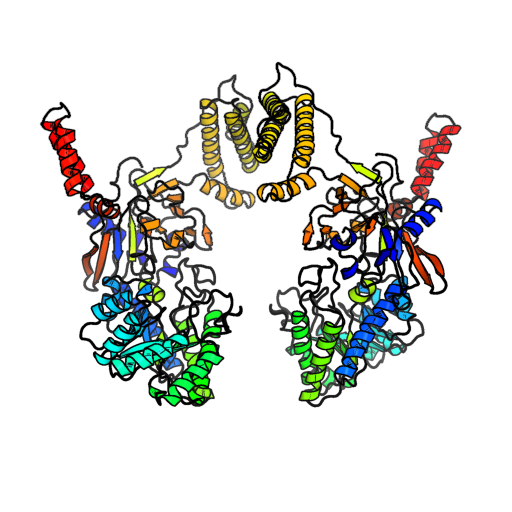5 -9.222 1.00 68.29 51 VAL B CA 1
ATOM 5143 C C . VAL B 1 51 ? 79.785 -43.232 -8.086 1.00 75.00 51 VAL B C 1
ATOM 5144 O O . VAL B 1 51 ? 79.395 -42.455 -7.205 1.00 73.84 51 VAL B O 1
ATOM 5148 N N . ASN B 1 52 ? 81.013 -43.747 -8.114 1.00 80.24 52 ASN B N 1
ATOM 5149 C CA . ASN B 1 52 ? 81.992 -43.429 -7.082 1.00 81.82 52 ASN B CA 1
ATOM 5150 C C . ASN B 1 52 ? 82.432 -41.968 -7.107 1.00 84.67 52 ASN B C 1
ATOM 5151 O O . ASN B 1 52 ? 82.043 -41.185 -7.985 1.00 81.64 52 ASN B O 1
ATOM 5156 N N . GLU B 1 53 ? 83.245 -41.629 -6.112 1.00 89.66 53 GLU B N 1
ATOM 5157 C CA . GLU B 1 53 ? 83.785 -40.294 -5.912 1.00 86.81 53 GLU B CA 1
ATOM 5158 C C . GLU B 1 53 ? 84.843 -40.011 -6.979 1.00 85.63 53 GLU B C 1
ATOM 5159 O O . GLU B 1 53 ? 85.869 -39.400 -6.702 1.00 91.51 53 GLU B O 1
ATOM 5165 N N . LEU B 1 54 ? 84.584 -40.452 -8.205 1.00 78.97 54 LEU B N 1
ATOM 5166 C CA . LEU B 1 54 ? 85.549 -40.267 -9.276 1.00 75.82 54 LEU B CA 1
ATOM 5167 C C . LEU B 1 54 ? 84.878 -40.189 -10.642 1.00 74.77 54 LEU B C 1
ATOM 5168 O O . LEU B 1 54 ? 85.539 -40.169 -11.679 1.00 75.26 54 LEU B O 1
ATOM 5173 N N . GLY B 1 55 ? 83.554 -40.139 -10.638 1.00 74.14 55 GLY B N 1
ATOM 5174 C CA . GLY B 1 55 ? 82.823 -40.065 -11.888 1.00 71.15 55 GLY B CA 1
ATOM 5175 C C . GLY B 1 55 ? 82.530 -41.426 -12.496 1.00 73.55 55 GLY B C 1
ATOM 5176 O O . GLY B 1 55 ? 81.583 -41.576 -13.268 1.00 77.67 55 GLY B O 1
ATOM 5177 N N . HIS B 1 56 ? 83.342 -42.420 -12.154 1.00 72.12 56 HIS B N 1
ATOM 5178 C CA . HIS B 1 56 ? 83.163 -43.776 -12.659 1.00 68.54 56 HIS B CA 1
ATOM 5179 C C . HIS B 1 56 ? 82.066 -44.514 -11.907 1.00 69.07 56 HIS B C 1
ATOM 5180 O O . HIS B 1 56 ? 81.761 -44.193 -10.757 1.00 68.09 56 HIS B O 1
ATOM 5187 N N . ILE B 1 57 ? 81.468 -45.501 -12.562 1.00 67.04 57 ILE B N 1
ATOM 5188 C CA . ILE B 1 57 ? 80.397 -46.275 -11.949 1.00 64.92 57 ILE B CA 1
ATOM 5189 C C . ILE B 1 57 ? 81.015 -47.477 -11.213 1.00 61.81 57 ILE B C 1
ATOM 5190 O O . ILE B 1 57 ? 81.677 -48.314 -11.818 1.00 60.33 57 ILE B O 1
ATOM 5195 N N . SER B 1 58 ? 80.820 -47.534 -9.899 1.00 57.71 58 SER B N 1
ATOM 5196 C CA . SER B 1 58 ? 81.363 -48.627 -9.096 1.00 59.69 58 SER B CA 1
ATOM 5197 C C . SER B 1 58 ? 80.243 -49.560 -8.689 1.00 61.56 58 SER B C 1
ATOM 5198 O O . SER B 1 58 ? 79.084 -49.153 -8.626 1.00 62.48 58 SER B O 1
ATOM 5201 N N . VAL B 1 59 ? 80.603 -50.803 -8.381 1.00 62.24 59 VAL B N 1
ATOM 5202 C CA . VAL B 1 59 ? 79.640 -51.818 -7.967 1.00 55.47 59 VAL B CA 1
ATOM 5203 C C . VAL B 1 59 ? 80.041 -52.465 -6.629 1.00 57.72 59 VAL B C 1
ATOM 5204 O O . VAL B 1 59 ? 81.206 -52.797 -6.375 1.00 54.43 59 VAL B O 1
ATOM 5208 N N . CYS B 1 60 ? 79.039 -52.610 -5.773 1.00 60.58 60 CYS B N 1
ATOM 5209 C CA . CYS B 1 60 ? 79.187 -53.177 -4.442 1.00 58.65 60 CYS B CA 1
ATOM 5210 C C . CYS B 1 60 ? 78.297 -54.413 -4.411 1.00 55.99 60 CYS B C 1
ATOM 5211 O O . CYS B 1 60 ? 77.158 -54.352 -3.947 1.00 50.69 60 CYS B O 1
ATOM 5214 N N . PRO B 1 61 ? 78.812 -55.553 -4.917 1.00 58.16 61 PRO B N 1
ATOM 5215 C CA . PRO B 1 61 ? 78.097 -56.834 -4.978 1.00 60.55 61 PRO B CA 1
ATOM 5216 C C . PRO B 1 61 ? 77.429 -57.263 -3.689 1.00 62.65 61 PRO B C 1
ATOM 5217 O O . PRO B 1 61 ? 76.460 -58.013 -3.713 1.00 66.15 61 PRO B O 1
ATOM 5221 N N . ASP B 1 62 ? 77.943 -56.800 -2.560 1.00 65.70 62 ASP B N 1
ATOM 5222 C CA . ASP B 1 62 ? 77.332 -57.147 -1.292 1.00 65.97 62 ASP B CA 1
ATOM 5223 C C . ASP B 1 62 ? 77.241 -55.905 -0.449 1.00 69.00 62 ASP B C 1
ATOM 5224 O O . ASP B 1 62 ? 78.203 -55.516 0.201 1.00 73.26 62 ASP B O 1
ATOM 5229 N N . PRO B 1 63 ? 76.075 -55.257 -0.455 1.00 70.64 63 PRO B N 1
ATOM 5230 C CA . PRO B 1 63 ? 75.863 -54.036 0.319 1.00 76.66 63 PRO B CA 1
ATOM 5231 C C . PRO B 1 63 ? 75.858 -54.195 1.845 1.00 80.83 63 PRO B C 1
ATOM 5232 O O . PRO B 1 63 ? 75.626 -53.218 2.569 1.00 83.16 63 PRO B O 1
ATOM 5236 N N . ASP B 1 64 ? 76.110 -55.412 2.335 1.00 80.92 64 ASP B N 1
ATOM 5237 C CA . ASP B 1 64 ? 76.187 -55.666 3.785 1.00 78.09 64 ASP B CA 1
ATOM 5238 C C . ASP B 1 64 ? 77.556 -55.146 4.253 1.00 75.83 64 ASP B C 1
ATOM 5239 O O . ASP B 1 64 ? 77.772 -54.883 5.440 1.00 77.48 64 ASP B O 1
ATOM 5244 N N . VAL B 1 65 ? 78.465 -55.003 3.292 1.00 72.20 65 VAL B N 1
ATOM 5245 C CA . VAL B 1 65 ? 79.812 -54.498 3.518 1.00 70.77 65 VAL B CA 1
ATOM 5246 C C . VAL B 1 65 ? 80.032 -53.375 2.499 1.00 70.01 65 VAL B C 1
ATOM 5247 O O . VAL B 1 65 ? 80.754 -53.541 1.518 1.00 71.93 65 VAL B O 1
ATOM 5251 N N . PRO B 1 66 ? 79.406 -52.212 2.732 1.00 67.29 66 PRO B N 1
ATOM 5252 C CA . PRO B 1 66 ? 79.488 -51.028 1.871 1.00 71.22 66 PRO B CA 1
ATOM 5253 C C . PRO B 1 66 ? 80.875 -50.533 1.457 1.00 73.29 66 PRO B C 1
ATOM 5254 O O . PRO B 1 66 ? 80.994 -49.725 0.530 1.00 75.35 66 PRO B O 1
ATOM 5258 N N . GLU B 1 67 ? 81.912 -51.022 2.130 1.00 73.31 67 GLU B N 1
ATOM 5259 C CA . GLU B 1 67 ? 83.281 -50.614 1.840 1.00 73.74 67 GLU B CA 1
ATOM 5260 C C . GLU B 1 67 ? 83.916 -51.527 0.796 1.00 73.38 67 GLU B C 1
ATOM 5261 O O . GLU B 1 67 ? 85.044 -51.294 0.363 1.00 77.58 67 GLU B O 1
ATOM 5267 N N . ALA B 1 68 ? 83.194 -52.568 0.393 1.00 69.89 68 ALA B N 1
ATOM 5268 C CA . ALA B 1 68 ? 83.688 -53.501 -0.617 1.00 67.23 68 ALA B CA 1
ATOM 5269 C C . ALA B 1 68 ? 83.106 -53.132 -1.981 1.00 69.41 68 ALA B C 1
ATOM 5270 O O . ALA B 1 68 ? 82.168 -53.765 -2.464 1.00 70.86 68 ALA B O 1
ATOM 5272 N N . ARG B 1 69 ? 83.666 -52.097 -2.596 1.00 71.29 69 ARG B N 1
ATOM 5273 C CA . ARG B 1 69 ? 83.197 -51.633 -3.894 1.00 72.66 69 ARG B CA 1
ATOM 5274 C C . ARG B 1 69 ? 84.260 -51.929 -4.959 1.00 69.71 69 ARG B C 1
ATOM 5275 O O . ARG B 1 69 ? 85.370 -52.353 -4.629 1.00 63.35 69 ARG B O 1
ATOM 5283 N N . VAL B 1 70 ? 83.901 -51.720 -6.227 1.00 69.70 70 VAL B N 1
ATOM 5284 C CA . VAL B 1 70 ? 84.806 -51.909 -7.364 1.00 63.93 70 VAL B CA 1
ATOM 5285 C C . VAL B 1 70 ? 84.527 -50.920 -8.486 1.00 65.66 70 VAL B C 1
ATOM 5286 O O . VAL B 1 70 ? 83.394 -50.771 -8.943 1.00 64.78 70 VAL B O 1
ATOM 5290 N N . ASP B 1 71 ? 85.575 -50.237 -8.920 1.00 67.70 71 ASP B N 1
ATOM 5291 C CA . ASP B 1 71 ? 85.453 -49.282 -10.003 1.00 66.77 71 ASP B CA 1
ATOM 5292 C C . ASP B 1 71 ? 85.211 -50.128 -11.255 1.00 67.32 71 ASP B C 1
ATOM 5293 O O . ASP B 1 71 ? 86.148 -50.710 -11.806 1.00 72.83 71 ASP B O 1
ATOM 5298 N N . LEU B 1 72 ? 83.959 -50.214 -11.701 1.00 62.84 72 LEU B N 1
ATOM 5299 C CA . LEU B 1 72 ? 83.641 -51.032 -12.876 1.00 57.84 72 LEU B CA 1
ATOM 5300 C C . LEU B 1 72 ? 84.392 -50.582 -14.129 1.00 60.27 72 LEU B C 1
ATOM 5301 O O . LEU B 1 72 ? 84.859 -51.416 -14.902 1.00 64.65 72 LEU B O 1
ATOM 5306 N N . ALA B 1 73 ? 84.524 -49.271 -14.318 1.00 58.46 73 ALA B N 1
ATOM 5307 C CA . ALA B 1 73 ? 85.234 -48.728 -15.473 1.00 57.73 73 ALA B CA 1
ATOM 5308 C C . ALA B 1 73 ? 86.697 -49.132 -15.424 1.00 62.86 73 ALA B C 1
ATOM 5309 O O . ALA B 1 73 ? 87.271 -49.539 -16.435 1.00 64.01 73 ALA B O 1
ATOM 5311 N N . GLN B 1 74 ? 87.302 -49.018 -14.245 1.00 67.59 74 GLN B N 1
ATOM 5312 C CA . GLN B 1 74 ? 88.708 -49.379 -14.085 1.00 73.56 74 GLN B CA 1
ATOM 5313 C C . GLN B 1 74 ? 88.938 -50.858 -14.350 1.00 68.70 74 GLN B C 1
ATOM 5314 O O . GLN B 1 74 ? 89.882 -51.238 -15.039 1.00 69.85 74 GLN B O 1
ATOM 5320 N N . LEU B 1 75 ? 88.060 -51.684 -13.801 1.00 65.13 75 LEU B N 1
ATOM 5321 C CA . LEU B 1 75 ? 88.151 -53.126 -13.978 1.00 65.35 75 LEU B CA 1
ATOM 5322 C C . LEU B 1 75 ? 88.084 -53.502 -15.461 1.00 65.78 75 LEU B C 1
ATOM 5323 O O . LEU B 1 75 ? 88.814 -54.383 -15.926 1.00 66.17 75 LEU B O 1
ATOM 5328 N N . VAL B 1 76 ? 87.203 -52.838 -16.203 1.00 66.29 76 VAL B N 1
ATOM 5329 C CA . VAL B 1 76 ? 87.061 -53.104 -17.629 1.00 63.65 76 VAL B CA 1
ATOM 5330 C C . VAL B 1 76 ? 88.377 -52.754 -18.330 1.00 63.88 76 VAL B C 1
ATOM 5331 O O . VAL B 1 76 ? 88.968 -53.604 -18.988 1.00 60.02 76 VAL B O 1
ATOM 5335 N N . LYS B 1 77 ? 88.838 -51.512 -18.175 1.00 67.25 77 LYS B N 1
ATOM 5336 C CA . LYS B 1 77 ? 90.087 -51.065 -18.801 1.00 69.82 77 LYS B CA 1
ATOM 5337 C C . LYS B 1 77 ? 91.235 -52.018 -18.460 1.00 71.20 77 LYS B C 1
ATOM 5338 O O . LYS B 1 77 ? 92.035 -52.393 -19.324 1.00 73.32 77 LYS B O 1
ATOM 5344 N N . THR B 1 78 ? 91.305 -52.407 -17.194 1.00 71.50 78 THR B N 1
ATOM 5345 C CA . THR B 1 78 ? 92.327 -53.330 -16.724 1.00 69.80 78 THR B CA 1
ATOM 5346 C C . THR B 1 78 ? 92.309 -54.611 -17.559 1.00 71.37 78 THR B C 1
ATOM 5347 O O . THR B 1 78 ? 93.292 -54.952 -18.214 1.00 70.33 78 THR B O 1
ATOM 5351 N N . ARG B 1 79 ? 91.176 -55.305 -17.539 1.00 75.41 79 ARG B N 1
ATOM 5352 C CA . ARG B 1 79 ? 91.014 -56.540 -18.302 1.00 76.57 79 ARG B CA 1
ATOM 5353 C C . ARG B 1 79 ? 91.128 -56.300 -19.793 1.00 76.67 79 ARG B C 1
ATOM 5354 O O . ARG B 1 79 ? 91.594 -57.155 -20.535 1.00 76.82 79 ARG B O 1
ATOM 5362 N N . GLU B 1 80 ? 90.681 -55.129 -20.222 1.00 79.80 80 GLU B N 1
ATOM 5363 C CA . GLU B 1 80 ? 90.731 -54.741 -21.622 1.00 82.70 80 GLU B CA 1
ATOM 5364 C C . GLU B 1 80 ? 92.177 -54.844 -22.119 1.00 84.45 80 GLU B C 1
ATOM 5365 O O . GLU B 1 80 ? 92.501 -55.687 -22.960 1.00 82.51 80 GLU B O 1
ATOM 5371 N N . ALA B 1 81 ? 93.049 -53.999 -21.574 1.00 87.45 81 ALA B N 1
ATOM 5372 C CA . ALA B 1 81 ? 94.460 -53.989 -21.959 1.00 86.07 81 ALA B CA 1
ATOM 5373 C C . ALA B 1 81 ? 95.193 -55.293 -21.610 1.00 82.01 81 ALA B C 1
ATOM 5374 O O . ALA B 1 81 ? 96.325 -55.519 -22.044 1.00 78.28 81 ALA B O 1
ATOM 5376 N N . GLN B 1 82 ? 94.540 -56.153 -20.841 1.00 77.16 82 GLN B N 1
ATOM 5377 C CA . GLN B 1 82 ? 95.145 -57.411 -20.441 1.00 77.63 82 GLN B CA 1
ATOM 5378 C C . GLN B 1 82 ? 94.766 -58.530 -21.416 1.00 79.50 82 GLN B C 1
ATOM 5379 O O . GLN B 1 82 ? 95.162 -59.689 -21.240 1.00 70.01 82 GLN B O 1
ATOM 5385 N N . GLY B 1 83 ? 93.994 -58.164 -22.443 1.00 82.26 83 GLY B N 1
ATOM 5386 C CA . GLY B 1 83 ? 93.560 -59.114 -23.464 1.00 83.60 83 GLY B CA 1
ATOM 5387 C C . GLY B 1 83 ? 92.136 -59.675 -23.392 1.00 82.16 83 GLY B C 1
ATOM 5388 O O . GLY B 1 83 ? 91.867 -60.735 -23.951 1.00 82.17 83 GLY B O 1
ATOM 5389 N N . GLN B 1 84 ? 91.221 -58.974 -22.724 1.00 81.85 84 GLN B N 1
ATOM 5390 C CA . GLN B 1 84 ? 89.841 -59.430 -22.594 1.00 78.69 84 GLN B CA 1
ATOM 5391 C C . GLN B 1 84 ? 89.065 -59.210 -23.882 1.00 79.48 84 GLN B C 1
ATOM 5392 O O . GLN B 1 84 ? 89.310 -58.233 -24.586 1.00 79.51 84 GLN B O 1
ATOM 5398 N N . ARG B 1 85 ? 88.129 -60.114 -24.186 1.00 80.62 85 ARG B N 1
ATOM 5399 C CA . ARG B 1 85 ? 87.317 -60.007 -25.407 1.00 79.51 85 ARG B CA 1
ATOM 5400 C C . ARG B 1 85 ? 86.340 -58.825 -25.343 1.00 78.66 85 ARG B C 1
ATOM 5401 O O . ARG B 1 85 ? 85.817 -58.486 -24.279 1.00 70.91 85 ARG B O 1
ATOM 5409 N N . LEU B 1 86 ? 86.098 -58.212 -26.502 1.00 81.39 86 LEU B N 1
ATOM 5410 C CA . LEU B 1 86 ? 85.238 -57.040 -26.607 1.00 76.67 86 LEU B CA 1
ATOM 5411 C C . LEU B 1 86 ? 83.872 -57.144 -25.878 1.00 70.60 86 LEU B C 1
ATOM 5412 O O . LEU B 1 86 ? 83.835 -56.931 -24.669 1.00 74.90 86 LEU B O 1
ATOM 5417 N N . PRO B 1 87 ? 82.749 -57.478 -26.567 1.00 61.93 87 PRO B N 1
ATOM 5418 C CA . PRO B 1 87 ? 81.491 -57.550 -25.792 1.00 56.28 87 PRO B CA 1
ATOM 5419 C C . PRO B 1 87 ? 81.526 -58.631 -24.703 1.00 54.71 87 PRO B C 1
ATOM 5420 O O . PRO B 1 87 ? 81.528 -59.831 -24.981 1.00 57.41 87 PRO B O 1
ATOM 5424 N N . ALA B 1 88 ? 81.539 -58.177 -23.456 1.00 53.45 88 ALA B N 1
ATOM 5425 C CA . ALA B 1 88 ? 81.629 -59.055 -22.303 1.00 49.66 88 ALA B CA 1
ATOM 5426 C C . ALA B 1 88 ? 80.480 -58.919 -21.329 1.00 51.86 88 ALA B C 1
ATOM 5427 O O . ALA B 1 88 ? 79.901 -57.845 -21.145 1.00 53.87 88 ALA B O 1
ATOM 5429 N N . LEU B 1 89 ? 80.189 -60.027 -20.672 1.00 47.35 89 LEU B N 1
ATOM 5430 C CA . LEU B 1 89 ? 79.118 -60.071 -19.709 1.00 48.63 89 LEU B CA 1
ATOM 5431 C C . LEU B 1 89 ? 79.666 -60.263 -18.293 1.00 54.94 89 LEU B C 1
ATOM 5432 O O . LEU B 1 89 ? 80.029 -61.377 -17.926 1.00 59.95 89 LEU B O 1
ATOM 5437 N N . PHE B 1 90 ? 79.734 -59.182 -17.508 1.00 53.39 90 PHE B N 1
ATOM 5438 C CA . PHE B 1 90 ? 80.226 -59.250 -16.124 1.00 48.05 90 PHE B CA 1
ATOM 5439 C C . PHE B 1 90 ? 79.126 -59.577 -15.146 1.00 52.74 90 PHE B C 1
ATOM 5440 O O . PHE B 1 90 ? 78.171 -58.815 -15.018 1.00 52.58 90 PHE B O 1
ATOM 5448 N N . CYS B 1 91 ? 79.277 -60.689 -14.431 1.00 55.91 91 CYS B N 1
ATOM 5449 C CA . CYS B 1 91 ? 78.289 -61.130 -13.447 1.00 55.44 91 CYS B CA 1
ATOM 5450 C C . CYS B 1 91 ? 78.837 -61.157 -12.030 1.00 56.59 91 CYS B C 1
ATOM 5451 O O . CYS B 1 91 ? 79.938 -61.641 -11.798 1.00 62.80 91 CYS B O 1
ATOM 5454 N N . PHE B 1 92 ? 78.071 -60.647 -11.077 1.00 57.14 92 PHE B N 1
ATOM 5455 C CA . PHE B 1 92 ? 78.505 -60.664 -9.681 1.00 56.12 92 PHE B CA 1
ATOM 5456 C C . PHE B 1 92 ? 77.612 -61.627 -8.928 1.00 52.08 92 PHE B C 1
ATOM 5457 O O . PHE B 1 92 ? 76.578 -61.241 -8.386 1.00 55.38 92 PHE B O 1
ATOM 5465 N N . PRO B 1 93 ? 77.991 -62.905 -8.895 1.00 44.33 93 PRO B N 1
ATOM 5466 C CA . PRO B 1 93 ? 77.167 -63.886 -8.190 1.00 48.49 93 PRO B CA 1
ATOM 5467 C C . PRO B 1 93 ? 76.871 -63.531 -6.735 1.00 51.97 93 PRO B C 1
ATOM 5468 O O . PRO B 1 93 ? 75.936 -64.059 -6.134 1.00 51.58 93 PRO B O 1
ATOM 5472 N N . GLN B 1 94 ? 77.650 -62.618 -6.168 1.00 56.49 94 GLN B N 1
ATOM 5473 C CA . GLN B 1 94 ? 77.419 -62.202 -4.788 1.00 56.15 94 GLN B CA 1
ATOM 5474 C C . GLN B 1 94 ? 76.100 -61.464 -4.690 1.00 58.86 94 GLN B C 1
ATOM 5475 O O . GLN B 1 94 ? 75.447 -61.489 -3.644 1.00 61.80 94 GLN B O 1
ATOM 5481 N N . ILE B 1 95 ? 75.717 -60.804 -5.783 1.00 56.45 95 ILE B N 1
ATOM 5482 C CA . ILE B 1 95 ? 74.459 -60.076 -5.827 1.00 48.68 95 ILE B CA 1
ATOM 5483 C C . ILE B 1 95 ? 73.298 -61.061 -5.780 1.00 48.42 95 ILE B C 1
ATOM 5484 O O . ILE B 1 95 ? 72.293 -60.802 -5.134 1.00 50.19 95 ILE B O 1
ATOM 5489 N N . LEU B 1 96 ? 73.438 -62.190 -6.463 1.00 48.30 96 LEU B N 1
ATOM 5490 C CA . LEU B 1 96 ? 72.381 -63.181 -6.459 1.00 47.77 96 LEU B CA 1
ATOM 5491 C C . LEU B 1 96 ? 72.088 -63.600 -5.043 1.00 48.97 96 LEU B C 1
ATOM 5492 O O . LEU B 1 96 ? 70.938 -63.677 -4.623 1.00 51.88 96 LEU B O 1
ATOM 5497 N N . GLN B 1 97 ? 73.144 -63.864 -4.295 1.00 54.04 97 GLN B N 1
ATOM 5498 C CA . GLN B 1 97 ? 72.982 -64.303 -2.918 1.00 55.69 97 GLN B CA 1
ATOM 5499 C C . GLN B 1 97 ? 72.402 -63.207 -2.048 1.00 53.18 97 GLN B C 1
ATOM 5500 O O . GLN B 1 97 ? 71.438 -63.442 -1.326 1.00 47.27 97 GLN B O 1
ATOM 5506 N N . HIS B 1 98 ? 72.965 -62.008 -2.125 1.00 52.10 98 HIS B N 1
ATOM 5507 C CA . HIS B 1 98 ? 72.441 -60.920 -1.323 1.00 52.76 98 HIS B CA 1
ATOM 5508 C C . HIS B 1 98 ? 70.960 -60.661 -1.619 1.00 53.01 98 HIS B C 1
ATOM 5509 O O . HIS B 1 98 ? 70.161 -60.452 -0.702 1.00 51.62 98 HIS B O 1
ATOM 5516 N N . ARG B 1 99 ? 70.596 -60.682 -2.899 1.00 56.00 99 ARG B N 1
ATOM 5517 C CA . ARG B 1 99 ? 69.215 -60.458 -3.330 1.00 51.02 99 ARG B CA 1
ATOM 5518 C C . ARG B 1 99 ? 68.286 -61.494 -2.713 1.00 47.74 99 ARG B C 1
ATOM 5519 O O . ARG B 1 99 ? 67.216 -61.175 -2.218 1.00 41.42 99 ARG B O 1
ATOM 5527 N N . LEU B 1 100 ? 68.720 -62.742 -2.745 1.00 52.10 100 LEU B N 1
ATOM 5528 C CA . LEU B 1 100 ? 67.949 -63.830 -2.166 1.00 57.41 100 LEU B CA 1
ATOM 5529 C C . LEU B 1 100 ? 67.765 -63.579 -0.664 1.00 59.08 100 LEU B C 1
ATOM 5530 O O . LEU B 1 100 ? 66.648 -63.675 -0.139 1.00 55.98 100 LEU B O 1
ATOM 5535 N N . ARG B 1 101 ? 68.866 -63.264 0.024 1.00 60.51 101 ARG B N 1
ATOM 5536 C CA . ARG B 1 101 ? 68.843 -62.997 1.466 1.00 55.34 101 ARG B CA 1
ATOM 5537 C C . ARG B 1 101 ? 67.924 -61.839 1.813 1.00 54.85 101 ARG B C 1
ATOM 5538 O O . ARG B 1 101 ? 67.298 -61.834 2.874 1.00 51.76 101 ARG B O 1
ATOM 5546 N N . SER B 1 102 ? 67.821 -60.888 0.888 1.00 55.06 102 SER B N 1
ATOM 5547 C CA . SER B 1 102 ? 66.984 -59.709 1.055 1.00 56.71 102 SER B CA 1
ATOM 5548 C C . SER B 1 102 ? 65.488 -59.968 1.015 1.00 56.38 102 SER B C 1
ATOM 5549 O O . SER B 1 102 ? 64.746 -59.421 1.833 1.00 56.67 102 SER B O 1
ATOM 5552 N N . ILE B 1 103 ? 65.039 -60.782 0.060 1.00 56.83 103 ILE B N 1
ATOM 5553 C CA . ILE B 1 103 ? 63.615 -61.075 -0.040 1.00 55.98 103 ILE B CA 1
ATOM 5554 C C . ILE B 1 103 ? 63.231 -61.982 1.122 1.00 58.67 103 ILE B C 1
ATOM 5555 O O . ILE B 1 103 ? 62.139 -61.862 1.664 1.00 62.68 103 ILE B O 1
ATOM 5560 N N . ASN B 1 104 ? 64.124 -62.888 1.515 1.00 59.20 104 ASN B N 1
ATOM 5561 C CA . ASN B 1 104 ? 63.816 -63.782 2.630 1.00 63.22 104 ASN B CA 1
ATOM 5562 C C . ASN B 1 104 ? 63.647 -62.944 3.897 1.00 62.43 104 ASN B C 1
ATOM 5563 O O . ASN B 1 104 ? 62.760 -63.200 4.720 1.00 58.54 104 ASN B O 1
ATOM 5568 N N . ALA B 1 105 ? 64.498 -61.928 4.025 1.00 59.06 105 ALA B N 1
ATOM 5569 C CA . ALA B 1 105 ? 64.475 -61.013 5.158 1.00 55.31 105 ALA B CA 1
ATOM 5570 C C . ALA B 1 105 ? 63.190 -60.206 5.134 1.00 57.28 105 ALA B C 1
ATOM 5571 O O . ALA B 1 105 ? 62.592 -59.929 6.175 1.00 61.24 105 ALA B O 1
ATOM 5573 N N . ALA B 1 106 ? 62.768 -59.820 3.937 1.00 60.87 106 ALA B N 1
ATOM 5574 C CA . ALA B 1 106 ? 61.545 -59.046 3.786 1.00 59.13 106 ALA B CA 1
ATOM 5575 C C . ALA B 1 106 ? 60.336 -59.867 4.238 1.00 56.63 106 ALA B C 1
ATOM 5576 O O . ALA B 1 106 ? 59.437 -59.346 4.882 1.00 53.42 106 ALA B O 1
ATOM 5578 N N . PHE B 1 107 ? 60.320 -61.150 3.903 1.00 56.74 107 PHE B N 1
ATOM 5579 C CA . PHE B 1 107 ? 59.218 -62.008 4.304 1.00 60.24 107 PHE B CA 1
ATOM 5580 C C . PHE B 1 107 ? 59.322 -62.350 5.767 1.00 66.54 107 PHE B C 1
ATOM 5581 O O . PHE B 1 107 ? 58.334 -62.771 6.381 1.00 65.39 107 PHE B O 1
ATOM 5589 N N . LYS B 1 108 ? 60.524 -62.210 6.323 1.00 69.30 108 LYS B N 1
ATOM 5590 C CA . LYS B 1 108 ? 60.718 -62.480 7.740 1.00 68.68 108 LYS B CA 1
ATOM 5591 C C . LYS B 1 108 ? 60.241 -61.242 8.485 1.00 67.41 108 LYS B C 1
ATOM 5592 O O . LYS B 1 108 ? 59.530 -61.343 9.474 1.00 64.96 108 LYS B O 1
ATOM 5598 N N . ARG B 1 109 ? 60.616 -60.072 7.984 1.00 66.53 109 ARG B N 1
ATOM 5599 C CA . ARG B 1 109 ? 60.212 -58.823 8.609 1.00 71.93 109 ARG B CA 1
ATOM 5600 C C . ARG B 1 109 ? 58.694 -58.708 8.679 1.00 75.72 109 ARG B C 1
ATOM 5601 O O . ARG B 1 109 ? 58.161 -57.906 9.448 1.00 79.03 109 ARG B O 1
ATOM 5609 N N . ALA B 1 110 ? 58.000 -59.508 7.872 1.00 77.62 110 ALA B N 1
ATOM 5610 C CA . ALA B 1 110 ? 56.535 -59.497 7.829 1.00 73.61 110 ALA B CA 1
ATOM 5611 C C . ALA B 1 110 ? 55.909 -60.666 8.579 1.00 71.64 110 ALA B C 1
ATOM 5612 O O . ALA B 1 110 ? 54.820 -60.534 9.111 1.00 64.11 110 ALA B O 1
ATOM 5614 N N . ARG B 1 111 ? 56.584 -61.811 8.611 1.00 74.18 111 ARG B N 1
ATOM 5615 C CA . ARG B 1 111 ? 56.037 -62.958 9.324 1.00 77.04 111 ARG B CA 1
ATOM 5616 C C . ARG B 1 111 ? 55.898 -62.650 10.800 1.00 80.64 111 ARG B C 1
ATOM 5617 O O . ARG B 1 111 ? 54.893 -62.979 11.421 1.00 83.80 111 ARG B O 1
ATOM 5625 N N . GLU B 1 112 ? 56.924 -62.031 11.365 1.00 81.25 112 GLU B N 1
ATOM 5626 C CA . GLU B 1 112 ? 56.918 -61.695 12.777 1.00 81.77 112 GLU B CA 1
ATOM 5627 C C . GLU B 1 112 ? 55.975 -60.555 13.050 1.00 79.14 112 GLU B C 1
ATOM 5628 O O . GLU B 1 112 ? 55.159 -60.619 13.962 1.00 80.87 112 GLU B O 1
ATOM 5634 N N . SER B 1 113 ? 56.093 -59.507 12.250 1.00 77.63 113 SER B N 1
ATOM 5635 C CA . SER B 1 113 ? 55.246 -58.339 12.405 1.00 77.44 113 SER B CA 1
ATOM 5636 C C . SER B 1 113 ? 53.748 -58.695 12.416 1.00 75.33 113 SER B C 1
ATOM 5637 O O . SER B 1 113 ? 52.941 -57.989 13.016 1.00 71.39 113 SER B O 1
ATOM 5640 N N . TYR B 1 114 ? 53.373 -59.791 11.764 1.00 73.48 114 TYR B N 1
ATOM 5641 C CA . TYR B 1 114 ? 51.971 -60.194 11.738 1.00 74.60 114 TYR B CA 1
ATOM 5642 C C . TYR B 1 114 ? 51.692 -61.215 12.824 1.00 76.08 114 TYR B C 1
ATOM 5643 O O . TYR B 1 114 ? 50.701 -61.118 13.547 1.00 77.17 114 TYR B O 1
ATOM 5652 N N . GLY B 1 115 ? 52.578 -62.200 12.915 1.00 75.14 115 GLY B N 1
ATOM 5653 C CA . GLY B 1 115 ? 52.433 -63.265 13.887 1.00 72.58 115 GLY B CA 1
ATOM 5654 C C . GLY B 1 115 ? 52.220 -64.570 13.147 1.00 71.35 115 GLY B C 1
ATOM 5655 O O . GLY B 1 115 ? 51.591 -65.490 13.665 1.00 72.79 115 GLY B O 1
ATOM 5656 N N . TYR B 1 116 ? 52.754 -64.644 11.930 1.00 71.13 116 TYR B N 1
ATOM 5657 C CA . TYR B 1 116 ? 52.627 -65.825 11.080 1.00 68.17 116 TYR B CA 1
ATOM 5658 C C . TYR B 1 116 ? 53.519 -66.974 11.596 1.00 68.50 116 TYR B C 1
ATOM 5659 O O . TYR B 1 116 ? 54.722 -66.800 11.785 1.00 71.35 116 TYR B O 1
ATOM 5668 N N . ASN B 1 117 ? 52.913 -68.137 11.840 1.00 70.94 117 ASN B N 1
ATOM 5669 C CA . ASN B 1 117 ? 53.632 -69.308 12.356 1.00 77.75 117 ASN B CA 1
ATOM 5670 C C . ASN B 1 117 ? 54.123 -70.273 11.277 1.00 77.91 117 ASN B C 1
ATOM 5671 O O . ASN B 1 117 ? 54.527 -71.400 11.579 1.00 78.70 117 ASN B O 1
ATOM 5676 N N . GLY B 1 118 ? 54.080 -69.834 10.026 1.00 79.85 118 GLY B N 1
ATOM 5677 C CA . GLY B 1 118 ? 54.522 -70.677 8.931 1.00 80.72 118 GLY B CA 1
ATOM 5678 C C . GLY B 1 118 ? 55.912 -70.322 8.440 1.00 80.76 118 GLY B C 1
ATOM 5679 O O . GLY B 1 118 ? 56.422 -69.226 8.690 1.00 79.07 118 GLY B O 1
ATOM 5680 N N . ASP B 1 119 ? 56.533 -71.255 7.733 1.00 80.33 119 ASP B N 1
ATOM 5681 C CA . ASP B 1 119 ? 57.876 -71.037 7.215 1.00 82.32 119 ASP B CA 1
ATOM 5682 C C . ASP B 1 119 ? 57.747 -70.409 5.849 1.00 80.38 119 ASP B C 1
ATOM 5683 O O . ASP B 1 119 ? 56.674 -70.432 5.244 1.00 80.29 119 ASP B O 1
ATOM 5688 N N . TYR B 1 120 ? 58.840 -69.844 5.360 1.00 75.28 120 TYR B N 1
ATOM 5689 C CA . TYR B 1 120 ? 58.828 -69.251 4.040 1.00 70.53 120 TYR B CA 1
ATOM 5690 C C . TYR B 1 120 ? 60.136 -69.444 3.305 1.00 70.27 120 TYR B C 1
ATOM 5691 O O . TYR B 1 120 ? 61.197 -69.141 3.841 1.00 70.57 120 TYR B O 1
ATOM 5700 N N . PHE B 1 121 ? 60.057 -69.930 2.071 1.00 69.89 121 PHE B N 1
ATOM 5701 C CA . PHE B 1 121 ? 61.249 -70.079 1.255 1.00 67.61 121 PHE B CA 1
ATOM 5702 C C . PHE B 1 121 ? 60.948 -69.909 -0.229 1.00 64.85 121 PHE B C 1
ATOM 5703 O O . PHE B 1 121 ? 59.867 -70.254 -0.722 1.00 64.13 121 PHE B O 1
ATOM 5711 N N . LEU B 1 122 ? 61.922 -69.340 -0.923 1.00 59.60 122 LEU B N 1
ATOM 5712 C CA . LEU B 1 122 ? 61.815 -69.062 -2.341 1.00 57.13 122 LEU B CA 1
ATOM 5713 C C . LEU B 1 122 ? 62.095 -70.295 -3.184 1.00 57.24 122 LEU B C 1
ATOM 5714 O O . LEU B 1 122 ? 62.926 -71.122 -2.835 1.00 56.76 122 LEU B O 1
ATOM 5719 N N . VAL B 1 123 ? 61.394 -70.422 -4.298 1.00 59.44 123 VAL B N 1
ATOM 5720 C CA . VAL B 1 123 ? 61.618 -71.554 -5.184 1.00 58.87 123 VAL B CA 1
ATOM 5721 C C . VAL B 1 123 ? 61.944 -71.016 -6.569 1.00 60.80 123 VAL B C 1
ATOM 5722 O O . VAL B 1 123 ? 61.053 -70.744 -7.374 1.00 61.67 123 VAL B O 1
ATOM 5726 N N . TYR B 1 124 ? 63.232 -70.854 -6.834 1.00 61.89 124 TYR B N 1
ATOM 5727 C CA . TYR B 1 124 ? 63.696 -70.320 -8.106 1.00 61.81 124 TYR B CA 1
ATOM 5728 C C . TYR B 1 124 ? 63.331 -71.140 -9.347 1.00 64.60 124 TYR B C 1
ATOM 5729 O O . TYR B 1 124 ? 63.789 -72.278 -9.502 1.00 69.48 124 TYR B O 1
ATOM 5738 N N . PRO B 1 125 ? 62.505 -70.568 -10.248 1.00 60.25 125 PRO B N 1
ATOM 5739 C CA . PRO B 1 125 ? 62.080 -71.229 -11.483 1.00 57.22 125 PRO B CA 1
ATOM 5740 C C . PRO B 1 125 ? 63.195 -71.123 -12.506 1.00 59.78 125 PRO B C 1
ATOM 5741 O O . PRO B 1 125 ? 63.489 -70.042 -13.019 1.00 57.32 125 PRO B O 1
ATOM 5745 N N . ILE B 1 126 ? 63.817 -72.260 -12.790 1.00 61.39 126 ILE B N 1
ATOM 5746 C CA . ILE B 1 126 ? 64.923 -72.327 -13.740 1.00 61.34 126 ILE B CA 1
ATOM 5747 C C . ILE B 1 126 ? 64.607 -71.524 -14.995 1.00 60.21 126 ILE B C 1
ATOM 5748 O O . ILE B 1 126 ? 65.497 -70.895 -15.561 1.00 54.38 126 ILE B O 1
ATOM 5753 N N . LYS B 1 127 ? 63.339 -71.537 -15.411 1.00 56.05 127 LYS B N 1
ATOM 5754 C CA . LYS B 1 127 ? 62.917 -70.834 -16.617 1.00 51.11 127 LYS B CA 1
ATOM 5755 C C . LYS B 1 127 ? 63.601 -69.483 -16.857 1.00 50.99 127 LYS B C 1
ATOM 5756 O O . LYS B 1 127 ? 64.035 -69.219 -17.974 1.00 52.64 127 LYS B O 1
ATOM 5762 N N . VAL B 1 128 ? 63.722 -68.642 -15.826 1.00 50.46 128 VAL B N 1
ATOM 5763 C CA . VAL B 1 128 ? 64.324 -67.308 -15.993 1.00 52.48 128 VAL B CA 1
ATOM 5764 C C . VAL B 1 128 ? 65.820 -67.247 -16.237 1.00 49.08 128 VAL B C 1
ATOM 5765 O O . VAL B 1 128 ? 66.354 -66.178 -16.526 1.00 47.05 128 VAL B O 1
ATOM 5769 N N . ASN B 1 129 ? 66.495 -68.375 -16.097 1.00 46.67 129 ASN B N 1
ATOM 5770 C CA . ASN B 1 129 ? 67.930 -68.433 -16.309 1.00 47.48 129 ASN B CA 1
ATOM 5771 C C . ASN B 1 129 ? 68.363 -69.787 -15.796 1.00 55.51 129 ASN B C 1
ATOM 5772 O O . ASN B 1 129 ? 68.287 -70.062 -14.597 1.00 64.23 129 ASN B O 1
ATOM 5777 N N . GLN B 1 130 ? 68.810 -70.637 -16.707 1.00 58.46 130 GLN B N 1
ATOM 5778 C CA . GLN B 1 130 ? 69.214 -71.982 -16.349 1.00 57.88 130 GLN B CA 1
ATOM 5779 C C . GLN B 1 130 ? 70.716 -72.071 -16.098 1.00 56.03 130 GLN B C 1
ATOM 5780 O O . GLN B 1 130 ? 71.209 -73.104 -15.647 1.00 57.73 130 GLN B O 1
ATOM 5786 N N . HIS B 1 131 ? 71.431 -70.980 -16.363 1.00 54.84 131 HIS B N 1
ATOM 5787 C CA . HIS B 1 131 ? 72.883 -70.967 -16.222 1.00 55.48 131 HIS B CA 1
ATOM 5788 C C . HIS B 1 131 ? 73.434 -71.482 -14.908 1.00 58.98 131 HIS B C 1
ATOM 5789 O O . HIS B 1 131 ? 72.975 -71.106 -13.828 1.00 53.41 131 HIS B O 1
ATOM 5796 N N . ARG B 1 132 ? 74.434 -72.353 -15.018 1.00 64.15 132 ARG B N 1
ATOM 5797 C CA . ARG B 1 132 ? 75.078 -72.942 -13.852 1.00 63.68 132 ARG B CA 1
ATOM 5798 C C . ARG B 1 132 ? 75.328 -71.889 -12.768 1.00 59.89 132 ARG B C 1
ATOM 5799 O O . ARG B 1 132 ? 74.977 -72.101 -11.610 1.00 55.63 132 ARG B O 1
ATOM 5807 N N . ARG B 1 133 ? 75.917 -70.756 -13.146 1.00 55.90 133 ARG B N 1
ATOM 5808 C CA . ARG B 1 133 ? 76.211 -69.698 -12.186 1.00 55.09 133 ARG B CA 1
ATOM 5809 C C . ARG B 1 133 ? 75.056 -69.349 -11.261 1.00 59.58 133 ARG B C 1
ATOM 5810 O O . ARG B 1 133 ? 75.220 -69.290 -10.043 1.00 59.72 133 ARG B O 1
ATOM 5818 N N . VAL B 1 134 ? 73.888 -69.111 -11.842 1.00 64.80 134 VAL B N 1
ATOM 5819 C CA . VAL B 1 134 ? 72.719 -68.757 -11.057 1.00 61.01 134 VAL B CA 1
ATOM 5820 C C . VAL B 1 134 ? 72.275 -69.914 -10.181 1.00 59.84 134 VAL B C 1
ATOM 5821 O O . VAL B 1 134 ? 72.243 -69.781 -8.957 1.00 57.07 134 VAL B O 1
ATOM 5825 N N . ILE B 1 135 ? 71.946 -71.048 -10.801 1.00 60.01 135 ILE B N 1
ATOM 5826 C CA . ILE B 1 135 ? 71.495 -72.214 -10.036 1.00 57.96 135 ILE B CA 1
ATOM 5827 C C . ILE B 1 135 ? 72.451 -72.478 -8.891 1.00 58.68 135 ILE B C 1
ATOM 5828 O O . ILE B 1 135 ? 72.017 -72.689 -7.771 1.00 58.89 135 ILE B O 1
ATOM 5833 N N . GLU B 1 136 ? 73.751 -72.482 -9.176 1.00 58.71 136 GLU B N 1
ATOM 5834 C CA . GLU B 1 136 ? 74.735 -72.742 -8.138 1.00 57.84 136 GLU B CA 1
ATOM 5835 C C . GLU B 1 136 ? 74.793 -71.675 -7.059 1.00 55.88 136 GLU B C 1
ATOM 5836 O O . GLU B 1 136 ? 74.636 -71.987 -5.882 1.00 53.91 136 GLU B O 1
ATOM 5842 N N . SER B 1 137 ? 75.007 -70.420 -7.445 1.00 53.55 137 SER B N 1
ATOM 5843 C CA . SER B 1 137 ? 75.097 -69.344 -6.458 1.00 51.53 137 SER B CA 1
ATOM 5844 C C . SER B 1 137 ? 73.968 -69.369 -5.438 1.00 53.11 137 SER B C 1
ATOM 5845 O O . SER B 1 137 ? 74.191 -69.082 -4.266 1.00 53.04 137 SER B O 1
ATOM 5848 N N . LEU B 1 138 ? 72.768 -69.724 -5.892 1.00 53.95 138 LEU B N 1
ATOM 5849 C CA . LEU B 1 138 ? 71.597 -69.782 -5.032 1.00 53.82 138 LEU B CA 1
ATOM 5850 C C . LEU B 1 138 ? 71.690 -70.965 -4.091 1.00 60.20 138 LEU B C 1
ATOM 5851 O O . LEU B 1 138 ? 71.590 -70.795 -2.873 1.00 67.35 138 LEU B O 1
ATOM 5856 N N . ILE B 1 139 ? 71.882 -72.155 -4.660 1.00 62.42 139 ILE B N 1
ATOM 5857 C CA . ILE B 1 139 ? 72.019 -73.389 -3.880 1.00 66.29 139 ILE B CA 1
ATOM 5858 C C . ILE B 1 139 ? 73.096 -73.212 -2.806 1.00 67.70 139 ILE B C 1
ATOM 5859 O O . ILE B 1 139 ? 72.843 -73.425 -1.618 1.00 61.49 139 ILE B O 1
ATOM 5864 N N . HIS B 1 140 ? 74.289 -72.808 -3.248 1.00 73.10 140 HIS B N 1
ATOM 5865 C CA . HIS B 1 140 ? 75.432 -72.599 -2.362 1.00 77.44 140 HIS B CA 1
ATOM 5866 C C . HIS B 1 140 ? 75.319 -71.351 -1.515 1.00 74.12 140 HIS B C 1
ATOM 5867 O O . HIS B 1 140 ? 76.305 -70.662 -1.276 1.00 73.00 140 HIS B O 1
ATOM 5874 N N . SER B 1 141 ? 74.110 -71.050 -1.072 1.00 73.29 141 SER B N 1
ATOM 5875 C CA . SER B 1 141 ? 73.923 -69.904 -0.214 1.00 72.87 141 SER B CA 1
ATOM 5876 C C . SER B 1 141 ? 73.443 -70.412 1.130 1.00 75.19 141 SER B C 1
ATOM 5877 O O . SER B 1 141 ? 73.264 -71.616 1.326 1.00 74.17 141 SER B O 1
ATOM 5880 N N . GLY B 1 142 ? 73.224 -69.493 2.059 1.00 77.35 142 GLY B N 1
ATOM 5881 C CA . GLY B 1 142 ? 72.781 -69.900 3.375 1.00 79.77 142 GLY B CA 1
ATOM 5882 C C . GLY B 1 142 ? 71.279 -70.006 3.501 1.00 81.25 142 GLY B C 1
ATOM 5883 O O . GLY B 1 142 ? 70.778 -70.692 4.391 1.00 82.06 142 GLY B O 1
ATOM 5884 N N . GLU B 1 143 ? 70.562 -69.336 2.602 1.00 82.68 143 GLU B N 1
ATOM 5885 C CA . GLU B 1 143 ? 69.101 -69.325 2.625 1.00 80.83 143 GLU B CA 1
ATOM 5886 C C . GLU B 1 143 ? 68.488 -70.597 2.044 1.00 75.06 143 GLU B C 1
ATOM 5887 O O . GLU B 1 143 ? 69.061 -71.210 1.143 1.00 74.96 143 GLU B O 1
ATOM 5893 N N . PRO B 1 144 ? 67.310 -71.008 2.558 1.00 71.44 144 PRO B N 1
ATOM 5894 C CA . PRO B 1 144 ? 66.616 -72.209 2.086 1.00 69.39 144 PRO B CA 1
ATOM 5895 C C . PRO B 1 144 ? 65.887 -71.909 0.781 1.00 68.72 144 PRO B C 1
ATOM 5896 O O . PRO B 1 144 ? 65.174 -70.903 0.694 1.00 73.94 144 PRO B O 1
ATOM 5900 N N . LEU B 1 145 ? 66.070 -72.756 -0.233 1.00 62.36 145 LEU B N 1
ATOM 5901 C CA . LEU B 1 145 ? 65.395 -72.534 -1.514 1.00 60.68 145 LEU B CA 1
ATOM 5902 C C . LEU B 1 145 ? 65.094 -73.800 -2.300 1.00 60.07 145 LEU B C 1
ATOM 5903 O O . LEU B 1 145 ? 65.697 -74.844 -2.074 1.00 55.87 145 LEU B O 1
ATOM 5908 N N . GLY B 1 146 ? 64.124 -73.690 -3.205 1.00 64.21 146 GLY B N 1
ATOM 5909 C CA . GLY B 1 146 ? 63.726 -74.814 -4.033 1.00 65.57 146 GLY B CA 1
ATOM 5910 C C . GLY B 1 146 ? 63.939 -74.524 -5.511 1.00 65.39 146 GLY B C 1
ATOM 5911 O O . GLY B 1 146 ? 64.357 -73.428 -5.888 1.00 65.67 146 GLY B O 1
ATOM 5912 N N . LEU B 1 147 ? 63.643 -75.498 -6.360 1.00 58.25 147 LEU B N 1
ATOM 5913 C CA . LEU B 1 147 ? 63.830 -75.310 -7.782 1.00 54.41 147 LEU B CA 1
ATOM 5914 C C . LEU B 1 147 ? 62.576 -75.709 -8.551 1.00 57.24 147 LEU B C 1
ATOM 5915 O O . LEU B 1 147 ? 61.977 -76.749 -8.280 1.00 57.87 147 LEU B O 1
ATOM 5920 N N . GLU B 1 148 ? 62.159 -74.870 -9.495 1.00 58.37 148 GLU B N 1
ATOM 5921 C CA . GLU B 1 148 ? 60.979 -75.182 -10.287 1.00 64.19 148 GLU B CA 1
ATOM 5922 C C . GLU B 1 148 ? 61.344 -75.457 -11.741 1.00 65.02 148 GLU B C 1
ATOM 5923 O O . GLU B 1 148 ? 62.103 -74.704 -12.359 1.00 64.12 148 GLU B O 1
ATOM 5929 N N . ALA B 1 149 ? 60.796 -76.541 -12.281 1.00 64.11 149 ALA B N 1
ATOM 5930 C CA . ALA B 1 149 ? 61.058 -76.926 -13.662 1.00 63.53 149 ALA B CA 1
ATOM 5931 C C . ALA B 1 149 ? 59.805 -76.799 -14.513 1.00 65.66 149 ALA B C 1
ATOM 5932 O O . ALA B 1 149 ? 58.752 -77.348 -14.182 1.00 64.04 149 ALA B O 1
ATOM 5934 N N . GLY B 1 150 ? 59.928 -76.075 -15.617 1.00 66.52 150 GLY B N 1
ATOM 5935 C CA . GLY B 1 150 ? 58.793 -75.900 -16.500 1.00 71.50 150 GLY B CA 1
ATOM 5936 C C . GLY B 1 150 ? 58.708 -76.886 -17.656 1.00 72.83 150 GLY B C 1
ATOM 5937 O O . GLY B 1 150 ? 57.890 -76.721 -18.561 1.00 70.76 150 GLY B O 1
ATOM 5938 N N . SER B 1 151 ? 59.542 -77.917 -17.641 1.00 77.24 151 SER B N 1
ATOM 5939 C CA . SER B 1 151 ? 59.525 -78.905 -18.714 1.00 77.77 151 SER B CA 1
ATOM 5940 C C . SER B 1 151 ? 60.370 -80.088 -18.299 1.00 75.03 151 SER B C 1
ATOM 5941 O O . SER B 1 151 ? 61.088 -80.019 -17.302 1.00 74.43 151 SER B O 1
ATOM 5944 N N . LYS B 1 152 ? 60.306 -81.171 -19.063 1.00 71.69 152 LYS B N 1
ATOM 5945 C CA . LYS B 1 152 ? 61.097 -82.336 -18.705 1.00 69.96 152 LYS B CA 1
ATOM 5946 C C . LYS B 1 152 ? 62.582 -81.992 -18.748 1.00 67.20 152 LYS B C 1
ATOM 5947 O O . LYS B 1 152 ? 63.339 -82.360 -17.845 1.00 66.23 152 LYS B O 1
ATOM 5953 N N . ALA B 1 153 ? 62.986 -81.269 -19.790 1.00 64.35 153 ALA B N 1
ATOM 5954 C CA . ALA B 1 153 ? 64.379 -80.874 -19.957 1.00 58.86 153 ALA B CA 1
ATOM 5955 C C . ALA B 1 153 ? 64.890 -80.118 -18.741 1.00 59.50 153 ALA B C 1
ATOM 5956 O O . ALA B 1 153 ? 65.974 -80.404 -18.239 1.00 59.39 153 ALA B O 1
ATOM 5958 N N . GLU B 1 154 ? 64.112 -79.153 -18.261 1.00 63.75 154 GLU B N 1
ATOM 5959 C CA . GLU B 1 154 ? 64.537 -78.395 -17.090 1.00 67.54 154 GLU B CA 1
ATOM 5960 C C . GLU B 1 154 ? 64.624 -79.312 -15.859 1.00 66.42 154 GLU B C 1
ATOM 5961 O O . GLU B 1 154 ? 65.571 -79.208 -15.079 1.00 61.82 154 GLU B O 1
ATOM 5967 N N . LEU B 1 155 ? 63.649 -80.210 -15.691 1.00 65.32 155 LEU B N 1
ATOM 5968 C CA . LEU B 1 155 ? 63.651 -81.122 -14.544 1.00 62.60 155 LEU B CA 1
ATOM 5969 C C . LEU B 1 155 ? 64.965 -81.866 -14.493 1.00 62.64 155 LEU B C 1
ATOM 5970 O O . LEU B 1 155 ? 65.542 -82.066 -13.425 1.00 62.02 155 LEU B O 1
ATOM 5975 N N . MET B 1 156 ? 65.424 -82.278 -15.667 1.00 64.02 156 MET B N 1
ATOM 5976 C CA . MET B 1 156 ? 66.687 -82.993 -15.816 1.00 63.50 156 MET B CA 1
ATOM 5977 C C . MET B 1 156 ? 67.813 -82.116 -15.234 1.00 59.28 156 MET B C 1
ATOM 5978 O O . MET B 1 156 ? 68.556 -82.547 -14.358 1.00 51.12 156 MET B O 1
ATOM 5983 N N . ALA B 1 157 ? 67.914 -80.879 -15.713 1.00 58.69 157 ALA B N 1
ATOM 5984 C CA . ALA B 1 157 ? 68.930 -79.944 -15.235 1.00 59.36 157 ALA B CA 1
ATOM 5985 C C . ALA B 1 157 ? 68.843 -79.692 -13.733 1.00 59.38 157 ALA B C 1
ATOM 5986 O O . ALA B 1 157 ? 69.866 -79.535 -13.068 1.00 55.66 157 ALA B O 1
ATOM 5988 N N . VAL B 1 158 ? 67.620 -79.635 -13.204 1.00 64.42 158 VAL B N 1
ATOM 5989 C CA . VAL B 1 158 ? 67.402 -79.402 -11.769 1.00 58.72 158 VAL B CA 1
ATOM 5990 C C . VAL B 1 158 ? 67.939 -80.600 -10.994 1.00 59.94 158 VAL B C 1
ATOM 5991 O O . VAL B 1 158 ? 68.732 -80.446 -10.068 1.00 55.77 158 VAL B O 1
ATOM 5995 N N . LEU B 1 159 ? 67.509 -81.797 -11.383 1.00 60.26 159 LEU B N 1
ATOM 5996 C CA . LEU B 1 159 ? 67.990 -83.007 -10.742 1.00 58.52 159 LEU B CA 1
ATOM 5997 C C . LEU B 1 159 ? 69.514 -83.043 -10.798 1.00 59.92 159 LEU B C 1
ATOM 5998 O O . LEU B 1 159 ? 70.172 -83.507 -9.867 1.00 60.42 159 LEU B O 1
ATOM 6003 N N . ALA B 1 160 ? 70.072 -82.548 -11.897 1.00 60.48 160 ALA B N 1
ATOM 6004 C CA . ALA B 1 160 ? 71.513 -82.516 -12.055 1.00 60.53 160 ALA B CA 1
ATOM 6005 C C . ALA B 1 160 ? 72.126 -81.650 -10.961 1.00 65.28 160 ALA B C 1
ATOM 6006 O O . ALA B 1 160 ? 72.874 -82.152 -10.124 1.00 70.68 160 ALA B O 1
ATOM 6008 N N . HIS B 1 161 ? 71.799 -80.357 -10.964 1.00 67.54 161 HIS B N 1
ATOM 6009 C CA . HIS B 1 161 ? 72.330 -79.413 -9.977 1.00 64.86 161 HIS B CA 1
ATOM 6010 C C . HIS B 1 161 ? 72.058 -79.864 -8.552 1.00 66.08 161 HIS B C 1
ATOM 6011 O O . HIS B 1 161 ? 72.881 -79.644 -7.667 1.00 62.59 161 HIS B O 1
ATOM 6018 N N . ALA B 1 162 ? 70.899 -80.488 -8.344 1.00 68.75 162 ALA B N 1
ATOM 6019 C CA . ALA B 1 162 ? 70.498 -80.981 -7.033 1.00 74.19 162 ALA B CA 1
ATOM 6020 C C . ALA B 1 162 ? 71.578 -81.877 -6.435 1.00 85.74 162 ALA B C 1
ATOM 6021 O O . ALA B 1 162 ? 72.155 -81.539 -5.404 1.00 92.43 162 ALA B O 1
ATOM 6023 N N . GLY B 1 163 ? 71.846 -83.017 -7.074 1.00 91.69 163 GLY B N 1
ATOM 6024 C CA . GLY B 1 163 ? 72.872 -83.922 -6.581 1.00 91.92 163 GLY B CA 1
ATOM 6025 C C . GLY B 1 163 ? 72.328 -84.874 -5.544 1.00 94.28 163 GLY B C 1
ATOM 6026 O O . GLY B 1 163 ? 71.170 -85.293 -5.646 1.00 90.50 163 GLY B O 1
ATOM 6027 N N . MET B 1 164 ? 73.154 -85.213 -4.551 1.00 97.63 164 MET B N 1
ATOM 6028 C CA . MET B 1 164 ? 72.745 -86.127 -3.476 1.00 101.98 164 MET B CA 1
ATOM 6029 C C . MET B 1 164 ? 72.161 -85.375 -2.279 1.00 101.16 164 MET B C 1
ATOM 6030 O O . MET B 1 164 ? 71.884 -85.978 -1.238 1.00 99.21 164 MET B O 1
ATOM 6035 N N . THR B 1 165 ? 71.973 -84.064 -2.440 1.00 101.44 165 THR B N 1
ATOM 6036 C CA . THR B 1 165 ? 71.418 -83.204 -1.390 1.00 99.73 165 THR B CA 1
ATOM 6037 C C . THR B 1 165 ? 69.894 -83.168 -1.512 1.00 97.15 165 THR B C 1
ATOM 6038 O O . THR B 1 165 ? 69.363 -82.589 -2.454 1.00 97.28 165 THR B O 1
ATOM 6042 N N . ARG B 1 166 ? 69.194 -83.784 -0.566 1.00 94.05 166 ARG B N 1
ATOM 6043 C CA . ARG B 1 166 ? 67.739 -83.795 -0.600 1.00 93.31 166 ARG B CA 1
ATOM 6044 C C . ARG B 1 166 ? 67.203 -82.359 -0.750 1.00 93.85 166 ARG B C 1
ATOM 6045 O O . ARG B 1 166 ? 67.112 -81.617 0.230 1.00 92.90 166 ARG B O 1
ATOM 6053 N N . SER B 1 167 ? 66.861 -81.963 -1.978 1.00 90.96 167 SER B N 1
ATOM 6054 C CA . SER B 1 167 ? 66.336 -80.616 -2.247 1.00 82.72 167 SER B CA 1
ATOM 6055 C C . SER B 1 167 ? 64.853 -80.668 -2.651 1.00 78.15 167 SER B C 1
ATOM 6056 O O . SER B 1 167 ? 64.351 -81.718 -3.055 1.00 77.34 167 SER B O 1
ATOM 6059 N N . VAL B 1 168 ? 64.161 -79.535 -2.521 1.00 71.98 168 VAL B N 1
ATOM 6060 C CA . VAL B 1 168 ? 62.741 -79.422 -2.872 1.00 67.35 168 VAL B CA 1
ATOM 6061 C C . VAL B 1 168 ? 62.602 -79.015 -4.331 1.00 66.12 168 VAL B C 1
ATOM 6062 O O . VAL B 1 168 ? 63.159 -78.002 -4.751 1.00 64.20 168 VAL B O 1
ATOM 6066 N N . ILE B 1 169 ? 61.855 -79.803 -5.093 1.00 63.82 169 ILE B N 1
ATOM 6067 C CA . ILE B 1 169 ? 61.650 -79.539 -6.509 1.00 63.03 169 ILE B CA 1
ATOM 6068 C C . ILE B 1 169 ? 60.153 -79.488 -6.832 1.00 68.29 169 ILE B C 1
ATOM 6069 O O . ILE B 1 169 ? 59.361 -80.243 -6.264 1.00 73.20 169 ILE B O 1
ATOM 6074 N N . VAL B 1 170 ? 59.762 -78.594 -7.734 1.00 67.86 170 VAL B N 1
ATOM 6075 C CA . VAL B 1 170 ? 58.361 -78.495 -8.133 1.00 65.71 170 VAL B CA 1
ATOM 6076 C C . VAL B 1 170 ? 58.259 -78.493 -9.666 1.00 65.34 170 VAL B C 1
ATOM 6077 O O . VAL B 1 170 ? 58.952 -77.743 -10.358 1.00 58.85 170 VAL B O 1
ATOM 6081 N N . CYS B 1 171 ? 57.385 -79.349 -10.179 1.00 64.19 171 CYS B N 1
ATOM 6082 C CA . CYS B 1 171 ? 57.213 -79.493 -11.607 1.00 66.31 171 CYS B CA 1
ATOM 6083 C C . CYS B 1 171 ? 55.953 -78.888 -12.193 1.00 70.92 171 CYS B C 1
ATOM 6084 O O . CYS B 1 171 ? 54.830 -79.208 -11.788 1.00 69.91 171 CYS B O 1
ATOM 6087 N N . ASN B 1 172 ? 56.169 -78.013 -13.170 1.00 73.87 172 ASN B N 1
ATOM 6088 C CA . ASN B 1 172 ? 55.103 -77.325 -13.875 1.00 73.29 172 ASN B CA 1
ATOM 6089 C C . ASN B 1 172 ? 55.193 -77.597 -15.355 1.00 72.58 172 ASN B C 1
ATOM 6090 O O . ASN B 1 172 ? 56.058 -78.341 -15.807 1.00 73.85 172 ASN B O 1
ATOM 6095 N N . GLY B 1 173 ? 54.297 -76.970 -16.107 1.00 72.82 173 GLY B N 1
ATOM 6096 C CA . GLY B 1 173 ? 54.279 -77.143 -17.547 1.00 72.55 173 GLY B CA 1
ATOM 6097 C C . GLY B 1 173 ? 53.475 -78.348 -18.003 1.00 70.86 173 GLY B C 1
ATOM 6098 O O . GLY B 1 173 ? 53.018 -79.146 -17.184 1.00 70.08 173 GLY B O 1
ATOM 6099 N N . TYR B 1 174 ? 53.305 -78.482 -19.316 1.00 69.96 174 TYR B N 1
ATOM 6100 C CA . TYR B 1 174 ? 52.553 -79.597 -19.874 1.00 69.24 174 TYR B CA 1
ATOM 6101 C C . TYR B 1 174 ? 53.310 -80.877 -19.560 1.00 67.83 174 TYR B C 1
ATOM 6102 O O . TYR B 1 174 ? 54.519 -80.941 -19.752 1.00 66.64 174 TYR B O 1
ATOM 6111 N N . LYS B 1 175 ? 52.598 -81.892 -19.078 1.00 66.98 175 LYS B N 1
ATOM 6112 C CA . LYS B 1 175 ? 53.229 -83.158 -18.715 1.00 64.71 175 LYS B CA 1
ATOM 6113 C C . LYS B 1 175 ? 52.738 -84.373 -19.508 1.00 67.42 175 LYS B C 1
ATOM 6114 O O . LYS B 1 175 ? 51.554 -84.471 -19.834 1.00 70.52 175 LYS B O 1
ATOM 6120 N N . ASP B 1 176 ? 53.665 -85.285 -19.815 1.00 68.81 176 ASP B N 1
ATOM 6121 C CA . ASP B 1 176 ? 53.375 -86.531 -20.535 1.00 72.47 176 ASP B CA 1
ATOM 6122 C C . ASP B 1 176 ? 53.930 -87.681 -19.689 1.00 75.21 176 ASP B C 1
ATOM 6123 O O . ASP B 1 176 ? 54.372 -87.464 -18.560 1.00 72.79 176 ASP B O 1
ATOM 6128 N N . ARG B 1 177 ? 53.897 -88.901 -20.211 1.00 78.85 177 ARG B N 1
ATOM 6129 C CA . ARG B 1 177 ? 54.407 -90.045 -19.457 1.00 79.64 177 ARG B CA 1
ATOM 6130 C C . ARG B 1 177 ? 55.829 -89.792 -18.965 1.00 78.31 177 ARG B C 1
ATOM 6131 O O . ARG B 1 177 ? 56.063 -89.618 -17.770 1.00 73.91 177 ARG B O 1
ATOM 6139 N N . GLU B 1 178 ? 56.771 -89.762 -19.902 1.00 77.44 178 GLU B N 1
ATOM 6140 C CA . GLU B 1 178 ? 58.175 -89.544 -19.593 1.00 78.83 178 GLU B CA 1
ATOM 6141 C C . GLU B 1 178 ? 58.424 -88.541 -18.461 1.00 76.77 178 GLU B C 1
ATOM 6142 O O . GLU B 1 178 ? 59.170 -88.834 -17.529 1.00 75.55 178 GLU B O 1
ATOM 6148 N N . TYR B 1 179 ? 57.809 -87.363 -18.545 1.00 73.52 179 TYR B N 1
ATOM 6149 C CA . TYR B 1 179 ? 57.982 -86.322 -17.528 1.00 68.56 179 TYR B CA 1
ATOM 6150 C C . TYR B 1 179 ? 57.414 -86.720 -16.161 1.00 67.04 179 TYR B C 1
ATOM 6151 O O . TYR B 1 179 ? 58.116 -86.626 -15.150 1.00 64.02 179 TYR B O 1
ATOM 6160 N N . ILE B 1 180 ? 56.153 -87.161 -16.130 1.00 66.20 180 ILE B N 1
ATOM 6161 C CA . ILE B 1 180 ? 55.508 -87.585 -14.881 1.00 64.43 180 ILE B CA 1
ATOM 6162 C C . ILE B 1 180 ? 56.367 -88.663 -14.225 1.00 65.91 180 ILE B C 1
ATOM 6163 O O . ILE B 1 180 ? 56.562 -88.647 -13.009 1.00 66.16 180 ILE B O 1
ATOM 6168 N N . ARG B 1 181 ? 56.863 -89.601 -15.036 1.00 67.02 181 ARG B N 1
ATOM 6169 C CA . ARG B 1 181 ? 57.706 -90.700 -14.551 1.00 67.34 181 ARG B CA 1
ATOM 6170 C C . ARG B 1 181 ? 58.923 -90.145 -13.833 1.00 64.85 181 ARG B C 1
ATOM 6171 O O . ARG B 1 181 ? 59.093 -90.356 -12.636 1.00 62.54 181 ARG B O 1
ATOM 6179 N N . LEU B 1 182 ? 59.760 -89.435 -14.582 1.00 63.19 182 LEU B N 1
ATOM 6180 C CA . LEU B 1 182 ? 60.970 -88.846 -14.038 1.00 63.49 182 LEU B CA 1
ATOM 6181 C C . LEU B 1 182 ? 60.662 -88.147 -12.731 1.00 64.87 182 LEU B C 1
ATOM 6182 O O . LEU B 1 182 ? 61.384 -88.305 -11.742 1.00 64.93 182 LEU B O 1
ATOM 6187 N N . ALA B 1 183 ? 59.584 -87.371 -12.730 1.00 65.60 183 ALA B N 1
ATOM 6188 C CA . ALA B 1 183 ? 59.173 -86.642 -11.532 1.00 65.89 183 ALA B CA 1
ATOM 6189 C C . ALA B 1 183 ? 58.996 -87.611 -10.372 1.00 64.13 183 ALA B C 1
ATOM 6190 O O . ALA B 1 183 ? 59.571 -87.421 -9.303 1.00 61.16 183 ALA B O 1
ATOM 6192 N N . LEU B 1 184 ? 58.202 -88.651 -10.601 1.00 61.68 184 LEU B N 1
ATOM 6193 C CA . LEU B 1 184 ? 57.935 -89.646 -9.584 1.00 59.02 184 LEU B CA 1
ATOM 6194 C C . LEU B 1 184 ? 59.210 -90.350 -9.163 1.00 61.24 184 LEU B C 1
ATOM 6195 O O . LEU B 1 184 ? 59.400 -90.662 -7.991 1.00 66.44 184 LEU B O 1
ATOM 6200 N N . ILE B 1 185 ? 60.088 -90.592 -10.126 1.00 63.12 185 ILE B N 1
ATOM 6201 C CA . ILE B 1 185 ? 61.356 -91.263 -9.859 1.00 66.27 185 ILE B CA 1
ATOM 6202 C C . ILE B 1 185 ? 62.243 -90.373 -9.002 1.00 68.87 185 ILE B C 1
ATOM 6203 O O . ILE B 1 185 ? 63.141 -90.857 -8.315 1.00 70.29 185 ILE B O 1
ATOM 6208 N N . GLY B 1 186 ? 62.005 -89.067 -9.055 1.00 69.00 186 GLY B N 1
ATOM 6209 C CA . GLY B 1 186 ? 62.795 -88.156 -8.250 1.00 68.13 186 GLY B CA 1
ATOM 6210 C C . GLY B 1 186 ? 62.326 -88.199 -6.806 1.00 71.03 186 GLY B C 1
ATOM 6211 O O . GLY B 1 186 ? 63.114 -87.989 -5.886 1.00 66.70 186 GLY B O 1
ATOM 6212 N N . GLU B 1 187 ? 61.038 -88.484 -6.610 1.00 73.45 187 GLU B N 1
ATOM 6213 C CA . GLU B 1 187 ? 60.443 -88.555 -5.277 1.00 75.47 187 GLU B CA 1
ATOM 6214 C C . GLU B 1 187 ? 60.943 -89.796 -4.553 1.00 76.44 187 GLU B C 1
ATOM 6215 O O . GLU B 1 187 ? 61.364 -89.725 -3.397 1.00 75.66 187 GLU B O 1
ATOM 6221 N N . LYS B 1 188 ? 60.897 -90.929 -5.248 1.00 78.03 188 LYS B N 1
ATOM 6222 C CA . LYS B 1 188 ? 61.351 -92.209 -4.707 1.00 78.12 188 LYS B CA 1
ATOM 6223 C C . LYS B 1 188 ? 62.858 -92.121 -4.413 1.00 76.08 188 LYS B C 1
ATOM 6224 O O . LYS B 1 188 ? 63.370 -92.796 -3.520 1.00 76.37 188 LYS B O 1
ATOM 6230 N N . MET B 1 189 ? 63.542 -91.258 -5.162 1.00 75.51 189 MET B N 1
ATOM 6231 C CA . MET B 1 189 ? 64.981 -91.020 -5.040 1.00 77.67 189 MET B CA 1
ATOM 6232 C C . MET B 1 189 ? 65.332 -90.361 -3.703 1.00 79.46 189 MET B C 1
ATOM 6233 O O . MET B 1 189 ? 66.480 -90.408 -3.254 1.00 78.74 189 MET B O 1
ATOM 6238 N N . GLY B 1 190 ? 64.347 -89.722 -3.083 1.00 80.51 190 GLY B N 1
ATOM 6239 C CA . GLY B 1 190 ? 64.590 -89.052 -1.822 1.00 81.30 190 GLY B CA 1
ATOM 6240 C C . GLY B 1 190 ? 64.118 -87.616 -1.876 1.00 82.77 190 GLY B C 1
ATOM 6241 O O . GLY B 1 190 ? 63.494 -87.135 -0.939 1.00 89.37 190 GLY B O 1
ATOM 6242 N N . HIS B 1 191 ? 64.412 -86.931 -2.977 1.00 81.27 191 HIS B N 1
ATOM 6243 C CA . HIS B 1 191 ? 64.008 -85.540 -3.152 1.00 76.53 191 HIS B CA 1
ATOM 6244 C C . HIS B 1 191 ? 62.521 -85.336 -2.930 1.00 76.80 191 HIS B C 1
ATOM 6245 O O . HIS B 1 191 ? 61.704 -86.173 -3.322 1.00 73.93 191 HIS B O 1
ATOM 6252 N N . LYS B 1 192 ? 62.177 -84.215 -2.303 1.00 75.76 192 LYS B N 1
ATOM 6253 C CA . LYS B 1 192 ? 60.785 -83.876 -2.034 1.00 73.56 192 LYS B CA 1
ATOM 6254 C C . LYS B 1 192 ? 60.275 -83.099 -3.250 1.00 71.26 192 LYS B C 1
ATOM 6255 O O . LYS B 1 192 ? 60.264 -81.868 -3.262 1.00 68.97 192 LYS B O 1
ATOM 6261 N N . VAL B 1 193 ? 59.863 -83.841 -4.274 1.00 65.25 193 VAL B N 1
ATOM 6262 C CA . VAL B 1 193 ? 59.377 -83.249 -5.509 1.00 60.65 193 VAL B CA 1
ATOM 6263 C C . VAL B 1 193 ? 57.859 -83.201 -5.629 1.00 62.14 193 VAL B C 1
ATOM 6264 O O . VAL B 1 193 ? 57.173 -84.231 -5.541 1.00 55.75 193 VAL B O 1
ATOM 6268 N N . TYR B 1 194 ? 57.353 -81.987 -5.844 1.00 63.49 194 TYR B N 1
ATOM 6269 C CA . TYR B 1 194 ? 55.918 -81.731 -5.993 1.00 66.36 194 TYR B CA 1
ATOM 6270 C C . TYR B 1 194 ? 55.505 -81.700 -7.462 1.00 65.55 194 TYR B C 1
ATOM 6271 O O . TYR B 1 194 ? 56.055 -80.939 -8.256 1.00 68.82 194 TYR B O 1
ATOM 6280 N N . LEU B 1 195 ? 54.518 -82.515 -7.813 1.00 62.56 195 LEU B N 1
ATOM 6281 C CA . LEU B 1 195 ? 54.026 -82.574 -9.180 1.00 60.47 195 LEU B CA 1
ATOM 6282 C C . LEU B 1 195 ? 52.717 -81.773 -9.288 1.00 61.29 195 LEU B C 1
ATOM 6283 O O . LEU B 1 195 ? 51.646 -82.296 -8.994 1.00 60.51 195 LEU B O 1
ATOM 6288 N N . VAL B 1 196 ? 52.798 -80.513 -9.713 1.00 61.66 196 VAL B N 1
ATOM 6289 C CA . VAL B 1 196 ? 51.610 -79.657 -9.812 1.00 58.73 196 VAL B CA 1
ATOM 6290 C C . VAL B 1 196 ? 50.604 -80.046 -10.893 1.00 61.83 196 VAL B C 1
ATOM 6291 O O . VAL B 1 196 ? 50.924 -80.065 -12.083 1.00 65.02 196 VAL B O 1
ATOM 6295 N N . ILE B 1 197 ? 49.384 -80.354 -10.460 1.00 62.50 197 ILE B N 1
ATOM 6296 C CA . ILE B 1 197 ? 48.308 -80.730 -11.368 1.00 62.69 197 ILE B CA 1
ATOM 6297 C C . ILE B 1 197 ? 47.753 -79.458 -11.979 1.00 67.72 197 ILE B C 1
ATOM 6298 O O . ILE B 1 197 ? 47.211 -78.615 -11.268 1.00 67.10 197 ILE B O 1
ATOM 6303 N N . GLU B 1 198 ? 47.879 -79.316 -13.293 1.00 70.10 198 GLU B N 1
ATOM 6304 C CA . GLU B 1 198 ? 47.404 -78.108 -13.951 1.00 70.83 198 GLU B CA 1
ATOM 6305 C C . GLU B 1 198 ? 46.498 -78.440 -15.108 1.00 71.80 198 GLU B C 1
ATOM 6306 O O . GLU B 1 198 ? 46.307 -77.619 -16.008 1.00 73.97 198 GLU B O 1
ATOM 6312 N N . LYS B 1 199 ? 45.938 -79.644 -15.080 1.00 71.26 199 LYS B N 1
ATOM 6313 C CA . LYS B 1 199 ? 45.045 -80.094 -16.140 1.00 69.82 199 LYS B CA 1
ATOM 6314 C C . LYS B 1 199 ? 44.381 -81.398 -15.674 1.00 70.21 199 LYS B C 1
ATOM 6315 O O . LYS B 1 199 ? 45.069 -82.335 -15.281 1.00 67.34 199 LYS B O 1
ATOM 6321 N N . MET B 1 200 ? 43.052 -81.465 -15.706 1.00 71.37 200 MET B N 1
ATOM 6322 C CA . MET B 1 200 ? 42.369 -82.677 -15.242 1.00 75.91 200 MET B CA 1
ATOM 6323 C C . MET B 1 200 ? 42.955 -83.979 -15.767 1.00 77.09 200 MET B C 1
ATOM 6324 O O . MET B 1 200 ? 43.235 -84.903 -14.995 1.00 79.18 200 MET B O 1
ATOM 6329 N N . SER B 1 201 ? 43.149 -84.055 -17.078 1.00 80.00 201 SER B N 1
ATOM 6330 C CA . SER B 1 201 ? 43.673 -85.268 -17.691 1.00 80.70 201 SER B CA 1
ATOM 6331 C C . SER B 1 201 ? 45.017 -85.724 -17.131 1.00 81.17 201 SER B C 1
ATOM 6332 O O . SER B 1 201 ? 45.411 -86.867 -17.348 1.00 86.33 201 SER B O 1
ATOM 6335 N N . GLU B 1 202 ? 45.711 -84.848 -16.404 1.00 79.85 202 GLU B N 1
ATOM 6336 C CA . GLU B 1 202 ? 47.015 -85.184 -15.824 1.00 74.77 202 GLU B CA 1
ATOM 6337 C C . GLU B 1 202 ? 46.901 -86.103 -14.602 1.00 73.60 202 GLU B C 1
ATOM 6338 O O . GLU B 1 202 ? 47.662 -87.068 -14.468 1.00 69.17 202 GLU B O 1
ATOM 6344 N N . ILE B 1 203 ? 45.946 -85.815 -13.721 1.00 73.07 203 ILE B N 1
ATOM 6345 C CA . ILE B 1 203 ? 45.775 -86.614 -12.516 1.00 69.85 203 ILE B CA 1
ATOM 6346 C C . ILE B 1 203 ? 45.590 -88.102 -12.795 1.00 68.56 203 ILE B C 1
ATOM 6347 O O . ILE B 1 203 ? 45.949 -88.952 -11.974 1.00 63.90 203 ILE B O 1
ATOM 6352 N N . ALA B 1 204 ? 45.036 -88.418 -13.959 1.00 68.73 204 ALA B N 1
ATOM 6353 C CA . ALA B 1 204 ? 44.821 -89.812 -14.329 1.00 67.19 204 ALA B CA 1
ATOM 6354 C C . ALA B 1 204 ? 46.166 -90.504 -14.501 1.00 65.94 204 ALA B C 1
ATOM 6355 O O . ALA B 1 204 ? 46.398 -91.582 -13.957 1.00 64.03 204 ALA B O 1
ATOM 6357 N N . ILE B 1 205 ? 47.052 -89.861 -15.255 1.00 66.64 205 ILE B N 1
ATOM 6358 C CA . ILE B 1 205 ? 48.375 -90.399 -15.525 1.00 69.31 205 ILE B CA 1
ATOM 6359 C C . ILE B 1 205 ? 49.258 -90.532 -14.287 1.00 73.96 205 ILE B C 1
ATOM 6360 O O . ILE B 1 205 ? 49.756 -91.622 -14.002 1.00 77.03 205 ILE B O 1
ATOM 6365 N N . VAL B 1 206 ? 49.454 -89.440 -13.549 1.00 74.81 206 VAL B N 1
ATOM 6366 C CA . VAL B 1 206 ? 50.308 -89.483 -12.356 1.00 72.59 206 VAL B CA 1
ATOM 6367 C C . VAL B 1 206 ? 49.950 -90.613 -11.416 1.00 69.69 206 VAL B C 1
ATOM 6368 O O . VAL B 1 206 ? 50.823 -91.251 -10.837 1.00 70.88 206 VAL B O 1
ATOM 6372 N N . LEU B 1 207 ? 48.655 -90.842 -11.263 1.00 67.53 207 LEU B N 1
ATOM 6373 C CA . LEU B 1 207 ? 48.162 -91.887 -10.394 1.00 65.68 207 LEU B CA 1
ATOM 6374 C C . LEU B 1 207 ? 48.566 -93.266 -10.887 1.00 69.59 207 LEU B C 1
ATOM 6375 O O . LEU B 1 207 ? 49.111 -94.079 -10.134 1.00 64.60 207 LEU B O 1
ATOM 6380 N N . ASP B 1 208 ? 48.296 -93.522 -12.163 1.00 75.17 208 ASP B N 1
ATOM 6381 C CA . ASP B 1 208 ? 48.632 -94.802 -12.773 1.00 77.15 208 ASP B CA 1
ATOM 6382 C C . ASP B 1 208 ? 50.140 -95.057 -12.738 1.00 74.47 208 ASP B C 1
ATOM 6383 O O . ASP B 1 208 ? 50.583 -96.144 -12.376 1.00 74.00 208 ASP B O 1
ATOM 6388 N N . GLU B 1 209 ? 50.929 -94.051 -13.097 1.00 74.46 209 GLU B N 1
ATOM 6389 C CA . GLU B 1 209 ? 52.379 -94.195 -13.089 1.00 71.51 209 GLU B CA 1
ATOM 6390 C C . GLU B 1 209 ? 52.939 -94.300 -11.687 1.00 70.19 209 GLU B C 1
ATOM 6391 O O . GLU B 1 209 ? 54.049 -94.779 -11.503 1.00 65.18 209 GLU B O 1
ATOM 6397 N N . ALA B 1 210 ? 52.168 -93.828 -10.710 1.00 74.09 210 ALA B N 1
ATOM 6398 C CA . ALA B 1 210 ? 52.561 -93.882 -9.308 1.00 77.55 210 ALA B CA 1
ATOM 6399 C C . ALA B 1 210 ? 52.484 -95.332 -8.837 1.00 81.37 210 ALA B C 1
ATOM 6400 O O . ALA B 1 210 ? 53.307 -95.773 -8.037 1.00 81.82 210 ALA B O 1
ATOM 6402 N N . GLU B 1 211 ? 51.497 -96.073 -9.337 1.00 85.15 211 GLU B N 1
ATOM 6403 C CA . GLU B 1 211 ? 51.349 -97.473 -8.955 1.00 88.35 211 GLU B CA 1
ATOM 6404 C C . GLU B 1 211 ? 52.366 -98.309 -9.693 1.00 83.12 211 GLU B C 1
ATOM 6405 O O . GLU B 1 211 ? 52.936 -99.233 -9.132 1.00 83.30 211 GLU B O 1
ATOM 6411 N N . ARG B 1 212 ? 52.594 -97.976 -10.957 1.00 82.67 212 ARG B N 1
ATOM 6412 C CA . ARG B 1 212 ? 53.568 -98.704 -11.757 1.00 83.05 212 ARG B CA 1
ATOM 6413 C C . ARG B 1 212 ? 54.961 -98.601 -11.122 1.00 78.63 212 ARG B C 1
ATOM 6414 O O . ARG B 1 212 ? 55.681 -99.588 -11.041 1.00 78.90 212 ARG B O 1
ATOM 6422 N N . LEU B 1 213 ? 55.343 -97.412 -10.667 1.00 77.81 213 LEU B N 1
ATOM 6423 C CA . LEU B 1 213 ? 56.658 -97.234 -10.047 1.00 75.25 213 LEU B CA 1
ATOM 6424 C C . LEU B 1 213 ? 56.560 -97.479 -8.568 1.00 76.73 213 LEU B C 1
ATOM 6425 O O . LEU B 1 213 ? 57.545 -97.380 -7.840 1.00 73.87 213 LEU B O 1
ATOM 6430 N N . ASN B 1 214 ? 55.348 -97.793 -8.138 1.00 80.28 214 ASN B N 1
ATOM 6431 C CA . ASN B 1 214 ? 55.069 -98.048 -6.739 1.00 86.83 214 ASN B CA 1
ATOM 6432 C C . ASN B 1 214 ? 55.725 -96.991 -5.850 1.00 86.68 214 ASN B C 1
ATOM 6433 O O . ASN B 1 214 ? 56.732 -97.240 -5.181 1.00 83.20 214 ASN B O 1
ATOM 6438 N N . VAL B 1 215 ? 55.135 -95.801 -5.873 1.00 84.39 215 VAL B N 1
ATOM 6439 C CA . VAL B 1 215 ? 55.607 -94.677 -5.085 1.00 85.19 215 VAL B CA 1
ATOM 6440 C C . VAL B 1 215 ? 54.423 -93.813 -4.677 1.00 84.96 215 VAL B C 1
ATOM 6441 O O . VAL B 1 215 ? 53.505 -93.592 -5.467 1.00 84.74 215 VAL B O 1
ATOM 6445 N N . VAL B 1 216 ? 54.444 -93.354 -3.428 1.00 87.17 216 VAL B N 1
ATOM 6446 C CA . VAL B 1 216 ? 53.394 -92.493 -2.887 1.00 90.11 216 VAL B CA 1
ATOM 6447 C C . VAL B 1 216 ? 53.581 -91.075 -3.455 1.00 89.30 216 VAL B C 1
ATOM 6448 O O . VAL B 1 216 ? 54.521 -90.363 -3.086 1.00 90.51 216 VAL B O 1
ATOM 6452 N N . PRO B 1 217 ? 52.684 -90.654 -4.363 1.00 86.72 217 PRO B N 1
ATOM 6453 C CA . PRO B 1 217 ? 52.753 -89.332 -4.986 1.00 80.78 217 PRO B CA 1
ATOM 6454 C C . PRO B 1 217 ? 52.541 -88.133 -4.075 1.00 77.19 217 PRO B C 1
ATOM 6455 O O . PRO B 1 217 ? 51.616 -88.101 -3.268 1.00 74.54 217 PRO B O 1
ATOM 6459 N N . ARG B 1 218 ? 53.435 -87.158 -4.222 1.00 76.94 218 ARG B N 1
ATOM 6460 C CA . ARG B 1 218 ? 53.409 -85.897 -3.480 1.00 73.83 218 ARG B CA 1
ATOM 6461 C C . ARG B 1 218 ? 53.132 -84.881 -4.571 1.00 70.16 218 ARG B C 1
ATOM 6462 O O . ARG B 1 218 ? 54.004 -84.593 -5.394 1.00 70.43 218 ARG B O 1
ATOM 6470 N N . LEU B 1 219 ? 51.918 -84.350 -4.587 1.00 66.43 219 LEU B N 1
ATOM 6471 C CA . LEU B 1 219 ? 51.550 -83.405 -5.622 1.00 67.21 219 LEU B CA 1
ATOM 6472 C C . LEU B 1 219 ? 50.745 -82.200 -5.140 1.00 67.37 219 LEU B C 1
ATOM 6473 O O . LEU B 1 219 ? 50.149 -82.221 -4.061 1.00 70.24 219 LEU B O 1
ATOM 6478 N N . GLY B 1 220 ? 50.755 -81.144 -5.954 1.00 64.11 220 GLY B N 1
ATOM 6479 C CA . GLY B 1 220 ? 50.031 -79.920 -5.648 1.00 61.04 220 GLY B CA 1
ATOM 6480 C C . GLY B 1 220 ? 49.064 -79.594 -6.774 1.00 62.65 220 GLY B C 1
ATOM 6481 O O . GLY B 1 220 ? 49.101 -80.215 -7.836 1.00 63.63 220 GLY B O 1
ATOM 6482 N N . VAL B 1 221 ? 48.195 -78.616 -6.562 1.00 60.65 221 VAL B N 1
ATOM 6483 C CA . VAL B 1 221 ? 47.220 -78.259 -7.587 1.00 60.22 221 VAL B CA 1
ATOM 6484 C C . VAL B 1 221 ? 47.241 -76.770 -7.915 1.00 63.18 221 VAL B C 1
ATOM 6485 O O . VAL B 1 221 ? 47.431 -75.937 -7.028 1.00 63.73 221 VAL B O 1
ATOM 6489 N N . ARG B 1 222 ? 47.037 -76.436 -9.187 1.00 61.42 222 ARG B N 1
ATOM 6490 C CA . ARG B 1 222 ? 47.031 -75.036 -9.621 1.00 62.61 222 ARG B CA 1
ATOM 6491 C C . ARG B 1 222 ? 45.616 -74.672 -10.081 1.00 62.64 222 ARG B C 1
ATOM 6492 O O . ARG B 1 222 ? 45.137 -75.178 -11.096 1.00 66.49 222 ARG B O 1
ATOM 6500 N N . ALA B 1 223 ? 44.953 -73.791 -9.332 1.00 60.58 223 ALA B N 1
ATOM 6501 C CA . ALA B 1 223 ? 43.573 -73.401 -9.630 1.00 55.16 223 ALA B CA 1
ATOM 6502 C C . ALA B 1 223 ? 43.420 -72.094 -10.364 1.00 56.30 223 ALA B C 1
ATOM 6503 O O . ALA B 1 223 ? 44.114 -71.124 -10.079 1.00 58.92 223 ALA B O 1
ATOM 6505 N N . ARG B 1 224 ? 42.477 -72.066 -11.295 1.00 56.69 224 ARG B N 1
ATOM 6506 C CA . ARG B 1 224 ? 42.226 -70.860 -12.061 1.00 57.23 224 ARG B CA 1
ATOM 6507 C C . ARG B 1 224 ? 41.552 -69.828 -11.187 1.00 56.55 224 ARG B C 1
ATOM 6508 O O . ARG B 1 224 ? 40.734 -70.157 -10.329 1.00 53.62 224 ARG B O 1
ATOM 6516 N N . LEU B 1 225 ? 41.914 -68.572 -11.403 1.00 58.96 225 LEU B N 1
ATOM 6517 C CA . LEU B 1 225 ? 41.366 -67.483 -10.616 1.00 60.51 225 LEU B CA 1
ATOM 6518 C C . LEU B 1 225 ? 40.455 -66.586 -11.469 1.00 63.65 225 LEU B C 1
ATOM 6519 O O . LEU B 1 225 ? 40.716 -66.375 -12.655 1.00 66.26 225 LEU B O 1
ATOM 6524 N N . ALA B 1 226 ? 39.383 -66.067 -10.869 1.00 66.08 226 ALA B N 1
ATOM 6525 C CA . ALA B 1 226 ? 38.452 -65.183 -11.577 1.00 65.49 226 ALA B CA 1
ATOM 6526 C C . ALA B 1 226 ? 38.781 -63.720 -11.276 1.00 68.38 226 ALA B C 1
ATOM 6527 O O . ALA B 1 226 ? 38.105 -62.815 -11.765 1.00 69.34 226 ALA B O 1
ATOM 6529 N N . SER B 1 227 ? 39.822 -63.506 -10.470 1.00 73.53 227 SER B N 1
ATOM 6530 C CA . SER B 1 227 ? 40.284 -62.176 -10.084 1.00 76.60 227 SER B CA 1
ATOM 6531 C C . SER B 1 227 ? 40.697 -61.320 -11.274 1.00 83.83 227 SER B C 1
ATOM 6532 O O . SER B 1 227 ? 40.285 -60.165 -11.362 1.00 84.29 227 SER B O 1
ATOM 6535 N N . GLN B 1 228 ? 41.517 -61.881 -12.171 1.00 91.39 228 GLN B N 1
ATOM 6536 C CA . GLN B 1 228 ? 41.982 -61.169 -13.364 1.00 98.15 228 GLN B CA 1
ATOM 6537 C C . GLN B 1 228 ? 40.797 -60.508 -14.076 1.00 103.84 228 GLN B C 1
ATOM 6538 O O . GLN B 1 228 ? 40.863 -59.326 -14.422 1.00 104.40 228 GLN B O 1
ATOM 6544 N N . GLY B 1 229 ? 39.720 -61.270 -14.289 1.00 107.19 229 GLY B N 1
ATOM 6545 C CA . GLY B 1 229 ? 38.510 -60.734 -14.910 1.00 108.84 229 GLY B CA 1
ATOM 6546 C C . GLY B 1 229 ? 38.447 -60.665 -16.426 1.00 108.33 229 GLY B C 1
ATOM 6547 O O . GLY B 1 229 ? 38.531 -59.583 -17.021 1.00 109.54 229 GLY B O 1
ATOM 6548 N N . SER B 1 230 ? 38.250 -61.818 -17.053 1.00 102.68 230 SER B N 1
ATOM 6549 C CA . SER B 1 230 ? 38.198 -61.876 -18.503 1.00 92.31 230 SER B CA 1
ATOM 6550 C C . SER B 1 230 ? 37.912 -63.292 -18.977 1.00 89.05 230 SER B C 1
ATOM 6551 O O . SER B 1 230 ? 38.192 -63.639 -20.124 1.00 86.41 230 SER B O 1
ATOM 6554 N N . GLY B 1 231 ? 37.349 -64.106 -18.091 1.00 87.32 231 GLY B N 1
ATOM 6555 C CA . GLY B 1 231 ? 37.057 -65.483 -18.447 1.00 83.92 231 GLY B CA 1
ATOM 6556 C C . GLY B 1 231 ? 38.261 -66.388 -18.248 1.00 82.09 231 GLY B C 1
ATOM 6557 O O . GLY B 1 231 ? 38.370 -67.442 -18.876 1.00 83.48 231 GLY B O 1
ATOM 6558 N N . LYS B 1 232 ? 39.166 -65.966 -17.369 1.00 80.98 232 LYS B N 1
ATOM 6559 C CA . LYS B 1 232 ? 40.376 -66.718 -17.068 1.00 78.89 232 LYS B CA 1
ATOM 6560 C C . LYS B 1 232 ? 39.984 -67.868 -16.128 1.00 79.57 232 LYS B C 1
ATOM 6561 O O . LYS B 1 232 ? 40.735 -68.828 -15.941 1.00 77.30 232 LYS B O 1
ATOM 6567 N N . TRP B 1 233 ? 38.783 -67.775 -15.563 1.00 77.80 233 TRP B N 1
ATOM 6568 C CA . TRP B 1 233 ? 38.270 -68.790 -14.642 1.00 74.68 233 TRP B CA 1
ATOM 6569 C C . TRP B 1 233 ? 37.885 -70.065 -15.370 1.00 75.47 233 TRP B C 1
ATOM 6570 O O . TRP B 1 233 ? 37.863 -71.146 -14.781 1.00 77.60 233 TRP B O 1
ATOM 6581 N N . GLN B 1 234 ? 37.551 -69.918 -16.645 1.00 75.40 234 GLN B N 1
ATOM 6582 C CA . GLN B 1 234 ? 37.155 -71.041 -17.466 1.00 77.01 234 GLN B CA 1
ATOM 6583 C C . GLN B 1 234 ? 38.380 -71.844 -17.849 1.00 77.76 234 GLN B C 1
ATOM 6584 O O . GLN B 1 234 ? 39.477 -71.302 -17.930 1.00 84.13 234 GLN B O 1
ATOM 6590 N N . SER B 1 235 ? 38.200 -73.130 -18.109 1.00 75.28 235 SER B N 1
ATOM 6591 C CA . SER B 1 235 ? 39.333 -73.986 -18.447 1.00 76.09 235 SER B CA 1
ATOM 6592 C C . SER B 1 235 ? 39.377 -74.391 -19.907 1.00 76.01 235 SER B C 1
ATOM 6593 O O . SER B 1 235 ? 40.370 -74.942 -20.387 1.00 74.12 235 SER B O 1
ATOM 6596 N N . SER B 1 236 ? 38.296 -74.097 -20.611 1.00 75.86 236 SER B N 1
ATOM 6597 C CA . SER B 1 236 ? 38.190 -74.465 -22.004 1.00 71.90 236 SER B CA 1
ATOM 6598 C C . SER B 1 236 ? 37.823 -73.290 -22.881 1.00 70.08 236 SER B C 1
ATOM 6599 O O . SER B 1 236 ? 37.670 -73.447 -24.085 1.00 70.62 236 SER B O 1
ATOM 6602 N N . GLY B 1 237 ? 37.674 -72.114 -22.290 1.00 70.28 237 GLY B N 1
ATOM 6603 C CA . GLY B 1 237 ? 37.312 -70.962 -23.096 1.00 72.35 237 GLY B CA 1
ATOM 6604 C C . GLY B 1 237 ? 38.328 -70.624 -24.176 1.00 68.58 237 GLY B C 1
ATOM 6605 O O . GLY B 1 237 ? 39.433 -71.161 -24.197 1.00 66.20 237 GLY B O 1
ATOM 6606 N N . GLY B 1 238 ? 37.943 -69.739 -25.088 1.00 64.94 238 GLY B N 1
ATOM 6607 C CA . GLY B 1 238 ? 38.853 -69.317 -26.133 1.00 61.65 238 GLY B CA 1
ATOM 6608 C C . GLY B 1 238 ? 39.903 -68.359 -25.580 1.00 62.91 238 GLY B C 1
ATOM 6609 O O . GLY B 1 238 ? 40.739 -67.850 -26.326 1.00 55.38 238 GLY B O 1
ATOM 6610 N N . GLU B 1 239 ? 39.841 -68.096 -24.275 1.00 65.74 239 GLU B N 1
ATOM 6611 C CA . GLU B 1 239 ? 40.796 -67.227 -23.590 1.00 68.56 239 GLU B CA 1
ATOM 6612 C C . GLU B 1 239 ? 42.158 -67.929 -23.626 1.00 73.77 239 GLU B C 1
ATOM 6613 O O . GLU B 1 239 ? 42.211 -69.145 -23.438 1.00 82.69 239 GLU B O 1
ATOM 6619 N N . LYS B 1 240 ? 43.252 -67.194 -23.855 1.00 71.77 240 LYS B N 1
ATOM 6620 C CA . LYS B 1 240 ? 44.593 -67.806 -23.919 1.00 62.98 240 LYS B CA 1
ATOM 6621 C C . LYS B 1 240 ? 45.235 -68.013 -22.541 1.00 61.80 240 LYS B C 1
ATOM 6622 O O . LYS B 1 240 ? 46.270 -67.432 -22.241 1.00 60.55 240 LYS B O 1
ATOM 6628 N N . SER B 1 241 ? 44.622 -68.856 -21.717 1.00 65.21 241 SER B N 1
ATOM 6629 C CA . SER B 1 241 ? 45.129 -69.150 -20.378 1.00 67.31 241 SER B CA 1
ATOM 6630 C C . SER B 1 241 ? 45.728 -70.536 -20.390 1.00 70.42 241 SER B C 1
ATOM 6631 O O . SER B 1 241 ? 45.012 -71.536 -20.387 1.00 73.73 241 SER B O 1
ATOM 6634 N N . LYS B 1 242 ? 47.049 -70.590 -20.395 1.00 72.57 242 LYS B N 1
ATOM 6635 C CA . LYS B 1 242 ? 47.765 -71.852 -20.433 1.00 73.82 242 LYS B CA 1
ATOM 6636 C C . LYS B 1 242 ? 47.270 -72.984 -19.543 1.00 71.64 242 LYS B C 1
ATOM 6637 O O . LYS B 1 242 ? 46.617 -73.900 -20.034 1.00 70.13 242 LYS B O 1
ATOM 6643 N N . PHE B 1 243 ? 47.593 -72.950 -18.252 1.00 69.33 243 PHE B N 1
ATOM 6644 C CA . PHE B 1 243 ? 47.160 -74.025 -17.365 1.00 72.62 243 PHE B CA 1
ATOM 6645 C C . PHE B 1 243 ? 46.270 -73.562 -16.228 1.00 72.56 243 PHE B C 1
ATOM 6646 O O . PHE B 1 243 ? 45.996 -72.371 -16.074 1.00 71.81 243 PHE B O 1
ATOM 6654 N N . GLY B 1 244 ? 45.845 -74.527 -15.418 1.00 67.72 244 GLY B N 1
ATOM 6655 C CA . GLY B 1 244 ? 44.996 -74.223 -14.289 1.00 62.85 244 GLY B CA 1
ATOM 6656 C C . GLY B 1 244 ? 43.751 -75.081 -14.309 1.00 61.27 244 GLY B C 1
ATOM 6657 O O . GLY B 1 244 ? 43.308 -75.512 -15.374 1.00 58.86 244 GLY B O 1
ATOM 6658 N N . LEU B 1 245 ? 43.191 -75.329 -13.129 1.00 58.93 245 LEU B N 1
ATOM 6659 C CA . LEU B 1 245 ? 41.987 -76.130 -12.983 1.00 53.14 245 LEU B CA 1
ATOM 6660 C C . LEU B 1 245 ? 40.793 -75.232 -12.667 1.00 57.75 245 LEU B C 1
ATOM 6661 O O . LEU B 1 245 ? 40.883 -74.338 -11.825 1.00 60.69 245 LEU B O 1
ATOM 6666 N N . ALA B 1 246 ? 39.684 -75.463 -13.365 1.00 60.17 246 ALA B N 1
ATOM 6667 C CA . ALA B 1 246 ? 38.458 -74.691 -13.156 1.00 61.40 246 ALA B CA 1
ATOM 6668 C C . ALA B 1 246 ? 37.824 -75.142 -11.835 1.00 65.27 246 ALA B C 1
ATOM 6669 O O . ALA B 1 246 ? 38.053 -76.275 -11.391 1.00 66.10 246 ALA B O 1
ATOM 6671 N N . ALA B 1 247 ? 37.033 -74.262 -11.216 1.00 64.59 247 ALA B N 1
ATOM 6672 C CA . ALA B 1 247 ? 36.382 -74.560 -9.940 1.00 61.92 247 ALA B CA 1
ATOM 6673 C C . ALA B 1 247 ? 35.858 -75.993 -9.867 1.00 64.28 247 ALA B C 1
ATOM 6674 O O . ALA B 1 247 ? 36.120 -76.708 -8.897 1.00 68.53 247 ALA B O 1
ATOM 6676 N N . THR B 1 248 ? 35.137 -76.414 -10.902 1.00 64.51 248 THR B N 1
ATOM 6677 C CA . THR B 1 248 ? 34.567 -77.758 -10.952 1.00 64.25 248 THR B CA 1
ATOM 6678 C C . THR B 1 248 ? 35.612 -78.863 -10.994 1.00 64.44 248 THR B C 1
ATOM 6679 O O . THR B 1 248 ? 35.408 -79.927 -10.411 1.00 67.15 248 THR B O 1
ATOM 6683 N N . GLN B 1 249 ? 36.720 -78.615 -11.693 1.00 63.99 249 GLN B N 1
ATOM 6684 C CA . GLN B 1 249 ? 37.789 -79.602 -11.834 1.00 62.10 249 GLN B CA 1
ATOM 6685 C C . GLN B 1 249 ? 38.608 -79.763 -10.564 1.00 62.13 249 GLN B C 1
ATOM 6686 O O . GLN B 1 249 ? 39.199 -80.820 -10.323 1.00 59.83 249 GLN B O 1
ATOM 6692 N N . VAL B 1 250 ? 38.666 -78.707 -9.761 1.00 61.34 250 VAL B N 1
ATOM 6693 C CA . VAL B 1 250 ? 39.397 -78.777 -8.505 1.00 62.12 250 VAL B CA 1
ATOM 6694 C C . VAL B 1 250 ? 38.634 -79.740 -7.589 1.00 67.25 250 VAL B C 1
ATOM 6695 O O . VAL B 1 250 ? 39.240 -80.543 -6.873 1.00 67.16 250 VAL B O 1
ATOM 6699 N N . LEU B 1 251 ? 37.302 -79.661 -7.621 1.00 68.36 251 LEU B N 1
ATOM 6700 C CA . LEU B 1 251 ? 36.459 -80.540 -6.805 1.00 70.96 251 LEU B CA 1
ATOM 6701 C C . LEU B 1 251 ? 36.577 -81.990 -7.270 1.00 72.04 251 LEU B C 1
ATOM 6702 O O . LEU B 1 251 ? 36.601 -82.911 -6.455 1.00 70.78 251 LEU B O 1
ATOM 6707 N N . GLN B 1 252 ? 36.657 -82.182 -8.583 1.00 73.89 252 GLN B N 1
ATOM 6708 C CA . GLN B 1 252 ? 36.785 -83.508 -9.155 1.00 75.77 252 GLN B CA 1
ATOM 6709 C C . GLN B 1 252 ? 38.119 -84.129 -8.803 1.00 76.32 252 GLN B C 1
ATOM 6710 O O . GLN B 1 252 ? 38.230 -85.350 -8.728 1.00 80.14 252 GLN B O 1
ATOM 6716 N N . LEU B 1 253 ? 39.139 -83.294 -8.618 1.00 72.86 253 LEU B N 1
ATOM 6717 C CA . LEU B 1 253 ? 40.459 -83.799 -8.263 1.00 70.42 253 LEU B CA 1
ATOM 6718 C C . LEU B 1 253 ? 40.379 -84.255 -6.813 1.00 72.59 253 LEU B C 1
ATOM 6719 O O . LEU B 1 253 ? 40.818 -85.347 -6.467 1.00 75.95 253 LEU B O 1
ATOM 6724 N N . VAL B 1 254 ? 39.799 -83.422 -5.961 1.00 72.04 254 VAL B N 1
ATOM 6725 C CA . VAL B 1 254 ? 39.682 -83.778 -4.559 1.00 70.53 254 VAL B CA 1
ATOM 6726 C C . VAL B 1 254 ? 38.870 -85.066 -4.432 1.00 74.05 254 VAL B C 1
ATOM 6727 O O . VAL B 1 254 ? 39.181 -85.930 -3.613 1.00 80.72 254 VAL B O 1
ATOM 6731 N N . GLU B 1 255 ? 37.843 -85.200 -5.264 1.00 74.76 255 GLU B N 1
ATOM 6732 C CA . GLU B 1 255 ? 36.981 -86.375 -5.238 1.00 75.72 255 GLU B CA 1
ATOM 6733 C C . GLU B 1 255 ? 37.691 -87.648 -5.709 1.00 71.97 255 GLU B C 1
ATOM 6734 O O . GLU B 1 255 ? 37.509 -88.715 -5.136 1.00 70.30 255 GLU B O 1
ATOM 6740 N N . THR B 1 256 ? 38.494 -87.526 -6.759 1.00 69.90 256 THR B N 1
ATOM 6741 C CA . THR B 1 256 ? 39.230 -88.658 -7.300 1.00 65.96 256 THR B CA 1
ATOM 6742 C C . THR B 1 256 ? 40.247 -89.144 -6.286 1.00 69.41 256 THR B C 1
ATOM 6743 O O . THR B 1 256 ? 40.476 -90.346 -6.156 1.00 70.51 256 THR B O 1
ATOM 6747 N N . LEU B 1 257 ? 40.867 -88.203 -5.579 1.00 69.83 257 LEU B N 1
ATOM 6748 C CA . LEU B 1 257 ? 41.863 -88.545 -4.567 1.00 73.36 257 LEU B CA 1
ATOM 6749 C C . LEU B 1 257 ? 41.193 -89.148 -3.342 1.00 76.53 257 LEU B C 1
ATOM 6750 O O . LEU B 1 257 ? 41.856 -89.750 -2.500 1.00 78.13 257 LEU B O 1
ATOM 6755 N N . ARG B 1 258 ? 39.880 -88.971 -3.243 1.00 78.90 258 ARG B N 1
ATOM 6756 C CA . ARG B 1 258 ? 39.115 -89.512 -2.128 1.00 79.49 258 ARG B CA 1
ATOM 6757 C C . ARG B 1 258 ? 38.873 -91.002 -2.371 1.00 81.66 258 ARG B C 1
ATOM 6758 O O . ARG B 1 258 ? 38.907 -91.803 -1.437 1.00 78.72 258 ARG B O 1
ATOM 6766 N N . GLU B 1 259 ? 38.625 -91.347 -3.637 1.00 85.45 259 GLU B N 1
ATOM 6767 C CA . GLU B 1 259 ? 38.383 -92.722 -4.072 1.00 89.35 259 GLU B CA 1
ATOM 6768 C C . GLU B 1 259 ? 39.626 -93.572 -3.883 1.00 87.17 259 GLU B C 1
ATOM 6769 O O . GLU B 1 259 ? 39.550 -94.694 -3.400 1.00 87.77 259 GLU B O 1
ATOM 6775 N N . ALA B 1 260 ? 40.772 -93.045 -4.295 1.00 84.05 260 ALA B N 1
ATOM 6776 C CA . ALA B 1 260 ? 42.015 -93.780 -4.143 1.00 83.66 260 ALA B CA 1
ATOM 6777 C C . ALA B 1 260 ? 42.602 -93.531 -2.751 1.00 85.59 260 ALA B C 1
ATOM 6778 O O . ALA B 1 260 ? 43.733 -93.925 -2.465 1.00 86.41 260 ALA B O 1
ATOM 6780 N N . GLY B 1 261 ? 41.821 -92.879 -1.888 1.00 87.13 261 GLY B N 1
ATOM 6781 C CA . GLY B 1 261 ? 42.262 -92.585 -0.532 1.00 84.13 261 GLY B CA 1
ATOM 6782 C C . GLY B 1 261 ? 43.653 -91.986 -0.475 1.00 85.72 261 GLY B C 1
ATOM 6783 O O . GLY B 1 261 ? 44.547 -92.530 0.174 1.00 86.14 261 GLY B O 1
ATOM 6784 N N . ARG B 1 262 ? 43.842 -90.863 -1.160 1.00 85.27 262 ARG B N 1
ATOM 6785 C CA . ARG B 1 262 ? 45.140 -90.206 -1.179 1.00 79.87 262 ARG B CA 1
ATOM 6786 C C . ARG B 1 262 ? 45.070 -88.691 -1.058 1.00 76.72 262 ARG B C 1
ATOM 6787 O O . ARG B 1 262 ? 45.836 -87.977 -1.699 1.00 73.04 262 ARG B O 1
ATOM 6795 N N . LEU B 1 263 ? 44.154 -88.200 -0.233 1.00 73.76 263 LEU B N 1
ATOM 6796 C CA . LEU B 1 263 ? 44.040 -86.766 -0.040 1.00 78.48 263 LEU B CA 1
ATOM 6797 C C . LEU B 1 263 ? 45.307 -86.221 0.635 1.00 83.13 263 LEU B C 1
ATOM 6798 O O . LEU B 1 263 ? 45.602 -85.018 0.571 1.00 81.00 263 LEU B O 1
ATOM 6803 N N . ASP B 1 264 ? 46.057 -87.111 1.282 1.00 85.83 264 ASP B N 1
ATOM 6804 C CA . ASP B 1 264 ? 47.284 -86.721 1.967 1.00 87.77 264 ASP B CA 1
ATOM 6805 C C . ASP B 1 264 ? 48.357 -86.371 0.947 1.00 85.09 264 ASP B C 1
ATOM 6806 O O . ASP B 1 264 ? 49.300 -85.643 1.252 1.00 86.70 264 ASP B O 1
ATOM 6811 N N . SER B 1 265 ? 48.198 -86.877 -0.270 1.00 80.64 265 SER B N 1
ATOM 6812 C CA . SER B 1 26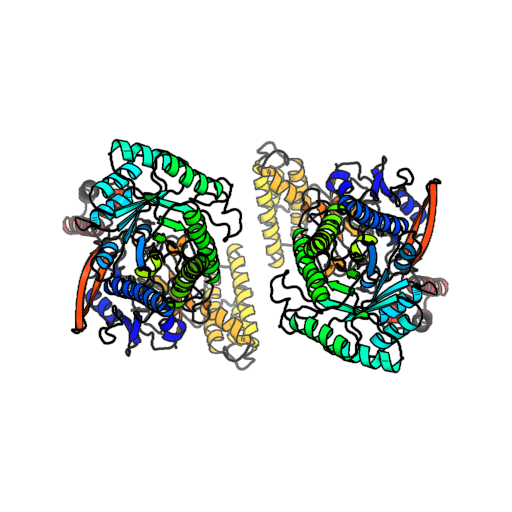5 ? 49.151 -86.602 -1.326 1.00 76.94 265 SER B CA 1
ATOM 6813 C C . SER B 1 265 ? 49.056 -85.147 -1.770 1.00 76.42 265 SER B C 1
ATOM 6814 O O . SER B 1 265 ? 50.066 -84.447 -1.848 1.00 75.39 265 SER B O 1
ATOM 6817 N N . LEU B 1 266 ? 47.846 -84.688 -2.060 1.00 73.72 266 LEU B N 1
ATOM 6818 C CA . LEU B 1 266 ? 47.664 -83.310 -2.482 1.00 70.38 266 LEU B CA 1
ATOM 6819 C C . LEU B 1 266 ? 47.992 -82.406 -1.298 1.00 73.17 266 LEU B C 1
ATOM 6820 O O . LEU B 1 266 ? 47.237 -82.336 -0.324 1.00 76.48 266 LEU B O 1
ATOM 6825 N N . GLN B 1 267 ? 49.114 -81.707 -1.379 1.00 70.46 267 GLN B N 1
ATOM 6826 C CA . GLN B 1 267 ? 49.492 -80.853 -0.277 1.00 70.16 267 GLN B CA 1
ATOM 6827 C C . GLN B 1 267 ? 50.057 -79.498 -0.690 1.00 69.84 267 GLN B C 1
ATOM 6828 O O . GLN B 1 267 ? 50.590 -78.768 0.143 1.00 71.25 267 GLN B O 1
ATOM 6834 N N . LEU B 1 268 ? 49.936 -79.144 -1.965 1.00 66.57 268 LEU B N 1
ATOM 6835 C CA . LEU B 1 268 ? 50.445 -77.850 -2.405 1.00 62.61 268 LEU B CA 1
ATOM 6836 C C . LEU B 1 268 ? 49.415 -77.102 -3.237 1.00 64.82 268 LEU B C 1
ATOM 6837 O O . LEU B 1 268 ? 48.757 -77.689 -4.103 1.00 65.44 268 LEU B O 1
ATOM 6842 N N . LEU B 1 269 ? 49.272 -75.807 -2.956 1.00 66.70 269 LEU B N 1
ATOM 6843 C CA . LEU B 1 269 ? 48.338 -74.934 -3.680 1.00 65.94 269 LEU B CA 1
ATOM 6844 C C . LEU B 1 269 ? 49.165 -73.947 -4.513 1.00 66.48 269 LEU B C 1
ATOM 6845 O O . LEU B 1 269 ? 50.065 -73.288 -3.992 1.00 65.02 269 LEU B O 1
ATOM 6850 N N . HIS B 1 270 ? 48.853 -73.832 -5.800 1.00 64.49 270 HIS B N 1
ATOM 6851 C CA . HIS B 1 270 ? 49.622 -72.961 -6.678 1.00 65.00 270 HIS B CA 1
ATOM 6852 C C . HIS B 1 270 ? 48.790 -72.052 -7.572 1.00 67.10 270 HIS B C 1
ATOM 6853 O O . HIS B 1 270 ? 47.707 -72.430 -8.028 1.00 68.13 270 HIS B O 1
ATOM 6860 N N . PHE B 1 271 ? 49.300 -70.846 -7.805 1.00 65.83 271 PHE B N 1
ATOM 6861 C CA . PHE B 1 271 ? 48.634 -69.893 -8.685 1.00 70.05 271 PHE B CA 1
ATOM 6862 C C . PHE B 1 271 ? 49.685 -68.937 -9.240 1.00 69.16 271 PHE B C 1
ATOM 6863 O O . PHE B 1 271 ? 50.634 -68.588 -8.550 1.00 73.55 271 PHE B O 1
ATOM 6871 N N . HIS B 1 272 ? 49.541 -68.538 -10.496 1.00 69.55 272 HIS B N 1
ATOM 6872 C CA . HIS B 1 272 ? 50.511 -67.632 -11.100 1.00 70.46 272 HIS B CA 1
ATOM 6873 C C . HIS B 1 272 ? 49.763 -66.491 -11.754 1.00 67.89 272 HIS B C 1
ATOM 6874 O O . HIS B 1 272 ? 48.913 -66.729 -12.608 1.00 68.09 272 HIS B O 1
ATOM 6881 N N . LEU B 1 273 ? 50.066 -65.259 -11.348 1.00 67.85 273 LEU B N 1
ATOM 6882 C CA . LEU B 1 273 ? 49.406 -64.077 -11.914 1.00 69.32 273 LEU B CA 1
ATOM 6883 C C . LEU B 1 273 ? 50.158 -63.569 -13.145 1.00 70.60 273 LEU B C 1
ATOM 6884 O O . LEU B 1 273 ? 49.633 -62.742 -13.893 1.00 70.15 273 LEU B O 1
ATOM 6889 N N . GLY B 1 274 ? 51.381 -64.067 -13.342 1.00 74.41 274 GLY B N 1
ATOM 6890 C CA . GLY B 1 274 ? 52.212 -63.659 -14.473 1.00 75.49 274 GLY B CA 1
ATOM 6891 C C . GLY B 1 274 ? 53.538 -63.021 -14.055 1.00 75.17 274 GLY B C 1
ATOM 6892 O O . GLY B 1 274 ? 53.793 -62.856 -12.864 1.00 78.66 274 GLY B O 1
ATOM 6893 N N . SER B 1 275 ? 54.395 -62.658 -15.005 1.00 71.31 275 SER B N 1
ATOM 6894 C CA . SER B 1 275 ? 55.665 -62.039 -14.626 1.00 69.47 275 SER B CA 1
ATOM 6895 C C . SER B 1 275 ? 55.516 -60.537 -14.613 1.00 65.86 275 SER B C 1
ATOM 6896 O O . SER B 1 275 ? 54.583 -60.002 -15.203 1.00 66.16 275 SER B O 1
ATOM 6899 N N . GLN B 1 276 ? 56.437 -59.857 -13.936 1.00 66.93 276 GLN B N 1
ATOM 6900 C CA . GLN B 1 276 ? 56.408 -58.397 -13.856 1.00 61.50 276 GLN B CA 1
ATOM 6901 C C . GLN B 1 276 ? 55.029 -57.821 -13.580 1.00 61.47 276 GLN B C 1
ATOM 6902 O O . GLN B 1 276 ? 54.407 -57.246 -14.474 1.00 63.02 276 GLN B O 1
ATOM 6908 N N . MET B 1 277 ? 54.556 -57.965 -12.347 1.00 60.36 277 MET B N 1
ATOM 6909 C CA . MET B 1 277 ? 53.249 -57.444 -11.969 1.00 57.27 277 MET B CA 1
ATOM 6910 C C . MET B 1 277 ? 53.461 -55.976 -11.587 1.00 56.93 277 MET B C 1
ATOM 6911 O O . MET B 1 277 ? 53.996 -55.668 -10.524 1.00 55.66 277 MET B O 1
ATOM 6916 N N . ALA B 1 278 ? 53.054 -55.079 -12.479 1.00 57.93 278 ALA B N 1
ATOM 6917 C CA . ALA B 1 278 ? 53.215 -53.644 -12.285 1.00 59.96 278 ALA B CA 1
ATOM 6918 C C . ALA B 1 278 ? 52.500 -53.099 -11.055 1.00 64.00 278 ALA B C 1
ATOM 6919 O O . ALA B 1 278 ? 53.128 -52.489 -10.182 1.00 66.93 278 ALA B O 1
ATOM 6921 N N . ASN B 1 279 ? 51.187 -53.318 -11.002 1.00 63.28 279 ASN B N 1
ATOM 6922 C CA . ASN B 1 279 ? 50.341 -52.837 -9.910 1.00 60.56 279 ASN B CA 1
ATOM 6923 C C . ASN B 1 279 ? 50.230 -53.790 -8.720 1.00 57.28 279 ASN B C 1
ATOM 6924 O O . ASN B 1 279 ? 49.905 -54.966 -8.870 1.00 50.26 279 ASN B O 1
ATOM 6929 N N . ILE B 1 280 ? 50.491 -53.268 -7.530 1.00 56.61 280 ILE B N 1
ATOM 6930 C CA . ILE B 1 280 ? 50.433 -54.076 -6.321 1.00 61.54 280 ILE B CA 1
ATOM 6931 C C . ILE B 1 280 ? 49.042 -54.621 -6.018 1.00 62.66 280 ILE B C 1
ATOM 6932 O O . ILE B 1 280 ? 48.915 -55.695 -5.430 1.00 62.98 280 ILE B O 1
ATOM 6937 N N . ARG B 1 281 ? 48.004 -53.892 -6.415 1.00 67.65 281 ARG B N 1
ATOM 6938 C CA . ARG B 1 281 ? 46.632 -54.323 -6.163 1.00 71.76 281 ARG B CA 1
ATOM 6939 C C . ARG B 1 281 ? 46.273 -55.610 -6.889 1.00 70.59 281 ARG B C 1
ATOM 6940 O O . ARG B 1 281 ? 45.455 -56.384 -6.404 1.00 70.42 281 ARG B O 1
ATOM 6948 N N . ASP B 1 282 ? 46.874 -55.815 -8.059 1.00 69.76 282 ASP B N 1
ATOM 6949 C CA . ASP B 1 282 ? 46.628 -56.995 -8.871 1.00 66.78 282 ASP B CA 1
ATOM 6950 C C . ASP B 1 282 ? 47.039 -58.239 -8.105 1.00 62.69 282 ASP B C 1
ATOM 6951 O O . ASP B 1 282 ? 46.438 -59.302 -8.255 1.00 63.36 282 ASP B O 1
ATOM 6956 N N . ILE B 1 283 ? 48.076 -58.087 -7.289 1.00 59.02 283 ILE B N 1
ATOM 6957 C CA . ILE B 1 283 ? 48.627 -59.160 -6.464 1.00 55.01 283 ILE B CA 1
ATOM 6958 C C . ILE B 1 283 ? 47.733 -59.420 -5.255 1.00 54.60 283 ILE B C 1
ATOM 6959 O O . ILE B 1 283 ? 47.433 -60.568 -4.919 1.00 49.46 283 ILE B O 1
ATOM 6964 N N . ALA B 1 284 ? 47.334 -58.337 -4.590 1.00 52.07 284 ALA B N 1
ATOM 6965 C CA . ALA B 1 284 ? 46.483 -58.420 -3.411 1.00 55.73 284 ALA B CA 1
ATOM 6966 C C . ALA B 1 284 ? 45.199 -59.149 -3.764 1.00 60.98 284 ALA B C 1
ATOM 6967 O O . ALA B 1 284 ? 44.721 -60.015 -3.025 1.00 65.20 284 ALA B O 1
ATOM 6969 N N . THR B 1 285 ? 44.655 -58.786 -4.916 1.00 65.52 285 THR B N 1
ATOM 6970 C CA . THR B 1 285 ? 43.433 -59.366 -5.431 1.00 61.82 285 THR B CA 1
ATOM 6971 C C . THR B 1 285 ? 43.680 -60.814 -5.887 1.00 61.61 285 THR B C 1
ATOM 6972 O O . THR B 1 285 ? 42.742 -61.604 -5.980 1.00 66.83 285 THR B O 1
ATOM 6976 N N . GLY B 1 286 ? 44.947 -61.159 -6.137 1.00 58.93 286 GLY B N 1
ATOM 6977 C CA . GLY B 1 286 ? 45.310 -62.506 -6.557 1.00 53.03 286 GLY B CA 1
ATOM 6978 C C . GLY B 1 286 ? 45.428 -63.480 -5.395 1.00 58.03 286 GLY B C 1
ATOM 6979 O O . GLY B 1 286 ? 44.939 -64.614 -5.485 1.00 57.43 286 GLY B O 1
ATOM 6980 N N . VAL B 1 287 ? 46.083 -63.054 -4.310 1.00 61.82 287 VAL B N 1
ATOM 6981 C CA . VAL B 1 287 ? 46.238 -63.895 -3.113 1.00 62.15 287 VAL B CA 1
ATOM 6982 C C . VAL B 1 287 ? 44.917 -63.964 -2.375 1.00 62.52 287 VAL B C 1
ATOM 6983 O O . VAL B 1 287 ? 44.495 -65.037 -1.960 1.00 65.08 287 VAL B O 1
ATOM 6987 N N . ARG B 1 288 ? 44.274 -62.815 -2.203 1.00 64.08 288 ARG B N 1
ATOM 6988 C CA . ARG B 1 288 ? 42.988 -62.781 -1.529 1.00 69.99 288 ARG B CA 1
ATOM 6989 C C . ARG B 1 288 ? 42.119 -63.942 -2.011 1.00 70.68 288 ARG B C 1
ATOM 6990 O O . ARG B 1 288 ? 41.638 -64.734 -1.201 1.00 72.04 288 ARG B O 1
ATOM 6998 N N . GLU B 1 289 ? 41.941 -64.063 -3.324 1.00 71.16 289 GLU B N 1
ATOM 6999 C CA . GLU B 1 289 ? 41.124 -65.129 -3.889 1.00 70.58 289 GLU B CA 1
ATOM 7000 C C . GLU B 1 289 ? 41.742 -66.515 -3.751 1.00 73.85 289 GLU B C 1
ATOM 7001 O O . GLU B 1 289 ? 41.138 -67.399 -3.156 1.00 81.11 289 GLU B O 1
ATOM 7007 N N . SER B 1 290 ? 42.924 -66.724 -4.323 1.00 74.16 290 SER B N 1
ATOM 7008 C CA . SER B 1 290 ? 43.606 -68.007 -4.217 1.00 76.68 290 SER B CA 1
ATOM 7009 C C . SER B 1 290 ? 43.653 -68.484 -2.768 1.00 74.00 290 SER B C 1
ATOM 7010 O O . SER B 1 290 ? 43.846 -69.657 -2.521 1.00 72.82 290 SER B O 1
ATOM 7013 N N . ALA B 1 291 ? 43.631 -67.565 -1.802 1.00 69.86 291 ALA B N 1
ATOM 7014 C CA . ALA B 1 291 ? 43.702 -67.917 -0.373 1.00 63.79 291 ALA B CA 1
ATOM 7015 C C . ALA B 1 291 ? 42.442 -68.609 0.104 1.00 66.50 291 ALA B C 1
ATOM 7016 O O . ALA B 1 291 ? 42.479 -69.419 1.033 1.00 68.04 291 ALA B O 1
ATOM 7018 N N . ARG B 1 292 ? 41.323 -68.284 -0.531 1.00 68.11 292 ARG B N 1
ATOM 7019 C CA . ARG B 1 292 ? 40.076 -68.911 -0.185 1.00 65.77 292 ARG B CA 1
ATOM 7020 C C . ARG B 1 292 ? 40.066 -70.344 -0.686 1.00 67.12 292 ARG B C 1
ATOM 7021 O O . ARG B 1 292 ? 39.324 -71.175 -0.174 1.00 72.97 292 ARG B O 1
ATOM 7029 N N . PHE B 1 293 ? 40.885 -70.640 -1.688 1.00 69.00 293 PHE B N 1
ATOM 7030 C CA . PHE B 1 293 ? 40.955 -72.004 -2.194 1.00 69.42 293 PHE B CA 1
ATOM 7031 C C . PHE B 1 293 ? 41.596 -72.848 -1.102 1.00 71.42 293 PHE B C 1
ATOM 7032 O O . PHE B 1 293 ? 41.301 -74.032 -0.966 1.00 65.56 293 PHE B O 1
ATOM 7040 N N . TYR B 1 294 ? 42.484 -72.225 -0.329 1.00 74.31 294 TYR B N 1
ATOM 7041 C CA . TYR B 1 294 ? 43.166 -72.908 0.764 1.00 71.13 294 TYR B CA 1
ATOM 7042 C C . TYR B 1 294 ? 42.123 -73.326 1.804 1.00 71.39 294 TYR B C 1
ATOM 7043 O O . TYR B 1 294 ? 41.992 -74.507 2.120 1.00 72.44 294 TYR B O 1
ATOM 7052 N N . VAL B 1 295 ? 41.365 -72.364 2.320 1.00 68.63 295 VAL B N 1
ATOM 7053 C CA . VAL B 1 295 ? 40.334 -72.676 3.304 1.00 70.61 295 VAL B CA 1
ATOM 7054 C C . VAL B 1 295 ? 39.221 -73.588 2.742 1.00 74.54 295 VAL B C 1
ATOM 7055 O O . VAL B 1 295 ? 38.823 -74.560 3.389 1.00 75.47 295 VAL B O 1
ATOM 7059 N N . GLU B 1 296 ? 38.727 -73.282 1.544 1.00 75.06 296 GLU B N 1
ATOM 7060 C CA . GLU B 1 296 ? 37.675 -74.089 0.923 1.00 73.65 296 GLU B CA 1
ATOM 7061 C C . GLU B 1 296 ? 38.123 -75.521 0.668 1.00 72.52 296 GLU B C 1
ATOM 7062 O O . GLU B 1 296 ? 37.319 -76.453 0.682 1.00 73.96 296 GLU B O 1
ATOM 7068 N N . LEU B 1 297 ? 39.412 -75.697 0.425 1.00 70.75 297 LEU B N 1
ATOM 7069 C CA . LEU B 1 297 ? 39.948 -77.018 0.159 1.00 70.42 297 LEU B CA 1
ATOM 7070 C C . LEU B 1 297 ? 40.128 -77.764 1.469 1.00 74.03 297 LEU B C 1
ATOM 7071 O O . LEU B 1 297 ?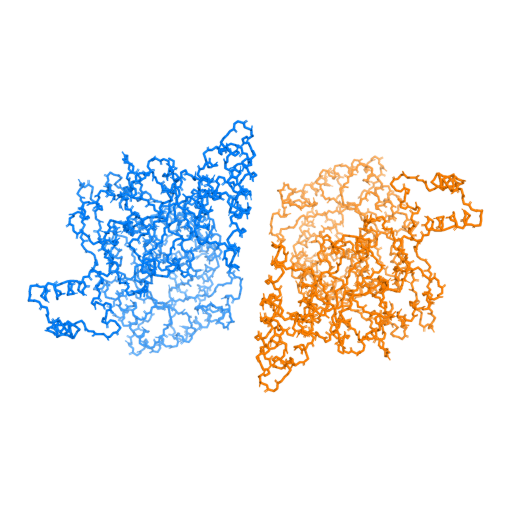 40.027 -78.989 1.517 1.00 72.27 297 LEU B O 1
ATOM 7076 N N . HIS B 1 298 ? 40.400 -77.019 2.536 1.00 76.67 298 HIS B N 1
ATOM 7077 C CA . HIS B 1 298 ? 40.574 -77.629 3.846 1.00 78.32 298 HIS B CA 1
ATOM 7078 C C . HIS B 1 298 ? 39.237 -78.187 4.307 1.00 75.28 298 HIS B C 1
ATOM 7079 O O . HIS B 1 298 ? 39.175 -79.301 4.827 1.00 76.46 298 HIS B O 1
ATOM 7086 N N . LYS B 1 299 ? 38.177 -77.408 4.098 1.00 67.99 299 LYS B N 1
ATOM 7087 C CA . LYS B 1 299 ? 36.833 -77.822 4.465 1.00 66.74 299 LYS B CA 1
ATOM 7088 C C . LYS B 1 299 ? 36.474 -79.149 3.813 1.00 65.32 299 LYS B C 1
ATOM 7089 O O . LYS B 1 299 ? 35.621 -79.877 4.310 1.00 62.01 299 LYS B O 1
ATOM 7095 N N . LEU B 1 300 ? 37.109 -79.469 2.693 1.00 67.97 300 LEU B N 1
ATOM 7096 C CA . LEU B 1 300 ? 36.814 -80.734 2.028 1.00 73.13 300 LEU B CA 1
ATOM 7097 C C . LEU B 1 300 ? 37.705 -81.838 2.553 1.00 76.93 300 LEU B C 1
ATOM 7098 O O . LEU B 1 300 ? 37.593 -82.984 2.126 1.00 81.43 300 LEU B O 1
ATOM 7103 N N . GLY B 1 301 ? 38.607 -81.493 3.462 1.00 77.14 301 GLY B N 1
ATOM 7104 C CA . GLY B 1 301 ? 39.475 -82.506 4.021 1.00 79.57 301 GLY B CA 1
ATOM 7105 C C . GLY B 1 301 ? 40.938 -82.456 3.632 1.00 82.75 301 GLY B C 1
ATOM 7106 O O . GLY B 1 301 ? 41.786 -82.809 4.445 1.00 89.81 301 GLY B O 1
ATOM 7107 N N . VAL B 1 302 ? 41.254 -82.041 2.410 1.00 82.14 302 VAL B N 1
ATOM 7108 C CA . VAL B 1 302 ? 42.652 -81.973 1.985 1.00 76.94 302 VAL B CA 1
ATOM 7109 C C . VAL B 1 302 ? 43.471 -81.126 2.973 1.00 75.17 302 VAL B C 1
ATOM 7110 O O . VAL B 1 302 ? 42.929 -80.209 3.600 1.00 71.17 302 VAL B O 1
ATOM 7114 N N . ASN B 1 303 ? 44.763 -81.432 3.113 1.00 71.39 303 ASN B N 1
ATOM 7115 C CA . ASN B 1 303 ? 45.623 -80.685 4.037 1.00 76.26 303 ASN B CA 1
ATOM 7116 C C . ASN B 1 303 ? 46.263 -79.426 3.418 1.00 80.17 303 ASN B C 1
ATOM 7117 O O . ASN B 1 303 ? 45.853 -78.293 3.723 1.00 78.02 303 ASN B O 1
ATOM 7122 N N . ILE B 1 304 ? 47.278 -79.613 2.575 1.00 78.75 304 ILE B N 1
ATOM 7123 C CA . ILE B 1 304 ? 47.933 -78.481 1.920 1.00 78.01 304 ILE B CA 1
ATOM 7124 C C . ILE B 1 304 ? 48.735 -77.618 2.889 1.00 79.81 304 ILE B C 1
ATOM 7125 O O . ILE B 1 304 ? 48.195 -76.696 3.517 1.00 76.83 304 ILE B O 1
ATOM 7130 N N . GLN B 1 305 ? 50.029 -77.919 2.994 1.00 81.04 305 GLN B N 1
ATOM 7131 C CA . GLN B 1 305 ? 50.942 -77.180 3.871 1.00 82.96 305 GLN B CA 1
ATOM 7132 C C . GLN B 1 305 ? 51.728 -76.146 3.084 1.00 81.37 305 GLN B C 1
ATOM 7133 O O . GLN B 1 305 ? 52.535 -75.395 3.648 1.00 75.07 305 GLN B O 1
ATOM 7139 N N . CYS B 1 306 ? 51.494 -76.120 1.777 1.00 79.84 306 CYS B N 1
ATOM 7140 C CA . CYS B 1 306 ? 52.190 -75.182 0.918 1.00 77.47 306 CYS B CA 1
ATOM 7141 C C . CYS B 1 306 ? 51.286 -74.250 0.149 1.00 73.96 306 CYS B C 1
ATOM 7142 O O . CYS B 1 306 ? 50.342 -74.678 -0.523 1.00 76.72 306 CYS B O 1
ATOM 7145 N N . PHE B 1 307 ? 51.597 -72.966 0.262 1.00 66.26 307 PHE B N 1
ATOM 7146 C CA . PHE B 1 307 ? 50.870 -71.915 -0.415 1.00 61.17 307 PHE B CA 1
ATOM 7147 C C . PHE B 1 307 ? 51.901 -71.283 -1.360 1.00 63.39 307 PHE B C 1
ATOM 7148 O O . PHE B 1 307 ? 52.753 -70.511 -0.929 1.00 62.47 307 PHE B O 1
ATOM 7156 N N . ASP B 1 308 ? 51.835 -71.635 -2.642 1.00 62.63 308 ASP B N 1
ATOM 7157 C CA . ASP B 1 308 ? 52.768 -71.122 -3.648 1.00 61.85 308 ASP B CA 1
ATOM 7158 C C . ASP B 1 308 ? 52.151 -69.942 -4.403 1.00 61.67 308 ASP B C 1
ATOM 7159 O O . ASP B 1 308 ? 51.278 -70.146 -5.249 1.00 64.41 308 ASP B O 1
ATOM 7164 N N . VAL B 1 309 ? 52.598 -68.718 -4.099 1.00 61.00 309 VAL B N 1
ATOM 7165 C CA . VAL B 1 309 ? 52.078 -67.507 -4.764 1.00 62.85 309 VAL B CA 1
ATOM 7166 C C . VAL B 1 309 ? 52.648 -67.322 -6.170 1.00 62.84 309 VAL B C 1
ATOM 7167 O O . VAL B 1 309 ? 52.271 -66.395 -6.899 1.00 60.01 309 VAL B O 1
ATOM 7171 N N . GLY B 1 310 ? 53.561 -68.222 -6.525 1.00 63.66 310 GLY B N 1
ATOM 7172 C CA . GLY B 1 310 ? 54.203 -68.228 -7.829 1.00 70.38 310 GLY B CA 1
ATOM 7173 C C . GLY B 1 310 ? 54.714 -66.929 -8.420 1.00 73.07 310 GLY B C 1
ATOM 7174 O O . GLY B 1 310 ? 53.966 -66.189 -9.058 1.00 79.74 310 GLY B O 1
ATOM 7175 N N . GLY B 1 311 ? 55.998 -66.656 -8.222 1.00 71.63 311 GLY B N 1
ATOM 7176 C CA . GLY B 1 311 ? 56.595 -65.443 -8.764 1.00 75.73 311 GLY B CA 1
ATOM 7177 C C . GLY B 1 311 ? 55.675 -64.245 -8.935 1.00 75.11 311 GLY B C 1
ATOM 7178 O O . GLY B 1 311 ? 54.848 -63.945 -8.069 1.00 78.94 311 GLY B O 1
ATOM 7179 N N . GLY B 1 312 ? 55.823 -63.556 -10.063 1.00 69.19 312 GLY B N 1
ATOM 7180 C CA . GLY B 1 312 ? 55.012 -62.386 -10.328 1.00 63.50 312 GLY B CA 1
ATOM 7181 C C . GLY B 1 312 ? 55.649 -61.105 -9.817 1.00 62.16 312 GLY B C 1
ATOM 7182 O O . GLY B 1 312 ? 55.469 -60.037 -10.398 1.00 59.42 312 GLY B O 1
ATOM 7183 N N . LEU B 1 313 ? 56.396 -61.206 -8.723 1.00 62.52 313 LEU B N 1
ATOM 7184 C CA . LEU B 1 313 ? 57.051 -60.038 -8.138 1.00 61.69 313 LEU B CA 1
ATOM 7185 C C . LEU B 1 313 ? 57.879 -59.295 -9.185 1.00 60.75 313 LEU B C 1
ATOM 7186 O O . LEU B 1 313 ? 58.780 -59.858 -9.816 1.00 61.12 313 LEU B O 1
ATOM 7191 N N . GLY B 1 314 ? 57.559 -58.016 -9.350 1.00 58.62 314 GLY B N 1
ATOM 7192 C CA . GLY B 1 314 ? 58.248 -57.186 -10.317 1.00 55.21 314 GLY B CA 1
ATOM 7193 C C . GLY B 1 314 ? 59.555 -56.548 -9.891 1.00 53.50 314 GLY B C 1
ATOM 7194 O O . GLY B 1 314 ? 59.915 -56.523 -8.716 1.00 54.18 314 GLY B O 1
ATOM 7195 N N . VAL B 1 315 ? 60.254 -56.015 -10.884 1.00 55.63 315 VAL B N 1
ATOM 7196 C CA . VAL B 1 315 ? 61.543 -55.364 -10.706 1.00 53.31 315 VAL B CA 1
ATOM 7197 C C . VAL B 1 315 ? 61.484 -53.995 -11.376 1.00 58.64 315 VAL B C 1
ATOM 7198 O O . VAL B 1 315 ? 61.109 -53.883 -12.541 1.00 62.20 315 VAL B O 1
ATOM 7202 N N . ASP B 1 316 ? 61.863 -52.955 -10.649 1.00 61.34 316 ASP B N 1
ATOM 7203 C CA . ASP B 1 316 ? 61.840 -51.629 -11.222 1.00 62.10 316 ASP B CA 1
ATOM 7204 C C . ASP B 1 316 ? 63.010 -51.507 -12.186 1.00 62.53 316 ASP B C 1
ATOM 7205 O O . ASP B 1 316 ? 64.166 -51.578 -11.772 1.00 65.53 316 ASP B O 1
ATOM 7210 N N . TYR B 1 317 ? 62.707 -51.351 -13.473 1.00 63.80 317 TYR B N 1
ATOM 7211 C CA . TYR B 1 317 ? 63.747 -51.209 -14.494 1.00 64.10 317 TYR B CA 1
ATOM 7212 C C . TYR B 1 317 ? 64.020 -49.757 -14.858 1.00 67.92 317 TYR B C 1
ATOM 7213 O O . TYR B 1 317 ? 65.169 -49.380 -15.032 1.00 72.69 317 TYR B O 1
ATOM 7222 N N . GLU B 1 318 ? 62.967 -48.953 -14.987 1.00 71.47 318 GLU B N 1
ATOM 7223 C CA . GLU B 1 318 ? 63.119 -47.553 -15.353 1.00 73.31 318 GLU B CA 1
ATOM 7224 C C . GLU B 1 318 ? 63.835 -46.791 -14.262 1.00 71.74 318 GLU B C 1
ATOM 7225 O O . GLU B 1 318 ? 64.796 -46.076 -14.520 1.00 69.94 318 GLU B O 1
ATOM 7231 N N . GLY B 1 319 ? 63.365 -46.951 -13.036 1.00 73.42 319 GLY B N 1
ATOM 7232 C CA . GLY B 1 319 ? 63.983 -46.253 -11.930 1.00 81.62 319 GLY B CA 1
ATOM 7233 C C . GLY B 1 319 ? 63.091 -45.157 -11.389 1.00 86.50 319 GLY B C 1
ATOM 7234 O O . GLY B 1 319 ? 63.548 -44.275 -10.667 1.00 92.09 319 GLY B O 1
ATOM 7235 N N . THR B 1 320 ? 61.811 -45.201 -11.734 1.00 90.36 320 THR B N 1
ATOM 7236 C CA . THR B 1 320 ? 60.885 -44.187 -11.252 1.00 92.49 320 THR B CA 1
ATOM 7237 C C . THR B 1 320 ? 59.911 -44.765 -10.221 1.00 96.17 320 THR B C 1
ATOM 7238 O O . THR B 1 320 ? 59.105 -44.033 -9.646 1.00 95.99 320 THR B O 1
ATOM 7242 N N . ARG B 1 321 ? 60.006 -46.076 -9.989 1.00 99.33 321 ARG B N 1
ATOM 7243 C CA . ARG B 1 321 ? 59.157 -46.807 -9.035 1.00 103.07 321 ARG B CA 1
ATOM 7244 C C . ARG B 1 321 ? 57.655 -46.509 -9.196 1.00 102.46 321 ARG B C 1
ATOM 7245 O O . ARG B 1 321 ? 56.969 -46.179 -8.225 1.00 98.96 321 ARG B O 1
ATOM 7253 N N . SER B 1 322 ? 57.150 -46.639 -10.422 1.00 103.98 322 SER B N 1
ATOM 7254 C CA . SER B 1 322 ? 55.742 -46.380 -10.710 1.00 103.91 322 SER B CA 1
ATOM 7255 C C . SER B 1 322 ? 54.995 -47.617 -11.218 1.00 105.66 322 SER B C 1
ATOM 7256 O O . SER B 1 322 ? 55.503 -48.739 -11.170 1.00 104.23 322 SER B O 1
ATOM 7259 N N . GLN B 1 323 ? 53.783 -47.402 -11.715 1.00 107.40 323 GLN B N 1
ATOM 7260 C CA . GLN B 1 323 ? 52.960 -48.496 -12.209 1.00 105.75 323 GLN B CA 1
ATOM 7261 C C . GLN B 1 323 ? 53.068 -48.656 -13.719 1.00 106.27 323 GLN B C 1
ATOM 7262 O O . GLN B 1 323 ? 52.201 -49.265 -14.343 1.00 106.29 323 GLN B O 1
ATOM 7268 N N . SER B 1 324 ? 54.130 -48.108 -14.304 1.00 108.05 324 SER B N 1
ATOM 7269 C CA . SER B 1 324 ? 54.330 -48.198 -15.748 1.00 109.73 324 SER B CA 1
ATOM 7270 C C . SER B 1 324 ? 54.502 -49.638 -16.214 1.00 111.24 324 SER B C 1
ATOM 7271 O O . SER B 1 324 ? 54.192 -50.581 -15.485 1.00 110.78 324 SER B O 1
ATOM 7274 N N . ASP B 1 325 ? 55.005 -49.793 -17.434 1.00 114.69 325 ASP B N 1
ATOM 7275 C CA . ASP B 1 325 ? 55.208 -51.108 -18.033 1.00 115.85 325 ASP B CA 1
ATOM 7276 C C . ASP B 1 325 ? 56.390 -51.865 -17.403 1.00 113.05 325 ASP B C 1
ATOM 7277 O O . ASP B 1 325 ? 56.224 -52.966 -16.868 1.00 110.17 325 ASP B O 1
ATOM 7282 N N . CYS B 1 326 ? 57.575 -51.259 -17.466 1.00 110.41 326 CYS B N 1
ATOM 7283 C CA . CYS B 1 326 ? 58.800 -51.850 -16.927 1.00 101.59 326 CYS B CA 1
ATOM 7284 C C . CYS B 1 326 ? 59.129 -51.213 -15.579 1.00 95.00 326 CYS B C 1
ATOM 7285 O O . CYS B 1 326 ? 60.212 -50.664 -15.378 1.00 88.49 326 CYS B O 1
ATOM 7288 N N . SER B 1 327 ? 58.186 -51.307 -14.651 1.00 90.82 327 SER B N 1
ATOM 7289 C CA . SER B 1 327 ? 58.363 -50.719 -13.344 1.00 87.06 327 SER B CA 1
ATOM 7290 C C . SER B 1 327 ? 57.210 -51.080 -12.430 1.00 83.90 327 SER B C 1
ATOM 7291 O O . SER B 1 327 ? 56.056 -51.117 -12.853 1.00 86.53 327 SER B O 1
ATOM 7294 N N . VAL B 1 328 ? 57.524 -51.323 -11.167 1.00 79.68 328 VAL B N 1
ATOM 7295 C CA . VAL B 1 328 ? 56.502 -51.675 -10.200 1.00 78.18 328 VAL B CA 1
ATOM 7296 C C . VAL B 1 328 ? 56.205 -50.521 -9.248 1.00 75.81 328 VAL B C 1
ATOM 7297 O O . VAL B 1 328 ? 57.055 -49.654 -9.022 1.00 70.58 328 VAL B O 1
ATOM 7301 N N . ASN B 1 329 ? 54.992 -50.513 -8.702 1.00 74.15 329 ASN B N 1
ATOM 7302 C CA . ASN B 1 329 ? 54.584 -49.472 -7.764 1.00 72.53 329 ASN B CA 1
ATOM 7303 C C . ASN B 1 329 ? 54.598 -49.984 -6.326 1.00 70.98 329 ASN B C 1
ATOM 7304 O O . ASN B 1 329 ? 53.969 -49.398 -5.442 1.00 71.23 329 ASN B O 1
ATOM 7309 N N . TYR B 1 330 ? 55.320 -51.076 -6.094 1.00 66.82 330 TYR B N 1
ATOM 7310 C CA . TYR B 1 330 ? 55.398 -51.645 -4.759 1.00 64.01 330 TYR B CA 1
ATOM 7311 C C . TYR B 1 330 ? 56.801 -52.170 -4.417 1.00 66.58 330 TYR B C 1
ATOM 7312 O O . TYR B 1 330 ? 57.494 -52.750 -5.261 1.00 60.99 330 TYR B O 1
ATOM 7321 N N . GLY B 1 331 ? 57.216 -51.941 -3.170 1.00 69.49 331 GLY B N 1
ATOM 7322 C CA . GLY B 1 331 ? 58.524 -52.376 -2.712 1.00 66.35 331 GLY B CA 1
ATOM 7323 C C . GLY B 1 331 ? 58.556 -53.831 -2.291 1.00 63.11 331 GLY B C 1
ATOM 7324 O O . GLY B 1 331 ? 57.545 -54.529 -2.334 1.00 61.38 331 GLY B O 1
ATOM 7325 N N . LEU B 1 332 ? 59.734 -54.286 -1.885 1.00 61.87 332 LEU B N 1
ATOM 7326 C CA . LEU B 1 332 ? 59.929 -55.660 -1.453 1.00 58.92 332 LEU B CA 1
ATOM 7327 C C . LEU B 1 332 ? 59.085 -56.009 -0.265 1.00 61.38 332 LEU B C 1
ATOM 7328 O O . LEU B 1 332 ? 58.462 -57.068 -0.219 1.00 57.93 332 LEU B O 1
ATOM 7333 N N . ASN B 1 333 ? 59.078 -55.121 0.716 1.00 65.50 333 ASN B N 1
ATOM 7334 C CA . ASN B 1 333 ? 58.323 -55.397 1.916 1.00 64.90 333 ASN B CA 1
ATOM 7335 C C . ASN B 1 333 ? 56.858 -55.381 1.636 1.00 62.69 333 ASN B C 1
ATOM 7336 O O . ASN B 1 333 ? 56.149 -56.305 2.024 1.00 58.07 333 ASN B O 1
ATOM 7341 N N . GLU B 1 334 ? 56.407 -54.338 0.949 1.00 63.10 334 GLU B N 1
ATOM 7342 C CA . GLU B 1 334 ? 54.998 -54.222 0.624 1.00 62.84 334 GLU B CA 1
ATOM 7343 C C . GLU B 1 334 ? 54.455 -55.513 0.023 1.00 63.46 334 GLU B C 1
ATOM 7344 O O . GLU B 1 334 ? 53.355 -55.951 0.350 1.00 66.19 334 GLU B O 1
ATOM 7350 N N . TYR B 1 335 ? 55.229 -56.121 -0.866 1.00 62.72 335 TYR B N 1
ATOM 7351 C CA . TYR B 1 335 ? 54.820 -57.367 -1.488 1.00 56.40 335 TYR B CA 1
ATOM 7352 C C . TYR B 1 335 ? 54.709 -58.456 -0.424 1.00 57.65 335 TYR B C 1
ATOM 7353 O O . TYR B 1 335 ? 53.688 -59.136 -0.327 1.00 62.42 335 TYR B O 1
ATOM 7362 N N . ALA B 1 336 ? 55.752 -58.607 0.385 1.00 55.03 336 ALA B N 1
ATOM 7363 C CA . ALA B 1 336 ? 55.750 -59.613 1.435 1.00 55.85 336 ALA B CA 1
ATOM 7364 C C . ALA B 1 336 ? 54.545 -59.449 2.343 1.00 57.70 336 ALA B C 1
ATOM 7365 O O . ALA B 1 336 ? 53.814 -60.402 2.586 1.00 55.79 336 ALA B O 1
ATOM 7367 N N . ASN B 1 337 ? 54.340 -58.238 2.848 1.00 56.26 337 ASN B N 1
ATOM 7368 C CA . ASN B 1 337 ? 53.205 -57.986 3.728 1.00 56.97 337 ASN B CA 1
ATOM 7369 C C . ASN B 1 337 ? 51.913 -58.433 3.091 1.00 60.19 337 ASN B C 1
ATOM 7370 O O . ASN B 1 337 ? 51.175 -59.232 3.661 1.00 64.77 337 ASN B O 1
ATOM 7375 N N . ASN B 1 338 ? 51.636 -57.904 1.907 1.00 59.68 338 ASN B N 1
ATOM 7376 C CA . ASN B 1 338 ? 50.424 -58.256 1.191 1.00 61.20 338 ASN B CA 1
ATOM 7377 C C . ASN B 1 338 ? 50.188 -59.757 1.135 1.00 61.04 338 ASN B C 1
ATOM 7378 O O . ASN B 1 338 ? 49.063 -60.218 1.350 1.00 56.49 338 ASN B O 1
ATOM 7383 N N . ILE B 1 339 ? 51.249 -60.512 0.853 1.00 57.24 339 ILE B N 1
ATOM 7384 C CA . ILE B 1 339 ? 51.153 -61.964 0.756 1.00 55.82 339 ILE B CA 1
ATOM 7385 C C . ILE B 1 339 ? 50.802 -62.589 2.101 1.00 59.12 339 ILE B C 1
ATOM 7386 O O . ILE B 1 339 ? 49.733 -63.173 2.254 1.00 58.75 339 ILE B O 1
ATOM 7391 N N . ILE B 1 340 ? 51.701 -62.463 3.074 1.00 64.44 340 ILE B N 1
ATOM 7392 C CA . ILE B 1 340 ? 51.485 -63.032 4.402 1.00 64.24 340 ILE B CA 1
ATOM 7393 C C . ILE B 1 340 ? 50.145 -62.631 5.009 1.00 66.61 340 ILE B C 1
ATOM 7394 O O . ILE B 1 340 ? 49.374 -63.498 5.436 1.00 62.42 340 ILE B O 1
ATOM 7399 N N . TRP B 1 341 ? 49.855 -61.332 5.044 1.00 66.23 341 TRP B N 1
ATOM 7400 C CA . TRP B 1 341 ? 48.578 -60.869 5.582 1.00 63.66 341 TRP B CA 1
ATOM 7401 C C . TRP B 1 341 ? 47.364 -61.568 4.958 1.00 59.52 341 TRP B C 1
ATOM 7402 O O . TRP B 1 341 ? 46.426 -61.934 5.664 1.00 53.62 341 TRP B O 1
ATOM 7413 N N . ALA B 1 342 ? 47.384 -61.748 3.640 1.00 58.16 342 ALA B N 1
ATOM 7414 C CA . ALA B 1 342 ? 46.279 -62.396 2.943 1.00 53.12 342 ALA B CA 1
ATOM 7415 C C . ALA B 1 342 ? 46.062 -63.798 3.466 1.00 51.63 342 ALA B C 1
ATOM 7416 O O . ALA B 1 342 ? 44.997 -64.123 3.978 1.00 50.55 342 ALA B O 1
ATOM 7418 N N . ILE B 1 343 ? 47.076 -64.638 3.326 1.00 56.51 343 ILE B N 1
ATOM 7419 C CA . ILE B 1 343 ? 46.975 -66.010 3.805 1.00 57.28 343 ILE B CA 1
ATOM 7420 C C . ILE B 1 343 ? 46.815 -65.971 5.327 1.00 60.00 343 ILE B C 1
ATOM 7421 O O . ILE B 1 343 ? 46.151 -66.824 5.911 1.00 57.24 343 ILE B O 1
ATOM 7426 N N . GLY B 1 344 ? 47.407 -64.962 5.962 1.00 58.54 344 GLY B N 1
ATOM 7427 C CA . GLY B 1 344 ? 47.293 -64.842 7.402 1.00 57.88 344 GLY B CA 1
ATOM 7428 C C . GLY B 1 344 ? 45.846 -64.729 7.845 1.00 62.29 344 GLY B C 1
ATOM 7429 O O . GLY B 1 344 ? 45.286 -65.670 8.399 1.00 58.77 344 GLY B O 1
ATOM 7430 N N . ASP B 1 345 ? 45.236 -63.576 7.594 1.00 65.22 345 ASP B N 1
ATOM 7431 C CA . ASP B 1 345 ? 43.850 -63.362 7.979 1.00 68.26 345 ASP B CA 1
ATOM 7432 C C . ASP B 1 345 ? 42.952 -64.468 7.456 1.00 68.46 345 ASP B C 1
ATOM 7433 O O . ASP B 1 345 ? 41.943 -64.799 8.073 1.00 73.91 345 ASP B O 1
ATOM 7438 N N . ALA B 1 346 ? 43.303 -65.041 6.316 1.00 68.90 346 ALA B N 1
ATOM 7439 C CA . ALA B 1 346 ? 42.482 -66.101 5.760 1.00 67.66 346 ALA B CA 1
ATOM 7440 C C . ALA B 1 346 ? 42.406 -67.251 6.747 1.00 67.94 346 ALA B C 1
ATOM 7441 O O . ALA B 1 346 ? 41.334 -67.789 6.997 1.00 68.89 346 ALA B O 1
ATOM 7443 N N . CYS B 1 347 ? 43.541 -67.618 7.325 1.00 72.13 347 CYS B N 1
ATOM 7444 C CA . CYS B 1 347 ? 43.567 -68.718 8.278 1.00 80.09 347 CYS B CA 1
ATOM 7445 C C . CYS B 1 347 ? 42.875 -68.383 9.585 1.00 83.46 347 CYS B C 1
ATOM 7446 O O . CYS B 1 347 ? 42.009 -69.128 10.039 1.00 85.08 347 CYS B O 1
ATOM 7449 N N . GLU B 1 348 ? 43.263 -67.264 10.191 1.00 87.18 348 GLU B N 1
ATOM 7450 C CA . GLU B 1 348 ? 42.674 -66.842 11.456 1.00 89.98 348 GLU B CA 1
ATOM 7451 C C . GLU B 1 348 ? 41.157 -66.987 11.448 1.00 90.52 348 GLU B C 1
ATOM 7452 O O . GLU B 1 348 ? 40.589 -67.699 12.272 1.00 92.08 348 GLU B O 1
ATOM 7458 N N . GLU B 1 349 ? 40.507 -66.318 10.506 1.00 92.66 349 GLU B N 1
ATOM 7459 C CA . GLU B 1 349 ? 39.059 -66.362 10.400 1.00 93.25 349 GLU B CA 1
ATOM 7460 C C . GLU B 1 349 ? 38.488 -67.762 10.541 1.00 90.99 349 GLU B C 1
ATOM 7461 O O . GLU B 1 349 ? 37.694 -68.016 11.443 1.00 92.70 349 GLU B O 1
ATOM 7467 N N . ASN B 1 350 ? 38.891 -68.667 9.651 1.00 88.22 350 ASN B N 1
ATOM 7468 C CA . ASN B 1 350 ? 38.384 -70.042 9.675 1.00 85.53 350 ASN B CA 1
ATOM 7469 C C . ASN B 1 350 ? 39.084 -70.968 10.673 1.00 83.84 350 ASN B C 1
ATOM 7470 O O . ASN B 1 350 ? 38.798 -72.170 10.725 1.00 79.20 350 ASN B O 1
ATOM 7475 N N . GLY B 1 351 ? 39.987 -70.408 11.472 1.00 82.01 351 GLY B N 1
ATOM 7476 C CA . GLY B 1 351 ? 40.700 -71.209 12.449 1.00 78.53 351 GLY B CA 1
ATOM 7477 C C . GLY B 1 351 ? 41.532 -72.323 11.835 1.00 79.66 351 GLY B C 1
ATOM 7478 O O . GLY B 1 351 ? 41.376 -73.497 12.175 1.00 79.58 351 GLY B O 1
ATOM 7479 N N . LEU B 1 352 ? 42.421 -71.957 10.919 1.00 79.01 352 LEU B N 1
ATOM 7480 C CA . LEU B 1 352 ? 43.282 -72.932 10.271 1.00 76.53 352 LEU B CA 1
ATOM 7481 C C . LEU B 1 352 ? 44.741 -72.655 10.583 1.00 74.02 352 LEU B C 1
ATOM 7482 O O . LEU B 1 352 ? 45.114 -71.533 10.930 1.00 73.01 352 LEU B O 1
ATOM 7487 N N . PRO B 1 353 ? 45.587 -73.689 10.472 1.00 71.30 353 PRO B N 1
ATOM 7488 C CA . PRO B 1 353 ? 47.020 -73.562 10.738 1.00 72.00 353 PRO B CA 1
ATOM 7489 C C . PRO B 1 353 ? 47.722 -72.792 9.610 1.00 73.87 353 PRO B C 1
ATOM 7490 O O . PRO B 1 353 ? 47.306 -72.879 8.453 1.00 75.08 353 PRO B O 1
ATOM 7494 N N . HIS B 1 354 ? 48.769 -72.035 9.950 1.00 75.55 354 HIS B N 1
ATOM 7495 C CA . HIS B 1 354 ? 49.526 -71.240 8.970 1.00 74.83 354 HIS B CA 1
ATOM 7496 C C . HIS B 1 354 ? 50.434 -72.105 8.094 1.00 73.54 354 HIS B C 1
ATOM 7497 O O . HIS B 1 354 ? 51.445 -72.642 8.566 1.00 69.88 354 HIS B O 1
ATOM 7504 N N . PRO B 1 355 ? 50.098 -72.226 6.795 1.00 72.71 355 PRO B N 1
ATOM 7505 C CA . PRO B 1 355 ? 50.875 -73.032 5.856 1.00 71.90 355 PRO B CA 1
ATOM 7506 C C . PRO B 1 355 ? 52.187 -72.406 5.435 1.00 72.47 355 PRO B C 1
ATOM 7507 O O . PRO B 1 355 ? 52.395 -71.199 5.572 1.00 71.65 355 PRO B O 1
ATOM 7511 N N . THR B 1 356 ? 53.079 -73.245 4.928 1.00 70.37 356 THR B N 1
ATOM 7512 C CA . THR B 1 356 ? 54.363 -72.766 4.463 1.00 72.29 356 THR B CA 1
ATOM 7513 C C . THR B 1 356 ? 54.143 -71.906 3.219 1.00 70.34 356 THR B C 1
ATOM 7514 O O . THR B 1 356 ? 53.462 -72.322 2.278 1.00 72.61 356 THR B O 1
ATOM 7518 N N . VAL B 1 357 ? 54.704 -70.703 3.220 1.00 60.30 357 VAL B N 1
ATOM 7519 C CA . VAL B 1 357 ? 54.551 -69.816 2.081 1.00 55.10 357 VAL B CA 1
ATOM 7520 C C . VAL B 1 357 ? 55.739 -69.898 1.124 1.00 57.74 357 VAL B C 1
ATOM 7521 O O . VAL B 1 357 ? 56.879 -69.630 1.496 1.00 54.73 357 VAL B O 1
ATOM 7525 N N . ILE B 1 358 ? 55.448 -70.270 -0.118 1.00 59.23 358 ILE B N 1
ATOM 7526 C CA . ILE B 1 358 ? 56.455 -70.398 -1.166 1.00 57.58 358 ILE B CA 1
ATOM 7527 C C . ILE B 1 358 ? 56.251 -69.369 -2.262 1.00 60.21 358 ILE B C 1
ATOM 7528 O O . ILE B 1 358 ? 55.126 -68.985 -2.578 1.00 60.77 358 ILE B O 1
ATOM 7533 N N . THR B 1 359 ? 57.344 -68.938 -2.864 1.00 62.94 359 THR B N 1
ATOM 7534 C CA . THR B 1 359 ? 57.240 -67.985 -3.951 1.00 71.65 359 THR B CA 1
ATOM 7535 C C . THR B 1 359 ? 58.277 -68.323 -5.021 1.00 70.77 359 THR B C 1
ATOM 7536 O O . THR B 1 359 ? 59.316 -68.914 -4.724 1.00 73.21 359 THR B O 1
ATOM 7540 N N . GLU B 1 360 ? 57.999 -67.960 -6.267 1.00 65.55 360 GLU B N 1
ATOM 7541 C CA . GLU B 1 360 ? 58.925 -68.266 -7.347 1.00 64.46 360 GLU B CA 1
ATOM 7542 C C . GLU B 1 360 ? 59.325 -66.991 -8.069 1.00 63.42 360 GLU B C 1
ATOM 7543 O O . GLU B 1 360 ? 59.143 -66.864 -9.283 1.00 69.05 360 GLU B O 1
ATOM 7549 N N . SER B 1 361 ? 59.872 -66.047 -7.312 1.00 56.13 361 SER B N 1
ATOM 7550 C CA . SER B 1 361 ? 60.308 -64.769 -7.862 1.00 57.43 361 SER B CA 1
ATOM 7551 C C . SER B 1 361 ? 61.661 -64.849 -8.550 1.00 56.64 361 SER B C 1
ATOM 7552 O O . SER B 1 361 ? 62.643 -64.287 -8.071 1.00 55.78 361 SER B O 1
ATOM 7555 N N . GLY B 1 362 ? 61.698 -65.544 -9.683 1.00 55.78 362 GLY B N 1
ATOM 7556 C CA . GLY B 1 362 ? 62.935 -65.702 -10.423 1.00 55.46 362 GLY B CA 1
ATOM 7557 C C . GLY B 1 362 ? 63.532 -64.373 -10.829 1.00 60.70 362 GLY B C 1
ATOM 7558 O O . GLY B 1 362 ? 64.572 -63.970 -10.311 1.00 63.41 362 GLY B O 1
ATOM 7559 N N . ARG B 1 363 ? 62.881 -63.696 -11.767 1.00 59.50 363 ARG B N 1
ATOM 7560 C CA . ARG B 1 363 ? 63.358 -62.407 -12.222 1.00 59.38 363 ARG B CA 1
ATOM 7561 C C . ARG B 1 363 ? 63.773 -61.553 -11.029 1.00 62.66 363 ARG B C 1
ATOM 7562 O O . ARG B 1 363 ? 64.754 -60.817 -11.108 1.00 67.92 363 ARG B O 1
ATOM 7570 N N . ALA B 1 364 ? 63.038 -61.645 -9.924 1.00 61.84 364 ALA B N 1
ATOM 7571 C CA . ALA B 1 364 ? 63.354 -60.843 -8.751 1.00 56.00 364 ALA B CA 1
ATOM 7572 C C . ALA B 1 364 ? 64.781 -60.991 -8.241 1.00 56.11 364 ALA B C 1
ATOM 7573 O O . ALA B 1 364 ? 65.416 -59.996 -7.907 1.00 61.41 364 ALA B O 1
ATOM 7575 N N . VAL B 1 365 ? 65.296 -62.217 -8.192 1.00 56.19 365 VAL B N 1
ATOM 7576 C CA . VAL B 1 365 ? 66.656 -62.447 -7.693 1.00 57.43 365 VAL B CA 1
ATOM 7577 C C . VAL B 1 365 ? 67.783 -62.328 -8.728 1.00 59.31 365 VAL B C 1
ATOM 7578 O O . VAL B 1 365 ? 68.874 -61.856 -8.407 1.00 60.54 365 VAL B O 1
ATOM 7582 N N . THR B 1 366 ? 67.510 -62.748 -9.962 1.00 59.48 366 THR B N 1
ATOM 7583 C CA . THR B 1 366 ? 68.488 -62.716 -11.049 1.00 61.45 366 THR B CA 1
ATOM 7584 C C . THR B 1 366 ? 68.639 -61.339 -11.696 1.00 68.43 366 THR B C 1
ATOM 7585 O O . THR B 1 366 ? 69.715 -60.981 -12.195 1.00 70.77 366 THR B O 1
ATOM 7589 N N . ALA B 1 367 ? 67.547 -60.583 -11.686 1.00 71.68 367 ALA B N 1
ATOM 7590 C CA . ALA B 1 367 ? 67.478 -59.245 -12.262 1.00 70.48 367 ALA B CA 1
ATOM 7591 C C . ALA B 1 367 ? 68.798 -58.523 -12.499 1.00 67.87 367 ALA B C 1
ATOM 7592 O O . ALA B 1 367 ? 69.303 -58.463 -13.623 1.00 67.02 367 ALA B O 1
ATOM 7594 N N . HIS B 1 368 ? 69.345 -57.965 -11.426 1.00 65.96 368 HIS B N 1
ATOM 7595 C CA . HIS B 1 368 ? 70.582 -57.199 -11.521 1.00 68.70 368 HIS B CA 1
ATOM 7596 C C . HIS B 1 368 ? 71.844 -57.793 -10.937 1.00 65.95 368 HIS B C 1
ATOM 7597 O O . HIS B 1 368 ? 72.400 -57.257 -9.982 1.00 69.28 368 HIS B O 1
ATOM 7604 N N . HIS B 1 369 ? 72.315 -58.883 -11.528 1.00 59.23 369 HIS B N 1
ATOM 7605 C CA . HIS B 1 369 ? 73.532 -59.501 -11.046 1.00 52.69 369 HIS B CA 1
ATOM 7606 C C . HIS B 1 369 ? 74.491 -59.573 -12.217 1.00 50.51 369 HIS B C 1
ATOM 7607 O O . HIS B 1 369 ? 75.625 -60.014 -12.073 1.00 56.28 369 HIS B O 1
ATOM 7614 N N . THR B 1 370 ? 74.027 -59.124 -13.379 1.00 48.76 370 THR B N 1
ATOM 7615 C CA . THR B 1 370 ? 74.839 -59.144 -14.591 1.00 47.81 370 THR B CA 1
ATOM 7616 C C . THR B 1 370 ? 74.749 -57.848 -15.419 1.00 48.87 370 THR B C 1
ATOM 7617 O O . THR B 1 370 ? 73.674 -57.287 -15.629 1.00 51.77 370 THR B O 1
ATOM 7621 N N . VAL B 1 371 ? 75.906 -57.362 -15.857 1.00 48.92 371 VAL B N 1
ATOM 7622 C CA . VAL B 1 371 ? 75.988 -56.142 -16.649 1.00 46.49 371 VAL B CA 1
ATOM 7623 C C . VAL B 1 371 ? 76.637 -56.443 -17.987 1.00 47.53 371 VAL B C 1
ATOM 7624 O O . VAL B 1 371 ? 77.693 -57.067 -18.043 1.00 52.07 371 VAL B O 1
ATOM 7628 N N . LEU B 1 372 ? 76.004 -56.009 -19.066 1.00 45.47 372 LEU B N 1
ATOM 7629 C CA . LEU B 1 372 ? 76.568 -56.226 -20.390 1.00 46.03 372 LEU B CA 1
ATOM 7630 C C . LEU B 1 372 ? 77.498 -55.049 -20.597 1.00 49.58 372 LEU B C 1
ATOM 7631 O O . LEU B 1 372 ? 77.098 -53.915 -20.353 1.00 52.42 372 LEU B O 1
ATOM 7636 N N . VAL B 1 373 ? 78.736 -55.303 -21.016 1.00 49.96 373 VAL B N 1
ATOM 7637 C CA . VAL B 1 373 ? 79.663 -54.202 -21.238 1.00 46.59 373 VAL B CA 1
ATOM 7638 C C . VAL B 1 373 ? 80.310 -54.308 -22.598 1.00 46.74 373 VAL B C 1
ATOM 7639 O O . VAL B 1 373 ? 80.784 -55.374 -22.964 1.00 46.42 373 VAL B O 1
ATOM 7643 N N . SER B 1 374 ? 80.288 -53.217 -23.357 1.00 50.42 374 SER B N 1
ATOM 7644 C CA . SER B 1 374 ? 80.936 -53.191 -24.659 1.00 56.29 374 SER B CA 1
ATOM 7645 C C . SER B 1 374 ? 81.519 -51.823 -24.977 1.00 59.54 374 SER B C 1
ATOM 7646 O O . SER B 1 374 ? 81.426 -50.897 -24.173 1.00 59.20 374 SER B O 1
ATOM 7649 N N . ASN B 1 375 ? 82.132 -51.701 -26.151 1.00 62.72 375 ASN B N 1
ATOM 7650 C CA . ASN B 1 375 ? 82.780 -50.454 -26.566 1.00 62.50 375 ASN B CA 1
ATOM 7651 C C . ASN B 1 375 ? 82.140 -49.812 -27.784 1.00 59.59 375 ASN B C 1
ATOM 7652 O O . ASN B 1 375 ? 81.353 -50.450 -28.483 1.00 57.15 375 ASN B O 1
ATOM 7657 N N . ILE B 1 376 ? 82.480 -48.548 -28.024 1.00 53.43 376 ILE B N 1
ATOM 7658 C CA . ILE B 1 376 ? 81.950 -47.822 -29.174 1.00 53.77 376 ILE B CA 1
ATOM 7659 C C . ILE B 1 376 ? 82.894 -48.077 -30.341 1.00 58.51 376 ILE B C 1
ATOM 7660 O O . ILE B 1 376 ? 84.070 -47.727 -30.279 1.00 63.40 376 ILE B O 1
ATOM 7665 N N . ILE B 1 377 ? 82.388 -48.687 -31.404 1.00 58.74 377 ILE B N 1
ATOM 7666 C CA . ILE B 1 377 ? 83.244 -48.988 -32.537 1.00 62.42 377 ILE B CA 1
ATOM 7667 C C . ILE B 1 377 ? 83.321 -47.875 -33.566 1.00 62.56 377 ILE B C 1
ATOM 7668 O O . ILE B 1 377 ? 84.129 -47.918 -34.491 1.00 65.58 377 ILE B O 1
ATOM 7673 N N . GLY B 1 378 ? 82.485 -46.869 -33.398 1.00 61.93 378 GLY B N 1
ATOM 7674 C CA . GLY B 1 378 ? 82.510 -45.758 -34.327 1.00 64.73 378 GLY B CA 1
ATOM 7675 C C . GLY B 1 378 ? 81.395 -44.813 -33.979 1.00 62.44 378 GLY B C 1
ATOM 7676 O O . GLY B 1 378 ? 80.390 -45.257 -33.440 1.00 68.38 378 GLY B O 1
ATOM 7677 N N . VAL B 1 379 ? 81.571 -43.523 -34.253 1.00 62.18 379 VAL B N 1
ATOM 7678 C CA . VAL B 1 379 ? 80.527 -42.539 -33.960 1.00 63.76 379 VAL B CA 1
ATOM 7679 C C . VAL B 1 379 ? 80.263 -41.645 -35.159 1.00 66.06 379 VAL B C 1
ATOM 7680 O O . VAL B 1 379 ? 81.139 -41.447 -36.001 1.00 63.81 379 VAL B O 1
ATOM 7684 N N . GLU B 1 380 ? 79.049 -41.112 -35.237 1.00 66.39 380 GLU B N 1
ATOM 7685 C CA . GLU B 1 380 ? 78.697 -40.207 -36.319 1.00 72.27 380 GLU B CA 1
ATOM 7686 C C . GLU B 1 380 ? 78.287 -38.836 -35.783 1.00 76.06 380 GLU B C 1
ATOM 7687 O O . GLU B 1 380 ? 77.104 -38.541 -35.607 1.00 77.14 380 GLU B O 1
ATOM 7693 N N . ARG B 1 381 ? 79.290 -38.008 -35.522 1.00 80.74 381 ARG B N 1
ATOM 7694 C CA . ARG B 1 381 ? 79.113 -36.652 -35.008 1.00 84.55 381 ARG B CA 1
ATOM 7695 C C . ARG B 1 381 ? 79.030 -35.727 -36.239 1.00 86.83 381 ARG B C 1
ATOM 7696 O O . ARG B 1 381 ? 79.728 -35.964 -37.229 1.00 86.95 381 ARG B O 1
ATOM 7704 N N . ASN B 1 382 ? 78.156 -34.713 -36.206 1.00 89.51 382 ASN B N 1
ATOM 7705 C CA . ASN B 1 382 ? 78.025 -33.781 -37.341 1.00 92.10 382 ASN B CA 1
ATOM 7706 C C . ASN B 1 382 ? 79.213 -32.835 -37.357 1.00 93.89 382 ASN B C 1
ATOM 7707 O O . ASN B 1 382 ? 79.779 -32.515 -36.315 1.00 88.09 382 ASN B O 1
ATOM 7712 N N . GLU B 1 383 ? 79.584 -32.382 -38.548 1.00 100.61 383 GLU B N 1
ATOM 7713 C CA . GLU B 1 383 ? 80.718 -31.481 -38.710 1.00 105.41 383 GLU B CA 1
ATOM 7714 C C . GLU B 1 383 ? 80.297 -30.064 -39.096 1.00 105.05 383 GLU B C 1
ATOM 7715 O O . GLU B 1 383 ? 80.007 -29.787 -40.261 1.00 105.61 383 GLU B O 1
ATOM 7721 N N . TYR B 1 384 ? 80.268 -29.167 -38.110 1.00 103.37 384 TYR B N 1
ATOM 7722 C CA . TYR B 1 384 ? 79.882 -27.782 -38.355 1.00 102.94 384 TYR B CA 1
ATOM 7723 C C . TYR B 1 384 ? 80.908 -27.063 -39.227 1.00 100.24 384 TYR B C 1
ATOM 7724 O O . TYR B 1 384 ? 82.088 -27.000 -38.885 1.00 96.83 384 TYR B O 1
ATOM 7733 N N . THR B 1 385 ? 80.445 -26.523 -40.353 1.00 97.47 385 THR B N 1
ATOM 7734 C CA . THR B 1 385 ? 81.307 -25.792 -41.272 1.00 93.74 385 THR B CA 1
ATOM 7735 C C . THR B 1 385 ? 80.584 -24.579 -41.806 1.00 95.83 385 THR B C 1
ATOM 7736 O O . THR B 1 385 ? 79.467 -24.683 -42.314 1.00 98.73 385 THR B O 1
ATOM 7740 N N . VAL B 1 386 ? 81.225 -23.425 -41.680 1.00 96.50 386 VAL B N 1
ATOM 7741 C CA . VAL B 1 386 ? 80.660 -22.181 -42.176 1.00 95.30 386 VAL B CA 1
ATOM 7742 C C . VAL B 1 386 ? 80.402 -22.302 -43.677 1.00 91.00 386 VAL B C 1
ATOM 7743 O O . VAL B 1 386 ? 81.321 -22.502 -44.480 1.00 89.15 386 VAL B O 1
ATOM 7747 N N . PRO B 1 387 ? 79.130 -22.188 -44.065 1.00 85.09 387 PRO B N 1
ATOM 7748 C CA . PRO B 1 387 ? 78.710 -22.284 -45.461 1.00 84.42 387 PRO B CA 1
ATOM 7749 C C . PRO B 1 387 ? 79.187 -21.109 -46.308 1.00 85.70 387 PRO B C 1
ATOM 7750 O O . PRO B 1 387 ? 79.434 -20.011 -45.802 1.00 83.46 387 PRO B O 1
ATOM 7754 N N . THR B 1 388 ? 79.324 -21.359 -47.605 1.00 86.88 388 THR B N 1
ATOM 7755 C CA . THR B 1 388 ? 79.775 -20.348 -48.554 1.00 83.52 388 THR B CA 1
ATOM 7756 C C . THR B 1 388 ? 78.658 -20.061 -49.540 1.00 81.06 388 THR B C 1
ATOM 7757 O O . THR B 1 388 ? 77.981 -20.977 -50.003 1.00 79.11 388 THR B O 1
ATOM 7761 N N . ALA B 1 389 ? 78.479 -18.790 -49.869 1.00 82.23 389 ALA B N 1
ATOM 7762 C CA . ALA B 1 389 ? 77.442 -18.388 -50.808 1.00 81.02 389 ALA B CA 1
ATOM 7763 C C . ALA B 1 389 ? 77.325 -19.386 -51.957 1.00 79.17 389 ALA B C 1
ATOM 7764 O O . ALA B 1 389 ? 78.325 -19.920 -52.441 1.00 73.79 389 ALA B O 1
ATOM 7766 N N . PRO B 1 390 ? 76.088 -19.666 -52.393 1.00 79.46 390 PRO B N 1
ATOM 7767 C CA . PRO B 1 390 ? 75.794 -20.597 -53.486 1.00 83.83 390 PRO B CA 1
ATOM 7768 C C . PRO B 1 390 ? 76.025 -19.962 -54.866 1.00 88.92 390 PRO B C 1
ATOM 7769 O O . PRO B 1 390 ? 76.244 -18.752 -54.965 1.00 87.36 390 PRO B O 1
ATOM 7773 N N . ALA B 1 391 ? 75.974 -20.778 -55.921 1.00 92.36 391 ALA B N 1
ATOM 7774 C CA . ALA B 1 391 ? 76.177 -20.296 -57.290 1.00 95.58 391 ALA B CA 1
ATOM 7775 C C . ALA B 1 391 ? 75.199 -19.172 -57.608 1.00 100.54 391 ALA B C 1
ATOM 7776 O O . ALA B 1 391 ? 73.990 -19.349 -57.470 1.00 100.98 391 ALA B O 1
ATOM 7778 N N . GLU B 1 392 ? 75.717 -18.020 -58.036 1.00 107.60 392 GLU B N 1
ATOM 7779 C CA . GLU B 1 392 ? 74.860 -16.872 -58.365 1.00 113.65 392 GLU B CA 1
ATOM 7780 C C . GLU B 1 392 ? 73.686 -17.270 -59.263 1.00 113.72 392 GLU B C 1
ATOM 7781 O O . GLU B 1 392 ? 72.599 -16.690 -59.178 1.00 108.56 392 GLU B O 1
ATOM 7787 N N . ASP B 1 393 ? 73.920 -18.257 -60.126 1.00 114.98 393 ASP B N 1
ATOM 7788 C CA . ASP B 1 393 ? 72.885 -18.748 -61.026 1.00 116.61 393 ASP B CA 1
ATOM 7789 C C . ASP B 1 393 ? 72.413 -20.130 -60.563 1.00 114.61 393 ASP B C 1
ATOM 7790 O O . ASP B 1 393 ? 72.446 -21.110 -61.318 1.00 114.30 393 ASP B O 1
ATOM 7795 N N . ALA B 1 394 ? 71.997 -20.194 -59.299 1.00 110.65 394 ALA B N 1
ATOM 7796 C CA . ALA B 1 394 ? 71.486 -21.427 -58.699 1.00 105.06 394 ALA B CA 1
ATOM 7797 C C . ALA B 1 394 ? 70.006 -21.190 -58.403 1.00 99.70 394 ALA B C 1
ATOM 7798 O O . ALA B 1 394 ? 69.561 -20.041 -58.334 1.00 99.82 394 ALA B O 1
ATOM 7800 N N . PRO B 1 395 ? 69.230 -22.271 -58.216 1.00 92.10 395 PRO B N 1
ATOM 7801 C CA . PRO B 1 395 ? 67.796 -22.165 -57.934 1.00 84.00 395 PRO B CA 1
ATOM 7802 C C . PRO B 1 395 ? 67.467 -21.198 -56.806 1.00 79.79 395 PRO B C 1
ATOM 7803 O O . PRO B 1 395 ? 68.306 -20.925 -55.954 1.00 73.05 395 PRO B O 1
ATOM 7807 N N . ARG B 1 396 ? 66.242 -20.679 -56.817 1.00 78.33 396 ARG B N 1
ATOM 7808 C CA . ARG B 1 396 ? 65.803 -19.722 -55.811 1.00 83.13 396 ARG B CA 1
ATOM 7809 C C . ARG B 1 396 ? 65.751 -20.352 -54.426 1.00 81.36 396 ARG B C 1
ATOM 7810 O O . ARG B 1 396 ? 66.065 -19.707 -53.425 1.00 81.35 396 ARG B O 1
ATOM 7818 N N . ALA B 1 397 ? 65.365 -21.620 -54.369 1.00 79.62 397 ALA B N 1
ATOM 7819 C CA . ALA B 1 397 ? 65.285 -22.321 -53.095 1.00 78.42 397 ALA B CA 1
ATOM 7820 C C . ALA B 1 397 ? 66.601 -22.219 -52.301 1.00 78.98 397 ALA B C 1
ATOM 7821 O O . ALA B 1 397 ? 66.577 -21.998 -51.087 1.00 80.78 397 ALA B O 1
ATOM 7823 N N . LEU B 1 398 ? 67.740 -22.373 -52.981 1.00 75.90 398 LEU B N 1
ATOM 7824 C CA . LEU B 1 398 ? 69.053 -22.292 -52.327 1.00 75.80 398 LEU B CA 1
ATOM 7825 C C . LEU B 1 398 ? 69.422 -20.848 -51.989 1.00 74.08 398 LEU B C 1
ATOM 7826 O O . LEU B 1 398 ? 70.083 -20.577 -50.987 1.00 72.31 398 LEU B O 1
ATOM 7831 N N . GLN B 1 399 ? 68.993 -19.929 -52.843 1.00 74.12 399 GLN B N 1
ATOM 7832 C CA . GLN B 1 399 ? 69.261 -18.518 -52.639 1.00 75.17 399 GLN B CA 1
ATOM 7833 C C . GLN B 1 399 ? 68.511 -18.127 -51.378 1.00 76.15 399 GLN B C 1
ATOM 7834 O O . GLN B 1 399 ? 68.999 -17.341 -50.563 1.00 78.55 399 GLN B O 1
ATOM 7840 N N . SER B 1 400 ? 67.315 -18.695 -51.237 1.00 73.10 400 SER B N 1
ATOM 7841 C CA . SER B 1 400 ? 66.445 -18.447 -50.098 1.00 73.01 400 SER B CA 1
ATOM 7842 C C . SER B 1 400 ? 67.102 -18.915 -48.792 1.00 76.30 400 SER B C 1
ATOM 7843 O O . SER B 1 400 ? 67.083 -18.196 -47.787 1.00 76.93 400 SER B O 1
ATOM 7846 N N . MET B 1 401 ? 67.693 -20.109 -48.802 1.00 78.24 401 MET B N 1
ATOM 7847 C CA . MET B 1 401 ? 68.354 -20.618 -47.600 1.00 77.01 401 MET B CA 1
ATOM 7848 C C . MET B 1 401 ? 69.542 -19.748 -47.202 1.00 77.59 401 MET B C 1
ATOM 7849 O O . MET B 1 401 ? 69.786 -19.541 -46.011 1.00 77.99 401 MET B O 1
ATOM 7854 N N . TRP B 1 402 ? 70.277 -19.247 -48.195 1.00 77.27 402 TRP B N 1
ATOM 7855 C CA . TRP B 1 402 ? 71.443 -18.406 -47.932 1.00 78.91 402 TRP B CA 1
ATOM 7856 C C . TRP B 1 402 ? 70.965 -17.039 -47.477 1.00 77.94 402 TRP B C 1
ATOM 7857 O O . TRP B 1 402 ? 71.562 -16.421 -46.599 1.00 77.12 402 TRP B O 1
ATOM 7868 N N . GLU B 1 403 ? 69.868 -16.580 -48.057 1.00 78.44 403 GLU B N 1
ATOM 7869 C CA . GLU B 1 403 ? 69.323 -15.285 -47.697 1.00 84.85 403 GLU B CA 1
ATOM 7870 C C . GLU B 1 403 ? 69.022 -15.269 -46.197 1.00 84.86 403 GLU B C 1
ATOM 7871 O O . GLU B 1 403 ? 69.274 -14.273 -45.513 1.00 85.22 403 GLU B O 1
ATOM 7877 N N . THR B 1 404 ? 68.496 -16.389 -45.700 1.00 83.07 404 THR B N 1
ATOM 7878 C CA . THR B 1 404 ? 68.145 -16.551 -44.283 1.00 82.78 404 THR B CA 1
ATOM 7879 C C . THR B 1 404 ? 69.385 -16.631 -43.379 1.00 85.35 404 THR B C 1
ATOM 7880 O O . THR B 1 404 ? 69.360 -16.193 -42.222 1.00 86.66 404 THR B O 1
ATOM 7884 N N . TRP B 1 405 ? 70.459 -17.209 -43.907 1.00 86.10 405 TRP B N 1
ATOM 7885 C CA . TRP B 1 405 ? 71.698 -17.363 -43.156 1.00 86.59 405 TRP B CA 1
ATOM 7886 C C . TRP B 1 405 ? 72.333 -16.014 -42.879 1.00 89.33 405 TRP B C 1
ATOM 7887 O O . TRP B 1 405 ? 72.714 -15.712 -41.743 1.00 88.96 405 TRP B O 1
ATOM 7898 N N . GLN B 1 406 ? 72.459 -15.209 -43.930 1.00 90.75 406 GLN B N 1
ATOM 7899 C CA . GLN B 1 406 ? 73.054 -13.890 -43.803 1.00 90.61 406 GLN B CA 1
ATOM 7900 C C . GLN B 1 406 ? 72.245 -13.045 -42.829 1.00 88.80 406 GLN B C 1
ATOM 7901 O O . GLN B 1 406 ? 72.805 -12.265 -42.052 1.00 85.86 406 GLN B O 1
ATOM 7907 N N . GLU B 1 407 ? 70.929 -13.228 -42.865 1.00 86.40 407 GLU B N 1
ATOM 7908 C CA . GLU B 1 407 ? 70.026 -12.505 -41.992 1.00 83.80 407 GLU B CA 1
ATOM 7909 C C . GLU B 1 407 ? 70.231 -12.857 -40.517 1.00 83.85 407 GLU B C 1
ATOM 7910 O O . GLU B 1 407 ? 69.952 -12.041 -39.644 1.00 84.52 407 GLU B O 1
ATOM 7916 N N . MET B 1 408 ? 70.716 -14.061 -40.232 1.00 87.18 408 MET B N 1
ATOM 7917 C CA . MET B 1 408 ? 70.956 -14.449 -38.846 1.00 90.35 408 MET B CA 1
ATOM 7918 C C . MET B 1 408 ? 72.159 -13.693 -38.310 1.00 93.29 408 MET B C 1
ATOM 7919 O O . MET B 1 408 ? 72.158 -13.244 -37.164 1.00 93.33 408 MET B O 1
ATOM 7924 N N . HIS B 1 409 ? 73.182 -13.567 -39.152 1.00 96.73 409 HIS B N 1
ATOM 7925 C CA . HIS B 1 409 ? 74.428 -12.897 -38.790 1.00 102.62 409 HIS B CA 1
ATOM 7926 C C . HIS B 1 409 ? 74.415 -11.411 -39.097 1.00 105.84 409 HIS B C 1
ATOM 7927 O O . HIS B 1 409 ? 75.056 -10.954 -40.049 1.00 103.80 409 HIS B O 1
ATOM 7934 N N . GLU B 1 410 ? 73.691 -10.666 -38.268 1.00 111.34 410 GLU B N 1
ATOM 7935 C CA . GLU B 1 410 ? 73.566 -9.224 -38.421 1.00 116.37 410 GLU B CA 1
ATOM 7936 C C . GLU B 1 410 ? 72.517 -8.701 -37.446 1.00 121.12 410 GLU B C 1
ATOM 7937 O O . GLU B 1 410 ? 71.430 -9.271 -37.335 1.00 126.51 410 GLU B O 1
ATOM 7943 N N . PRO B 1 411 ? 72.823 -7.598 -36.741 1.00 122.52 411 PRO B N 1
ATOM 7944 C CA . PRO B 1 411 ? 71.899 -6.994 -35.767 1.00 122.96 411 PRO B CA 1
ATOM 7945 C C . PRO B 1 411 ? 70.470 -6.671 -36.269 1.00 123.58 411 PRO B C 1
ATOM 7946 O O . PRO B 1 411 ? 70.184 -5.554 -36.712 1.00 121.22 411 PRO B O 1
ATOM 7950 N N . GLY B 1 412 ? 69.578 -7.659 -36.180 1.00 122.84 412 GLY B N 1
ATOM 7951 C CA . GLY B 1 412 ? 68.190 -7.492 -36.595 1.00 119.72 412 GLY B CA 1
ATOM 7952 C C . GLY B 1 412 ? 67.283 -7.962 -35.471 1.00 122.46 412 GLY B C 1
ATOM 7953 O O . GLY B 1 412 ? 67.158 -7.285 -34.453 1.00 122.53 412 GLY B O 1
ATOM 7954 N N . THR B 1 413 ? 66.653 -9.122 -35.647 1.00 124.03 413 THR B N 1
ATOM 7955 C CA . THR B 1 413 ? 65.774 -9.686 -34.613 1.00 128.99 413 THR B CA 1
ATOM 7956 C C . THR B 1 413 ? 66.275 -11.056 -34.152 1.00 131.78 413 THR B C 1
ATOM 7957 O O . THR B 1 413 ? 66.539 -11.930 -34.980 1.00 132.22 413 THR B O 1
ATOM 7961 N N . ARG B 1 414 ? 66.378 -11.252 -32.837 1.00 133.85 414 ARG B N 1
ATOM 7962 C CA . ARG B 1 414 ? 66.872 -12.517 -32.298 1.00 135.62 414 ARG B CA 1
ATOM 7963 C C . ARG B 1 414 ? 65.795 -13.578 -31.962 1.00 137.97 414 ARG B C 1
ATOM 7964 O O . ARG B 1 414 ? 66.085 -14.776 -32.034 1.00 142.37 414 ARG B O 1
ATOM 7972 N N . ARG B 1 415 ? 64.565 -13.157 -31.631 1.00 137.11 415 ARG B N 1
ATOM 7973 C CA . ARG B 1 415 ? 63.459 -14.093 -31.280 1.00 131.62 415 ARG B CA 1
ATOM 7974 C C . ARG B 1 415 ? 62.786 -14.699 -32.528 1.00 124.77 415 ARG B C 1
ATOM 7975 O O . ARG B 1 415 ? 62.018 -15.683 -32.451 1.00 114.33 415 ARG B O 1
ATOM 7983 N N . SER B 1 416 ? 63.114 -14.079 -33.667 1.00 117.68 416 SER B N 1
ATOM 7984 C CA . SER B 1 416 ? 62.630 -14.434 -34.999 1.00 103.30 416 SER B CA 1
ATOM 7985 C C . SER B 1 416 ? 63.374 -15.661 -35.479 1.00 93.64 416 SER B C 1
ATOM 7986 O O . SER B 1 416 ? 63.349 -15.991 -36.658 1.00 91.97 416 SER B O 1
ATOM 7989 N N . LEU B 1 417 ? 64.048 -16.324 -34.549 1.00 85.46 417 LEU B N 1
ATOM 7990 C CA . LEU B 1 417 ? 64.789 -17.527 -34.868 1.00 80.96 417 LEU B CA 1
ATOM 7991 C C . LEU B 1 417 ? 63.795 -18.676 -35.052 1.00 80.99 417 LEU B C 1
ATOM 7992 O O . LEU B 1 417 ? 63.992 -19.555 -35.894 1.00 74.55 417 LEU B O 1
ATOM 7997 N N . ARG B 1 418 ? 62.716 -18.665 -34.273 1.00 83.89 418 ARG B N 1
ATOM 7998 C CA . ARG B 1 418 ? 61.705 -19.706 -34.401 1.00 82.33 418 ARG B CA 1
ATOM 7999 C C . ARG B 1 418 ? 61.229 -19.739 -35.853 1.00 78.07 418 ARG B C 1
ATOM 8000 O O . ARG B 1 418 ? 60.928 -20.802 -36.385 1.00 77.57 418 ARG B O 1
ATOM 8008 N N . GLU B 1 419 ? 61.181 -18.564 -36.483 1.00 76.81 419 GLU B N 1
ATOM 8009 C CA . GLU B 1 419 ? 60.756 -18.417 -37.878 1.00 72.14 419 GLU B CA 1
ATOM 8010 C C . GLU B 1 419 ? 61.836 -18.864 -38.861 1.00 72.84 419 GLU B C 1
ATOM 8011 O O . GLU B 1 419 ? 61.553 -19.584 -39.813 1.00 69.40 419 GLU B O 1
ATOM 8017 N N . TRP B 1 420 ? 63.067 -18.412 -38.631 1.00 74.42 420 TRP B N 1
ATOM 8018 C CA . TRP B 1 420 ? 64.194 -18.768 -39.485 1.00 73.46 420 TRP B CA 1
ATOM 8019 C C . TRP B 1 420 ? 64.304 -20.278 -39.606 1.00 73.28 420 TRP B C 1
ATOM 8020 O O . TRP B 1 420 ? 64.699 -20.808 -40.649 1.00 76.15 420 TRP B O 1
ATOM 8031 N N . LEU B 1 421 ? 63.963 -20.969 -38.526 1.00 71.40 421 LEU B N 1
ATOM 8032 C CA . LEU B 1 421 ? 64.037 -22.423 -38.496 1.00 69.35 421 LEU B CA 1
ATOM 8033 C C . LEU B 1 421 ? 63.030 -22.969 -39.488 1.00 69.60 421 LEU B C 1
ATOM 8034 O O . LEU B 1 421 ? 63.382 -23.733 -40.379 1.00 70.24 421 LEU B O 1
ATOM 8039 N N . HIS B 1 422 ? 61.777 -22.557 -39.334 1.00 69.01 422 HIS B N 1
ATOM 8040 C CA . HIS B 1 422 ? 60.716 -22.987 -40.229 1.00 71.93 422 HIS B CA 1
ATOM 8041 C C . HIS B 1 422 ? 61.066 -22.693 -41.682 1.00 75.10 422 HIS B C 1
ATOM 8042 O O . HIS B 1 422 ? 60.656 -23.422 -42.588 1.00 79.06 422 HIS B O 1
ATOM 8049 N N . ASP B 1 423 ? 61.816 -21.621 -41.910 1.00 75.25 423 ASP B N 1
ATOM 8050 C CA . ASP B 1 423 ? 62.210 -21.254 -43.263 1.00 73.24 423 ASP B CA 1
ATOM 8051 C C . ASP B 1 423 ? 63.189 -22.256 -43.853 1.00 72.60 423 ASP B C 1
ATOM 8052 O O . ASP B 1 423 ? 62.966 -22.766 -44.940 1.00 72.22 423 ASP B O 1
ATOM 8057 N N . SER B 1 424 ? 64.272 -22.524 -43.131 1.00 71.73 424 SER B N 1
ATOM 8058 C CA . SER B 1 424 ? 65.285 -23.459 -43.595 1.00 75.51 424 SER B CA 1
ATOM 8059 C C . SER B 1 424 ? 64.715 -24.858 -43.783 1.00 76.66 424 SER B C 1
ATOM 8060 O O . SER B 1 424 ? 65.077 -25.573 -44.726 1.00 77.81 424 SER B O 1
ATOM 8063 N N . GLN B 1 425 ? 63.816 -25.250 -42.887 1.00 77.21 425 GLN B N 1
ATOM 8064 C CA . GLN B 1 425 ? 63.191 -26.574 -42.954 1.00 74.45 425 GLN B CA 1
ATOM 8065 C C . GLN B 1 425 ? 62.419 -26.763 -44.249 1.00 71.48 425 GLN B C 1
ATOM 8066 O O . GLN B 1 425 ? 62.541 -27.803 -44.901 1.00 68.78 425 GLN B O 1
ATOM 8072 N N . MET B 1 426 ? 61.635 -25.753 -44.617 1.00 68.61 426 MET B N 1
ATOM 8073 C CA . MET B 1 426 ? 60.828 -25.819 -45.823 1.00 67.42 426 MET B CA 1
ATOM 8074 C C . MET B 1 426 ? 61.658 -25.723 -47.099 1.00 66.64 426 MET B C 1
ATOM 8075 O O . MET B 1 426 ? 61.364 -26.398 -48.083 1.00 68.21 426 MET B O 1
ATOM 8080 N N . ASP B 1 427 ? 62.689 -24.888 -47.099 1.00 65.51 427 ASP B N 1
ATOM 8081 C CA . ASP B 1 427 ? 63.516 -24.791 -48.292 1.00 68.94 427 ASP B CA 1
ATOM 8082 C C . ASP B 1 427 ? 64.232 -26.130 -48.482 1.00 68.86 427 ASP B C 1
ATOM 8083 O O . ASP B 1 427 ? 64.259 -26.679 -49.585 1.00 71.63 427 ASP B O 1
ATOM 8088 N N . LEU B 1 428 ? 64.799 -26.671 -47.408 1.00 64.76 428 LEU B N 1
ATOM 8089 C CA . LEU B 1 428 ? 65.500 -27.948 -47.504 1.00 60.84 428 LEU B CA 1
ATOM 8090 C C . LEU B 1 428 ? 64.592 -29.051 -48.030 1.00 60.66 428 LEU B C 1
ATOM 8091 O O . LEU B 1 428 ? 65.028 -29.910 -48.786 1.00 58.94 428 LEU B O 1
ATOM 8096 N N . HIS B 1 429 ? 63.328 -29.016 -47.623 1.00 63.20 429 HIS B N 1
ATOM 8097 C CA . HIS B 1 429 ? 62.338 -30.000 -48.058 1.00 65.52 429 HIS B CA 1
ATOM 8098 C C . HIS B 1 429 ? 62.040 -29.866 -49.563 1.00 68.25 429 HIS B C 1
ATOM 8099 O O . HIS B 1 429 ? 61.853 -30.872 -50.262 1.00 67.05 429 HIS B O 1
ATOM 8106 N N . ASP B 1 430 ? 61.992 -28.621 -50.047 1.00 70.78 430 ASP B N 1
ATOM 8107 C CA . ASP B 1 430 ? 61.723 -28.324 -51.456 1.00 66.05 430 ASP B CA 1
ATOM 8108 C C . ASP B 1 430 ? 62.846 -28.840 -52.331 1.00 61.26 430 ASP B C 1
ATOM 8109 O O . ASP B 1 430 ? 62.602 -29.499 -53.335 1.00 60.02 430 ASP B O 1
ATOM 8114 N N . ILE B 1 431 ? 64.082 -28.527 -51.960 1.00 55.32 431 ILE B N 1
ATOM 8115 C CA . ILE B 1 431 ? 65.191 -28.983 -52.767 1.00 54.28 431 ILE B CA 1
ATOM 8116 C C . ILE B 1 431 ? 65.287 -30.512 -52.650 1.00 55.51 431 ILE B C 1
ATOM 8117 O O . ILE B 1 431 ? 65.753 -31.174 -53.566 1.00 60.07 431 ILE B O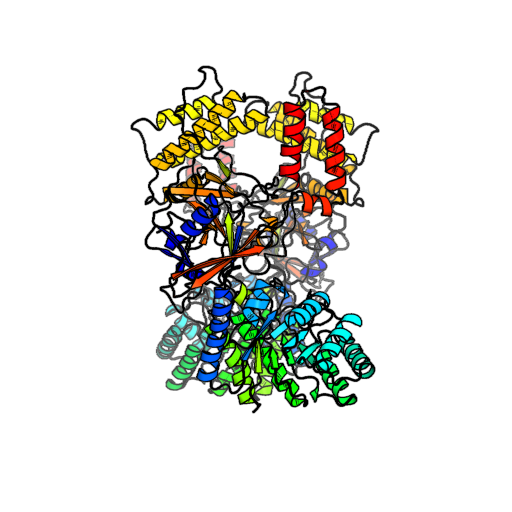 1
ATOM 8122 N N . HIS B 1 432 ? 64.819 -31.079 -51.538 1.00 59.83 432 HIS B N 1
ATOM 8123 C CA . HIS B 1 432 ? 64.852 -32.539 -51.330 1.00 55.95 432 HIS B CA 1
ATOM 8124 C C . HIS B 1 432 ? 63.907 -33.282 -52.257 1.00 57.93 432 HIS B C 1
ATOM 8125 O O . HIS B 1 432 ? 64.313 -34.209 -52.965 1.00 56.73 432 HIS B O 1
ATOM 8132 N N . ILE B 1 433 ? 62.636 -32.886 -52.205 1.00 59.33 433 ILE B N 1
ATOM 8133 C CA . ILE B 1 433 ? 61.599 -33.480 -53.028 1.00 61.89 433 ILE B CA 1
ATOM 8134 C C . ILE B 1 433 ? 61.938 -33.105 -54.469 1.00 62.12 433 ILE B C 1
ATOM 8135 O O . ILE B 1 433 ? 61.757 -33.894 -55.395 1.00 61.94 433 ILE B O 1
ATOM 8140 N N . GLY B 1 434 ? 62.476 -31.902 -54.637 1.00 61.63 434 GLY B N 1
ATOM 8141 C CA . GLY B 1 434 ? 62.846 -31.430 -55.958 1.00 62.83 434 GLY B CA 1
ATOM 8142 C C . GLY B 1 434 ? 64.013 -32.203 -56.537 1.00 62.16 434 GLY B C 1
ATOM 8143 O O . GLY B 1 434 ? 64.168 -32.309 -57.754 1.00 63.78 434 GLY B O 1
ATOM 8144 N N . TYR B 1 435 ? 64.842 -32.743 -55.657 1.00 61.82 435 TYR B N 1
ATOM 8145 C CA . TYR B 1 435 ? 65.996 -33.510 -56.082 1.00 62.70 435 TYR B CA 1
ATOM 8146 C C . TYR B 1 435 ? 65.559 -34.797 -56.743 1.00 64.05 435 TYR B C 1
ATOM 8147 O O . TYR B 1 435 ? 66.154 -35.247 -57.720 1.00 65.69 435 TYR B O 1
ATOM 8156 N N . SER B 1 436 ? 64.524 -35.403 -56.185 1.00 63.89 436 SER B N 1
ATOM 8157 C CA . SER B 1 436 ? 64.022 -36.642 -56.731 1.00 65.91 436 SER B CA 1
ATOM 8158 C C . SER B 1 436 ? 63.319 -36.358 -58.043 1.00 66.26 436 SER B C 1
ATOM 8159 O O . SER B 1 436 ? 63.328 -37.178 -58.959 1.00 65.90 436 SER B O 1
ATOM 8162 N N . SER B 1 437 ? 62.725 -35.179 -58.142 1.00 65.68 437 SER B N 1
ATOM 8163 C CA . SER B 1 437 ? 62.020 -34.810 -59.357 1.00 67.87 437 SER B CA 1
ATOM 8164 C C . SER B 1 437 ? 62.999 -34.602 -60.499 1.00 66.75 437 SER B C 1
ATOM 8165 O O . SER B 1 437 ? 62.602 -34.545 -61.663 1.00 68.08 437 SER B O 1
ATOM 8168 N N . GLY B 1 438 ? 64.278 -34.490 -60.153 1.00 64.95 438 GLY B N 1
ATOM 8169 C CA . GLY B 1 438 ? 65.308 -34.269 -61.151 1.00 64.03 438 GLY B CA 1
ATOM 8170 C C . GLY B 1 438 ? 65.466 -32.805 -61.531 1.00 65.82 438 GLY B C 1
ATOM 8171 O O . GLY B 1 438 ? 65.773 -32.488 -62.678 1.00 66.41 438 GLY B O 1
ATOM 8172 N N . ILE B 1 439 ? 65.245 -31.905 -60.577 1.00 67.01 439 ILE B N 1
ATOM 8173 C CA . ILE B 1 439 ? 65.385 -30.478 -60.844 1.00 67.91 439 ILE B CA 1
ATOM 8174 C C . ILE B 1 439 ? 66.333 -29.826 -59.835 1.00 69.25 439 ILE B C 1
ATOM 8175 O O . ILE B 1 439 ? 66.239 -28.626 -59.562 1.00 71.39 439 ILE B O 1
ATOM 8180 N N . PHE B 1 440 ? 67.248 -30.636 -59.296 1.00 69.86 440 PHE B N 1
ATOM 8181 C CA . PHE B 1 440 ? 68.255 -30.224 -58.297 1.00 65.36 440 PHE B CA 1
ATOM 8182 C C . PHE B 1 440 ? 69.446 -31.200 -58.333 1.00 66.21 440 PHE B C 1
ATOM 8183 O O . PHE B 1 440 ? 69.273 -32.424 -58.293 1.00 71.36 440 PHE B O 1
ATOM 8191 N N . SER B 1 441 ? 70.657 -30.664 -58.396 1.00 65.85 441 SER B N 1
ATOM 8192 C CA . SER B 1 441 ? 71.835 -31.519 -58.451 1.00 67.48 441 SER B CA 1
ATOM 8193 C C . SER B 1 441 ? 72.285 -31.974 -57.075 1.00 68.14 441 SER B C 1
ATOM 8194 O O . SER B 1 441 ? 72.084 -31.284 -56.074 1.00 67.72 441 SER B O 1
ATOM 8197 N N . LEU B 1 442 ? 72.899 -33.148 -57.041 1.00 68.16 442 LEU B N 1
ATOM 8198 C CA . LEU B 1 442 ? 73.402 -33.715 -55.812 1.00 67.36 442 LEU B CA 1
ATOM 8199 C C . LEU B 1 442 ? 74.275 -32.691 -55.095 1.00 71.35 442 LEU B C 1
ATOM 8200 O O . LEU B 1 442 ? 74.255 -32.606 -53.867 1.00 73.27 442 LEU B O 1
ATOM 8205 N N . GLN B 1 443 ? 75.037 -31.907 -55.858 1.00 77.58 443 GLN B N 1
ATOM 8206 C CA . GLN B 1 443 ? 75.913 -30.887 -55.266 1.00 80.02 443 GLN B CA 1
ATOM 8207 C C . GLN B 1 443 ? 75.059 -29.865 -54.537 1.00 77.00 443 GLN B C 1
ATOM 8208 O O . GLN B 1 443 ? 75.453 -29.350 -53.489 1.00 78.67 443 GLN B O 1
ATOM 8214 N N . GLU B 1 444 ? 73.897 -29.567 -55.110 1.00 71.09 444 GLU B N 1
ATOM 8215 C CA . GLU B 1 444 ? 72.985 -28.604 -54.526 1.00 69.03 444 GLU B CA 1
ATOM 8216 C C . GLU B 1 444 ? 72.352 -29.181 -53.274 1.00 66.79 444 GLU B C 1
ATOM 8217 O O . GLU B 1 444 ? 72.272 -28.514 -52.243 1.00 62.41 444 GLU B O 1
ATOM 8223 N N . ARG B 1 445 ? 71.919 -30.432 -53.358 1.00 65.22 445 ARG B N 1
ATOM 8224 C CA . ARG B 1 445 ? 71.315 -31.085 -52.206 1.00 64.20 445 ARG B CA 1
ATOM 8225 C C . ARG B 1 445 ? 72.317 -31.181 -51.061 1.00 65.96 445 ARG B C 1
ATOM 8226 O O . ARG B 1 445 ? 71.982 -30.896 -49.915 1.00 69.26 445 ARG B O 1
ATOM 8234 N N . ALA B 1 446 ? 73.544 -31.584 -51.375 1.00 65.66 446 ALA B N 1
ATOM 8235 C CA . ALA B 1 446 ? 74.585 -31.705 -50.363 1.00 66.86 446 ALA B CA 1
ATOM 8236 C C . ALA B 1 446 ? 74.865 -30.351 -49.736 1.00 67.13 446 ALA B C 1
ATOM 8237 O O . ALA B 1 446 ? 75.215 -30.259 -48.562 1.00 69.49 446 ALA B O 1
ATOM 8239 N N . TRP B 1 447 ? 74.716 -29.299 -50.528 1.00 66.88 447 TRP B N 1
ATOM 8240 C CA . TRP B 1 447 ? 74.969 -27.958 -50.036 1.00 66.43 447 TRP B CA 1
ATOM 8241 C C . TRP B 1 447 ? 73.876 -27.532 -49.070 1.00 63.91 447 TRP B C 1
ATOM 8242 O O . TRP B 1 447 ? 74.151 -27.110 -47.947 1.00 61.88 447 TRP B O 1
ATOM 8253 N N . ALA B 1 448 ? 72.632 -27.651 -49.517 1.00 62.10 448 ALA B N 1
ATOM 8254 C CA . ALA B 1 448 ? 71.484 -27.274 -48.700 1.00 64.25 448 ALA B CA 1
ATOM 8255 C C . ALA B 1 448 ? 71.487 -28.024 -47.372 1.00 64.77 448 ALA B C 1
ATOM 8256 O O . ALA B 1 448 ? 71.308 -27.423 -46.310 1.00 67.51 448 ALA B O 1
ATOM 8258 N N . GLU B 1 449 ? 71.692 -29.334 -47.436 1.00 60.24 449 GLU B N 1
ATOM 8259 C CA . GLU B 1 449 ? 71.710 -30.145 -46.234 1.00 60.24 449 GLU B CA 1
ATOM 8260 C C . GLU B 1 449 ? 72.701 -29.596 -45.222 1.00 66.00 449 GLU B C 1
ATOM 8261 O O . GLU B 1 449 ? 72.390 -29.490 -44.029 1.00 67.39 449 GLU B O 1
ATOM 8267 N N . GLN B 1 450 ? 73.890 -29.223 -45.686 1.00 69.58 450 GLN B N 1
ATOM 8268 C CA . GLN B 1 450 ? 74.891 -28.687 -44.766 1.00 72.81 450 GLN B CA 1
ATOM 8269 C C . GLN B 1 450 ? 74.535 -27.305 -44.224 1.00 70.86 450 GLN B C 1
ATOM 8270 O O . GLN B 1 450 ? 74.747 -27.013 -43.048 1.00 69.91 450 GLN B O 1
ATOM 8276 N N . LEU B 1 451 ? 73.984 -26.455 -45.074 1.00 69.19 451 LEU B N 1
ATOM 8277 C CA . LEU B 1 451 ? 73.616 -25.143 -44.607 1.00 68.93 451 LEU B CA 1
ATOM 8278 C C . LEU B 1 451 ? 72.572 -25.306 -43.514 1.00 67.28 451 LEU B C 1
ATOM 8279 O O . LEU B 1 451 ? 72.603 -24.604 -42.505 1.00 71.10 451 LEU B O 1
ATOM 8284 N N . TYR B 1 452 ? 71.653 -26.244 -43.700 1.00 60.74 452 TYR B N 1
ATOM 8285 C CA . TYR B 1 452 ? 70.622 -26.454 -42.699 1.00 60.81 452 TYR B CA 1
ATOM 8286 C C . TYR B 1 452 ? 71.236 -26.929 -41.403 1.00 61.15 452 TYR B C 1
ATOM 8287 O O . TYR B 1 452 ? 70.842 -26.476 -40.327 1.00 53.25 452 TYR B O 1
ATOM 8296 N N . LEU B 1 453 ? 72.189 -27.854 -41.502 1.00 61.87 453 LEU B N 1
ATOM 8297 C CA . LEU B 1 453 ? 72.837 -28.377 -40.304 1.00 69.62 453 LEU B CA 1
ATOM 8298 C C . LEU B 1 453 ? 73.627 -27.294 -39.574 1.00 70.50 453 LEU B C 1
ATOM 8299 O O . LEU B 1 453 ? 73.811 -27.351 -38.355 1.00 70.76 453 LEU B O 1
ATOM 8304 N N . SER B 1 454 ? 74.079 -26.299 -40.325 1.00 71.21 454 SER B N 1
ATOM 8305 C CA . SER B 1 454 ? 74.825 -25.202 -39.739 1.00 70.95 454 SER B CA 1
ATOM 8306 C C . SER B 1 454 ? 73.805 -24.279 -39.091 1.00 70.67 454 SER B C 1
ATOM 8307 O O . SER B 1 454 ? 74.046 -23.734 -38.018 1.00 70.46 454 SER B O 1
ATOM 8310 N N . MET B 1 455 ? 72.661 -24.125 -39.756 1.00 71.69 455 MET B N 1
ATOM 8311 C CA . MET B 1 455 ? 71.559 -23.290 -39.271 1.00 75.41 455 MET B CA 1
ATOM 8312 C C . MET B 1 455 ? 71.132 -23.737 -37.883 1.00 74.37 455 MET B C 1
ATOM 8313 O O . MET B 1 455 ? 70.784 -22.922 -37.026 1.00 73.38 455 MET B O 1
ATOM 8318 N N . CYS B 1 456 ? 71.144 -25.046 -37.678 1.00 72.76 456 CYS B N 1
ATOM 8319 C CA . CYS B 1 456 ? 70.749 -25.606 -36.402 1.00 71.02 456 CYS B CA 1
ATOM 8320 C C . CYS B 1 456 ? 71.806 -25.324 -35.367 1.00 70.23 456 CYS B C 1
ATOM 8321 O O . CYS B 1 456 ? 71.509 -24.798 -34.303 1.00 70.94 456 CYS B O 1
ATOM 8324 N N . HIS B 1 457 ? 73.044 -25.670 -35.693 1.00 72.12 457 HIS B N 1
ATOM 8325 C CA . HIS B 1 457 ? 74.146 -25.456 -34.778 1.00 74.84 457 HIS B CA 1
ATOM 8326 C C . HIS B 1 457 ? 74.150 -24.023 -34.287 1.00 76.29 457 HIS B C 1
ATOM 8327 O O . HIS B 1 457 ? 74.564 -23.757 -33.163 1.00 80.18 457 HIS B O 1
ATOM 8334 N N . GLU B 1 458 ? 73.681 -23.103 -35.123 1.00 76.81 458 GLU B N 1
ATOM 8335 C CA . GLU B 1 458 ? 73.648 -21.687 -34.758 1.00 76.15 458 GLU B CA 1
ATOM 8336 C C . GLU B 1 458 ? 72.456 -21.330 -33.892 1.00 71.76 458 GLU B C 1
ATOM 8337 O O . GLU B 1 458 ? 72.590 -20.643 -32.884 1.00 70.90 458 GLU B O 1
ATOM 8343 N N . VAL B 1 459 ? 71.287 -21.796 -34.302 1.00 68.32 459 VAL B N 1
ATOM 8344 C CA . VAL B 1 459 ? 70.068 -21.523 -33.572 1.00 66.48 459 VAL B CA 1
ATOM 8345 C C . VAL B 1 459 ? 70.102 -22.207 -32.208 1.00 72.95 459 VAL B C 1
ATOM 8346 O O . VAL B 1 459 ? 69.533 -21.715 -31.239 1.00 74.97 459 VAL B O 1
ATOM 8350 N N . GLN B 1 460 ? 70.797 -23.332 -32.125 1.00 79.37 460 GLN B N 1
ATOM 8351 C CA . GLN B 1 460 ? 70.898 -24.066 -30.870 1.00 84.41 460 GLN B CA 1
ATOM 8352 C C . GLN B 1 460 ? 71.668 -23.268 -29.810 1.00 86.13 460 GLN B C 1
ATOM 8353 O O . GLN B 1 460 ? 71.475 -23.481 -28.614 1.00 88.45 460 GLN B O 1
ATOM 8359 N N . LYS B 1 461 ? 72.531 -22.352 -30.253 1.00 86.09 461 LYS B N 1
ATOM 8360 C CA . LYS B 1 461 ? 73.325 -21.505 -29.350 1.00 84.90 461 LYS B CA 1
ATOM 8361 C C . LYS B 1 461 ? 72.496 -20.340 -28.806 1.00 89.16 461 LYS B C 1
ATOM 8362 O O . LYS B 1 461 ? 72.428 -20.114 -27.595 1.00 88.84 461 LYS B O 1
ATOM 8368 N N . GLN B 1 462 ? 71.881 -19.594 -29.719 1.00 92.00 462 GLN B N 1
ATOM 8369 C CA . GLN B 1 462 ? 71.073 -18.439 -29.361 1.00 92.18 462 GLN B CA 1
ATOM 8370 C C . GLN B 1 462 ? 69.898 -18.813 -28.480 1.00 96.00 462 GLN B C 1
ATOM 8371 O O . GLN B 1 462 ? 69.532 -18.061 -27.585 1.00 98.39 462 GLN B O 1
ATOM 8377 N N . LEU B 1 463 ? 69.317 -19.981 -28.740 1.00 101.24 463 LEU B N 1
ATOM 8378 C CA . LEU B 1 463 ? 68.168 -20.499 -27.988 1.00 104.04 463 LEU B CA 1
ATOM 8379 C C . LEU B 1 463 ? 68.204 -20.176 -26.484 1.00 106.64 463 LEU B C 1
ATOM 8380 O O . LEU B 1 463 ? 69.250 -20.280 -25.846 1.00 108.71 463 LEU B O 1
ATOM 8385 N N . ASP B 1 464 ? 67.059 -19.792 -25.922 1.00 107.20 464 ASP B N 1
ATOM 8386 C CA . ASP B 1 464 ? 66.979 -19.457 -24.498 1.00 111.26 464 ASP B CA 1
ATOM 8387 C C . ASP B 1 464 ? 66.164 -20.507 -23.731 1.00 110.54 464 ASP B C 1
ATOM 8388 O O . ASP B 1 464 ? 64.957 -20.633 -23.954 1.00 110.90 464 ASP B O 1
ATOM 8393 N N . PRO B 1 465 ? 66.808 -21.253 -22.798 1.00 108.24 465 PRO B N 1
ATOM 8394 C CA . PRO B 1 465 ? 66.140 -22.299 -22.002 1.00 103.72 465 PRO B CA 1
ATOM 8395 C C . PRO B 1 465 ? 64.970 -21.864 -21.106 1.00 102.11 465 PRO B C 1
ATOM 8396 O O . PRO B 1 465 ? 64.101 -22.675 -20.762 1.00 96.92 465 PRO B O 1
ATOM 8400 N N . GLN B 1 466 ? 64.951 -20.582 -20.753 1.00 104.98 466 GLN B N 1
ATOM 8401 C CA . GLN B 1 466 ? 63.912 -20.017 -19.898 1.00 109.04 466 GLN B CA 1
ATOM 8402 C C . GLN B 1 466 ? 62.694 -19.548 -20.698 1.00 108.40 466 GLN B C 1
ATOM 8403 O O . GLN B 1 466 ? 61.592 -19.430 -20.161 1.00 107.72 466 GLN B O 1
ATOM 8409 N N . ASN B 1 467 ? 62.895 -19.272 -21.982 1.00 106.90 467 ASN B N 1
ATOM 8410 C CA . ASN B 1 467 ? 61.804 -18.818 -22.832 1.00 104.32 467 ASN B CA 1
ATOM 8411 C C . ASN B 1 467 ? 60.911 -20.019 -23.144 1.00 106.14 467 ASN B C 1
ATOM 8412 O O . ASN B 1 467 ? 61.396 -21.053 -23.601 1.00 108.43 467 ASN B O 1
ATOM 8417 N N . ARG B 1 468 ? 59.612 -19.887 -22.879 1.00 108.20 468 ARG B N 1
ATOM 8418 C CA . ARG B 1 468 ? 58.654 -20.976 -23.117 1.00 108.71 468 ARG B CA 1
ATOM 8419 C C . ARG B 1 468 ? 58.560 -21.410 -24.582 1.00 110.10 468 ARG B C 1
ATOM 8420 O O . ARG B 1 468 ? 58.370 -22.596 -24.872 1.00 113.25 468 ARG B O 1
ATOM 8428 N N . ALA B 1 469 ? 58.697 -20.455 -25.497 1.00 106.88 469 ALA B N 1
ATOM 8429 C CA . ALA B 1 469 ? 58.626 -20.753 -26.919 1.00 104.36 469 ALA B CA 1
ATOM 8430 C C . ALA B 1 469 ? 59.938 -21.329 -27.468 1.00 105.53 469 ALA B C 1
ATOM 8431 O O . ALA B 1 469 ? 60.011 -21.683 -28.643 1.00 109.92 469 ALA B O 1
ATOM 8433 N N . HIS B 1 470 ? 60.958 -21.434 -26.617 1.00 101.21 470 HIS B N 1
ATOM 8434 C CA . HIS B 1 470 ? 62.265 -21.950 -27.028 1.00 99.31 470 HIS B CA 1
ATOM 8435 C C . HIS B 1 470 ? 62.562 -23.371 -26.532 1.00 104.72 470 HIS B C 1
ATOM 8436 O O . HIS B 1 470 ? 63.582 -23.975 -26.904 1.00 103.91 470 HIS B O 1
ATOM 8443 N N . ARG B 1 471 ? 61.675 -23.902 -25.689 1.00 109.99 471 ARG B N 1
ATOM 8444 C CA . ARG B 1 471 ? 61.837 -25.250 -25.126 1.00 111.01 471 ARG B CA 1
ATOM 8445 C C . ARG B 1 471 ? 61.352 -26.355 -26.075 1.00 107.56 471 ARG B C 1
ATOM 8446 O O . ARG B 1 471 ? 61.981 -27.407 -26.178 1.00 106.09 471 ARG B O 1
ATOM 8454 N N . PRO B 1 472 ? 60.240 -26.122 -26.797 1.00 105.36 472 PRO B N 1
ATOM 8455 C CA . PRO B 1 472 ? 59.755 -27.153 -27.721 1.00 104.32 472 PRO B CA 1
ATOM 8456 C C . PRO B 1 472 ? 60.745 -27.380 -28.868 1.00 103.76 472 PRO B C 1
ATOM 8457 O O . PRO B 1 472 ? 60.704 -28.409 -29.549 1.00 109.02 472 PRO B O 1
ATOM 8461 N N . ILE B 1 473 ? 61.631 -26.411 -29.071 1.00 96.94 473 ILE B N 1
ATOM 8462 C CA . ILE B 1 473 ? 62.636 -26.498 -30.121 1.00 90.16 473 ILE B CA 1
ATOM 8463 C C . ILE B 1 473 ? 63.957 -27.012 -29.578 1.00 90.67 473 ILE B C 1
ATOM 8464 O O . ILE B 1 473 ? 64.643 -27.799 -30.231 1.00 89.18 473 ILE B O 1
ATOM 8469 N N . ILE B 1 474 ? 64.314 -26.560 -28.382 1.00 90.34 474 ILE B N 1
ATOM 8470 C CA . ILE B 1 474 ? 65.557 -26.983 -27.771 1.00 92.78 474 ILE B CA 1
ATOM 8471 C C . ILE B 1 474 ? 65.588 -28.515 -27.728 1.00 92.64 474 ILE B C 1
ATOM 8472 O O . ILE B 1 474 ? 66.658 -29.127 -27.779 1.00 91.68 474 ILE B O 1
ATOM 8477 N N . ASP B 1 475 ? 64.410 -29.133 -27.660 1.00 93.20 475 ASP B N 1
ATOM 8478 C CA . ASP B 1 475 ? 64.317 -30.595 -27.630 1.00 93.42 475 ASP B CA 1
ATOM 8479 C C . ASP B 1 475 ? 64.333 -31.176 -29.037 1.00 88.92 475 ASP B C 1
ATOM 8480 O O . ASP B 1 475 ? 64.792 -32.295 -29.255 1.00 83.78 475 ASP B O 1
ATOM 8485 N N . GLU B 1 476 ? 63.828 -30.401 -29.986 1.00 89.05 476 GLU B N 1
ATOM 8486 C CA . GLU B 1 476 ? 63.814 -30.818 -31.373 1.00 90.18 476 GLU B CA 1
ATOM 8487 C C . GLU B 1 476 ? 65.243 -30.771 -31.932 1.00 88.71 476 GLU B C 1
ATOM 8488 O O . GLU B 1 476 ? 65.617 -31.597 -32.767 1.00 89.30 476 GLU B O 1
ATOM 8494 N N . LEU B 1 477 ? 66.047 -29.816 -31.474 1.00 84.29 477 LEU B N 1
ATOM 8495 C CA . LEU B 1 477 ? 67.419 -29.724 -31.958 1.00 78.09 477 LEU B CA 1
ATOM 8496 C C . LEU B 1 477 ? 68.340 -30.746 -31.318 1.00 81.26 477 LEU B C 1
ATOM 8497 O O . LEU B 1 477 ? 69.258 -31.241 -31.970 1.00 81.73 477 LEU B O 1
ATOM 8502 N N . GLN B 1 478 ? 68.112 -31.066 -30.048 1.00 84.75 478 GLN B N 1
ATOM 8503 C CA . GLN B 1 478 ? 68.963 -32.049 -29.388 1.00 87.41 478 GLN B CA 1
ATOM 8504 C C . GLN B 1 478 ? 68.907 -33.369 -30.144 1.00 88.69 478 GLN B C 1
ATOM 8505 O O . GLN B 1 478 ? 69.867 -34.142 -30.106 1.00 89.02 478 GLN B O 1
ATOM 8511 N N . GLU B 1 479 ? 67.789 -33.607 -30.837 1.00 88.50 479 GLU B N 1
ATOM 8512 C CA . GLU B 1 479 ? 67.576 -34.826 -31.615 1.00 83.60 479 GLU B CA 1
ATOM 8513 C C . GLU B 1 479 ? 68.381 -34.756 -32.893 1.00 81.29 479 GLU B C 1
ATOM 8514 O O . GLU B 1 479 ? 69.229 -35.600 -33.163 1.00 85.12 479 GLU B O 1
ATOM 8520 N N . ARG B 1 480 ? 68.107 -33.724 -33.673 1.00 77.86 480 ARG B N 1
ATOM 8521 C CA . ARG B 1 480 ? 68.772 -33.524 -34.943 1.00 78.69 480 ARG B CA 1
ATOM 8522 C C . ARG B 1 480 ? 70.181 -32.962 -34.770 1.00 75.11 480 ARG B C 1
ATOM 8523 O O . ARG B 1 480 ? 70.659 -32.210 -35.616 1.00 76.68 480 ARG B O 1
ATOM 8531 N N . MET B 1 481 ? 70.846 -33.323 -33.676 1.00 73.23 481 MET B N 1
ATOM 8532 C CA . MET B 1 481 ? 72.202 -32.829 -33.412 1.00 72.78 481 MET B CA 1
ATOM 8533 C C . MET B 1 481 ? 72.926 -33.797 -32.468 1.00 71.65 481 MET B C 1
ATOM 8534 O O . MET B 1 481 ? 74.046 -33.538 -32.013 1.00 67.09 481 MET B O 1
ATOM 8539 N N . ALA B 1 482 ? 72.263 -34.913 -32.181 1.00 68.32 482 ALA B N 1
ATOM 8540 C CA . ALA B 1 482 ? 72.800 -35.937 -31.301 1.00 61.49 482 ALA B CA 1
ATOM 8541 C C . ALA B 1 482 ? 73.765 -36.820 -32.058 1.00 60.89 482 ALA B C 1
ATOM 8542 O O . ALA B 1 482 ? 73.660 -36.977 -33.267 1.00 57.31 482 ALA B O 1
ATOM 8544 N N . ASP B 1 483 ? 74.711 -37.395 -31.334 1.00 65.95 483 ASP B N 1
ATOM 8545 C CA . ASP B 1 483 ? 75.698 -38.278 -31.934 1.00 69.68 483 ASP B CA 1
ATOM 8546 C C . ASP B 1 483 ? 75.053 -39.643 -32.176 1.00 69.55 483 ASP B C 1
ATOM 8547 O O . ASP B 1 483 ? 74.158 -40.071 -31.435 1.00 69.03 483 ASP B O 1
ATOM 8552 N N . LYS B 1 484 ? 75.505 -40.331 -33.213 1.00 65.56 484 LYS B N 1
ATOM 8553 C CA . LYS B 1 484 ? 74.982 -41.648 -33.510 1.00 63.82 484 LYS B CA 1
ATOM 8554 C C . LYS B 1 484 ? 76.174 -42.591 -33.316 1.00 63.95 484 LYS B C 1
ATOM 8555 O O . LYS B 1 484 ? 77.045 -42.694 -34.179 1.00 62.66 484 LYS B O 1
ATOM 8561 N N . MET B 1 485 ? 76.229 -43.253 -32.166 1.00 60.74 485 MET B N 1
ATOM 8562 C CA . MET B 1 485 ? 77.326 -44.164 -31.891 1.00 58.91 485 MET B CA 1
ATOM 8563 C C . MET B 1 485 ? 76.948 -45.631 -32.094 1.00 57.58 485 MET B C 1
ATOM 8564 O O . MET B 1 485 ? 75.794 -46.010 -31.908 1.00 61.28 485 MET B O 1
ATOM 8569 N N . TYR B 1 486 ? 77.926 -46.440 -32.506 1.00 53.40 486 TYR B N 1
ATOM 8570 C CA . TYR B 1 486 ? 77.726 -47.870 -32.746 1.00 51.33 486 TYR B CA 1
ATOM 8571 C C . TYR B 1 486 ? 78.458 -48.728 -31.716 1.00 51.99 486 TYR B C 1
ATOM 8572 O O . TYR B 1 486 ? 79.693 -48.754 -31.668 1.00 51.73 486 TYR B O 1
ATOM 8581 N N . VAL B 1 487 ? 77.679 -49.435 -30.904 1.00 48.39 487 VAL B N 1
ATOM 8582 C CA . VAL B 1 487 ? 78.217 -50.303 -29.870 1.00 49.56 487 VAL B CA 1
ATOM 8583 C C . VAL B 1 487 ? 78.514 -51.687 -30.436 1.00 53.94 487 VAL B C 1
ATOM 8584 O O . VAL B 1 487 ? 77.765 -52.222 -31.250 1.00 53.70 487 VAL B O 1
ATOM 8588 N N . ASN B 1 488 ? 79.618 -52.258 -29.972 1.00 56.76 488 ASN B N 1
ATOM 8589 C CA . ASN B 1 488 ? 80.091 -53.566 -30.402 1.00 56.27 488 ASN B CA 1
ATOM 8590 C C . ASN B 1 488 ? 79.313 -54.732 -29.790 1.00 56.88 488 ASN B C 1
ATOM 8591 O O . ASN B 1 488 ? 79.853 -55.480 -28.975 1.00 62.53 488 ASN B O 1
ATOM 8596 N N . PHE B 1 489 ? 78.047 -54.888 -30.162 1.00 54.37 489 PHE B N 1
ATOM 8597 C CA . PHE B 1 489 ? 77.263 -56.002 -29.634 1.00 57.69 489 PHE B CA 1
ATOM 8598 C C . PHE B 1 489 ? 76.050 -56.291 -30.510 1.00 57.92 489 PHE B C 1
ATOM 8599 O O . PHE B 1 489 ? 75.829 -55.609 -31.512 1.00 54.73 489 PHE B O 1
ATOM 8607 N N . SER B 1 490 ? 75.294 -57.326 -30.144 1.00 61.11 490 SER B N 1
ATOM 8608 C CA . SER B 1 490 ? 74.084 -57.707 -30.875 1.00 63.13 490 SER B CA 1
ATOM 8609 C C . SER B 1 490 ? 72.880 -57.672 -29.961 1.00 64.26 490 SER B C 1
ATOM 8610 O O . SER B 1 490 ? 72.744 -58.508 -29.071 1.00 64.94 490 SER B O 1
ATOM 8613 N N . LEU B 1 491 ? 71.992 -56.718 -30.196 1.00 63.90 491 LEU B N 1
ATOM 8614 C CA . LEU B 1 491 ? 70.793 -56.589 -29.387 1.00 61.41 491 LEU B CA 1
ATOM 8615 C C . LEU B 1 491 ? 69.980 -57.898 -29.328 1.00 58.23 491 LEU B C 1
ATOM 8616 O O . LEU B 1 491 ? 69.381 -58.217 -28.307 1.00 57.22 491 LEU B O 1
ATOM 8621 N N . PHE B 1 492 ? 69.978 -58.657 -30.415 1.00 56.81 492 PHE B N 1
ATOM 8622 C CA . PHE B 1 492 ? 69.226 -59.896 -30.472 1.00 58.41 492 PHE B CA 1
ATOM 8623 C C . PHE B 1 492 ? 69.881 -61.055 -29.761 1.00 59.63 492 PHE B C 1
ATOM 8624 O O . PHE B 1 492 ? 69.275 -62.102 -29.557 1.00 61.39 492 PHE B O 1
ATOM 8632 N N . GLN B 1 493 ? 71.136 -60.874 -29.407 1.00 61.77 493 GLN B N 1
ATOM 8633 C CA . GLN B 1 493 ? 71.884 -61.920 -28.751 1.00 59.98 493 GLN B CA 1
ATOM 8634 C C . GLN B 1 493 ? 72.034 -61.669 -27.267 1.00 58.10 493 GLN B C 1
ATOM 8635 O O . GLN B 1 493 ? 71.963 -62.591 -26.453 1.00 61.52 493 GLN B O 1
ATOM 8641 N N . SER B 1 494 ? 72.231 -60.404 -26.921 1.00 57.72 494 SER B N 1
ATOM 8642 C CA . SER B 1 494 ? 72.446 -60.000 -25.537 1.00 57.04 494 SER B CA 1
ATOM 8643 C C . SER B 1 494 ? 71.202 -59.530 -24.766 1.00 53.19 494 SER B C 1
ATOM 8644 O O . SER B 1 494 ? 71.110 -59.752 -23.559 1.00 53.07 494 SER B O 1
ATOM 8647 N N . MET B 1 495 ? 70.251 -58.895 -25.448 1.00 48.46 495 MET B N 1
ATOM 8648 C CA . MET B 1 495 ? 69.030 -58.410 -24.800 1.00 46.15 495 MET B CA 1
ATOM 8649 C C . MET B 1 495 ? 67.796 -58.673 -25.660 1.00 49.87 495 MET B C 1
ATOM 8650 O O . MET B 1 495 ? 67.040 -57.753 -25.980 1.00 51.64 495 MET B O 1
ATOM 8655 N N . PRO B 1 496 ? 67.554 -59.936 -26.017 1.00 49.45 496 PRO B N 1
ATOM 8656 C CA . PRO B 1 496 ? 66.398 -60.268 -26.847 1.00 52.82 496 PRO B CA 1
ATOM 8657 C C . PRO B 1 496 ? 65.088 -59.735 -26.313 1.00 56.83 496 PRO B C 1
ATOM 8658 O O . PRO B 1 496 ? 64.215 -59.338 -27.079 1.00 59.56 496 PRO B O 1
ATOM 8662 N N . ASP B 1 497 ? 64.933 -59.718 -25.000 1.00 59.45 497 ASP B N 1
ATOM 8663 C CA . ASP B 1 497 ? 63.682 -59.226 -24.460 1.00 62.63 497 ASP B CA 1
ATOM 8664 C C . ASP B 1 497 ? 63.402 -57.792 -24.919 1.00 62.00 497 ASP B C 1
ATOM 8665 O O . ASP B 1 497 ? 62.262 -57.346 -24.881 1.00 63.75 497 ASP B O 1
ATOM 8670 N N . ALA B 1 498 ? 64.436 -57.081 -25.365 1.00 58.11 498 ALA B N 1
ATOM 8671 C CA . ALA B 1 498 ? 64.292 -55.695 -25.812 1.00 54.66 498 ALA B CA 1
ATOM 8672 C C . ALA B 1 498 ? 63.722 -55.606 -27.214 1.00 58.15 498 ALA B C 1
ATOM 8673 O O . ALA B 1 498 ? 63.433 -54.517 -27.709 1.00 60.84 498 ALA B O 1
ATOM 8675 N N . TRP B 1 499 ? 63.574 -56.764 -27.846 1.00 59.65 499 TRP B N 1
ATOM 8676 C CA . TRP B 1 499 ? 63.059 -56.866 -29.199 1.00 57.75 499 TRP B CA 1
ATOM 8677 C C . TRP B 1 499 ? 61.609 -57.354 -29.193 1.00 62.19 499 TRP B C 1
ATOM 8678 O O . TRP B 1 499 ? 60.719 -56.696 -29.742 1.00 63.89 499 TRP B O 1
ATOM 8689 N N . GLY B 1 500 ? 61.381 -58.509 -28.568 1.00 63.86 500 GLY B N 1
ATOM 8690 C CA . GLY B 1 500 ? 60.044 -59.082 -28.488 1.00 64.27 500 GLY B CA 1
ATOM 8691 C C . GLY B 1 500 ? 59.069 -58.248 -27.681 1.00 63.99 500 GLY B C 1
ATOM 8692 O O . GLY B 1 500 ? 57.857 -58.287 -27.891 1.00 63.70 500 GLY B O 1
ATOM 8693 N N . ILE B 1 501 ? 59.620 -57.507 -26.730 1.00 66.32 501 ILE B N 1
ATOM 8694 C CA . ILE B 1 501 ? 58.853 -56.611 -25.869 1.00 66.38 501 ILE B CA 1
ATOM 8695 C C . ILE B 1 501 ? 59.699 -55.350 -25.783 1.00 75.12 501 ILE B C 1
ATOM 8696 O O . ILE B 1 501 ? 60.929 -55.424 -25.883 1.00 87.39 501 ILE B O 1
ATOM 8701 N N . ASP B 1 502 ? 59.087 -54.195 -25.579 1.00 70.86 502 ASP B N 1
ATOM 8702 C CA . ASP B 1 502 ? 59.923 -53.017 -25.451 1.00 78.05 502 ASP B CA 1
ATOM 8703 C C . ASP B 1 502 ? 60.562 -53.006 -24.056 1.00 75.91 502 ASP B C 1
ATOM 8704 O O . ASP B 1 502 ? 60.276 -52.131 -23.241 1.00 78.76 502 ASP B O 1
ATOM 8709 N N . GLN B 1 503 ? 61.425 -53.987 -23.791 1.00 68.99 503 GLN B N 1
ATOM 8710 C CA . GLN B 1 503 ? 62.090 -54.078 -22.503 1.00 64.60 503 GLN B CA 1
ATOM 8711 C C . GLN B 1 503 ? 63.115 -52.973 -22.350 1.00 68.78 503 GLN B C 1
ATOM 8712 O O . GLN B 1 503 ? 64.074 -52.876 -23.121 1.00 68.40 503 GLN B O 1
ATOM 8718 N N . LEU B 1 504 ? 62.897 -52.137 -21.341 1.00 70.60 504 LEU B N 1
ATOM 8719 C CA . LEU B 1 504 ? 63.780 -51.021 -21.050 1.00 68.53 504 LEU B CA 1
ATOM 8720 C C . LEU B 1 504 ? 64.926 -51.485 -20.180 1.00 67.36 504 LEU B C 1
ATOM 8721 O O . LEU B 1 504 ? 64.720 -52.113 -19.141 1.00 67.34 504 LEU B O 1
ATOM 8726 N N . PHE B 1 505 ? 66.137 -51.175 -20.612 1.00 63.98 505 PHE B N 1
ATOM 8727 C CA . PHE B 1 505 ? 67.315 -51.532 -19.856 1.00 59.67 505 PHE B CA 1
ATOM 8728 C C . PHE B 1 505 ? 68.122 -50.256 -19.656 1.00 63.38 505 PHE B C 1
ATOM 8729 O O . PHE B 1 505 ? 68.360 -49.499 -20.611 1.00 67.07 505 PHE B O 1
ATOM 8737 N N . PRO B 1 506 ? 68.526 -49.978 -18.406 1.00 60.90 506 PRO B N 1
ATOM 8738 C CA . PRO B 1 506 ? 69.312 -48.766 -18.167 1.00 59.12 506 PRO B CA 1
ATOM 8739 C C . PRO B 1 506 ? 70.687 -48.869 -18.849 1.00 58.63 506 PRO B C 1
ATOM 8740 O O . PRO B 1 506 ? 71.482 -49.745 -18.523 1.00 60.21 506 PRO B O 1
ATOM 8744 N N . VAL B 1 507 ? 70.947 -47.988 -19.812 1.00 58.16 507 VAL B N 1
ATOM 8745 C CA . VAL B 1 507 ? 72.216 -47.970 -20.545 1.00 59.33 507 VAL B CA 1
ATOM 8746 C C . VAL B 1 507 ? 72.942 -46.656 -20.267 1.00 59.08 507 VAL B C 1
ATOM 8747 O O . VAL B 1 507 ? 72.383 -45.578 -20.467 1.00 60.54 507 VAL B O 1
ATOM 8751 N N . LEU B 1 508 ? 74.183 -46.736 -19.804 1.00 56.88 508 LEU B N 1
ATOM 8752 C CA . LEU B 1 508 ? 74.927 -45.517 -19.526 1.00 58.03 508 LEU B CA 1
ATOM 8753 C C . LEU B 1 508 ? 76.426 -45.710 -19.635 1.00 56.97 508 LEU B C 1
ATOM 8754 O O . LEU B 1 508 ? 76.913 -46.836 -19.605 1.00 61.05 508 LEU B O 1
ATOM 8759 N N . PRO B 1 509 ? 77.181 -44.608 -19.791 1.00 54.99 509 PRO B N 1
ATOM 8760 C CA . PRO B 1 509 ? 78.635 -44.740 -19.894 1.00 54.66 509 PRO B CA 1
ATOM 8761 C C . PRO B 1 509 ? 79.208 -45.147 -18.543 1.00 55.58 509 PRO B C 1
ATOM 8762 O O . PRO B 1 509 ? 78.637 -44.835 -17.505 1.00 59.17 509 PRO B O 1
ATOM 8766 N N . LEU B 1 510 ? 80.330 -45.851 -18.554 1.00 57.66 510 LEU B N 1
ATOM 8767 C CA . LEU B 1 510 ? 80.934 -46.285 -17.310 1.00 60.95 510 LEU B CA 1
ATOM 8768 C C . LEU B 1 510 ? 81.745 -45.194 -16.608 1.00 68.10 510 LEU B C 1
ATOM 8769 O O . LEU B 1 510 ? 82.313 -45.438 -15.548 1.00 72.68 510 LEU B O 1
ATOM 8774 N N . GLU B 1 511 ? 81.795 -43.993 -17.181 1.00 74.19 511 GLU B N 1
ATOM 8775 C CA . GLU B 1 511 ? 82.543 -42.890 -16.570 1.00 76.13 511 GLU B CA 1
ATOM 8776 C C . GLU B 1 511 ? 82.007 -41.522 -16.986 1.00 77.32 511 GLU B C 1
ATOM 8777 O O . GLU B 1 511 ? 81.195 -41.422 -17.899 1.00 79.21 511 GLU B O 1
ATOM 8783 N N . GLY B 1 512 ? 82.463 -40.474 -16.305 1.00 78.09 512 GLY B N 1
ATOM 8784 C CA . GLY B 1 512 ? 82.009 -39.130 -16.619 1.00 74.05 512 GLY B CA 1
ATOM 8785 C C . GLY B 1 512 ? 80.568 -38.898 -16.208 1.00 74.95 512 GLY B C 1
ATOM 8786 O O . GLY B 1 512 ? 79.908 -37.988 -16.704 1.00 79.22 512 GLY B O 1
ATOM 8787 N N . LEU B 1 513 ? 80.084 -39.727 -15.291 1.00 75.98 513 LEU B N 1
ATOM 8788 C CA . LEU B 1 513 ? 78.710 -39.649 -14.802 1.00 77.47 513 LEU B CA 1
ATOM 8789 C C . LEU B 1 513 ? 78.540 -38.504 -13.800 1.00 81.65 513 LEU B C 1
ATOM 8790 O O . LEU B 1 513 ? 77.422 -38.190 -13.375 1.00 81.10 513 LEU B O 1
ATOM 8795 N N . ASP B 1 514 ? 79.662 -37.887 -13.435 1.00 83.86 514 ASP B N 1
ATOM 8796 C CA . ASP B 1 514 ? 79.698 -36.782 -12.472 1.00 88.28 514 ASP B CA 1
ATOM 8797 C C . ASP B 1 514 ? 79.314 -35.425 -13.074 1.00 90.93 514 ASP B C 1
ATOM 8798 O O . ASP B 1 514 ? 78.736 -34.573 -12.388 1.00 86.14 514 ASP B O 1
ATOM 8803 N N . GLN B 1 515 ? 79.655 -35.233 -14.349 1.00 93.09 515 GLN B N 1
ATOM 8804 C CA . GLN B 1 515 ? 79.373 -33.991 -15.070 1.00 90.97 515 GLN B CA 1
ATOM 8805 C C . GLN B 1 515 ? 77.962 -33.938 -15.649 1.00 90.32 515 GLN B C 1
ATOM 8806 O O . GLN B 1 515 ? 77.193 -34.891 -15.525 1.00 91.75 515 GLN B O 1
ATOM 8812 N N . VAL B 1 516 ? 77.637 -32.813 -16.284 1.00 90.54 516 VAL B N 1
ATOM 8813 C CA . VAL B 1 516 ? 76.321 -32.582 -16.888 1.00 89.48 516 VAL B CA 1
ATOM 8814 C C . VAL B 1 516 ? 76.293 -32.939 -18.388 1.00 90.04 516 VAL B C 1
ATOM 8815 O O . VAL B 1 516 ? 77.238 -32.640 -19.127 1.00 87.94 516 VAL B O 1
ATOM 8819 N N . PRO B 1 517 ? 75.204 -33.582 -18.857 1.00 89.96 517 PRO B N 1
ATOM 8820 C CA . PRO B 1 517 ? 75.129 -33.944 -20.275 1.00 90.63 517 PRO B CA 1
ATOM 8821 C C . PRO B 1 517 ? 75.475 -32.793 -21.214 1.00 89.89 517 PRO B C 1
ATOM 8822 O O . PRO B 1 517 ? 74.850 -31.736 -21.182 1.00 88.67 517 PRO B O 1
ATOM 8826 N N . GLU B 1 518 ? 76.488 -33.010 -22.044 1.00 93.92 518 GLU B N 1
ATOM 8827 C CA . GLU B 1 518 ? 76.925 -31.999 -22.994 1.00 99.45 518 GLU B CA 1
ATOM 8828 C C . GLU B 1 518 ? 76.419 -32.299 -24.402 1.00 94.70 518 GLU B C 1
ATOM 8829 O O . GLU B 1 518 ? 76.629 -31.511 -25.325 1.00 96.02 518 GLU B O 1
ATOM 8835 N N . ARG B 1 519 ? 75.750 -33.435 -24.568 1.00 86.30 519 ARG B N 1
ATOM 8836 C CA . ARG B 1 519 ? 75.237 -33.813 -25.877 1.00 77.74 519 ARG B CA 1
ATOM 8837 C C . ARG B 1 519 ? 74.378 -35.061 -25.760 1.00 72.69 519 ARG B C 1
ATOM 8838 O O . ARG B 1 519 ? 74.521 -35.830 -24.816 1.00 74.47 519 ARG B O 1
ATOM 8846 N N . ARG B 1 520 ? 73.476 -35.255 -26.713 1.00 69.41 520 ARG B N 1
ATOM 8847 C CA . ARG B 1 520 ? 72.617 -36.431 -26.706 1.00 65.51 520 ARG B CA 1
ATOM 8848 C C . ARG B 1 520 ? 73.182 -37.406 -27.739 1.00 62.85 520 ARG B C 1
ATOM 8849 O O . ARG B 1 520 ? 74.067 -37.040 -28.511 1.00 63.38 520 ARG B O 1
ATOM 8857 N N . ALA B 1 521 ? 72.685 -38.641 -27.747 1.00 58.70 521 ALA B N 1
ATOM 8858 C CA . ALA B 1 521 ? 73.141 -39.654 -28.703 1.00 57.33 521 ALA B CA 1
ATOM 8859 C C . ALA B 1 521 ? 72.226 -40.878 -28.735 1.00 56.47 521 ALA B C 1
ATOM 8860 O O . ALA B 1 521 ? 71.649 -41.265 -27.721 1.00 51.04 521 ALA B O 1
ATOM 8862 N N . VAL B 1 522 ? 72.093 -41.470 -29.915 1.00 56.85 522 VAL B N 1
ATOM 8863 C CA . VAL B 1 522 ? 71.267 -42.653 -30.102 1.00 55.24 522 VAL B CA 1
ATOM 8864 C C . VAL B 1 522 ? 72.258 -43.763 -30.368 1.00 57.68 522 VAL B C 1
ATOM 8865 O O . VAL B 1 522 ? 73.171 -43.591 -31.179 1.00 61.45 522 VAL B O 1
ATOM 8869 N N . LEU B 1 523 ? 72.104 -44.898 -29.695 1.00 55.45 523 LEU B N 1
ATOM 8870 C CA . LEU B 1 523 ? 73.064 -45.984 -29.893 1.00 57.10 523 LEU B CA 1
ATOM 8871 C C . LEU B 1 523 ? 72.484 -47.241 -30.514 1.00 51.96 523 LEU B C 1
ATOM 8872 O O . LEU B 1 523 ? 71.476 -47.756 -30.053 1.00 55.38 523 LEU B O 1
ATOM 8877 N N . LEU B 1 524 ? 73.138 -47.727 -31.565 1.00 43.37 524 LEU B N 1
ATOM 8878 C CA . LEU B 1 524 ? 72.688 -48.917 -32.274 1.00 47.51 524 LEU B CA 1
ATOM 8879 C C . LEU B 1 524 ? 73.780 -49.989 -32.393 1.00 53.29 524 LEU B C 1
ATOM 8880 O O . LEU B 1 524 ? 74.948 -49.642 -32.492 1.00 57.05 524 LEU B O 1
ATOM 8885 N N . ASP B 1 525 ? 73.395 -51.275 -32.374 1.00 55.73 525 ASP B N 1
ATOM 8886 C CA . ASP B 1 525 ? 74.332 -52.406 -32.454 1.00 60.20 525 ASP B CA 1
ATOM 8887 C C . ASP B 1 525 ? 74.917 -52.592 -33.855 1.00 62.61 525 ASP B C 1
ATOM 8888 O O . ASP B 1 525 ? 74.477 -51.943 -34.797 1.00 60.23 525 ASP B O 1
ATOM 8893 N N . ILE B 1 526 ? 75.903 -53.485 -33.985 1.00 63.71 526 ILE B N 1
ATOM 8894 C CA . ILE B 1 526 ? 76.569 -53.749 -35.270 1.00 58.09 526 ILE B CA 1
ATOM 8895 C C . ILE B 1 526 ? 75.855 -54.758 -36.185 1.00 59.71 526 ILE B C 1
ATOM 8896 O O . ILE B 1 526 ? 76.486 -55.442 -36.994 1.00 56.19 526 ILE B O 1
ATOM 8901 N N . THR B 1 527 ? 74.535 -54.834 -36.055 1.00 60.39 527 THR B N 1
ATOM 8902 C CA . THR B 1 527 ? 73.728 -55.720 -36.872 1.00 63.54 527 THR B CA 1
ATOM 8903 C C . THR B 1 527 ? 73.420 -54.942 -38.131 1.00 68.95 527 THR B C 1
ATOM 8904 O O . THR B 1 527 ? 73.184 -53.737 -38.057 1.00 74.71 527 THR B O 1
ATOM 8908 N N . CYS B 1 528 ? 73.406 -55.606 -39.282 1.00 70.72 528 CYS B N 1
ATOM 8909 C CA . CYS B 1 528 ? 73.121 -54.889 -40.524 1.00 78.76 528 CYS B CA 1
ATOM 8910 C C . CYS B 1 528 ? 71.648 -54.511 -40.624 1.00 84.37 528 CYS B C 1
ATOM 8911 O O . CYS B 1 528 ? 71.241 -53.816 -41.552 1.00 87.10 528 CYS B O 1
ATOM 8914 N N . ASP B 1 529 ? 70.861 -54.967 -39.652 1.00 90.24 529 ASP B N 1
ATOM 8915 C CA . ASP B 1 529 ? 69.436 -54.671 -39.595 1.00 96.22 529 ASP B CA 1
ATOM 8916 C C . ASP B 1 529 ? 69.184 -53.406 -38.769 1.00 96.77 529 ASP B C 1
ATOM 8917 O O . ASP B 1 529 ? 69.571 -53.328 -37.600 1.00 98.38 529 ASP B O 1
ATOM 8922 N N . SER B 1 530 ? 68.534 -52.423 -39.391 1.00 96.51 530 SER B N 1
ATOM 8923 C CA . SER B 1 530 ? 68.215 -51.154 -38.746 1.00 90.18 530 SER B CA 1
ATOM 8924 C C . SER B 1 530 ? 67.376 -51.327 -37.474 1.00 86.08 530 SER B C 1
ATOM 8925 O O . SER B 1 530 ? 67.269 -50.404 -36.676 1.00 80.53 530 SER B O 1
ATOM 8928 N N . ASP B 1 531 ? 66.806 -52.515 -37.276 1.00 84.35 531 ASP B N 1
ATOM 8929 C CA . ASP B 1 531 ? 65.988 -52.797 -36.089 1.00 81.78 531 ASP B CA 1
ATOM 8930 C C . ASP B 1 531 ? 66.876 -53.114 -34.882 1.00 72.37 531 ASP B C 1
ATOM 8931 O O . ASP B 1 531 ? 66.386 -53.449 -33.803 1.00 62.37 531 ASP B O 1
ATOM 8936 N N . GLY B 1 532 ? 68.186 -53.018 -35.075 1.00 68.43 532 GLY B N 1
ATOM 8937 C CA . GLY B 1 532 ? 69.109 -53.295 -33.992 1.00 62.48 532 GLY B CA 1
ATOM 8938 C C . GLY B 1 532 ? 69.608 -52.009 -33.368 1.00 59.31 532 GLY B C 1
ATOM 8939 O O . GLY B 1 532 ? 70.652 -51.496 -33.751 1.00 61.13 532 GLY B O 1
ATOM 8940 N N . ALA B 1 533 ? 68.861 -51.486 -32.405 1.00 56.74 533 ALA B N 1
ATOM 8941 C CA . ALA B 1 533 ? 69.238 -50.257 -31.738 1.00 53.78 533 ALA B CA 1
ATOM 8942 C C . ALA B 1 533 ? 68.361 -50.108 -30.515 1.00 55.69 533 ALA B C 1
ATOM 8943 O O . ALA B 1 533 ? 67.430 -50.885 -30.314 1.00 57.03 533 ALA B O 1
ATOM 8945 N N . ILE B 1 534 ? 68.659 -49.111 -29.695 1.00 60.42 534 ILE B N 1
ATOM 8946 C CA . ILE B 1 534 ? 67.870 -48.878 -28.502 1.00 67.91 534 ILE B CA 1
ATOM 8947 C C . ILE B 1 534 ? 66.853 -47.776 -28.804 1.00 73.95 534 ILE B C 1
ATOM 8948 O O . ILE B 1 534 ? 67.209 -46.667 -29.218 1.00 70.34 534 ILE B O 1
ATOM 8953 N N . ASP B 1 535 ? 65.580 -48.091 -28.595 1.00 76.58 535 ASP B N 1
ATOM 8954 C CA . ASP B 1 535 ? 64.517 -47.145 -28.867 1.00 79.65 535 ASP B CA 1
ATOM 8955 C C . ASP B 1 535 ? 64.378 -46.069 -27.793 1.00 76.10 535 ASP B C 1
ATOM 8956 O O . ASP B 1 535 ? 64.409 -44.878 -28.096 1.00 70.26 535 ASP B O 1
ATOM 8961 N N . HIS B 1 536 ? 64.234 -46.488 -26.541 1.00 74.20 536 HIS B N 1
ATOM 8962 C CA . HIS B 1 536 ? 64.077 -45.540 -25.447 1.00 76.21 536 HIS B CA 1
ATOM 8963 C C . HIS B 1 536 ? 65.212 -45.617 -24.435 1.00 71.93 536 HIS B C 1
ATOM 8964 O O . HIS B 1 536 ? 65.834 -46.664 -24.263 1.00 68.23 536 HIS B O 1
ATOM 8971 N N . TYR B 1 537 ? 65.456 -44.501 -23.753 1.00 68.32 537 TYR B N 1
ATOM 8972 C CA . TYR B 1 537 ? 66.497 -44.422 -22.739 1.00 63.61 537 TYR B CA 1
ATOM 8973 C C . TYR B 1 537 ? 65.963 -43.778 -21.468 1.00 66.98 537 TYR B C 1
ATOM 8974 O O . TYR B 1 537 ? 64.987 -43.033 -21.520 1.00 69.58 537 TYR B O 1
ATOM 8983 N N . ILE B 1 538 ? 66.607 -44.060 -20.332 1.00 69.85 538 ILE B N 1
ATOM 8984 C CA . ILE B 1 538 ? 66.193 -43.503 -19.035 1.00 69.23 538 ILE B CA 1
ATOM 8985 C C . ILE B 1 538 ? 66.550 -42.009 -18.994 1.00 74.17 538 ILE B C 1
ATOM 8986 O O . ILE B 1 538 ? 67.651 -41.619 -19.388 1.00 72.80 538 ILE B O 1
ATOM 8991 N N . ASP B 1 539 ? 65.622 -41.173 -18.528 1.00 79.47 539 ASP B N 1
ATOM 8992 C CA . ASP B 1 539 ? 65.880 -39.732 -18.430 1.00 83.44 539 ASP B CA 1
ATOM 8993 C C . ASP B 1 539 ? 65.099 -39.118 -17.258 1.00 83.94 539 ASP B C 1
ATOM 8994 O O . ASP B 1 539 ? 64.182 -38.317 -17.457 1.00 85.43 539 ASP B O 1
ATOM 8999 N N . GLY B 1 540 ? 65.479 -39.500 -16.039 1.00 81.03 540 GLY B N 1
ATOM 9000 C CA . GLY B 1 540 ? 64.814 -39.003 -14.845 1.00 76.46 540 GLY B CA 1
ATOM 9001 C C . GLY B 1 540 ? 63.309 -39.227 -14.826 1.00 77.55 540 GLY B C 1
ATOM 9002 O O . GLY B 1 540 ? 62.830 -40.349 -14.635 1.00 73.57 540 GLY B O 1
ATOM 9003 N N . ASP B 1 541 ? 62.569 -38.134 -15.015 1.00 83.36 541 ASP B N 1
ATOM 9004 C CA . ASP B 1 541 ? 61.102 -38.131 -15.031 1.00 88.88 541 ASP B CA 1
ATOM 9005 C C . ASP B 1 541 ? 60.562 -39.284 -15.879 1.00 88.40 541 ASP B C 1
ATOM 9006 O O . ASP B 1 541 ? 59.889 -40.177 -15.368 1.00 88.51 541 ASP B O 1
ATOM 9011 N N . GLY B 1 542 ? 60.857 -39.242 -17.179 1.00 89.55 542 GLY B N 1
ATOM 9012 C CA . GLY B 1 542 ? 60.406 -40.277 -18.096 1.00 84.39 542 GLY B CA 1
ATOM 9013 C C . GLY B 1 542 ? 61.488 -40.760 -19.050 1.00 79.81 542 GLY B C 1
ATOM 9014 O O . GLY B 1 542 ? 62.675 -40.461 -18.881 1.00 72.87 542 GLY B O 1
ATOM 9015 N N . ILE B 1 543 ? 61.065 -41.516 -20.058 1.00 77.38 543 ILE B N 1
ATOM 9016 C CA . ILE B 1 543 ? 61.977 -42.052 -21.060 1.00 76.78 543 ILE B CA 1
ATOM 9017 C C . ILE B 1 543 ? 62.043 -41.136 -22.303 1.00 74.55 543 ILE B C 1
ATOM 9018 O O . ILE B 1 543 ? 61.025 -40.604 -22.756 1.00 70.70 543 ILE B O 1
ATOM 9023 N N . ALA B 1 544 ? 63.260 -40.934 -22.814 1.00 70.90 544 ALA B N 1
ATOM 9024 C CA . ALA B 1 544 ? 63.519 -40.101 -23.987 1.00 67.85 544 ALA B CA 1
ATOM 9025 C C . ALA B 1 544 ? 63.937 -40.992 -25.137 1.00 70.19 544 ALA B C 1
ATOM 9026 O O . ALA B 1 544 ? 64.386 -42.120 -24.924 1.00 73.07 544 ALA B O 1
ATOM 9028 N N . THR B 1 545 ? 63.781 -40.483 -26.355 1.00 71.88 545 THR B N 1
ATOM 9029 C CA . THR B 1 545 ? 64.155 -41.221 -27.557 1.00 69.57 545 THR B CA 1
ATOM 9030 C C . THR B 1 545 ? 65.668 -41.126 -27.789 1.00 71.06 545 THR B C 1
ATOM 9031 O O . THR B 1 545 ? 66.231 -41.824 -28.630 1.00 75.86 545 THR B O 1
ATOM 9035 N N . THR B 1 546 ? 66.322 -40.256 -27.032 1.00 68.77 546 THR B N 1
ATOM 9036 C CA . THR B 1 546 ? 67.757 -40.083 -27.153 1.00 65.46 546 THR B CA 1
ATOM 9037 C C . THR B 1 546 ? 68.410 -40.272 -25.783 1.00 64.21 546 THR B C 1
ATOM 9038 O O . THR B 1 546 ? 67.762 -40.119 -24.752 1.00 61.57 546 THR B O 1
ATOM 9042 N N . MET B 1 547 ? 69.697 -40.601 -25.783 1.00 66.72 547 MET B N 1
ATOM 9043 C CA . MET B 1 547 ? 70.454 -40.837 -24.557 1.00 64.40 547 MET B CA 1
ATOM 9044 C C . MET B 1 547 ? 71.439 -39.706 -24.296 1.00 67.92 547 MET B C 1
ATOM 9045 O O . MET B 1 547 ? 72.186 -39.317 -25.189 1.00 71.43 547 MET B O 1
ATOM 9050 N N . PRO B 1 548 ? 71.449 -39.161 -23.065 1.00 70.52 548 PRO B N 1
ATOM 9051 C CA . PRO B 1 548 ? 72.368 -38.066 -22.717 1.00 69.19 548 PRO B CA 1
ATOM 9052 C C . PRO B 1 548 ? 73.802 -38.564 -22.460 1.00 70.28 548 PRO B C 1
ATOM 9053 O O . PRO B 1 548 ? 74.011 -39.447 -21.636 1.00 75.48 548 PRO B O 1
ATOM 9057 N N . MET B 1 549 ? 74.791 -38.008 -23.150 1.00 67.92 549 MET B N 1
ATOM 9058 C CA . MET B 1 549 ? 76.170 -38.440 -22.941 1.00 69.29 549 MET B CA 1
ATOM 9059 C C . MET B 1 549 ? 77.095 -37.314 -22.467 1.00 74.13 549 MET B C 1
ATOM 9060 O O . MET B 1 549 ? 76.912 -36.153 -22.828 1.00 70.74 549 MET B O 1
ATOM 9065 N N . PRO B 1 550 ? 78.090 -37.647 -21.622 1.00 79.24 550 PRO B N 1
ATOM 9066 C CA . PRO B 1 550 ? 79.050 -36.666 -21.104 1.00 82.19 550 PRO B CA 1
ATOM 9067 C C . PRO B 1 550 ? 80.009 -36.238 -22.210 1.00 84.12 550 PRO B C 1
ATOM 9068 O O . PRO B 1 550 ? 80.146 -36.939 -23.212 1.00 84.22 550 PRO B O 1
ATOM 9072 N N . GLU B 1 551 ? 80.668 -35.096 -22.030 1.00 85.57 551 GLU B N 1
ATOM 9073 C CA . GLU B 1 551 ? 81.617 -34.610 -23.029 1.00 89.47 551 GLU B CA 1
ATOM 9074 C C . GLU B 1 551 ? 82.730 -35.643 -23.141 1.00 87.73 551 GLU B C 1
ATOM 9075 O O . GLU B 1 551 ? 83.541 -35.805 -22.227 1.00 85.56 551 GLU B O 1
ATOM 9081 N N . TYR B 1 552 ? 82.760 -36.351 -24.260 1.00 87.68 552 TYR B N 1
ATOM 9082 C CA . TYR B 1 552 ? 83.771 -37.369 -24.464 1.00 90.82 552 TYR B CA 1
ATOM 9083 C C . TYR B 1 552 ? 84.550 -37.115 -25.747 1.00 93.73 552 TYR B C 1
ATOM 9084 O O . TYR B 1 552 ? 84.117 -36.344 -26.605 1.00 92.91 552 TYR B O 1
ATOM 9093 N N . ASP B 1 553 ? 85.707 -37.759 -25.861 1.00 94.98 553 ASP B N 1
ATOM 9094 C CA . ASP B 1 553 ? 86.554 -37.630 -27.039 1.00 101.63 553 ASP B CA 1
ATOM 9095 C C . ASP B 1 553 ? 86.052 -38.619 -28.098 1.00 105.24 553 ASP B C 1
ATOM 9096 O O . ASP B 1 553 ? 86.095 -39.831 -27.885 1.00 106.67 553 ASP B O 1
ATOM 9101 N N . PRO B 1 554 ? 85.557 -38.118 -29.250 1.00 108.35 554 PRO B N 1
ATOM 9102 C CA . PRO B 1 554 ? 85.062 -39.030 -30.291 1.00 106.44 554 PRO B CA 1
ATOM 9103 C C . PRO B 1 554 ? 86.137 -39.984 -30.822 1.00 105.04 554 PRO B C 1
ATOM 9104 O O . PRO B 1 554 ? 85.824 -41.035 -31.370 1.00 102.88 554 PRO B O 1
ATOM 9108 N N . GLU B 1 555 ? 87.399 -39.612 -30.634 1.00 104.90 555 GLU B N 1
ATOM 9109 C CA . GLU B 1 555 ? 88.540 -40.408 -31.082 1.00 105.74 555 GLU B CA 1
ATOM 9110 C C . GLU B 1 555 ? 88.799 -41.550 -30.098 1.00 100.01 555 GLU B C 1
ATOM 9111 O O . GLU B 1 555 ? 89.351 -42.596 -30.455 1.00 96.53 555 GLU B O 1
ATOM 9117 N N . ASN B 1 556 ? 88.382 -41.340 -28.855 1.00 93.70 556 ASN B N 1
ATOM 9118 C CA . ASN B 1 556 ? 88.578 -42.330 -27.805 1.00 88.68 556 ASN B CA 1
ATOM 9119 C C . ASN B 1 556 ? 87.405 -42.397 -26.814 1.00 84.28 556 ASN B C 1
ATOM 9120 O O . ASN B 1 556 ? 87.550 -42.040 -25.641 1.00 84.00 556 ASN B O 1
ATOM 9125 N N . PRO B 1 557 ? 86.243 -42.899 -27.266 1.00 78.42 557 PRO B N 1
ATOM 9126 C CA . PRO B 1 557 ? 85.050 -43.005 -26.420 1.00 70.50 557 PRO B CA 1
ATOM 9127 C C . PRO B 1 557 ? 85.188 -43.947 -25.229 1.00 68.75 557 PRO B C 1
ATOM 9128 O O . PRO B 1 557 ? 86.164 -44.706 -25.122 1.00 69.41 557 PRO B O 1
ATOM 9132 N N . PRO B 1 558 ? 84.216 -43.886 -24.298 1.00 64.38 558 PRO B N 1
ATOM 9133 C CA . PRO B 1 558 ? 84.209 -44.735 -23.103 1.00 63.25 558 PRO B CA 1
ATOM 9134 C C . PRO B 1 558 ? 83.540 -46.096 -23.348 1.00 64.10 558 PRO B C 1
ATOM 9135 O O . PRO B 1 558 ? 83.207 -46.451 -24.484 1.00 64.83 558 PRO B O 1
ATOM 9139 N N . MET B 1 559 ? 83.379 -46.865 -22.276 1.00 61.54 559 MET B N 1
ATOM 9140 C CA . MET B 1 559 ? 82.748 -48.170 -22.364 1.00 57.61 559 MET B CA 1
ATOM 9141 C C . MET B 1 559 ? 81.295 -47.957 -22.004 1.00 57.59 559 MET B C 1
ATOM 9142 O O . MET B 1 559 ? 80.944 -46.991 -21.325 1.00 55.39 559 MET B O 1
ATOM 9147 N N . LEU B 1 560 ? 80.447 -48.867 -22.458 1.00 56.13 560 LEU B N 1
ATOM 9148 C CA . LEU B 1 560 ? 79.025 -48.764 -22.203 1.00 53.76 560 LEU B CA 1
ATOM 9149 C C . LEU B 1 560 ? 78.572 -49.922 -21.340 1.00 58.94 560 LEU B C 1
ATOM 9150 O O . LEU B 1 560 ? 79.082 -51.040 -21.461 1.00 60.39 560 LEU B O 1
ATOM 9155 N N . GLY B 1 561 ? 77.622 -49.640 -20.456 1.00 59.30 561 GLY B N 1
ATOM 9156 C CA . GLY B 1 561 ? 77.107 -50.667 -19.574 1.00 60.36 561 GLY B CA 1
ATOM 9157 C C . GLY B 1 561 ? 75.603 -50.831 -19.676 1.00 61.09 561 GLY B C 1
ATOM 9158 O O . GLY B 1 561 ? 74.865 -49.850 -19.655 1.00 63.56 561 GLY B O 1
ATOM 9159 N N . PHE B 1 562 ? 75.151 -52.075 -19.799 1.00 58.15 562 PHE B N 1
ATOM 9160 C CA . PHE B 1 562 ? 73.734 -52.388 -19.887 1.00 53.19 562 PHE B CA 1
ATOM 9161 C C . PHE B 1 562 ? 73.417 -53.121 -18.588 1.00 54.95 562 PHE B C 1
ATOM 9162 O O . PHE B 1 562 ? 73.963 -54.197 -18.334 1.00 61.00 562 PHE B O 1
ATOM 9170 N N . PHE B 1 563 ? 72.555 -52.545 -17.755 1.00 52.59 563 PHE B N 1
ATOM 9171 C CA . PHE B 1 563 ? 72.227 -53.174 -16.472 1.00 57.18 563 PHE B CA 1
ATOM 9172 C C . PHE B 1 563 ? 70.843 -53.838 -16.407 1.00 60.01 563 PHE B C 1
ATOM 9173 O O . PHE B 1 563 ? 70.039 -53.719 -17.332 1.00 59.69 563 PHE B O 1
ATOM 9181 N N . MET B 1 564 ? 70.583 -54.556 -15.314 1.00 62.24 564 MET B N 1
ATOM 9182 C CA . MET B 1 564 ? 69.293 -55.211 -15.122 1.00 60.75 564 MET B CA 1
ATOM 9183 C C . MET B 1 564 ? 69.070 -56.264 -16.189 1.00 62.94 564 MET B C 1
ATOM 9184 O O . MET B 1 564 ? 67.955 -56.757 -16.390 1.00 65.82 564 MET B O 1
ATOM 9189 N N . VAL B 1 565 ? 70.136 -56.602 -16.889 1.00 61.23 565 VAL B N 1
ATOM 9190 C CA . VAL B 1 565 ? 70.037 -57.583 -17.946 1.00 60.62 565 VAL B CA 1
ATOM 9191 C C . VAL B 1 565 ? 70.380 -58.999 -17.439 1.00 56.19 565 VAL B C 1
ATOM 9192 O O . VAL B 1 565 ? 71.216 -59.700 -18.007 1.00 59.57 565 VAL B O 1
ATOM 9196 N N . GLY B 1 566 ? 69.698 -59.418 -16.379 1.00 51.31 566 GLY B N 1
ATOM 9197 C CA . GLY B 1 566 ? 69.966 -60.717 -15.800 1.00 49.77 566 GLY B CA 1
ATOM 9198 C C . GLY B 1 566 ? 68.973 -61.835 -16.033 1.00 52.75 566 GLY B C 1
ATOM 9199 O O . GLY B 1 566 ? 69.384 -62.977 -16.194 1.00 56.21 566 GLY B O 1
ATOM 9200 N N . ALA B 1 567 ? 67.679 -61.532 -16.050 1.00 57.00 567 ALA B N 1
ATOM 9201 C CA . ALA B 1 567 ? 66.663 -62.565 -16.249 1.00 56.86 567 ALA B CA 1
ATOM 9202 C C . ALA B 1 567 ? 66.125 -62.603 -17.673 1.00 59.05 567 ALA B C 1
ATOM 9203 O O . ALA B 1 567 ? 65.981 -61.572 -18.325 1.00 59.27 567 ALA B O 1
ATOM 9205 N N . TYR B 1 568 ? 65.830 -63.805 -18.150 1.00 62.46 568 TYR B N 1
ATOM 9206 C CA . TYR B 1 568 ? 65.298 -63.989 -19.499 1.00 64.00 568 TYR B CA 1
ATOM 9207 C C . TYR B 1 568 ? 66.233 -63.473 -20.600 1.00 62.16 568 TYR B C 1
ATOM 9208 O O . TYR B 1 568 ? 65.804 -63.282 -21.738 1.00 59.17 568 TYR B O 1
ATOM 9217 N N . GLN B 1 569 ? 67.506 -63.272 -20.277 1.00 61.37 569 GLN B N 1
ATOM 9218 C CA . GLN B 1 569 ? 68.435 -62.758 -21.269 1.00 62.09 569 GLN B CA 1
ATOM 9219 C C . GLN B 1 569 ? 69.528 -63.707 -21.729 1.00 67.99 569 GLN B C 1
ATOM 9220 O O . GLN B 1 569 ? 69.452 -64.238 -22.828 1.00 74.81 569 GLN B O 1
ATOM 9226 N N . GLU B 1 570 ? 70.546 -63.914 -20.901 1.00 69.74 570 GLU B N 1
ATOM 9227 C CA . GLU B 1 570 ? 71.670 -64.782 -21.257 1.00 68.59 570 GLU B CA 1
ATOM 9228 C C . GLU B 1 570 ? 71.411 -65.894 -22.252 1.00 70.23 570 GLU B C 1
ATOM 9229 O O . GLU B 1 570 ? 71.866 -65.845 -23.400 1.00 71.52 570 GLU B O 1
ATOM 9235 N N . ILE B 1 571 ? 70.703 -66.923 -21.805 1.00 67.63 571 ILE B N 1
ATOM 9236 C CA . ILE B 1 571 ? 70.436 -68.046 -22.681 1.00 64.19 571 ILE B CA 1
ATOM 9237 C C . ILE B 1 571 ? 69.095 -67.953 -23.416 1.00 62.87 571 ILE B C 1
ATOM 9238 O O . ILE B 1 571 ? 68.255 -68.834 -23.299 1.00 65.04 571 ILE B O 1
ATOM 9243 N N . LEU B 1 572 ? 68.895 -66.896 -24.193 1.00 63.38 572 LEU B N 1
ATOM 9244 C CA . LEU B 1 572 ? 67.631 -66.738 -24.913 1.00 61.40 572 LEU B CA 1
ATOM 9245 C C . LEU B 1 572 ? 67.771 -65.800 -26.100 1.00 64.10 572 LEU B C 1
ATOM 9246 O O . LEU B 1 572 ? 66.776 -65.303 -26.637 1.00 63.90 572 LEU B O 1
ATOM 9251 N N . GLY B 1 573 ? 69.011 -65.544 -26.493 1.00 64.04 573 GLY B N 1
ATOM 9252 C CA . GLY B 1 573 ? 69.250 -64.684 -27.631 1.00 63.01 573 GLY B CA 1
ATOM 9253 C C . GLY B 1 573 ? 69.379 -65.568 -28.855 1.00 65.89 573 GLY B C 1
ATOM 9254 O O . GLY B 1 573 ? 69.604 -66.776 -28.725 1.00 69.87 573 GLY B O 1
ATOM 9255 N N . ASN B 1 574 ? 69.209 -64.984 -30.039 1.00 65.44 574 ASN B N 1
ATOM 9256 C CA . ASN B 1 574 ? 69.341 -65.735 -31.284 1.00 68.49 574 ASN B CA 1
ATOM 9257 C C . ASN B 1 574 ? 70.473 -65.149 -32.104 1.00 67.99 574 ASN B C 1
ATOM 9258 O O . ASN B 1 574 ? 70.678 -63.940 -32.106 1.00 73.86 574 ASN B O 1
ATOM 9263 N N . MET B 1 575 ? 71.217 -66.014 -32.786 1.00 66.33 575 MET B N 1
ATOM 9264 C CA . MET B 1 575 ? 72.356 -65.580 -33.593 1.00 67.05 575 MET B CA 1
ATOM 9265 C C . MET B 1 575 ? 71.906 -64.838 -34.857 1.00 68.52 575 MET B C 1
ATOM 9266 O O . MET B 1 575 ? 71.884 -65.430 -35.924 1.00 70.51 575 MET B O 1
ATOM 9271 N N . HIS B 1 576 ? 71.564 -63.550 -34.749 1.00 71.12 576 HIS B N 1
ATOM 9272 C CA . HIS B 1 576 ? 71.089 -62.808 -35.919 1.00 71.70 576 HIS B CA 1
ATOM 9273 C C . HIS B 1 576 ? 72.049 -62.899 -37.092 1.00 72.70 576 HIS B C 1
ATOM 9274 O O . HIS B 1 576 ? 71.895 -63.761 -37.947 1.00 84.61 576 HIS B O 1
ATOM 9281 N N . ASN B 1 577 ? 73.045 -62.034 -37.170 1.00 61.89 577 ASN B N 1
ATOM 9282 C CA . ASN B 1 577 ? 73.941 -62.175 -38.306 1.00 60.10 577 ASN B CA 1
ATOM 9283 C C . ASN B 1 577 ? 75.059 -63.146 -37.999 1.00 58.55 577 ASN B C 1
ATOM 9284 O O . ASN B 1 577 ? 76.220 -62.917 -38.322 1.00 55.47 577 ASN B O 1
ATOM 9289 N N . LEU B 1 578 ? 74.686 -64.257 -37.387 1.00 59.83 578 LEU B N 1
ATOM 9290 C CA . LEU B 1 578 ? 75.647 -65.280 -36.999 1.00 63.34 578 LEU B CA 1
ATOM 9291 C C . LEU B 1 578 ? 76.568 -64.785 -35.909 1.00 62.02 578 LEU B C 1
ATOM 9292 O O . LEU B 1 578 ? 77.731 -65.162 -35.877 1.00 62.88 578 LEU B O 1
ATOM 9297 N N . PHE B 1 579 ? 76.036 -63.935 -35.032 1.00 60.00 579 PHE B N 1
ATOM 9298 C CA . PHE B 1 579 ? 76.778 -63.423 -33.891 1.00 54.00 579 PHE B CA 1
ATOM 9299 C C . PHE B 1 579 ? 76.458 -64.333 -32.714 1.00 56.29 579 PHE B C 1
ATOM 9300 O O . PHE B 1 579 ? 75.312 -64.418 -32.283 1.00 50.13 579 PHE B O 1
ATOM 9308 N N . GLY B 1 580 ? 77.480 -65.009 -32.199 1.00 62.97 580 GLY B N 1
ATOM 9309 C CA . GLY B 1 580 ? 77.290 -65.944 -31.105 1.00 64.29 580 GLY B CA 1
ATOM 9310 C C . GLY B 1 580 ? 77.292 -65.353 -29.717 1.00 64.57 580 GLY B C 1
ATOM 9311 O O . GLY B 1 580 ? 77.339 -64.138 -29.537 1.00 61.90 580 GLY B O 1
ATOM 9312 N N . ASP B 1 581 ? 77.246 -66.240 -28.731 1.00 66.69 581 ASP B N 1
ATOM 9313 C CA . ASP B 1 581 ? 77.230 -65.840 -27.335 1.00 72.16 581 ASP B CA 1
ATOM 9314 C C . ASP B 1 581 ? 78.400 -64.963 -26.968 1.00 71.61 581 ASP B C 1
ATOM 9315 O O . ASP B 1 581 ? 79.543 -65.230 -27.350 1.00 71.82 581 ASP B O 1
ATOM 9320 N N . THR B 1 582 ? 78.110 -63.914 -26.212 1.00 69.22 582 THR B N 1
ATOM 9321 C CA . THR B 1 582 ? 79.156 -63.025 -25.753 1.00 64.62 582 THR B CA 1
ATOM 9322 C C . THR B 1 582 ? 79.879 -63.761 -24.647 1.00 65.03 582 THR B C 1
ATOM 9323 O O . THR B 1 582 ? 79.371 -64.748 -24.112 1.00 64.93 582 THR B O 1
ATOM 9327 N N . GLU B 1 583 ? 81.069 -63.290 -24.315 1.00 62.81 583 GLU B N 1
ATOM 9328 C CA . GLU B 1 583 ? 81.846 -63.912 -23.264 1.00 61.71 583 GLU B CA 1
ATOM 9329 C C . GLU B 1 583 ? 81.295 -63.445 -21.922 1.00 60.59 583 GLU B C 1
ATOM 9330 O O . GLU B 1 583 ? 80.761 -62.340 -21.813 1.00 62.65 583 GLU B O 1
ATOM 9336 N N . ALA B 1 584 ? 81.401 -64.292 -20.908 1.00 55.93 584 ALA B N 1
ATOM 9337 C CA . ALA B 1 584 ? 80.920 -63.927 -19.588 1.00 55.10 584 ALA B CA 1
ATOM 9338 C C . ALA B 1 584 ? 82.004 -64.192 -18.548 1.00 57.29 584 ALA B C 1
ATOM 9339 O O . ALA B 1 584 ? 82.821 -65.096 -18.705 1.00 62.01 584 ALA B O 1
ATOM 9341 N N . VAL B 1 585 ? 82.021 -63.379 -17.498 1.00 53.74 585 VAL B N 1
ATOM 9342 C CA . VAL B 1 585 ? 82.981 -63.528 -16.417 1.00 48.74 585 VAL B CA 1
ATOM 9343 C C . VAL B 1 585 ? 82.281 -63.284 -15.101 1.00 51.80 585 VAL B C 1
ATOM 9344 O O . VAL B 1 585 ? 81.340 -62.496 -15.030 1.00 53.36 585 VAL B O 1
ATOM 9348 N N . ASP B 1 586 ? 82.735 -63.980 -14.066 1.00 52.99 586 ASP B N 1
ATOM 9349 C CA . ASP B 1 586 ? 82.177 -63.824 -12.734 1.00 57.27 586 ASP B CA 1
ATOM 9350 C C . ASP B 1 586 ? 83.136 -62.966 -11.930 1.00 54.55 586 ASP B C 1
ATOM 9351 O O . ASP B 1 586 ? 84.298 -63.306 -11.780 1.00 62.93 586 ASP B O 1
ATOM 9356 N N . VAL B 1 587 ? 82.652 -61.847 -11.421 1.00 51.64 587 VAL B N 1
ATOM 9357 C CA . VAL B 1 587 ? 83.493 -60.964 -10.644 1.00 49.43 587 VAL B CA 1
ATOM 9358 C C . VAL B 1 587 ? 83.133 -61.064 -9.171 1.00 53.78 587 VAL B C 1
ATOM 9359 O O . VAL B 1 587 ? 81.956 -61.118 -8.800 1.00 57.40 587 VAL B O 1
ATOM 9363 N N . PHE B 1 588 ? 84.155 -61.096 -8.328 1.00 53.22 588 PHE B N 1
ATOM 9364 C CA . PHE B 1 588 ? 83.949 -61.167 -6.885 1.00 54.20 588 PHE B CA 1
ATOM 9365 C C . PHE B 1 588 ? 84.656 -60.024 -6.204 1.00 58.61 588 PHE B C 1
ATOM 9366 O O . PHE B 1 588 ? 85.696 -59.555 -6.663 1.00 64.99 588 PHE B O 1
ATOM 9374 N N . VAL B 1 589 ? 84.098 -59.582 -5.091 1.00 56.17 589 VAL B N 1
ATOM 9375 C CA . VAL B 1 589 ? 84.687 -58.485 -4.339 1.00 59.20 589 VAL B CA 1
ATOM 9376 C C . VAL B 1 589 ? 84.635 -58.885 -2.865 1.00 62.92 589 VAL B C 1
ATOM 9377 O O . VAL B 1 589 ? 83.558 -59.146 -2.327 1.00 64.09 589 VAL B O 1
ATOM 9381 N N . PHE B 1 590 ? 85.786 -58.948 -2.205 1.00 64.48 590 PHE B N 1
ATOM 9382 C CA . PHE B 1 590 ? 85.787 -59.329 -0.804 1.00 63.83 590 PHE B CA 1
ATOM 9383 C C . PHE B 1 590 ? 85.987 -58.138 0.099 1.00 64.44 590 PHE B C 1
ATOM 9384 O O . PHE B 1 590 ? 86.433 -57.081 -0.356 1.00 57.70 590 PHE B O 1
ATOM 9392 N N . PRO B 1 591 ? 85.634 -58.286 1.394 1.00 67.76 591 PRO B N 1
ATOM 9393 C CA . PRO B 1 591 ? 85.782 -57.198 2.373 1.00 70.39 591 PRO B CA 1
ATOM 9394 C C . PRO B 1 591 ? 87.266 -56.927 2.535 1.00 73.12 591 PRO B C 1
ATOM 9395 O O . PRO B 1 591 ? 87.697 -55.872 3.017 1.00 69.49 591 PRO B O 1
ATOM 9399 N N . ASP B 1 592 ? 88.030 -57.918 2.091 1.00 75.11 592 ASP B N 1
ATOM 9400 C CA . ASP B 1 592 ? 89.477 -57.910 2.096 1.00 75.99 592 ASP B CA 1
ATOM 9401 C C . ASP B 1 592 ? 89.996 -56.728 1.278 1.00 77.20 592 ASP B C 1
ATOM 9402 O O . ASP B 1 592 ? 90.926 -56.028 1.677 1.00 74.91 592 ASP B O 1
ATOM 9407 N N . GLY B 1 593 ? 89.379 -56.514 0.125 1.00 79.50 593 GLY B N 1
ATOM 9408 C CA . GLY B 1 593 ? 89.793 -55.434 -0.749 1.00 74.08 593 GLY B CA 1
ATOM 9409 C C . GLY B 1 593 ? 90.195 -56.030 -2.082 1.00 70.76 593 GLY B C 1
ATOM 9410 O O . GLY B 1 593 ? 90.270 -55.338 -3.094 1.00 68.35 593 GLY B O 1
ATOM 9411 N N . SER B 1 594 ? 90.451 -57.336 -2.071 1.00 69.68 594 SER B N 1
ATOM 9412 C CA . SER B 1 594 ? 90.839 -58.073 -3.274 1.00 65.26 594 SER B CA 1
ATOM 9413 C C . SER B 1 594 ? 89.644 -58.311 -4.199 1.00 64.91 594 SER B C 1
ATOM 9414 O O . SER B 1 594 ? 88.489 -58.333 -3.748 1.00 65.89 594 SER B O 1
ATOM 9417 N N . VAL B 1 595 ? 89.930 -58.503 -5.488 1.00 61.90 595 VAL B N 1
ATOM 9418 C CA . VAL B 1 595 ? 88.890 -58.719 -6.504 1.00 59.09 595 VAL B CA 1
ATOM 9419 C C . VAL B 1 595 ? 89.225 -59.933 -7.371 1.00 59.48 595 VAL B C 1
ATOM 9420 O O . VAL B 1 595 ? 90.258 -59.951 -8.041 1.00 61.25 595 VAL B O 1
ATOM 9424 N N . GLU B 1 596 ? 88.363 -60.948 -7.346 1.00 62.75 596 GLU B N 1
ATOM 9425 C CA . GLU B 1 596 ? 88.576 -62.144 -8.156 1.00 61.50 596 GLU B CA 1
ATOM 9426 C C . GLU B 1 596 ? 87.675 -62.040 -9.357 1.00 61.08 596 GLU B C 1
ATOM 9427 O O . GLU B 1 596 ? 86.518 -61.643 -9.239 1.00 62.15 596 GLU B O 1
ATOM 9433 N N . VAL B 1 597 ? 88.216 -62.391 -10.514 1.00 62.03 597 VAL B N 1
ATOM 9434 C CA . VAL B 1 597 ? 87.477 -62.324 -11.768 1.00 63.59 597 VAL B CA 1
ATOM 9435 C C . VAL B 1 597 ? 87.774 -63.571 -12.585 1.00 63.63 597 VAL B C 1
ATOM 9436 O O . VAL B 1 597 ? 88.657 -63.537 -13.444 1.00 66.32 597 VAL B O 1
ATOM 9440 N N . GLU B 1 598 ? 87.050 -64.661 -12.332 1.00 62.95 598 GLU B N 1
ATOM 9441 C CA . GLU B 1 598 ? 87.273 -65.890 -13.084 1.00 65.35 598 GLU B CA 1
ATOM 9442 C C . GLU B 1 598 ? 86.347 -66.000 -14.294 1.00 62.59 598 GLU B C 1
ATOM 9443 O O . GLU B 1 598 ? 85.272 -65.411 -14.323 1.00 63.68 598 GLU B O 1
ATOM 9449 N N . LEU B 1 599 ? 86.792 -66.742 -15.303 1.00 62.39 599 LEU B N 1
ATOM 9450 C CA . LEU B 1 599 ? 86.033 -66.933 -16.539 1.00 60.77 599 LEU B CA 1
ATOM 9451 C C . LEU B 1 599 ? 84.751 -67.702 -16.259 1.00 59.55 599 LEU B C 1
ATOM 9452 O O . LEU B 1 599 ? 84.746 -68.621 -15.449 1.00 58.33 599 LEU B O 1
ATOM 9457 N N . SER B 1 600 ? 83.665 -67.327 -16.926 1.00 61.32 600 SER B N 1
ATOM 9458 C CA . SER B 1 600 ? 82.394 -68.000 -16.715 1.00 60.45 600 SER B CA 1
ATOM 9459 C C . SER B 1 600 ? 81.869 -68.640 -17.982 1.00 63.95 600 SER B C 1
ATOM 9460 O O . SER B 1 600 ? 81.269 -69.713 -17.933 1.00 62.41 600 SER B O 1
ATOM 9463 N N . ASP B 1 601 ? 82.087 -67.971 -19.112 1.00 69.08 601 ASP B N 1
ATOM 9464 C CA . ASP B 1 601 ? 81.645 -68.483 -20.405 1.00 71.74 601 ASP B CA 1
ATOM 9465 C C . ASP B 1 601 ? 82.648 -68.235 -21.519 1.00 72.63 601 ASP B C 1
ATOM 9466 O O . ASP B 1 601 ? 83.235 -67.162 -21.613 1.00 72.05 601 ASP B O 1
ATOM 9471 N N . GLU B 1 602 ? 82.815 -69.251 -22.362 1.00 75.18 602 GLU B N 1
ATOM 9472 C CA . GLU B 1 602 ? 83.753 -69.239 -23.483 1.00 79.82 602 GLU B CA 1
ATOM 9473 C C . GLU B 1 602 ? 83.464 -68.200 -24.567 1.00 76.63 602 GLU B C 1
ATOM 9474 O O . GLU B 1 602 ? 84.347 -67.439 -24.963 1.00 77.00 602 GLU B O 1
ATOM 9480 N N . GLY B 1 603 ? 82.240 -68.173 -25.075 1.00 69.80 603 GLY B N 1
ATOM 9481 C CA . GLY B 1 603 ? 81.945 -67.211 -26.115 1.00 67.50 603 GLY B CA 1
ATOM 9482 C C . GLY B 1 603 ? 82.221 -67.810 -27.476 1.00 67.02 603 GLY B C 1
ATOM 9483 O O . GLY B 1 603 ? 83.363 -68.084 -27.828 1.00 69.62 603 GLY B O 1
ATOM 9484 N N . ASP B 1 604 ? 81.151 -68.016 -28.232 1.00 68.09 604 ASP B N 1
ATOM 9485 C CA . ASP B 1 604 ? 81.214 -68.585 -29.568 1.00 63.44 604 ASP B CA 1
ATOM 9486 C C . ASP B 1 604 ? 82.189 -67.885 -30.487 1.00 58.30 604 ASP B C 1
ATOM 9487 O O . ASP B 1 604 ? 82.449 -66.688 -30.347 1.00 57.36 604 ASP B O 1
ATOM 9492 N N . THR B 1 605 ? 82.696 -68.656 -31.444 1.00 53.98 605 THR B N 1
ATOM 9493 C CA . THR B 1 605 ? 83.618 -68.174 -32.461 1.00 51.50 605 THR B CA 1
ATOM 9494 C C . THR B 1 605 ? 82.977 -68.427 -33.829 1.00 52.68 605 THR B C 1
ATOM 9495 O O . THR B 1 605 ? 82.051 -69.235 -33.956 1.00 53.95 605 THR B O 1
ATOM 9499 N N . VAL B 1 606 ? 83.468 -67.730 -34.848 1.00 49.92 606 VAL B N 1
ATOM 9500 C CA . VAL B 1 606 ? 82.968 -67.889 -36.209 1.00 47.73 606 VAL B CA 1
ATOM 9501 C C . VAL B 1 606 ? 82.814 -69.364 -36.527 1.00 48.78 606 VAL B C 1
ATOM 9502 O O . VAL B 1 606 ? 81.837 -69.777 -37.134 1.00 47.03 606 VAL B O 1
ATOM 9506 N N . ALA B 1 607 ? 83.794 -70.155 -36.108 1.00 51.73 607 ALA B N 1
ATOM 9507 C CA . ALA B 1 607 ? 83.783 -71.583 -36.364 1.00 50.35 607 ALA B CA 1
ATOM 9508 C C . ALA B 1 607 ? 82.560 -72.260 -35.771 1.00 53.86 607 ALA B C 1
ATOM 9509 O O . ALA B 1 607 ? 81.926 -73.082 -36.425 1.00 54.44 607 ALA B O 1
ATOM 9511 N N . ASP B 1 608 ? 82.226 -71.903 -34.534 1.00 59.49 608 ASP B N 1
ATOM 9512 C CA . ASP B 1 608 ? 81.067 -72.466 -33.834 1.00 63.83 608 ASP B CA 1
ATOM 9513 C C . ASP B 1 608 ? 79.783 -72.194 -34.601 1.00 64.07 608 ASP B C 1
ATOM 9514 O O . ASP B 1 608 ? 78.928 -73.072 -34.758 1.00 62.98 608 ASP B O 1
ATOM 9519 N N . MET B 1 609 ? 79.656 -70.956 -35.064 1.00 61.65 609 MET B N 1
ATOM 9520 C CA . MET B 1 609 ? 78.489 -70.552 -35.811 1.00 58.65 609 MET B CA 1
ATOM 9521 C C . MET B 1 609 ? 78.377 -71.345 -37.116 1.00 63.33 609 MET B C 1
ATOM 9522 O O . MET B 1 609 ? 77.293 -71.837 -37.440 1.00 67.81 609 MET B O 1
ATOM 9527 N N . LEU B 1 610 ? 79.480 -71.496 -37.856 1.00 62.39 610 LEU B N 1
ATOM 9528 C CA . LEU B 1 610 ? 79.444 -72.228 -39.134 1.00 60.96 610 LEU B CA 1
ATOM 9529 C C . LEU B 1 610 ? 79.019 -73.701 -38.962 1.00 65.74 610 LEU B C 1
ATOM 9530 O O . LEU B 1 610 ? 78.479 -74.332 -39.889 1.00 61.74 610 LEU B O 1
ATOM 9535 N N . GLN B 1 611 ? 79.241 -74.226 -37.759 1.00 70.11 611 GLN B N 1
ATOM 9536 C CA . GLN B 1 611 ? 78.886 -75.604 -37.415 1.00 72.98 611 GLN B CA 1
ATOM 9537 C C . GLN B 1 611 ? 77.373 -75.735 -37.376 1.00 71.31 611 GLN B C 1
ATOM 9538 O O . GLN B 1 611 ? 76.815 -76.735 -37.817 1.00 74.62 611 GLN B O 1
ATOM 9544 N N . TYR B 1 612 ? 76.728 -74.708 -36.837 1.00 68.76 612 TYR B N 1
ATOM 9545 C CA . TYR B 1 612 ? 75.284 -74.669 -36.710 1.00 68.86 612 TYR B CA 1
ATOM 9546 C C . TYR B 1 612 ? 74.591 -74.716 -38.065 1.00 69.87 612 TYR B C 1
ATOM 9547 O O . TYR B 1 612 ? 73.594 -75.416 -38.236 1.00 68.81 612 TYR B O 1
ATOM 9556 N N . VAL B 1 613 ? 75.112 -73.970 -39.032 1.00 72.20 613 VAL B N 1
ATOM 9557 C CA . VAL B 1 613 ? 74.514 -73.956 -40.362 1.00 70.77 613 VAL B CA 1
ATOM 9558 C C . VAL B 1 613 ? 75.107 -75.070 -41.213 1.00 74.84 613 VAL B C 1
ATOM 9559 O O . VAL B 1 613 ? 75.072 -75.017 -42.444 1.00 77.43 613 VAL B O 1
ATOM 9563 N N . GLN B 1 614 ? 75.666 -76.060 -40.518 1.00 77.30 614 GLN B N 1
ATOM 9564 C CA . GLN B 1 614 ? 76.273 -77.255 -41.102 1.00 74.70 614 GLN B CA 1
ATOM 9565 C C . GLN B 1 614 ? 77.340 -76.965 -42.134 1.00 71.74 614 GLN B C 1
ATOM 9566 O O . GLN B 1 614 ? 77.099 -77.050 -43.332 1.00 72.73 614 GLN B O 1
ATOM 9572 N N . LEU B 1 615 ? 78.529 -76.627 -41.670 1.00 70.56 615 LEU B N 1
ATOM 9573 C CA . LEU B 1 615 ? 79.587 -76.348 -42.606 1.00 71.14 615 LEU B CA 1
ATOM 9574 C C . LEU B 1 615 ? 80.893 -77.042 -42.257 1.00 77.50 615 LEU B C 1
ATOM 9575 O O . LEU B 1 615 ? 81.656 -77.412 -43.152 1.00 83.05 615 LEU B O 1
ATOM 9580 N N . ASP B 1 616 ? 81.138 -77.244 -40.963 1.00 78.13 616 ASP B N 1
ATOM 9581 C CA . ASP B 1 616 ? 82.367 -77.892 -40.497 1.00 80.59 616 ASP B CA 1
ATOM 9582 C C . ASP B 1 616 ? 83.585 -77.064 -40.918 1.00 79.89 616 ASP B C 1
ATOM 9583 O O . ASP B 1 616 ? 83.964 -77.032 -42.089 1.00 78.38 616 ASP B O 1
ATOM 9588 N N . PRO B 1 617 ? 84.226 -76.391 -39.952 1.00 79.76 617 PRO B N 1
ATOM 9589 C CA . PRO B 1 617 ? 85.396 -75.555 -40.230 1.00 79.76 617 PRO B CA 1
ATOM 9590 C C . PRO B 1 617 ? 86.612 -76.296 -40.788 1.00 83.18 617 PRO B C 1
ATOM 9591 O O . PRO B 1 617 ? 87.259 -75.818 -41.722 1.00 81.64 617 PRO B O 1
ATOM 9595 N N . LYS B 1 618 ? 86.905 -77.468 -40.225 1.00 86.98 618 LYS B N 1
ATOM 9596 C CA . LYS B 1 618 ? 88.050 -78.281 -40.646 1.00 88.00 618 LYS B CA 1
ATOM 9597 C C . LYS B 1 618 ? 88.088 -78.468 -42.174 1.00 88.39 618 LYS B C 1
ATOM 9598 O O . LYS B 1 618 ? 89.081 -78.113 -42.827 1.00 91.80 618 LYS B O 1
ATOM 9604 N N . THR B 1 619 ? 87.005 -79.011 -42.735 1.00 85.85 619 THR B N 1
ATOM 9605 C CA . THR B 1 619 ? 86.906 -79.237 -44.176 1.00 82.98 619 THR B CA 1
ATOM 9606 C C . THR B 1 619 ? 86.867 -77.910 -44.975 1.00 83.64 619 THR B C 1
ATOM 9607 O O . THR B 1 619 ? 87.098 -77.885 -46.187 1.00 81.59 619 THR B O 1
ATOM 9611 N N . LEU B 1 620 ? 86.593 -76.805 -44.288 1.00 84.38 620 LEU B N 1
ATOM 9612 C CA . LEU B 1 620 ? 86.527 -75.501 -44.942 1.00 79.08 620 LEU B CA 1
ATOM 9613 C C . LEU B 1 620 ? 87.927 -74.896 -45.013 1.00 78.61 620 LEU B C 1
ATOM 9614 O O . LEU B 1 620 ? 88.245 -74.129 -45.925 1.00 76.13 620 LEU B O 1
ATOM 9619 N N . LEU B 1 621 ? 88.754 -75.250 -44.034 1.00 78.79 621 LEU B N 1
ATOM 9620 C CA . LEU B 1 621 ? 90.130 -74.774 -43.953 1.00 81.79 621 LEU B CA 1
ATOM 9621 C C . LEU B 1 621 ? 90.907 -75.291 -45.153 1.00 85.36 621 LEU B C 1
ATOM 9622 O O . LEU B 1 621 ? 91.548 -74.522 -45.881 1.00 84.92 621 LEU B O 1
ATOM 9627 N N . THR B 1 622 ? 90.846 -76.607 -45.342 1.00 86.65 622 THR B N 1
ATOM 9628 C CA . THR B 1 622 ? 91.535 -77.253 -46.448 1.00 89.91 622 THR B CA 1
ATOM 9629 C C . THR B 1 622 ? 91.043 -76.727 -47.804 1.00 91.64 622 THR B C 1
ATOM 9630 O O . THR B 1 622 ? 91.841 -76.566 -48.726 1.00 94.98 622 THR B O 1
ATOM 9634 N N . GLN B 1 623 ? 89.753 -76.434 -47.937 1.00 92.22 623 GLN B N 1
ATOM 9635 C CA . GLN B 1 623 ? 89.256 -75.914 -49.214 1.00 92.23 623 GLN B CA 1
ATOM 9636 C C . GLN B 1 623 ? 89.866 -74.563 -49.569 1.00 89.14 623 GLN B C 1
ATOM 9637 O O . GLN B 1 623 ? 89.867 -74.156 -50.734 1.00 84.98 623 GLN B O 1
ATOM 9643 N N . PHE B 1 624 ? 90.367 -73.867 -48.551 1.00 90.23 624 PHE B N 1
ATOM 9644 C CA . PHE B 1 624 ? 91.001 -72.559 -48.725 1.00 93.95 624 PHE B CA 1
ATOM 9645 C C . PHE B 1 624 ? 92.481 -72.820 -49.020 1.00 97.75 624 PHE B C 1
ATOM 9646 O O . PHE B 1 624 ? 93.102 -72.146 -49.849 1.00 95.31 624 PHE B O 1
ATOM 9654 N N . ARG B 1 625 ? 93.033 -73.812 -48.327 1.00 100.86 625 ARG B N 1
ATOM 9655 C CA . ARG B 1 625 ? 94.422 -74.207 -48.505 1.00 105.39 625 ARG B CA 1
ATOM 9656 C C . ARG B 1 625 ? 94.683 -74.466 -50.001 1.00 105.64 625 ARG B C 1
ATOM 9657 O O . ARG B 1 625 ? 95.766 -74.177 -50.505 1.00 106.70 625 ARG B O 1
ATOM 9665 N N . ASP B 1 626 ? 93.679 -74.980 -50.712 1.00 106.31 626 ASP B N 1
ATOM 9666 C CA . ASP B 1 626 ? 93.810 -75.271 -52.144 1.00 107.14 626 ASP B CA 1
ATOM 9667 C C . ASP B 1 626 ? 93.670 -74.042 -53.041 1.00 108.62 626 ASP B C 1
ATOM 9668 O O . ASP B 1 626 ? 94.496 -73.811 -53.925 1.00 110.81 626 ASP B O 1
ATOM 9673 N N . GLN B 1 627 ? 92.614 -73.266 -52.828 1.00 107.94 627 GLN B N 1
ATOM 9674 C CA . GLN B 1 627 ? 92.391 -72.065 -53.622 1.00 108.81 627 GLN B CA 1
ATOM 9675 C C . GLN B 1 627 ? 93.575 -71.108 -53.497 1.00 109.88 627 GLN B C 1
ATOM 9676 O O . GLN B 1 627 ? 93.889 -70.376 -54.434 1.00 109.98 627 GLN B O 1
ATOM 9682 N N . VAL B 1 628 ? 94.242 -71.114 -52.347 1.00 111.66 628 VAL B N 1
ATOM 9683 C CA . VAL B 1 628 ? 95.381 -70.221 -52.161 1.00 112.54 628 VAL B CA 1
ATOM 9684 C C . VAL B 1 628 ? 96.656 -70.717 -52.841 1.00 115.65 628 VAL B C 1
ATOM 9685 O O . VAL B 1 628 ? 97.600 -69.947 -53.013 1.00 115.85 628 VAL B O 1
ATOM 9689 N N . LYS B 1 629 ? 96.693 -71.996 -53.216 1.00 118.12 629 LYS B N 1
ATOM 9690 C CA . LYS B 1 629 ? 97.865 -72.554 -53.890 1.00 120.32 629 LYS B CA 1
ATOM 9691 C C . LYS B 1 629 ? 97.825 -72.161 -55.364 1.00 123.08 629 LYS B C 1
ATOM 9692 O O . LYS B 1 629 ? 98.867 -72.035 -56.015 1.00 124.95 629 LYS B O 1
ATOM 9698 N N . LYS B 1 630 ? 96.611 -71.954 -55.874 1.00 124.68 630 LYS B N 1
ATOM 9699 C CA . LYS B 1 630 ? 96.389 -71.556 -57.262 1.00 122.72 630 LYS B CA 1
ATOM 9700 C C . LYS B 1 630 ? 96.310 -70.027 -57.342 1.00 124.88 630 LYS B C 1
ATOM 9701 O O . LYS B 1 630 ? 95.722 -69.475 -58.271 1.00 121.64 630 LYS B O 1
ATOM 9707 N N . THR B 1 631 ? 96.896 -69.351 -56.357 1.00 129.96 631 THR B N 1
ATOM 9708 C CA . THR B 1 631 ? 96.897 -67.886 -56.316 1.00 135.07 631 THR B CA 1
ATOM 9709 C C . THR B 1 631 ? 97.942 -67.305 -57.268 1.00 138.29 631 THR B C 1
ATOM 9710 O O . THR B 1 631 ? 97.878 -66.130 -57.648 1.00 138.20 631 THR B O 1
ATOM 9714 N N . ASP B 1 632 ? 98.919 -68.126 -57.641 1.00 138.82 632 ASP B N 1
ATOM 9715 C CA . ASP B 1 632 ? 99.949 -67.673 -58.565 1.00 138.19 632 ASP B CA 1
ATOM 9716 C C . ASP B 1 632 ? 100.796 -66.594 -57.898 1.00 136.20 632 ASP B C 1
ATOM 9717 O O . ASP B 1 632 ? 101.586 -65.924 -58.558 1.00 133.76 632 ASP B O 1
ATOM 9722 N N . LEU B 1 633 ? 100.620 -66.417 -56.593 1.00 133.92 633 LEU B N 1
ATOM 9723 C CA . LEU B 1 633 ? 101.375 -65.412 -55.864 1.00 132.08 633 LEU B CA 1
ATOM 9724 C C . LEU B 1 633 ? 102.436 -66.057 -54.983 1.00 131.57 633 LEU B C 1
ATOM 9725 O O . LEU B 1 633 ? 102.356 -67.246 -54.675 1.00 129.96 633 LEU B O 1
ATOM 9730 N N . ASP B 1 634 ? 103.424 -65.261 -54.580 1.00 133.66 634 ASP B N 1
ATOM 9731 C CA . ASP B 1 634 ? 104.528 -65.732 -53.744 1.00 136.07 634 ASP B CA 1
ATOM 9732 C C . ASP B 1 634 ? 104.093 -66.586 -52.556 1.00 135.02 634 ASP B C 1
ATOM 9733 O O . ASP B 1 634 ? 102.910 -66.647 -52.226 1.00 134.10 634 ASP B O 1
ATOM 9738 N N . ALA B 1 635 ? 105.056 -67.256 -51.929 1.00 134.05 635 ALA B N 1
ATOM 9739 C CA . ALA B 1 635 ? 104.774 -68.109 -50.781 1.00 131.63 635 ALA B CA 1
ATOM 9740 C C . ALA B 1 635 ? 104.714 -67.279 -49.499 1.00 131.32 635 ALA B C 1
ATOM 9741 O O . ALA B 1 635 ? 104.130 -67.704 -48.499 1.00 127.37 635 ALA B O 1
ATOM 9743 N N . GLU B 1 636 ? 105.319 -66.091 -49.548 1.00 133.40 636 GLU B N 1
ATOM 9744 C CA . GLU B 1 636 ? 105.364 -65.152 -48.417 1.00 133.95 636 GLU B CA 1
ATOM 9745 C C . GLU B 1 636 ? 103.944 -64.713 -48.050 1.00 131.79 636 GLU B C 1
ATOM 9746 O O . GLU B 1 636 ? 103.514 -64.831 -46.895 1.00 132.87 636 GLU B O 1
ATOM 9752 N N . LEU B 1 637 ? 103.234 -64.194 -49.052 1.00 126.76 637 LEU B N 1
ATOM 9753 C CA . LEU B 1 637 ? 101.869 -63.717 -48.882 1.00 122.11 637 LEU B CA 1
ATOM 9754 C C . LEU B 1 637 ? 100.890 -64.903 -48.851 1.00 117.96 637 LEU B C 1
ATOM 9755 O O . LEU B 1 637 ? 99.974 -64.936 -48.032 1.00 118.99 637 LEU B O 1
ATOM 9760 N N . GLN B 1 638 ? 101.095 -65.888 -49.719 1.00 111.93 638 GLN B N 1
ATOM 9761 C CA . GLN B 1 638 ? 100.205 -67.043 -49.761 1.00 108.80 638 GLN B CA 1
ATOM 9762 C C . GLN B 1 638 ? 99.997 -67.724 -48.413 1.00 111.10 638 GLN B C 1
ATOM 9763 O O . GLN B 1 638 ? 98.934 -68.296 -48.166 1.00 111.17 638 GLN B O 1
ATOM 9769 N N . GLN B 1 639 ? 101.002 -67.686 -47.545 1.00 114.42 639 GLN B N 1
ATOM 9770 C CA . GLN B 1 639 ? 100.867 -68.327 -46.239 1.00 114.63 639 GLN B CA 1
ATOM 9771 C C . GLN B 1 639 ? 100.288 -67.382 -45.195 1.00 112.59 639 GLN B C 1
ATOM 9772 O O . GLN B 1 639 ? 99.507 -67.808 -44.352 1.00 116.00 639 GLN B O 1
ATOM 9778 N N . GLN B 1 640 ? 100.656 -66.104 -45.246 1.00 108.60 640 GLN B N 1
ATOM 9779 C CA . GLN B 1 640 ? 100.124 -65.152 -44.277 1.00 106.88 640 GLN B CA 1
ATOM 9780 C C . GLN B 1 640 ? 98.617 -64.966 -44.517 1.00 104.76 640 GLN B C 1
ATOM 9781 O O . GLN B 1 640 ? 97.981 -64.130 -43.869 1.00 105.70 640 GLN B O 1
ATOM 9787 N N . PHE B 1 641 ? 98.057 -65.738 -45.452 1.00 98.18 641 PHE B N 1
ATOM 9788 C CA . PHE B 1 641 ? 96.629 -65.673 -45.763 1.00 91.39 641 PHE B CA 1
ATOM 9789 C C . PHE B 1 641 ? 95.865 -66.751 -45.023 1.00 89.93 641 PHE B C 1
ATOM 9790 O O . PHE B 1 641 ? 94.752 -66.510 -44.560 1.00 91.82 641 PHE B O 1
ATOM 9798 N N . LEU B 1 642 ? 96.438 -67.946 -44.924 1.00 88.36 642 LEU B N 1
ATOM 9799 C CA . LEU B 1 642 ? 95.771 -69.004 -44.172 1.00 90.00 642 LEU B CA 1
ATOM 9800 C C . LEU B 1 642 ? 95.881 -68.640 -42.696 1.00 90.65 642 LEU B C 1
ATOM 9801 O O . LEU B 1 642 ? 95.187 -69.204 -41.849 1.00 88.82 642 LEU B O 1
ATOM 9806 N N . GLU B 1 643 ? 96.769 -67.695 -42.398 1.00 89.98 643 GLU B N 1
ATOM 9807 C CA . GLU B 1 643 ? 96.965 -67.231 -41.035 1.00 89.19 643 GLU B CA 1
ATOM 9808 C C . GLU B 1 643 ? 95.768 -66.334 -40.742 1.00 88.90 643 GLU B C 1
ATOM 9809 O O . GLU B 1 643 ? 95.028 -66.557 -39.777 1.00 89.66 643 GLU B O 1
ATOM 9815 N N . GLU B 1 644 ? 95.595 -65.322 -41.596 1.00 86.96 644 GLU B N 1
ATOM 9816 C CA . GLU B 1 644 ? 94.501 -64.353 -41.495 1.00 86.47 644 GLU B CA 1
ATOM 9817 C C . GLU B 1 644 ? 93.166 -65.075 -41.510 1.00 80.59 644 GLU B C 1
ATOM 9818 O O . GLU B 1 644 ? 92.274 -64.786 -40.716 1.00 84.84 644 GLU B O 1
ATOM 9824 N N . PHE B 1 645 ? 93.038 -66.016 -42.435 1.00 74.81 645 PHE B N 1
ATOM 9825 C CA . PHE B 1 645 ? 91.813 -66.777 -42.580 1.00 74.30 645 PHE B CA 1
ATOM 9826 C C . PHE B 1 645 ? 91.510 -67.595 -41.333 1.00 78.02 645 PHE B C 1
ATOM 9827 O O . PHE B 1 645 ? 90.465 -67.417 -40.696 1.00 76.77 645 PHE B O 1
ATOM 9835 N N . GLU B 1 646 ? 92.426 -68.497 -40.990 1.00 80.62 646 GLU B N 1
ATOM 9836 C CA . GLU B 1 646 ? 92.247 -69.364 -39.830 1.00 81.68 646 GLU B CA 1
ATOM 9837 C C . GLU B 1 646 ? 92.066 -68.559 -38.548 1.00 79.72 646 GLU B C 1
ATOM 9838 O O . GLU B 1 646 ? 91.325 -68.966 -37.653 1.00 79.78 646 GLU B O 1
ATOM 9844 N N . ALA B 1 647 ? 92.743 -67.418 -38.468 1.00 76.37 647 ALA B N 1
ATOM 9845 C CA . ALA B 1 647 ? 92.642 -66.563 -37.302 1.00 74.45 647 ALA B CA 1
ATOM 9846 C C . ALA B 1 647 ? 91.184 -66.158 -37.109 1.00 76.99 647 ALA B C 1
ATOM 9847 O O . ALA B 1 647 ? 90.598 -66.414 -36.061 1.00 82.10 647 ALA B O 1
ATOM 9849 N N . GLY B 1 648 ? 90.603 -65.539 -38.134 1.00 77.30 648 GLY B N 1
ATOM 9850 C CA . GLY B 1 648 ? 89.216 -65.100 -38.065 1.00 76.21 648 GLY B CA 1
ATOM 9851 C C . GLY B 1 648 ? 88.207 -66.239 -38.045 1.00 74.93 648 GLY B C 1
ATOM 9852 O O . GLY B 1 648 ? 87.059 -66.080 -37.621 1.00 74.85 648 GLY B O 1
ATOM 9853 N N . LEU B 1 649 ? 88.643 -67.400 -38.507 1.00 70.03 649 LEU B N 1
ATOM 9854 C CA . LEU B 1 649 ? 87.796 -68.572 -38.543 1.00 65.26 649 LEU B CA 1
ATOM 9855 C C . LEU B 1 649 ? 87.559 -69.108 -37.130 1.00 65.31 649 LEU B C 1
ATOM 9856 O O . LEU B 1 649 ? 86.435 -69.443 -36.761 1.00 64.33 649 LEU B O 1
ATOM 9861 N N . TYR B 1 650 ? 88.620 -69.188 -36.337 1.00 66.46 650 TYR B N 1
ATOM 9862 C CA . TYR B 1 650 ? 88.496 -69.681 -34.967 1.00 67.61 650 TYR B CA 1
ATOM 9863 C C . TYR B 1 650 ? 88.558 -68.542 -33.957 1.00 67.76 650 TYR B C 1
ATOM 9864 O O . TYR B 1 650 ? 88.682 -68.779 -32.755 1.00 69.34 650 TYR B O 1
ATOM 9873 N N . GLY B 1 651 ? 88.488 -67.308 -34.449 1.00 66.46 651 GLY B N 1
ATOM 9874 C CA . GLY B 1 651 ? 88.521 -66.152 -33.571 1.00 66.59 651 GLY B CA 1
ATOM 9875 C C . GLY B 1 651 ? 87.128 -65.804 -33.068 1.00 68.86 651 GLY B C 1
ATOM 9876 O O . GLY B 1 651 ? 86.161 -66.501 -33.376 1.00 67.50 651 GLY B O 1
ATOM 9877 N N . TYR B 1 652 ? 87.021 -64.729 -32.289 1.00 71.96 652 TYR B N 1
ATOM 9878 C CA . TYR B 1 652 ? 85.737 -64.289 -31.739 1.00 69.70 652 TYR B CA 1
ATOM 9879 C C . TYR B 1 652 ? 84.808 -63.906 -32.892 1.00 69.98 652 TYR B C 1
ATOM 9880 O O . TYR B 1 652 ? 85.254 -63.731 -34.025 1.00 70.99 652 TYR B O 1
ATOM 9889 N N . THR B 1 653 ? 83.518 -63.766 -32.607 1.00 68.35 653 THR B N 1
ATOM 9890 C CA . THR B 1 653 ? 82.539 -63.449 -33.644 1.00 58.40 653 THR B CA 1
ATOM 9891 C C . THR B 1 653 ? 82.235 -61.947 -33.764 1.00 58.37 653 THR B C 1
ATOM 9892 O O . THR B 1 653 ? 81.705 -61.494 -34.780 1.00 54.83 653 THR B O 1
ATOM 9896 N N . TYR B 1 654 ? 82.612 -61.175 -32.743 1.00 57.41 654 TYR B N 1
ATOM 9897 C CA . TYR B 1 654 ? 82.374 -59.733 -32.746 1.00 58.67 654 TYR B CA 1
ATOM 9898 C C . TYR B 1 654 ? 83.515 -58.933 -33.371 1.00 61.24 654 TYR B C 1
ATOM 9899 O O . TYR B 1 654 ? 84.561 -59.494 -33.676 1.00 67.26 654 TYR B O 1
ATOM 9908 N N . LEU B 1 655 ? 83.317 -57.630 -33.568 1.00 61.45 655 LEU B N 1
ATOM 9909 C CA . LEU B 1 655 ? 84.330 -56.801 -34.216 1.00 63.79 655 LEU B CA 1
ATOM 9910 C C . LEU B 1 655 ? 85.437 -56.280 -33.307 1.00 67.84 655 LEU B C 1
ATOM 9911 O O . LEU B 1 655 ? 85.294 -56.273 -32.083 1.00 64.90 655 LEU B O 1
ATOM 9916 N N . GLU B 1 656 ? 86.545 -55.859 -33.929 1.00 73.98 656 GLU B N 1
ATOM 9917 C CA . GLU B 1 656 ? 87.711 -55.316 -33.219 1.00 81.77 656 GLU B CA 1
ATOM 9918 C C . GLU B 1 656 ? 87.658 -53.801 -33.314 1.00 81.01 656 GLU B C 1
ATOM 9919 O O . GLU B 1 656 ? 87.484 -53.264 -34.408 1.00 76.43 656 GLU B O 1
ATOM 9925 N N . ASP B 1 657 ? 87.809 -53.124 -32.170 1.00 86.66 657 ASP B N 1
ATOM 9926 C CA . ASP B 1 657 ? 87.766 -51.650 -32.101 1.00 92.77 657 ASP B CA 1
ATOM 9927 C C . ASP B 1 657 ? 88.691 -50.959 -33.103 1.00 91.74 657 ASP B C 1
ATOM 9928 O O . ASP B 1 657 ? 89.902 -50.873 -32.906 1.00 92.21 657 ASP B O 1
ATOM 9933 N N . GLU B 1 658 ? 88.102 -50.450 -34.177 1.00 92.93 658 GLU B N 1
ATOM 9934 C CA . GLU B 1 658 ? 88.865 -49.782 -35.220 1.00 97.41 658 GLU B CA 1
ATOM 9935 C C . GLU B 1 658 ? 89.112 -48.312 -34.844 1.00 98.32 658 GLU B C 1
ATOM 9936 O O . GLU B 1 658 ? 89.070 -47.961 -33.665 1.00 100.85 658 GLU B O 1
ATOM 9942 N N . LEU B 1 659 ? 89.399 -47.463 -35.833 1.00 98.07 659 LEU B N 1
ATOM 9943 C CA . LEU B 1 659 ? 89.593 -46.030 -35.586 1.00 96.69 659 LEU B CA 1
ATOM 9944 C C . LEU B 1 659 ? 88.901 -45.184 -36.672 1.00 96.17 659 LEU B C 1
ATOM 9945 O O . LEU B 1 659 ? 89.542 -44.532 -37.505 1.00 89.12 659 LEU B O 1
ATOM 9950 N N . GLU B 1 660 ? 87.567 -45.243 -36.626 1.00 97.84 660 GLU B N 1
ATOM 9951 C CA . GLU B 1 660 ? 86.627 -44.542 -37.509 1.00 94.47 660 GLU B CA 1
ATOM 9952 C C . GLU B 1 660 ? 85.966 -43.448 -36.675 1.00 97.51 660 GLU B C 1
ATOM 9953 O O . GLU B 1 660 ? 84.768 -43.526 -36.353 1.00 95.66 660 GLU B O 1
ATOM 9959 N N . HIS B 1 661 ? 86.772 -42.445 -36.316 1.00 101.31 661 HIS B N 1
ATOM 9960 C CA . HIS B 1 661 ? 86.339 -41.308 -35.488 1.00 99.93 661 HIS B CA 1
ATOM 9961 C C . HIS B 1 661 ? 86.892 -39.965 -36.030 1.00 95.17 661 HIS B C 1
ATOM 9962 O O . HIS B 1 661 ? 88.101 -39.666 -35.966 1.00 86.73 661 HIS B O 1
#

Solvent-accessible surface area: 58515 Å² total; per-residue (Å²): 139,0,66,150,28,2,9,2,64,130,1,0,35,108,1,3,48,22,19,171,112,2,40,1,2,0,2,0,22,29,95,47,82,153,6,88,15,30,0,3,87,18,11,125,74,50,82,95,128,65,41,98,31,0,3,15,5,0,0,6,24,0,0,46,20,21,0,69,29,1,14,43,3,3,110,144,1,53,128,84,50,41,15,131,7,92,14,31,0,1,0,5,1,92,2,2,45,37,148,13,0,0,61,14,1,46,135,29,75,46,79,20,0,0,9,0,33,42,71,75,28,0,103,38,1,40,75,50,10,27,198,98,157,15,28,0,5,0,17,9,148,8,79,117,102,2,1,73,32,2,5,62,2,20,132,127,23,14,73,6,11,4,0,0,2,77,43,64,5,6,65,42,0,28,69,11,0,105,152,41,116,16,102,2,66,1,0,0,21,4,13,14,56,37,128,57,64,24,35,142,66,48,96,26,86,79,188,20,174,40,5,0,12,69,86,40,5,96,78,0,2,90,48,0,106,131,55,56,76,29,124,6,1,20,2,1,3,3,55,54,21,55,31,21,25,26,25,170,67,5,23,50,0,0,170,46,2,2,101,38,2,0,80,5,38,140,57,51,0,63,1,88,8,0,1,3,0,6,10,15,6,11,4,3,20,2,49,94,41,105,48,124,11,0,2,45,6,25,42,56,72,4,0,59,43,1,1,94,17,0,0,65,12,0,101,135,54,65,30,90,28,6,26,1,5,0,11,3,3,24,2,0,0,0,3,0,0,0,1,3,3,11,1,12,7,6,106,134,46,139,82,88,104,23,100,68,23,70,163,142,17,22,191,14,4,72,42,0,40,120,14,18,101,98,17,92,124,143,72,80,159,122,28,1,92,108,11,4,79,48,0,69,125,23,18,117,73,0,63,62,3,68,98,59,62,84,29,46,102,131,41,79,47,47,0,50,85,0,12,54,3,0,0,56,27,0,55,143,58,11,49,100,160,33,210,53,3,137,77,12,40,83,66,1,67,82,137,22,23,2,96,0,80,0,0,0,0,5,6,11,8,0,15,29,20,142,63,102,91,21,13,12,0,6,0,0,0,55,15,0,87,64,80,43,96,85,22,0,43,0,29,5,31,13,116,46,117,87,3,29,20,98,47,3,5,41,13,150,39,82,23,80,11,0,1,1,7,104,39,70,39,106,97,10,16,35,0,0,0,0,1,3,0,5,38,3,26,101,96,28,68,64,73,65,73,20,2,68,13,22,1,3,16,0,47,3,60,110,119,58,53,59,89,26,101,102,25,54,141,14,32,31,50,4,63,10,28,89,152,68,159,92,54,2,122,80,41,34,82,118,48,114,64,124,10,91,133,41,136,99,81,80,140,71,39,119,84,83,30,103,126,62,74,67,42,8,90,13,18,15,17,76,115,59,110,128,125,41,138,0,65,149,30,1,9,2,64,131,1,0,35,107,1,3,48,23,20,170,114,2,39,0,3,0,2,0,22,32,94,49,82,152,6,89,13,30,0,3,86,18,12,126,72,50,78,94,126,68,41,98,28,0,3,15,6,0,0,7,24,0,0,44,21,21,0,70,27,2,13,44,3,3,111,143,1,52,128,84,49,41,16,129,6,93,14,29,0,1,0,5,1,93,3,3,46,37,149,13,0,0,61,14,0,47,136,28,75,46,80,20,0,0,9,0,32,41,72,77,29,0,103,38,1,40,76,49,9,28,195,97,158,15,27,0,5,0,17,9,146,6,81,115,104,2,1,72,32,2,5,64,1,21,132,127,23,15,74,5,12,5,0,0,3,78,42,63,6,6,66,43,0,29,70,9,1,102,152,42,116,15,102,3,66,1,0,0,21,4,13,14,55,37,130,56,65,23,36,142,64,45,97,26,87,78,190,19,174,39,5,0,12,69,87,42,6,98,78,0,1,90,48,1,106,132,54,57,76,29,124,7,1,21,2,2,3,4,55,53,20,55,32,21,26,26,25,170,67,5,22,52,0,0,171,49,2,1,101,38,2,1,81,5,36,140,58,50,0,64,1,88,8,1,2,4,0,8,9,15,6,11,3,3,19,2,48,94,41,104,48,125,10,0,2,45,6,25,41,55,72,3,0,60,43,1,0,94,17,0,0,64,11,0,101,134,54,65,30,89,30,6,24,1,5,1,12,2,3,25,2,0,0,0,2,0,0,0,1,4,2,8,1,11,6,14,106,135,44,139,82,90,103,22,101,67,25,69,164,142,18,22,192,13,4,73,43,0,40,120,13,19,102,98,17,92,124,144,72,81,159,122,30,1,94,107,12,4,79,48,0,69,123,24,18,114,73,0,64,61,3,67,96,60,63,82,29,46,104,131,41,78,48,49,0,48,85,0,13,52,4,0,0,56,28,0,53,142,60,13,53,99,161,33,209,53,4,135,76,12,40,82,68,2,65,81,139,22,23,2,96,0,80,0,0,0,0,5,5,10,10,0,14,30,20,142,64,103,93,22,13,12,0,5,0,0,0,55,15,0,89,63,81,44,96,85,22,0,43,0,27,5,31,13,115,46,116,88,2,30,20,97,48,3,6,40,14,150,38,83,22,80,10,0,1,1,8,105,37,70,34,96,98,16,16,34,0,0,0,0,1,2,0,5,39,3,24,103,96,28,69,63,73,64,72,23,1,67,13,22,1,3,16,0,48,4,60,112,116,60,52,59,88,28,99,102,25,54,143,14,33,30,48,4,64,10,30,91,154,68,158,91,54,2,121,78,41,33,83,118,48,115,65,124,11,90,134,41,134,99,80,79,144,71,41,117,84,81,30,105,127,60,75,66,42,8,92,13,19,17,14,89,112,71,102,116,117,72

Foldseek 3Di:
DLQQQLLCVQLVVLQWDQDPAQFIKGDLAVVLSVFIGRPQVVCVVVVVVDDDFWEKEFALSNLQNLLVVLLVLLVVQCVVQVAPAAEEEEAECQFPVAPSNLVSNVPYDGAYHYEYADQVSVVSRVVSCPLPQGEYEYHHDDDQSSLLVQQVVVVSRHNYAYEDFDLVVLVRNVVSCVVVVHQAAYEYEAFDCLVPDCSLDQPDPDPNGTHDHPVSVVVSCVVCVVVVRLARHAEYDYEPDAAQAELVSLLSQLLGSLVCQVVVVVSPRHHQEYESEARDARQFLNPQHSDDRHHVDDSNRNSNSNCVNNPVSCVVVVHHRHYYYYHNNLSSQQFRMKTKRDWQAKAADDADDADDDDPPFDVLSVQLVVLVVVCVDPDDLVCLVVSLVSLVVSLVCLVVVVVVVNHDPVRNVRSVNSNLNSLVVNLVSQDPVDPVRPVVVLVSLVVRAMETETFDFCLQFPVCCPVPVHAWAKAFSGNSPDDFPGKYWYFYPAPDPSGTRQWHRGNVHIDRIHGHHDDDSQDDTMMITGSSGTPGQPPGDCRVLAWHHWYWHWYTDSVGDIDIGGRGDADALQNSCVVVPDHVVVVLVVLLVVLVVVPDDPVVSVVVSVVVVCRNRDHRIDDRDRND/DLQQQLLCVQLVVLQWDQDPAQFIKGDLAVVLSVFIGRVQVVCVVVVVVDDDFWEKEFALSLLQNLQVVLLVLLVVQCVVQVFPAAEEEEAECQFPVAPSNLVSNVPYDGAYHYEYADQVSVVSRVVSCPLPQGEYEYHHDDDQSSLLVQQVVVVSRHNYAYEDFDLVVLVRNVVSCVVVVHQAAYEYEAFDCLVPDCSLDQPDPDPNGTHDHPVSVVVSCVVCVVVVRLARHAAYDYELDAAQAELVSLLSQLLGSLVCQVVVVVSPRHHQEYESEARDARAFLNPQHSDDRHHVDDSNRNSNSNCVSNPVSCVVVVHHRHYYYYHNNLSSQQFRMKTKRDWQAKAADDADDADDDDPPFDVLSVQLVVLVVVCVDPDDLVCLVVSLVSLVVSLVCLVVVVVVVNHDPVRNVRSVNSNVNSLVVNLVSQDPVDPVRPVVVLVSLVVRAMETEIFDFCLQFPVCCPVPVHAWAKAFSGNSPDDFPGKYWYFYPAPDPSGTRQWHRGNPGIDRIHGHHDDDSQDDTMMITGSSGTPGQPPGDCRVLAWHHWYWHWYTDSVGDIDIGGRGDADALQNSCVVVPDHVVVVLVVLLVVLVVVPDDPVVSVVVSVVVVCRNRDHRIDDRDRHD

Radius of gyration: 40.53 Å; Cα contacts (8 Å, |Δi|>4): 2365; chains: 2; bounding box: 116×107×93 Å

CATH classification: 2.40.37.10 (+3 more: 3.20.20.10, 1.20.58.930, 1.10.287.3440)

B-factor: mean 74.65, std 19.33, range [9.48, 148.75]

InterPro domains:
  IPR000183 Ornithine/DAP/Arg decarboxylase [PR01179] (124-142)
  IPR000183 Ornithine/DAP/Arg decarboxylase [PR01179] (146-158)
  IPR000183 Ornithine/DAP/Arg decarboxylase [PR01179] (263-276)
  IPR000183 Ornithine/DAP/Arg decarboxylase [PR01179] (357-376)
  IPR000183 Ornithine/DAP/Arg decarboxylase [PR01179] (566-579)
  IPR002985 Arginine decarboxylase [MF_01417] (28-657)
  IPR002985 Arginine decarboxylase [PIRSF001336] (24-657)
  IPR002985 Arginine decarboxylase [PR01180] (92-107)
  IPR002985 Arginine decarboxylase [PR01180] (116-130)
  IPR002985 Arginine decarboxylase [PR01180] (170-185)
  IPR002985 Arginine decarboxylase [PR01180] (196-217)
  IPR002985 Arginine decarboxylase [PR01180] (220-242)
  IPR002985 Arginine decarboxylase [PR01180] (347-364)
  IPR002985 Arginine decarboxylase [PR01180] (488-509)
  IPR002985 Arginine decarboxylase [PR01180] (513-538)
  IPR002985 Arginine decarboxylase [PR01180] (566-587)
  IPR002985 Arginine decarboxylase [PTHR43295] (24-657)
  IPR002985 Arginine decarboxylase [TIGR01273] (31-656)
  IPR002985 Arginine decarboxylase [cd06830] (82-587)
  IPR009006 Alanine racemase/group IV decarboxylase, C-terminal [G3DSA:2.40.37.10] (39-592)

Organism: Escherichia coli (strain K12) (NCBI:txid83333)

Secondary structure (DSSP, 8-state):
-TTTTTTHHHHTTTTEEE-TTSSEEE-S-TTSTT--EEHHHHHHHHHHTT--SSEEEE-HHHHHHHHHHHHHHHHHHHHHHT--S-EEEEEEGGG---HHHHHHHHTSSS-EEEEESSHHHHHHHHHHHTTS--EEEE-S---HHHHHHHHHHHHTT-EEEEEE-SHHHHHHHHHHHHHTT----EEEEB--SSS-SSTT-SSSSS---S-B-HHHHHHHHHHHHHTT-TTTEEEEE----SS---HHHHHHHHHHHHHHHHHHHTTT----EEE--S-----SSSS-SSSTT--SS-HHHHHHHHHHHHHHHHHHHT---PEEEE--HHHHHTTSEEEEEEEEEEE-----------TTS-HHHHHHHHHHHHHSSSS-STTHHHHHHHHHHHHHHHHHHHHTTSS-HHHHHHHHHHHHHHHHHHHHH--TTSGGGHHHHHHHHHTT-EEEEESS-HHHH-THHHHS-----EEESS-TTS---EEEEEEES-SSTT-B---EEETTEEESSEEE-S--TTS--EEEE-S--SS-GGG---TTS--PPEEEEEEE-TTS-EEEEEEE---BHHHHHHHTT--HHHHHHHHHHHTGGG-S-HHHHHHHHHHHHHHHSSBSS----S--/-TTTTTTHHHHTTTTEEE-TTSSEEE-S-TTSTT--EEHHHHHHHHHHTT--SSEEEE-HHHHHHHHHHHHHHHHHHHHHHT--S-EEEEEEGGG---HHHHHHHHTSSS-EEEEESSHHHHHHHHHHHTTS--EEEE-S---HHHHHHHHHHHHTT-EEEEEE-SHHHHHHHHHHHHHTT----EEEEB--SSS-SSTT-SSSSS---S-B-HHHHHHHHHHHHHTT-TTTEEEEE----SS---HHHHHHHHHHHHHHHHHHHTTT----EEE--S-----SSSS-SSSTT--SS-HHHHHHHHHHHHHHHHHHHT---PEEEE--HHHHHTTSEEEEEEEEEEE-----------TTS-HHHHHHHHHHHHHSSSS-STTHHHHHHHHHHHHHHHHHHHHHT-S-HHHHHHHHHHHHHHHHHHHHH--TTSGGGHHHHHHHHHTT-EEEEESS-HHHH-THHHHS-----EEESS-TTS---EEEEEEES-SSTT-B---EEETTEEESSEEE-S--TTS--EEEE-S--SS-GGG---TTS--PPEEEEEEE-TTS-EEEEEEE---BHHHHHHHTT--HHHHHHHHHHHTGGG-S-HHHHHHHHHHHHHHHSSBSSPP-----

GO terms:
  GO:0042597 periplasmic space (C, EXP)
  GO:0008792 arginine decarboxylase activity (F, EXP)
  GO:0000287 magnesium ion binding (F, IDA)
  GO:0030170 pyridoxal phosphate binding (F, IDA)
  GO:0009446 putrescine biosynthetic process (P, IDA)
  GO:0008792 arginine decarboxylase activity (F, IDA)
  GO:0042802 identical protein binding (F, IDA)
  GO:0051289 protein homotetramerization (P, IDA)
  GO:0006527 L-arginine catabolic process (P, IDA)
  GO:0005515 protein binding (F, IPI)

Nearest PDB structures (foldseek):
  3nzq-assembly1_A  TM=1.001E+00  e=0.000E+00  Escherichia coli K-12
  3n2o-assembly2_C  TM=9.777E-01  e=1.291E-78  Vibrio vulnificus YJ016
  3nzp-assembly2_A-2  TM=9.226E-01  e=7.374E-50  Campylobacter jejuni subsp. jejuni NCTC 11168 = ATCC 700819
  3nzp-assembly2_B  TM=9.178E-01  e=3.739E-50  Campylobacter jejuni subsp. jejuni NCTC 11168 = ATCC 700819
  2qgh-assembly1_A-2  TM=8.252E-01  e=3.117E-22  unclassified